Protein AF-A0AA88GL87-F1 (afdb_monomer)

Secondary structure (DSSP, 8-state):
------------------------------S-HHHHHHHHHHHHHHHHHHHH-HHHHHHHHHTTS---------SSSS---PPPGGGTS--SS-SSPEETTTTTS------TT--EEE-SSTT-EEETTS-EE----S-------TT-EEESEEEEEEEE-TT-TT---EEEEEEETTSEEEEEETTTTEEEEEEE-TT---EEEEEEEEETTTEEEEEEEETT--EEEEEEETTS-GGG-EEE-PPPPPTTEEEEEEEEEEETTEEEEEEEEEETTTTEEEEEEEEEETTEEEEEEEEEEEEE--GGG--EEEEEEEEE-SSSTT-TTS--EEEEEEEEE-SSEEEEEE----SS-PEEEEETTS--TTEEEE--TT-EEEEEEEEEE-SPPB-TTT--SS---B-SS-EEEEEEEEE-TTS-EEEEEEE-HHHHHTSSS-GGG-BTTBTT--S-TTS--TTTTEEEETTTTEEEEPPEEEEE-TT--TT--EEEEEEEEEE--HHHHHHTTS-TTSPP-HHHHHHHTTS-HHHHHHHHTT--SHHHHHHHHTTTTHHHHHHHHEEEEEEEEESSSEEEEEEEEE-SS-TT-EEEEEEEEEE-SSEEEEEEE-TTSSEEEEEEEEEHHHHHHHHHHHHHHHHHHH-TT-TTTGGGHHHHHHSSSPPPP-GGGSEEEEES--TTEE---SSS---EEPPTTEEEEETTEEEEPPTTEEEETBEEEEPPTTEE--SSS-SSPEEPPSS----TTSTTSS------PPTTSEE--SSS-SSPEEPPTTEE-SSTTSPPEEPPTTEEEETTTEEEEPPBTB---TT-EE--SGGGGTS----BPPTTEE-SSTT-SSPEE-PPBTTB-EE--TT--S-EEPPTT-----TT---

Sequence (891 aa):
MFDRHDELCRSSKSCSLMTTPSTIIKKQFDRSQLGLSMMIILATCSLILVLTLPIASFAQELCRGKMPTWKQRLCRDKTSTFQPSWCRFQNPFASVPFLFSDGRFPQLPSAESGIVCETSVSGVLSMLNGTIIGSGGDGSHPVISPRDKCKYITKINTLEFDRLPEGENRYVVFGLVSGEIVLVNFNKDKAFLAGKTSDRSTVQFMDAIAHNGSNILIATISKENAVSLFTGEMTGSPDSINACPYRQEPSHMQPLDVRFTVYMGKVYLGVLYYNHQDRKFRLRFNLLDGCEISSTQFLQFDILAPFTSNLSFRPFSQSGLFGNTFTTASAQKFRLLLQFTTKKHVKIVEFLPQNSSIYYHVDMTQVDSSSFYVAAEDEEITGATIANEFIRRIDLEKSTCENIVGNPSQGLNLVLSLKKPNYSHYLKARNLLEFGVYAFYNDTNRVFDNPAGRANTSLCSIVNGTFWNSETQKCQESFNIETKLEGFLENENVLEIRSRYYDVPSNFSFILNQDLTEMIDVEKTCTIGGVIIPQCEKLLNGSNCYFQALNKLGQLFVPQFLQDYMVNQIFISKSGKEILVYGLQQELCSMNALVMESYNKIRLVGESEFLEASSNAQHLFVTVWRERWELQSQQRFYNICQTLKSNPEDQFLKPFQSACSSTPEAIPVNLNHFGQYTSSCFSGMSCPSIRKVILNTVPEGHYTERPNAVKECEVSNFCVSGVQQPCPPGFMCPFKGMTKPIACSFDTVNTASDIDTREVSQWPGPKGSSTCARKGTSFPEPCPNGTFCITPYFPALPISPGLYIQDQSTIKKCEIGDYCNLGRFVVSGEDAATNQTSLKCPEQTYCENPSIVEPTVCIPTSNLSLYCPPGTSTRNLCAPGFYCPRPTENE

Organism: Naegleria lovaniensis (NCBI:txid51637)

Nearest PDB structures (foldseek):
  6zqd-assembly1_JP  TM=4.781E-01  e=4.678E-04  Saccharomyces cerevisiae S288C
  8gqe-assembly1_A  TM=3.409E-01  e=2.492E-04  Arabidopsis thaliana
  7fik-assembly1_E  TM=4.562E-01  e=6.497E-02  Xenopus laevis
  3vl1-assembly1_A  TM=3.401E-01  e=3.648E-02  Saccharomyces cerevisiae S288C
  3acp-assembly1_A  TM=4.399E-01  e=9.888E-02  Saccharomyces cerevisiae

Foldseek 3Di:
DDDDDDDDDDDDDDDDDDDDDDDDDDDDDDDDPVVVVVVVVVVVVVVVVVVPCCPVVVLVVVLVPPDDFQQFPQDDDDDPRDRFCCSVVPFLWPLDWDFCQPPQQAPEPCPPFFKWFAAPDPQWIATLVGDIDHPDPDPPDDDGDLQGWMFFFQDWDWEWFPDQPVDIFIWIWTFTQQQWIKIGRPAPSDIDTLDGQPVRGGFNEKDWYDAPRFKIWIWTQGPVQGIWIWMAGNNDPSVRIDTADDDDDPPQWRWDYWDWDADPRWIWIWTWTQRNVVRWIKTKTFTDDGSDTPPWQIEIETEADHPQFPKDKDKDKWWFDPDQHQAPPHDIDMWIKMWIHGQFFTFIWTDDRDRGYDYHYHYRPDAALRTQAGADPQKTFLAKDKAWQQDWAWLLVPDDLVGTHTFRTIKIKIWTFMAGPVLWTKIKIWIPCLCRHQVDPDPPQGDGSNNSSDPDSPADRSHVQWDQDPVVRHIDHTAMDMGTDPPDDSPKGWQDKDKAWAAADPVVSVVSSDRQSAADPLQSVLVSQPDPSVVLSVQCPPQGGNSSSCSSVVVPRNSSVCVNTTWIWMWIAMQWQKIWTKTWDQRRNDVRYIDIGTRDIRGHPARWNDWDAFNNNFKIKTFGIDRSNVLSVLQVLLVLLVVCVVPVVPVVSVVCNVVSVVDPHRDHDDNSNGMIMMGSARWQWAQQDRNHNDTHGQDQQWAPPDNNYIDGADFQWGAASRDTFGAAWQFARQDTSHNDTHGDDQAADDDPPPPPDPDPDDDGDAGFQWARCDTSHNHTDGQPQQFGHPGNNDHTAHDAFQWHDEPSHDIDGDDQQFAGATRHGAYDDPCCVPVPSDRGDAWQFAALGNRDNDTHGLDADPVFDFGGHTRHHDTDTDDPPDHDDDPPDDD

Solvent-accessible surface area (backbone atoms only — not comparable to full-atom values): 49495 Å² total; per-residue (Å²): 131,83,82,90,88,79,92,87,87,90,85,84,89,88,89,85,85,90,85,87,88,91,84,91,85,84,88,86,88,80,96,59,62,69,60,54,54,52,51,50,51,50,51,49,52,51,51,48,52,62,72,71,41,61,72,71,49,57,59,52,54,60,69,71,43,93,66,88,72,69,73,70,71,74,49,97,72,86,83,74,75,59,73,51,64,56,75,77,47,75,51,58,45,42,73,67,53,43,50,41,58,69,86,64,49,43,84,59,82,83,65,91,72,33,49,41,24,51,40,94,51,85,84,37,40,30,34,86,91,66,56,72,52,62,89,71,87,64,90,71,79,79,84,80,50,62,78,16,45,21,40,32,52,55,38,69,41,80,42,67,33,62,77,44,94,92,46,73,57,32,33,40,37,35,25,19,46,52,8,35,30,34,37,30,36,69,72,74,50,38,56,45,72,46,49,59,36,88,80,47,34,27,28,66,34,60,31,66,48,65,42,95,46,40,32,42,40,39,40,36,30,23,67,87,43,46,64,32,36,33,33,28,48,65,88,60,66,65,84,51,37,40,79,31,86,58,80,81,70,62,94,54,48,45,59,79,46,52,40,69,47,76,57,95,89,41,42,29,48,33,38,31,27,39,29,70,82,82,63,29,32,36,39,37,31,32,32,47,58,86,62,46,70,39,88,78,50,43,44,38,34,46,29,44,49,65,88,89,34,66,76,46,76,46,78,46,77,52,54,32,56,91,63,74,86,55,42,80,84,54,82,62,51,70,48,44,33,38,39,38,36,30,37,46,33,35,34,40,30,40,68,74,90,61,94,64,78,55,77,45,79,45,58,66,83,62,88,53,74,26,33,58,37,60,51,56,95,67,35,35,43,55,33,70,37,66,34,60,40,83,67,57,57,55,44,76,87,76,36,50,56,90,48,76,42,49,53,57,18,37,46,40,26,48,36,35,35,37,36,37,84,86,53,54,38,28,38,38,40,32,47,41,59,42,47,14,73,38,58,76,76,62,77,88,60,60,46,57,57,32,58,45,38,59,96,61,69,86,79,36,54,38,51,81,38,26,31,70,38,82,91,76,75,40,69,42,80,44,42,60,42,77,40,75,52,79,93,68,53,80,88,47,48,59,69,46,56,47,52,23,38,29,54,55,54,60,73,46,60,54,59,38,53,42,63,48,53,41,70,60,57,60,68,64,53,26,62,75,66,75,50,66,50,75,60,41,51,64,64,39,60,96,40,74,11,38,45,45,36,52,50,60,48,33,80,74,46,46,55,58,49,45,71,66,33,55,35,31,39,36,41,35,32,25,69,36,43,45,35,43,32,30,37,42,36,66,40,71,76,34,91,80,38,56,46,71,48,81,72,49,73,44,57,51,100,24,34,47,75,51,78,40,63,27,67,19,43,45,34,39,40,33,28,24,38,40,46,40,47,59,52,55,49,42,39,48,51,23,51,51,43,54,49,41,74,79,40,69,80,38,84,86,55,44,87,48,48,64,58,49,70,71,37,88,69,70,64,66,82,55,68,32,77,22,34,37,38,35,32,52,36,50,91,19,30,30,34,68,53,54,67,50,43,47,83,40,77,42,54,88,8,16,18,42,85,43,40,53,38,77,42,69,19,53,61,12,18,24,4,52,74,4,38,76,39,63,14,52,54,23,17,23,13,71,44,60,42,25,57,65,67,43,75,51,65,67,32,78,64,88,66,93,84,72,67,92,54,97,71,94,70,90,63,83,30,64,69,25,32,39,25,16,39,52,67,45,17,35,58,72,41,69,37,58,86,15,25,42,11,90,40,29,49,40,71,60,41,61,32,57,48,25,24,31,29,36,68,65,52,47,75,43,76,57,52,90,5,17,52,16,28,74,29,25,48,40,70,82,63,81,70,37,76,81,62,71,58,65,51,42,9,54,62,54,16,31,15,84,46,15,49,43,84,68,71,47,68,50,74,62,50,102,87,46,59,45,46,28,58,70,32,19,32,62,95,35,68,45,60,95,94,55,88,70,80,54,103,85,57,80,131

Mean predicted aligned error: 13.43 Å

Radius of gyration: 37.46 Å; Cα contacts (8 Å, |Δi|>4): 1968; chains: 1; bounding box: 78×87×117 Å

Structure (mmCIF, N/CA/C/O backbone):
data_AF-A0AA88GL87-F1
#
_entry.id   AF-A0AA88GL87-F1
#
loop_
_atom_site.group_PDB
_atom_site.id
_atom_site.type_symbol
_atom_site.label_atom_id
_atom_site.label_alt_id
_atom_site.label_comp_id
_atom_site.label_asym_id
_atom_site.label_entity_id
_atom_site.label_seq_id
_atom_site.pdbx_PDB_ins_code
_atom_site.Cartn_x
_atom_site.Cartn_y
_atom_site.Cartn_z
_atom_site.occupancy
_atom_site.B_iso_or_equiv
_atom_site.auth_seq_id
_atom_site.auth_comp_id
_atom_site.auth_asym_id
_atom_site.auth_atom_id
_atom_site.pdbx_PDB_model_num
ATOM 1 N N . MET A 1 1 ? -19.425 -31.448 -29.733 1.00 30.91 1 MET A N 1
ATOM 2 C CA . MET A 1 1 ? -20.872 -31.142 -29.814 1.00 30.91 1 MET A CA 1
ATOM 3 C C . MET A 1 1 ? -21.005 -29.785 -30.486 1.00 30.91 1 MET A C 1
ATOM 5 O O . MET A 1 1 ? -20.204 -28.944 -30.115 1.00 30.91 1 MET A O 1
ATOM 9 N N . PHE A 1 2 ? -21.923 -29.643 -31.457 1.00 26.27 2 PHE A N 1
ATOM 10 C CA . PHE A 1 2 ? -22.442 -28.412 -32.107 1.00 26.27 2 PHE A CA 1
ATOM 11 C C . PHE A 1 2 ? -21.504 -27.184 -32.181 1.00 26.27 2 PHE A C 1
ATOM 13 O O . PHE A 1 2 ? -21.198 -26.590 -31.155 1.00 26.27 2 PHE A O 1
ATOM 20 N N . ASP A 1 3 ? -20.965 -26.738 -33.321 1.00 31.03 3 ASP A N 1
ATOM 21 C CA . ASP A 1 3 ? -21.374 -26.757 -34.750 1.00 31.03 3 ASP A CA 1
ATOM 22 C C . ASP A 1 3 ? -22.530 -25.800 -35.138 1.00 31.03 3 ASP A C 1
ATOM 24 O O . ASP A 1 3 ? -23.618 -25.888 -34.578 1.00 31.03 3 ASP A O 1
ATOM 28 N N . ARG A 1 4 ? -22.250 -24.949 -36.148 1.00 29.89 4 ARG A N 1
ATOM 29 C CA . ARG A 1 4 ? -23.102 -24.004 -36.924 1.00 29.89 4 ARG A CA 1
ATOM 30 C C . ARG A 1 4 ? -23.956 -22.938 -36.207 1.00 29.89 4 ARG A C 1
ATOM 32 O O . ARG A 1 4 ? -24.897 -23.257 -35.493 1.00 29.89 4 ARG A O 1
ATOM 39 N N . HIS A 1 5 ? -23.824 -21.686 -36.668 1.00 25.86 5 HIS A N 1
ATOM 40 C CA . HIS A 1 5 ? -24.834 -21.120 -37.585 1.00 25.86 5 HIS A CA 1
ATOM 41 C C . HIS A 1 5 ? -24.318 -19.918 -38.393 1.00 25.86 5 HIS A C 1
ATOM 43 O O . HIS A 1 5 ? -23.435 -19.198 -37.939 1.00 25.86 5 HIS A O 1
ATOM 49 N N . ASP A 1 6 ? -24.903 -19.719 -39.577 1.00 28.66 6 ASP A N 1
ATOM 50 C CA . ASP A 1 6 ? -24.627 -18.622 -40.514 1.00 28.66 6 ASP A CA 1
ATOM 51 C C . ASP A 1 6 ? -25.941 -18.133 -41.179 1.00 28.66 6 ASP A C 1
ATOM 53 O O . ASP A 1 6 ? -26.949 -18.841 -41.103 1.00 28.66 6 ASP A O 1
ATOM 57 N N . GLU A 1 7 ? -25.893 -16.951 -41.811 1.00 28.39 7 GLU A N 1
ATOM 58 C CA . GLU A 1 7 ? -26.890 -16.254 -42.670 1.00 28.39 7 GLU A CA 1
ATOM 59 C C . GLU A 1 7 ? -28.395 -16.141 -42.285 1.00 28.39 7 GLU A C 1
ATOM 61 O O . GLU A 1 7 ? -29.125 -17.123 -42.191 1.00 28.39 7 GLU A O 1
ATOM 66 N N . LEU A 1 8 ? -28.900 -14.889 -42.275 1.00 23.61 8 LEU A N 1
ATOM 67 C CA . LEU A 1 8 ? -30.227 -14.394 -42.739 1.00 23.61 8 LEU A CA 1
ATOM 68 C C . LEU A 1 8 ? -30.223 -12.843 -42.589 1.00 23.61 8 LEU A C 1
ATOM 70 O O . LEU A 1 8 ? -29.669 -12.344 -41.618 1.00 23.61 8 LEU A O 1
ATOM 74 N N . CYS A 1 9 ? -30.793 -11.983 -43.450 1.00 23.08 9 CYS A N 1
ATOM 75 C CA . CYS A 1 9 ? -31.568 -12.151 -44.689 1.00 23.08 9 CYS A CA 1
ATOM 76 C C . CYS A 1 9 ? -31.356 -10.936 -45.649 1.00 23.08 9 CYS A C 1
ATOM 78 O O . CYS A 1 9 ? -30.661 -9.981 -45.311 1.00 23.08 9 CYS A O 1
ATOM 80 N N . ARG A 1 10 ? -31.954 -10.950 -46.854 1.00 26.25 10 ARG A N 1
ATOM 81 C CA . ARG A 1 10 ? -31.732 -9.980 -47.959 1.00 26.25 10 ARG A CA 1
ATOM 82 C C . ARG A 1 10 ? -32.846 -8.933 -48.135 1.00 26.25 10 ARG A C 1
ATOM 84 O O . ARG A 1 10 ? -34.016 -9.272 -47.990 1.00 26.25 10 ARG A O 1
ATOM 91 N N . SER A 1 11 ? -32.491 -7.744 -48.648 1.00 26.47 11 SER A N 1
ATOM 92 C CA . SER A 1 11 ? -33.153 -6.944 -49.726 1.00 26.47 11 SER A CA 1
ATOM 93 C C . SER A 1 11 ? -32.843 -5.430 -49.568 1.00 26.47 11 SER A C 1
ATOM 95 O O . SER A 1 11 ? -32.470 -5.008 -48.484 1.00 26.47 11 SER A O 1
ATOM 97 N N . SER A 1 12 ? -32.893 -4.560 -50.590 1.00 24.58 12 SER A N 1
ATOM 98 C CA . SER A 1 12 ? -33.455 -4.692 -51.947 1.00 24.58 12 SER A CA 1
ATOM 99 C C . SER A 1 12 ? -32.618 -4.012 -53.058 1.00 24.58 12 SER A C 1
ATOM 101 O O . SER A 1 12 ? -31.753 -3.179 -52.812 1.00 24.58 12 SER A O 1
ATOM 103 N N . LYS A 1 13 ? -32.888 -4.431 -54.303 1.00 29.00 13 LYS A N 1
ATOM 104 C CA . LYS A 1 13 ? -32.232 -4.078 -55.579 1.00 29.00 13 LYS A CA 1
ATOM 105 C C . LYS A 1 13 ? -32.420 -2.614 -56.026 1.00 29.00 13 LYS A C 1
ATOM 107 O O . LYS A 1 13 ? -33.530 -2.106 -55.941 1.00 29.00 13 LYS A O 1
ATOM 112 N N . SER A 1 14 ? -31.449 -2.077 -56.777 1.00 25.45 14 SER A N 1
ATOM 113 C CA . SER A 1 14 ? -31.678 -1.537 -58.143 1.00 25.45 14 SER A CA 1
ATOM 114 C C . SER A 1 14 ? -30.351 -1.375 -58.916 1.00 25.45 14 SER A C 1
ATOM 116 O O . SER A 1 14 ? -29.302 -1.198 -58.299 1.00 25.45 14 SER A O 1
ATOM 118 N N . CYS A 1 15 ? -30.364 -1.501 -60.254 1.00 23.34 15 CYS A N 1
ATOM 119 C CA . CYS A 1 15 ? -29.163 -1.429 -61.109 1.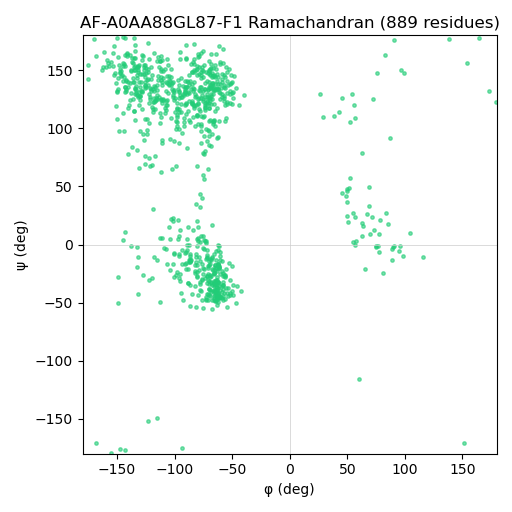00 23.34 15 CYS A CA 1
ATOM 120 C C . CYS A 1 15 ? -29.473 -0.879 -62.517 1.00 23.34 15 CYS A C 1
ATOM 122 O O . CYS A 1 15 ? -30.359 -1.420 -63.172 1.00 23.34 15 CYS A O 1
ATOM 124 N N . SER A 1 16 ? -28.680 0.087 -63.007 1.00 24.53 16 SER A N 1
ATOM 125 C CA . SER A 1 16 ? -28.396 0.379 -64.438 1.00 24.53 16 SER A CA 1
ATOM 126 C C . SER A 1 16 ? -27.446 1.596 -64.521 1.00 24.53 16 SER A C 1
ATOM 128 O O . SER A 1 16 ? -27.743 2.581 -63.854 1.00 24.53 16 SER A O 1
ATOM 130 N N . LEU A 1 17 ? -26.248 1.600 -65.132 1.00 25.45 17 LEU A N 1
ATOM 131 C CA . LEU A 1 17 ? -25.751 1.270 -66.496 1.00 25.45 17 LEU A CA 1
ATOM 132 C C . LEU A 1 17 ? -25.594 2.510 -67.411 1.00 25.45 17 LEU A C 1
ATOM 134 O O . LEU A 1 17 ? -26.369 3.448 -67.286 1.00 25.45 17 LEU A O 1
ATOM 138 N N . MET A 1 18 ? -24.631 2.430 -68.354 1.00 23.69 18 MET A N 1
ATOM 139 C CA . MET A 1 18 ? -24.238 3.417 -69.398 1.00 23.69 18 MET A CA 1
ATOM 140 C C . MET A 1 18 ? -23.415 4.649 -68.946 1.00 23.69 18 MET A C 1
ATOM 142 O O . MET A 1 18 ? -23.641 5.160 -67.858 1.00 23.69 18 MET A O 1
ATOM 146 N N . THR A 1 19 ? -22.493 5.252 -69.725 1.00 25.45 19 THR A N 1
ATOM 147 C CA . THR A 1 19 ? -21.438 4.805 -70.694 1.00 25.45 19 THR A CA 1
ATOM 148 C C . THR A 1 19 ? -20.534 6.028 -71.010 1.00 25.45 19 THR A C 1
ATOM 150 O O . THR A 1 19 ? -20.933 7.161 -70.759 1.00 25.45 19 THR A O 1
ATOM 153 N N . THR A 1 20 ? -19.327 5.838 -71.560 1.00 30.05 20 THR A N 1
ATOM 154 C CA . THR A 1 20 ? -18.404 6.909 -72.043 1.00 30.05 20 THR A CA 1
ATOM 155 C C . THR A 1 20 ? -18.618 7.183 -73.566 1.00 30.05 20 THR A C 1
ATOM 157 O O . THR A 1 20 ? -19.535 6.553 -74.099 1.00 30.05 20 THR A O 1
ATOM 160 N N . PRO A 1 21 ? -17.856 8.033 -74.329 1.00 46.31 21 PRO A N 1
ATOM 161 C CA . PRO A 1 21 ? -16.665 8.857 -74.002 1.00 46.31 21 PRO A CA 1
ATOM 162 C C . PRO A 1 21 ? -16.529 10.274 -74.679 1.00 46.31 21 PRO A C 1
ATOM 164 O O . PRO A 1 21 ? -17.300 10.654 -75.552 1.00 46.31 21 PRO A O 1
ATOM 167 N N . SER A 1 22 ? -15.396 10.954 -74.398 1.00 27.41 22 SER A N 1
ATOM 168 C CA . SER A 1 22 ? -14.495 11.672 -75.359 1.00 27.41 22 SER A CA 1
ATOM 169 C C . SER A 1 22 ? -14.506 13.212 -75.623 1.00 27.41 22 SER A C 1
ATOM 171 O O . SER A 1 22 ? -15.525 13.889 -75.660 1.00 27.41 22 SER A O 1
ATOM 173 N N . THR A 1 23 ? -13.279 13.695 -75.927 1.00 29.66 23 THR A N 1
ATOM 174 C CA . THR A 1 23 ? -12.824 14.847 -76.770 1.00 29.66 23 THR A CA 1
ATOM 175 C C . THR A 1 23 ? -12.653 16.318 -76.278 1.00 29.66 23 THR A C 1
ATOM 177 O O . THR A 1 23 ? -13.531 17.154 -76.423 1.00 29.66 23 THR A O 1
ATOM 180 N N . ILE A 1 24 ? -11.414 16.631 -75.835 1.00 29.33 24 ILE A N 1
ATOM 181 C CA . ILE A 1 24 ? -10.490 17.780 -76.128 1.00 29.33 24 ILE A CA 1
ATOM 182 C C . ILE A 1 24 ? -11.022 19.177 -76.589 1.00 29.33 24 ILE A C 1
ATOM 184 O O . ILE A 1 24 ? -11.613 19.254 -77.659 1.00 29.33 24 ILE A O 1
ATOM 188 N N . ILE A 1 25 ? -10.586 20.294 -75.941 1.00 29.36 25 ILE A N 1
ATOM 189 C CA . ILE A 1 25 ? -9.723 21.393 -76.513 1.00 29.36 25 ILE A CA 1
ATOM 190 C C . ILE A 1 25 ? -9.499 22.646 -75.598 1.00 29.36 25 ILE A C 1
ATOM 192 O O . ILE A 1 25 ? -10.435 23.255 -75.107 1.00 29.36 25 ILE A O 1
ATOM 196 N N . LYS A 1 26 ? -8.215 23.064 -75.489 1.00 27.08 26 LYS A N 1
ATOM 197 C CA . LYS A 1 26 ? -7.598 24.387 -75.135 1.00 27.08 26 LYS A CA 1
ATOM 198 C C . LYS A 1 26 ? -7.909 25.162 -73.821 1.00 27.08 26 LYS A C 1
ATOM 200 O O . LYS A 1 26 ? -8.948 25.779 -73.662 1.00 27.08 26 LYS A O 1
ATOM 205 N N . LYS A 1 27 ? -6.815 25.358 -73.059 1.00 29.84 27 LYS A N 1
ATOM 206 C CA . LYS A 1 27 ? -6.305 26.606 -72.421 1.00 29.84 27 LYS A CA 1
ATOM 207 C C . LYS A 1 27 ? -7.281 27.577 -71.713 1.00 29.84 27 LYS A C 1
ATOM 209 O O . LYS A 1 27 ? -7.841 28.451 -72.364 1.00 29.84 27 LYS A O 1
ATOM 214 N N . GLN A 1 28 ? -7.115 27.695 -70.391 1.00 28.91 28 GLN A N 1
ATOM 215 C CA . GLN A 1 28 ? -6.496 28.898 -69.796 1.00 28.91 28 GLN A CA 1
ATOM 216 C C . GLN A 1 28 ? -5.829 28.560 -68.447 1.00 28.91 28 GLN A C 1
ATOM 218 O O . GLN A 1 28 ? -6.024 27.465 -67.926 1.00 28.91 28 GLN A O 1
ATOM 223 N N . PHE A 1 29 ? -4.972 29.448 -67.933 1.00 34.50 29 PHE A N 1
ATOM 224 C CA . PHE A 1 29 ? -4.087 29.191 -66.789 1.00 34.50 29 PHE A CA 1
ATOM 225 C C . PHE A 1 29 ? -4.161 30.387 -65.832 1.00 34.50 29 PHE A C 1
ATOM 227 O O . PHE A 1 29 ? -3.622 31.433 -66.181 1.00 34.50 29 PHE A O 1
ATOM 234 N N . ASP A 1 30 ? -4.811 30.262 -64.664 1.00 33.34 30 ASP A N 1
ATOM 235 C CA . ASP A 1 30 ? -4.564 31.190 -63.545 1.00 33.34 30 ASP A CA 1
ATOM 236 C C . ASP A 1 30 ? -5.030 30.698 -62.147 1.00 33.34 30 ASP A C 1
ATOM 238 O O . ASP A 1 30 ? -5.989 29.940 -62.002 1.00 33.34 30 ASP A O 1
ATOM 242 N N . ARG A 1 31 ? -4.338 31.201 -61.115 1.00 36.66 31 ARG A N 1
ATOM 243 C CA . ARG A 1 31 ? -4.805 31.547 -59.750 1.00 36.66 31 ARG A CA 1
ATOM 244 C C . ARG A 1 31 ? -5.620 30.592 -58.852 1.00 36.66 31 ARG A C 1
ATOM 246 O O . ARG A 1 31 ? -6.142 31.063 -57.845 1.00 36.66 31 ARG A O 1
ATOM 253 N N . SER A 1 32 ? -5.651 29.274 -59.065 1.00 35.72 32 SER A N 1
ATOM 254 C CA . SER A 1 32 ? -6.313 28.344 -58.112 1.00 35.72 32 SER A CA 1
ATOM 255 C C . SER A 1 32 ? -5.398 27.627 -57.095 1.00 35.72 32 SER A C 1
ATOM 257 O O . SER A 1 32 ? -5.871 27.234 -56.027 1.00 35.72 32 SER A O 1
ATOM 259 N N . GLN A 1 33 ? -4.096 27.453 -57.361 1.00 39.78 33 GLN A N 1
ATOM 260 C CA . GLN A 1 33 ? -3.276 26.502 -56.582 1.00 39.78 33 GLN A CA 1
ATOM 261 C C . GLN A 1 33 ? -2.796 26.959 -55.189 1.00 39.78 33 GLN A C 1
ATOM 263 O O . GLN A 1 33 ? -2.557 26.090 -54.352 1.00 39.78 33 GLN A O 1
ATOM 268 N N . LEU A 1 34 ? -2.711 28.261 -54.870 1.00 40.44 34 LEU A N 1
ATOM 269 C CA . LEU A 1 34 ? -2.345 28.673 -53.498 1.00 40.44 34 LEU A CA 1
ATOM 270 C C . LEU A 1 34 ? -3.395 28.239 -52.461 1.00 40.44 34 LEU A C 1
ATOM 272 O O . LEU A 1 34 ? -3.033 27.827 -51.361 1.00 40.44 34 LEU A O 1
ATOM 276 N N . GLY A 1 35 ? -4.683 28.281 -52.821 1.00 46.38 35 GLY A N 1
ATOM 277 C CA . GLY A 1 35 ? -5.766 27.863 -51.930 1.00 46.38 35 GLY A CA 1
ATOM 278 C C . GLY A 1 35 ? -5.716 26.369 -51.609 1.00 46.38 35 GLY A C 1
ATOM 279 O O . GLY A 1 35 ? -5.881 25.987 -50.453 1.00 46.38 35 GLY A O 1
ATOM 280 N N . LEU A 1 36 ? -5.428 25.524 -52.606 1.00 45.41 36 LEU A N 1
ATOM 281 C CA . LEU A 1 36 ? -5.382 24.073 -52.411 1.00 45.41 36 LEU A CA 1
ATOM 282 C C . LEU A 1 36 ? -4.165 23.645 -51.577 1.00 45.41 36 LEU A C 1
ATOM 284 O O . LEU A 1 36 ? -4.318 22.845 -50.660 1.00 45.41 36 LEU A O 1
ATOM 288 N N . SER A 1 37 ? -2.983 24.217 -51.826 1.00 46.56 37 SER A N 1
ATOM 289 C CA . SER A 1 37 ? -1.788 23.921 -51.024 1.00 46.56 37 SER A CA 1
ATOM 290 C C . SER A 1 37 ? -1.941 24.376 -49.570 1.00 46.56 37 SER A C 1
ATOM 292 O O . SER A 1 37 ? -1.560 23.643 -48.663 1.00 46.56 37 SER A O 1
ATOM 294 N N . MET A 1 38 ? -2.553 25.541 -49.323 1.00 46.34 38 MET A N 1
ATOM 295 C CA . MET A 1 38 ? -2.811 26.018 -47.959 1.00 46.34 38 MET A CA 1
ATOM 296 C C . MET A 1 38 ? -3.895 25.191 -47.246 1.00 46.34 38 MET A C 1
ATOM 298 O O . MET A 1 38 ? -3.732 24.880 -46.069 1.00 46.34 38 MET A O 1
ATOM 302 N N . MET A 1 39 ? -4.949 24.765 -47.955 1.00 52.88 39 MET A N 1
ATOM 303 C CA . MET A 1 39 ? -5.939 23.799 -47.452 1.00 52.88 39 MET A CA 1
ATOM 304 C C . MET A 1 39 ? -5.297 22.458 -47.083 1.00 52.88 39 MET A C 1
ATOM 306 O O . MET A 1 39 ? -5.580 21.929 -46.013 1.00 52.88 39 MET A O 1
ATOM 310 N N . ILE A 1 40 ? -4.420 21.916 -47.936 1.00 63.75 40 ILE A N 1
ATOM 311 C CA . ILE A 1 40 ? -3.727 20.646 -47.679 1.00 63.75 40 ILE A CA 1
ATOM 312 C C . ILE A 1 40 ? -2.788 20.784 -46.478 1.00 63.75 40 ILE A C 1
ATOM 314 O O . ILE A 1 40 ? -2.847 19.941 -45.592 1.00 63.75 40 ILE A O 1
ATOM 318 N N . ILE A 1 41 ? -1.994 21.859 -46.391 1.00 60.50 41 ILE A N 1
ATOM 319 C CA . ILE A 1 41 ? -1.099 22.106 -45.248 1.00 60.50 41 ILE A CA 1
ATOM 320 C C . ILE A 1 41 ? -1.894 22.260 -43.945 1.00 60.50 41 ILE A C 1
ATOM 322 O O . ILE A 1 41 ? -1.525 21.655 -42.940 1.00 60.50 41 ILE A O 1
ATOM 326 N N . LEU A 1 42 ? -3.008 23.003 -43.948 1.00 60.09 42 LEU A N 1
ATOM 327 C CA . LEU A 1 42 ? -3.884 23.114 -42.777 1.00 60.09 42 LEU A CA 1
ATOM 328 C C . LEU A 1 42 ? -4.505 21.762 -42.407 1.00 60.09 42 LEU A C 1
ATOM 330 O O . LEU A 1 42 ? -4.456 21.383 -41.241 1.00 60.09 42 LEU A O 1
ATOM 334 N N . ALA A 1 43 ? -5.005 20.996 -43.380 1.00 57.41 43 ALA A N 1
ATOM 335 C CA . ALA A 1 43 ? -5.563 19.667 -43.144 1.00 57.41 43 ALA A CA 1
ATOM 336 C C . ALA A 1 43 ? -4.516 18.684 -42.591 1.00 57.41 43 ALA A C 1
ATOM 338 O O . ALA A 1 43 ? -4.813 17.960 -41.643 1.00 57.41 43 ALA A O 1
ATOM 339 N N . THR A 1 44 ? -3.280 18.682 -43.108 1.00 54.22 44 THR A N 1
ATOM 340 C CA . THR A 1 44 ? -2.200 17.841 -42.571 1.00 54.22 44 THR A CA 1
ATOM 341 C C . THR A 1 44 ? -1.729 18.313 -41.202 1.00 54.22 44 THR A C 1
ATOM 343 O O . THR A 1 44 ? -1.506 17.474 -40.340 1.00 54.22 44 THR A O 1
ATOM 346 N N . CYS A 1 45 ? -1.640 19.622 -40.943 1.00 43.69 45 CYS A N 1
ATOM 347 C CA . CYS A 1 45 ? -1.309 20.136 -39.611 1.00 43.69 45 CYS A CA 1
ATOM 348 C C . CYS A 1 45 ? -2.399 19.800 -38.583 1.00 43.69 45 CYS A C 1
ATOM 350 O O . CYS A 1 45 ? -2.071 19.389 -37.474 1.00 43.69 45 CYS A O 1
ATOM 352 N N . SER A 1 46 ? -3.684 19.893 -38.945 1.00 43.91 46 SER A N 1
ATOM 353 C CA . SER A 1 46 ? -4.788 19.440 -38.091 1.00 43.91 46 SER A CA 1
ATOM 354 C C . SER A 1 46 ? -4.757 17.928 -37.862 1.00 43.91 46 SER A C 1
ATOM 356 O O . SER A 1 46 ? -4.919 17.493 -36.726 1.00 43.91 46 SER A O 1
ATOM 358 N N . LEU A 1 47 ? -4.498 17.122 -38.899 1.00 39.41 47 LEU A N 1
ATOM 359 C CA . LEU A 1 47 ? -4.398 15.666 -38.768 1.00 39.41 47 LEU A CA 1
ATOM 360 C C . LEU A 1 47 ? -3.196 15.254 -37.901 1.00 39.41 47 LEU A C 1
ATOM 362 O O . LEU A 1 47 ? -3.317 14.356 -37.074 1.00 39.41 47 LEU A O 1
ATOM 366 N N . ILE A 1 48 ? -2.060 15.946 -38.030 1.00 44.75 48 ILE A N 1
ATOM 367 C CA . ILE A 1 48 ? -0.866 15.724 -37.204 1.00 44.75 48 ILE A CA 1
ATOM 368 C C . ILE A 1 48 ? -1.115 16.159 -35.753 1.00 44.75 48 ILE A C 1
ATOM 370 O O . ILE A 1 48 ? -0.753 15.406 -34.853 1.00 44.75 48 ILE A O 1
ATOM 374 N N . LEU A 1 49 ? -1.792 17.287 -35.489 1.00 40.78 49 LEU A N 1
ATOM 375 C CA . LEU A 1 49 ? -2.214 17.659 -34.125 1.00 40.78 49 LEU A CA 1
ATOM 376 C C . LEU A 1 49 ? -3.127 16.591 -33.500 1.00 40.78 49 LEU A C 1
ATOM 378 O O . LEU A 1 49 ? -2.906 16.175 -32.365 1.00 40.78 49 LEU A O 1
ATOM 382 N N . VAL A 1 50 ? -4.125 16.109 -34.247 1.00 42.06 50 VAL A N 1
ATOM 383 C CA . VAL A 1 50 ? -5.048 15.056 -33.788 1.00 42.06 50 VAL A CA 1
ATOM 384 C C . VAL A 1 50 ? -4.311 13.738 -33.507 1.00 42.06 50 VAL A C 1
ATOM 386 O O . VAL A 1 50 ? -4.606 13.079 -32.513 1.00 42.06 50 VAL A O 1
ATOM 389 N N . LEU A 1 51 ? -3.306 13.377 -34.311 1.00 37.66 51 LEU A N 1
ATOM 390 C CA . LEU A 1 51 ? -2.507 12.157 -34.129 1.00 37.66 51 LEU A CA 1
ATOM 391 C C . LEU A 1 51 ? -1.378 12.283 -33.084 1.00 37.66 51 LEU A C 1
ATOM 393 O O . LEU A 1 51 ? -0.801 11.267 -32.699 1.00 37.66 51 LEU A O 1
ATOM 397 N N . THR A 1 52 ? -1.068 13.490 -32.594 1.00 38.09 52 THR A N 1
ATOM 398 C CA . THR A 1 52 ? -0.015 13.735 -31.580 1.00 38.09 52 THR A CA 1
ATOM 399 C C . THR A 1 52 ? -0.543 14.094 -30.189 1.00 38.09 52 THR A C 1
ATOM 401 O O . THR A 1 52 ? 0.235 14.138 -29.237 1.00 38.09 52 THR A O 1
ATOM 404 N N . LEU A 1 53 ? -1.863 14.237 -30.021 1.00 35.53 53 LEU A N 1
ATOM 405 C CA . LEU A 1 53 ? -2.528 14.475 -28.732 1.00 35.53 53 LEU A CA 1
ATOM 406 C C . LEU A 1 53 ? -3.251 13.257 -28.081 1.00 35.53 53 LEU A C 1
ATOM 408 O O . LEU A 1 53 ? -4.130 13.489 -27.239 1.00 35.53 53 LEU A O 1
ATOM 412 N N . PRO A 1 54 ? -2.949 11.967 -28.373 1.00 33.00 54 PRO A N 1
ATOM 413 C CA . PRO A 1 54 ? -3.822 10.857 -27.967 1.00 33.00 54 PRO A CA 1
ATOM 414 C C . PRO A 1 54 ? -3.840 10.557 -26.459 1.00 33.00 54 PRO A C 1
ATOM 416 O O . PRO A 1 54 ? -4.771 9.914 -25.997 1.00 33.00 54 PRO A O 1
ATOM 419 N N . ILE A 1 55 ? -2.862 11.010 -25.665 1.00 41.91 55 ILE A N 1
ATOM 420 C CA . ILE A 1 55 ? -2.808 10.682 -24.224 1.00 41.91 55 ILE A CA 1
ATOM 421 C C . ILE A 1 55 ? -3.672 11.649 -23.393 1.00 41.91 55 ILE A C 1
ATOM 423 O O . ILE A 1 55 ? -4.435 11.215 -22.532 1.00 41.91 55 ILE A O 1
ATOM 427 N N . ALA A 1 56 ? -3.623 12.953 -23.687 1.00 32.59 56 ALA A N 1
ATOM 428 C CA . ALA A 1 56 ? -4.421 13.958 -22.976 1.00 32.59 56 ALA A CA 1
ATOM 429 C C . ALA A 1 56 ? -5.905 13.966 -23.398 1.00 32.59 56 ALA A C 1
ATOM 431 O O . ALA A 1 56 ? -6.776 14.269 -22.585 1.00 32.59 56 ALA A O 1
ATOM 432 N N . SER A 1 57 ? -6.209 13.623 -24.655 1.00 31.88 57 SER A N 1
ATOM 433 C CA . SER A 1 57 ? -7.584 13.608 -25.183 1.00 31.88 57 SER A CA 1
ATOM 434 C C . SER A 1 57 ? -8.364 12.350 -24.783 1.00 31.88 57 SER A C 1
ATOM 436 O O . SER A 1 57 ? -9.497 12.455 -24.314 1.00 31.88 57 SER A O 1
ATOM 438 N N . PHE A 1 58 ? -7.748 11.166 -24.864 1.00 33.50 58 PHE A N 1
ATOM 439 C CA . PHE A 1 58 ? -8.374 9.897 -24.464 1.00 33.50 58 PHE A CA 1
ATOM 440 C C . PHE A 1 58 ? -8.719 9.868 -22.961 1.00 33.50 58 PHE A C 1
ATOM 442 O O . PHE A 1 58 ? -9.738 9.309 -22.556 1.00 33.50 58 PHE A O 1
ATOM 449 N N . ALA A 1 59 ? -7.930 10.571 -22.138 1.00 32.03 59 ALA A N 1
ATOM 450 C CA . ALA A 1 59 ? -8.234 10.838 -20.732 1.00 32.03 59 ALA A CA 1
ATOM 451 C C . ALA A 1 59 ? -9.511 11.682 -20.524 1.00 32.03 59 ALA A C 1
ATOM 453 O O . ALA A 1 59 ? -10.257 11.439 -19.577 1.00 32.03 59 ALA A O 1
ATOM 454 N N . GLN A 1 60 ? -9.786 12.658 -21.398 1.00 31.08 60 GLN A N 1
ATOM 455 C CA . GLN A 1 60 ? -10.970 13.524 -21.305 1.00 31.08 60 GLN A CA 1
ATOM 456 C C . GLN A 1 60 ? -12.250 12.839 -21.802 1.00 31.08 60 GLN A C 1
ATOM 458 O O . GLN A 1 60 ? -13.332 13.097 -21.273 1.00 31.08 60 GLN A O 1
ATOM 463 N N . GLU A 1 61 ? -12.149 11.952 -22.795 1.00 35.38 61 GLU A N 1
ATOM 464 C CA . GLU A 1 61 ? -13.313 11.264 -23.367 1.00 35.38 61 GLU A CA 1
ATOM 465 C C . GLU A 1 61 ? -13.926 10.246 -22.386 1.00 35.38 61 GLU A C 1
ATOM 467 O O . GLU A 1 61 ? -15.150 10.142 -22.281 1.00 35.38 61 GLU A O 1
ATOM 472 N N . LEU A 1 62 ? -13.101 9.589 -21.560 1.00 34.91 62 LEU A N 1
ATOM 473 C CA . LEU A 1 62 ? -13.565 8.746 -20.447 1.00 34.91 62 LEU A CA 1
ATOM 474 C C . LEU A 1 62 ? -14.417 9.524 -19.426 1.00 34.91 62 LEU A C 1
ATOM 476 O O . LEU A 1 62 ? -15.409 8.989 -18.929 1.00 34.91 62 LEU A O 1
ATOM 480 N N . CYS A 1 63 ? -14.099 10.798 -19.177 1.00 37.97 63 CYS A N 1
ATOM 481 C CA . CYS A 1 63 ? -14.859 11.683 -18.285 1.00 37.97 63 CYS A CA 1
ATOM 482 C C . CYS A 1 63 ? -16.109 12.313 -18.936 1.00 37.97 63 CYS A C 1
ATOM 484 O O . CYS A 1 63 ? -16.914 12.928 -18.237 1.00 37.97 63 CYS A O 1
ATOM 486 N N . ARG A 1 64 ? -16.309 12.148 -20.255 1.00 38.41 64 ARG A N 1
ATOM 487 C CA . ARG A 1 64 ? -17.619 12.348 -20.912 1.00 38.41 64 ARG A CA 1
ATOM 488 C C . ARG A 1 64 ? -18.526 11.121 -20.783 1.00 38.41 64 ARG A C 1
ATOM 490 O O . ARG A 1 64 ? -19.739 11.234 -20.965 1.00 38.41 64 ARG A O 1
ATOM 497 N N . GLY A 1 65 ? -17.958 9.958 -20.459 1.00 44.31 65 GLY A N 1
ATOM 498 C CA . GLY A 1 65 ? -18.712 8.795 -20.008 1.00 44.31 65 GLY A CA 1
ATOM 499 C C . GLY A 1 65 ? -19.482 9.086 -18.715 1.00 44.31 65 GLY A C 1
ATOM 500 O O . GLY A 1 65 ? -19.135 9.981 -17.947 1.00 44.31 65 GLY A O 1
ATOM 501 N N . LYS A 1 66 ? -20.545 8.315 -18.456 1.00 41.06 66 LYS A N 1
ATOM 502 C CA . LYS A 1 66 ? -21.426 8.470 -17.281 1.00 41.06 66 LYS A CA 1
ATOM 503 C C . LYS A 1 66 ? -20.773 7.968 -15.979 1.00 41.06 66 LYS A C 1
ATOM 505 O O . LYS A 1 66 ? -21.323 7.091 -15.317 1.00 41.06 66 LYS A O 1
ATOM 510 N N . MET A 1 67 ? -19.599 8.484 -15.620 1.00 39.97 67 MET A N 1
ATOM 511 C CA . MET A 1 67 ? -19.002 8.214 -14.310 1.00 39.97 67 MET A CA 1
ATOM 512 C C . MET A 1 67 ? -19.819 8.894 -13.195 1.00 39.97 67 MET A C 1
ATOM 514 O O . MET A 1 67 ? -20.399 9.960 -13.432 1.00 39.97 67 MET A O 1
ATOM 518 N N . PRO A 1 68 ? -19.899 8.298 -11.991 1.00 40.09 68 PRO A N 1
ATOM 519 C CA . PRO A 1 68 ? -20.608 8.899 -10.869 1.00 40.09 68 PRO A CA 1
ATOM 520 C C . PRO A 1 68 ? -19.881 10.168 -10.412 1.00 40.09 68 PRO A C 1
ATOM 522 O O . PRO A 1 68 ? -18.824 10.112 -9.789 1.00 40.09 68 PRO A O 1
ATOM 525 N N . THR A 1 69 ? -20.445 11.335 -10.728 1.00 41.78 69 THR A N 1
ATOM 526 C CA . THR A 1 69 ? -20.010 12.589 -10.112 1.00 41.78 69 THR A CA 1
ATOM 527 C C . THR A 1 69 ? -20.417 12.581 -8.644 1.00 41.78 69 THR A C 1
ATOM 529 O O . THR A 1 69 ? -21.598 12.398 -8.347 1.00 41.78 69 THR A O 1
ATOM 532 N N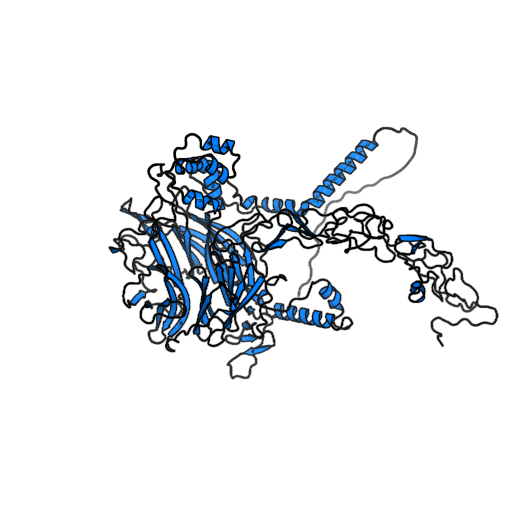 . TRP A 1 70 ? -19.465 12.801 -7.732 1.00 42.75 70 TRP A N 1
ATOM 533 C CA . TRP A 1 70 ? -19.775 12.889 -6.305 1.00 42.75 70 TRP A CA 1
ATOM 534 C C . TRP A 1 70 ? -20.643 14.126 -6.035 1.00 42.75 70 TRP A C 1
ATOM 536 O O . TRP A 1 70 ? -20.165 15.260 -6.087 1.00 42.75 70 TRP A O 1
ATOM 546 N N . LYS A 1 71 ? -21.937 13.916 -5.767 1.00 46.81 71 LYS A N 1
ATOM 547 C CA . LYS A 1 71 ? -22.927 14.988 -5.570 1.00 46.81 71 LYS A CA 1
ATOM 548 C C . LYS A 1 71 ? -23.171 15.262 -4.090 1.00 46.81 71 LYS A C 1
ATOM 550 O O . LYS A 1 71 ? -24.273 15.040 -3.584 1.00 46.81 71 LYS A O 1
ATOM 555 N N . GLN A 1 72 ? -22.158 15.800 -3.414 1.00 46.59 72 GLN A N 1
ATOM 556 C CA . GLN A 1 72 ? -22.342 16.316 -2.060 1.00 46.59 72 GLN A CA 1
ATOM 557 C C . GLN A 1 72 ? -23.401 17.425 -2.012 1.00 46.59 72 GLN A C 1
ATOM 559 O O . GLN A 1 72 ? -23.485 18.284 -2.893 1.00 46.59 72 GLN A O 1
ATOM 564 N N . ARG A 1 73 ? -24.195 17.428 -0.939 1.00 49.31 73 ARG A N 1
ATOM 565 C CA . ARG A 1 73 ? -25.132 18.506 -0.613 1.00 49.31 73 ARG A CA 1
ATOM 566 C C . ARG A 1 73 ? -24.408 19.533 0.247 1.00 49.31 73 ARG A C 1
ATOM 568 O O . ARG A 1 73 ? -24.469 19.494 1.469 1.00 49.31 73 ARG A O 1
ATOM 575 N N . LEU A 1 74 ? -23.684 20.437 -0.410 1.00 46.66 74 LEU A N 1
ATOM 576 C CA . LEU A 1 74 ? -22.800 21.387 0.274 1.00 46.66 74 LEU A CA 1
ATOM 577 C C . LEU A 1 74 ? -23.534 22.397 1.171 1.00 46.66 74 LEU A C 1
ATOM 579 O O . LEU A 1 74 ? -22.890 22.997 2.019 1.00 46.66 74 LEU A O 1
ATOM 583 N N . CYS A 1 75 ? -24.848 22.572 0.998 1.00 50.06 75 CYS A N 1
ATOM 584 C CA . CYS A 1 75 ? -25.776 23.194 1.948 1.00 50.06 75 CYS A CA 1
ATOM 585 C C . CYS A 1 75 ? -27.225 22.917 1.468 1.00 50.06 75 CYS A C 1
ATOM 587 O O . CYS A 1 75 ? -27.431 22.125 0.545 1.00 50.06 75 CYS A O 1
ATOM 589 N N . ARG A 1 76 ? -28.251 23.544 2.067 1.00 42.12 76 ARG A N 1
ATOM 590 C CA . ARG A 1 76 ? -29.675 23.200 1.823 1.00 42.12 76 ARG A CA 1
ATOM 591 C C . ARG A 1 76 ? -30.247 23.609 0.449 1.00 42.12 76 ARG A C 1
ATOM 593 O O . ARG A 1 76 ? -31.368 23.207 0.127 1.00 42.12 76 ARG A O 1
ATOM 600 N N . ASP A 1 77 ? -29.514 24.386 -0.347 1.00 47.59 77 ASP A N 1
ATOM 601 C CA . ASP A 1 77 ? -29.980 24.889 -1.644 1.00 47.59 77 ASP A CA 1
ATOM 602 C C . ASP A 1 77 ? -29.815 23.899 -2.804 1.00 47.59 77 ASP A C 1
ATOM 604 O O . ASP A 1 77 ? -28.934 23.040 -2.844 1.00 47.59 77 ASP A O 1
ATOM 608 N N . LYS A 1 78 ? -30.739 23.987 -3.765 1.00 47.16 78 LYS A N 1
ATOM 609 C CA . LYS A 1 78 ? -30.962 22.931 -4.758 1.00 47.16 78 LYS A CA 1
ATOM 610 C C . LYS A 1 78 ? -30.058 23.079 -5.989 1.00 47.16 78 LYS A C 1
ATOM 612 O O . LYS A 1 78 ? -30.011 24.128 -6.620 1.00 47.16 78 LYS A O 1
ATOM 617 N N . THR A 1 79 ? -29.514 21.948 -6.444 1.00 43.66 79 THR A N 1
ATOM 618 C CA . THR A 1 79 ? -28.961 21.691 -7.798 1.00 43.66 79 THR A CA 1
ATOM 619 C C . THR A 1 79 ? -27.576 22.236 -8.179 1.00 43.66 79 THR A C 1
ATOM 621 O O . THR A 1 79 ? -27.173 22.048 -9.326 1.00 43.66 79 THR A O 1
ATOM 624 N N . SER A 1 80 ? -26.779 22.781 -7.258 1.00 43.12 80 SER A N 1
ATOM 625 C CA . SER A 1 80 ? -25.359 23.072 -7.523 1.00 43.12 80 SER A CA 1
ATOM 626 C C . SER A 1 80 ? -24.521 21.785 -7.646 1.00 43.12 80 SER A C 1
ATOM 628 O O . SER A 1 80 ? -23.908 21.311 -6.693 1.00 43.12 80 SER A O 1
ATOM 630 N N . THR A 1 81 ? -24.477 21.189 -8.843 1.00 41.97 81 THR A N 1
ATOM 631 C CA . THR A 1 81 ? -23.600 20.042 -9.135 1.00 41.97 81 THR A CA 1
ATOM 632 C C . THR A 1 81 ? -22.152 20.497 -9.298 1.00 41.97 81 THR A C 1
ATOM 634 O O . THR A 1 81 ? -21.654 20.620 -10.419 1.00 41.97 81 THR A O 1
ATOM 637 N N . PHE A 1 82 ? -21.470 20.736 -8.180 1.00 40.41 82 PHE A N 1
ATOM 638 C CA . PHE A 1 82 ? -20.017 20.849 -8.170 1.00 40.41 82 PHE A CA 1
ATOM 639 C C . PHE A 1 82 ? -19.409 19.532 -8.664 1.00 40.41 82 PHE A C 1
ATOM 641 O O . PHE A 1 82 ? -19.711 18.461 -8.139 1.00 40.41 82 PHE A O 1
ATOM 648 N N . GLN A 1 83 ? -18.556 19.605 -9.687 1.00 39.88 83 GLN A N 1
ATOM 649 C CA . GLN A 1 83 ? -17.581 18.547 -9.924 1.00 39.88 83 GLN A CA 1
ATOM 650 C C . GLN A 1 83 ? -16.420 18.762 -8.936 1.00 39.88 83 GLN A C 1
ATOM 652 O O . GLN A 1 83 ? -15.870 19.869 -8.910 1.00 39.88 83 GLN A O 1
ATOM 657 N N . PRO A 1 84 ? -16.045 17.744 -8.140 1.00 38.81 84 PRO A N 1
ATOM 658 C CA . PRO A 1 84 ? -14.843 17.782 -7.306 1.00 38.81 84 PRO A CA 1
ATOM 659 C C . PRO A 1 84 ? -13.597 18.149 -8.128 1.00 38.81 84 PRO A C 1
ATOM 661 O O . PRO A 1 84 ? -13.532 17.832 -9.322 1.00 38.81 84 PRO A O 1
ATOM 664 N N . SER A 1 85 ? -12.581 18.791 -7.544 1.00 37.62 85 SER A N 1
ATOM 665 C CA . SER A 1 85 ? -11.380 19.155 -8.318 1.00 37.62 85 SER A CA 1
ATOM 666 C C . SER A 1 85 ? -10.559 17.931 -8.756 1.00 37.62 85 SER A C 1
ATOM 668 O O . SER A 1 85 ? -9.908 17.977 -9.802 1.00 37.62 85 SER A O 1
ATOM 670 N N . TRP A 1 86 ? -10.713 16.783 -8.086 1.00 44.19 86 TRP A N 1
ATOM 671 C CA . TRP A 1 86 ? -10.208 15.479 -8.546 1.00 44.19 86 TRP A CA 1
ATOM 672 C C . TRP A 1 86 ? -10.991 14.872 -9.737 1.00 44.19 86 TRP A C 1
ATOM 674 O O . TRP A 1 86 ? -10.641 13.810 -10.246 1.00 44.19 86 TRP A O 1
ATOM 684 N N . CYS A 1 87 ? -12.014 15.559 -10.266 1.00 36.19 87 CYS A N 1
ATOM 685 C CA . CYS A 1 87 ? -12.524 15.314 -11.623 1.00 36.19 87 CYS A CA 1
ATOM 686 C C . CYS A 1 87 ? -11.778 16.123 -12.707 1.00 36.19 87 CYS A C 1
ATOM 688 O O . CYS A 1 87 ? -11.902 15.797 -13.887 1.00 36.19 87 CYS A O 1
ATOM 690 N N . ARG A 1 88 ? -10.993 17.154 -12.344 1.00 41.75 88 ARG A N 1
ATOM 691 C CA . ARG A 1 88 ? -10.035 17.820 -13.256 1.00 41.75 88 ARG A CA 1
ATOM 692 C C . ARG A 1 88 ? -8.673 17.127 -13.271 1.00 41.75 88 ARG A C 1
ATOM 694 O O . ARG A 1 88 ? -8.046 17.071 -14.324 1.00 41.75 88 ARG A O 1
ATOM 701 N N . PHE A 1 89 ? -8.236 16.597 -12.130 1.00 41.34 89 PHE A N 1
ATOM 702 C CA . PHE A 1 89 ? -6.976 15.865 -11.984 1.00 41.34 89 PHE A CA 1
ATOM 703 C C . PHE A 1 89 ? -7.278 14.392 -11.704 1.00 41.34 89 PHE A C 1
ATOM 705 O O . PHE A 1 89 ? -7.819 14.067 -10.653 1.00 41.34 89 PHE A O 1
ATOM 712 N N . GLN A 1 90 ? -6.998 13.529 -12.688 1.00 42.97 90 GLN A N 1
ATOM 713 C CA . GLN A 1 90 ? -7.447 12.132 -12.731 1.00 42.97 90 GLN A CA 1
ATOM 714 C C . GLN A 1 90 ? -7.163 11.365 -11.436 1.00 42.97 90 GLN A C 1
ATOM 716 O O . GLN A 1 90 ? -6.011 11.332 -11.030 1.00 42.97 90 GLN A O 1
ATOM 721 N N . ASN A 1 91 ? -8.196 10.685 -10.913 1.00 41.28 91 ASN A N 1
ATOM 722 C CA . ASN A 1 91 ? -8.188 9.625 -9.888 1.00 41.28 91 ASN A CA 1
ATOM 723 C C . ASN A 1 91 ? -7.174 9.826 -8.743 1.00 41.28 91 ASN A C 1
ATOM 725 O O . ASN A 1 91 ? -5.984 9.627 -8.980 1.00 41.28 91 ASN A O 1
ATOM 729 N N . PRO A 1 92 ? -7.609 10.107 -7.493 1.00 44.91 92 PRO A N 1
ATOM 730 C CA . PRO A 1 92 ? -6.678 10.367 -6.400 1.00 44.91 92 PRO A CA 1
ATOM 731 C C . PRO A 1 92 ? -5.589 9.298 -6.310 1.00 44.91 92 PRO A C 1
ATOM 733 O O . PRO A 1 92 ? -4.431 9.670 -6.239 1.00 44.91 92 PRO A O 1
ATOM 736 N N . PHE A 1 93 ? -5.907 8.002 -6.430 1.00 47.81 93 PHE A N 1
ATOM 737 C CA . PHE A 1 93 ? -4.865 6.979 -6.565 1.00 47.81 93 PHE A CA 1
ATOM 738 C C . PHE A 1 93 ? -4.499 6.718 -8.021 1.00 47.81 93 PHE A C 1
ATOM 740 O O . PHE A 1 93 ? -5.371 6.459 -8.856 1.00 47.81 93 PHE A O 1
ATOM 747 N N . ALA A 1 94 ? -3.195 6.628 -8.291 1.00 49.97 94 ALA A N 1
ATOM 748 C CA . ALA A 1 94 ? -2.703 6.050 -9.533 1.00 49.97 94 ALA A CA 1
ATOM 749 C C . ALA A 1 94 ? -3.281 4.629 -9.699 1.00 49.97 94 ALA A C 1
ATOM 751 O O . ALA A 1 94 ? -2.927 3.698 -8.975 1.00 49.97 94 ALA A O 1
ATOM 752 N N . SER A 1 95 ? -4.204 4.470 -10.657 1.00 48.50 95 SER A N 1
ATOM 753 C CA . SER A 1 95 ? -4.923 3.204 -10.903 1.00 48.50 95 SER A CA 1
ATOM 754 C C . SER A 1 95 ? -4.034 2.055 -11.399 1.00 48.50 95 SER A C 1
ATOM 756 O O . SER A 1 95 ? -4.484 0.912 -11.467 1.00 48.50 95 SER A O 1
ATOM 758 N N . VAL A 1 96 ? -2.773 2.361 -11.711 1.00 61.84 96 VAL A N 1
ATOM 759 C CA . VAL A 1 96 ? -1.688 1.397 -11.880 1.00 61.84 96 VAL A CA 1
ATOM 760 C C . VAL A 1 96 ? -1.080 1.144 -10.494 1.00 61.84 96 VAL A C 1
ATOM 762 O O . VAL A 1 96 ? -0.372 2.018 -9.990 1.00 61.84 96 VAL A O 1
ATOM 765 N N . PRO A 1 97 ? -1.334 -0.007 -9.845 1.00 69.62 97 PRO A N 1
ATOM 766 C CA . PRO A 1 97 ? -0.515 -0.409 -8.713 1.00 69.62 97 PRO A CA 1
ATOM 767 C C . PRO A 1 97 ? 0.896 -0.717 -9.219 1.00 69.62 97 PRO A C 1
ATOM 769 O O . PRO A 1 97 ? 1.073 -1.511 -10.144 1.00 69.62 97 PRO A O 1
ATOM 772 N N . PHE A 1 98 ? 1.899 -0.131 -8.583 1.00 74.31 98 PHE A N 1
ATOM 773 C CA . PHE A 1 98 ? 3.280 -0.551 -8.764 1.00 74.31 98 PHE A CA 1
ATOM 774 C C . PHE A 1 98 ? 3.437 -1.931 -8.125 1.00 74.31 98 PHE A C 1
ATOM 776 O O . PHE A 1 98 ? 2.966 -2.173 -7.005 1.00 74.31 98 PHE A O 1
ATOM 783 N N . LEU A 1 99 ? 4.095 -2.850 -8.822 1.00 71.81 99 LEU A N 1
ATOM 784 C CA . LEU A 1 99 ? 4.611 -4.046 -8.180 1.00 71.81 99 LEU A CA 1
ATOM 785 C C . LEU A 1 99 ? 5.895 -3.654 -7.455 1.00 71.81 99 LEU A C 1
ATOM 787 O O . LEU A 1 99 ? 6.690 -2.853 -7.947 1.00 71.81 99 LEU A O 1
ATOM 791 N N . PHE A 1 100 ? 6.185 -4.290 -6.323 1.00 73.00 100 PHE A N 1
ATOM 792 C CA . PHE A 1 100 ? 7.558 -4.235 -5.823 1.00 73.00 100 PHE A CA 1
ATOM 793 C C . PHE A 1 100 ? 8.533 -4.874 -6.841 1.00 73.00 100 PHE A C 1
ATOM 795 O O . PHE A 1 100 ? 9.735 -4.636 -6.785 1.00 73.00 100 PHE A O 1
ATOM 802 N N . SER A 1 101 ? 8.060 -5.724 -7.768 1.00 54.62 101 SER A N 1
ATOM 803 C CA . SER A 1 101 ? 8.909 -6.417 -8.751 1.00 54.62 101 SER A CA 1
ATOM 804 C C . SER A 1 101 ? 9.343 -5.552 -9.934 1.00 54.62 101 SER A C 1
ATOM 806 O O . SER A 1 101 ? 10.045 -6.063 -10.803 1.00 54.62 101 SER A O 1
ATOM 808 N N . ASP A 1 102 ? 8.974 -4.269 -9.973 1.00 61.91 102 ASP A N 1
ATOM 809 C CA . ASP A 1 102 ? 9.277 -3.341 -11.072 1.00 61.91 102 ASP A CA 1
ATOM 810 C C . ASP A 1 102 ? 10.752 -2.874 -11.050 1.00 61.91 102 ASP A C 1
ATOM 812 O O . ASP A 1 102 ? 11.071 -1.696 -10.898 1.00 61.91 102 ASP A O 1
ATOM 816 N N . GLY A 1 103 ? 11.674 -3.841 -11.149 1.00 52.59 103 GLY A N 1
ATOM 817 C CA . GLY A 1 103 ? 13.122 -3.721 -11.380 1.00 52.59 103 GLY A CA 1
ATOM 818 C C . GLY A 1 103 ? 13.971 -3.041 -10.298 1.00 52.59 103 GLY A C 1
ATOM 819 O O . GLY A 1 103 ? 15.187 -3.221 -10.283 1.00 52.59 103 GLY A O 1
ATOM 820 N N . ARG A 1 104 ? 13.365 -2.226 -9.428 1.00 62.03 104 ARG A N 1
ATOM 821 C CA . ARG A 1 104 ? 14.069 -1.169 -8.683 1.00 62.03 104 ARG A CA 1
ATOM 822 C C . ARG A 1 104 ? 13.667 -1.035 -7.212 1.00 62.03 104 ARG A C 1
ATOM 824 O O . ARG A 1 104 ? 14.219 -0.186 -6.517 1.00 62.03 104 ARG A O 1
ATOM 831 N N . PHE A 1 105 ? 12.718 -1.828 -6.719 1.00 66.12 105 PHE A N 1
ATOM 832 C CA . PHE A 1 105 ? 12.550 -2.025 -5.273 1.00 66.12 105 PHE A CA 1
ATOM 833 C C . PHE A 1 105 ? 13.746 -2.862 -4.776 1.00 66.12 105 PHE A C 1
ATOM 835 O O . PHE A 1 105 ? 14.237 -3.688 -5.553 1.00 66.12 105 PHE A O 1
ATOM 842 N N . PRO A 1 106 ? 14.241 -2.681 -3.537 1.00 66.50 106 PRO A N 1
ATOM 843 C CA . PRO A 1 106 ? 15.463 -3.329 -3.069 1.00 66.50 106 PRO A CA 1
ATOM 844 C C . PRO A 1 106 ? 15.522 -4.822 -3.392 1.00 66.50 106 PRO A C 1
ATOM 846 O O . PRO A 1 106 ? 14.564 -5.561 -3.137 1.00 66.50 106 PRO A O 1
ATOM 849 N N . GLN A 1 107 ? 16.677 -5.277 -3.887 1.00 65.75 107 GLN A N 1
ATOM 850 C CA . GLN A 1 107 ? 17.000 -6.698 -3.869 1.00 65.75 107 GLN A CA 1
ATOM 851 C C . GLN A 1 107 ? 17.134 -7.117 -2.407 1.00 65.75 107 GLN A C 1
ATOM 853 O O . GLN A 1 107 ? 18.110 -6.804 -1.727 1.00 65.75 107 GLN A O 1
ATOM 858 N N . LEU A 1 108 ? 16.087 -7.764 -1.909 1.00 64.81 108 LEU A N 1
ATOM 859 C CA . LEU A 1 108 ? 16.053 -8.296 -0.559 1.00 64.81 108 LEU A CA 1
ATOM 860 C C . LEU A 1 108 ? 17.030 -9.471 -0.441 1.00 64.81 108 LEU A C 1
ATOM 862 O O . LEU A 1 108 ? 17.248 -10.168 -1.438 1.00 64.81 108 LEU A O 1
ATOM 866 N N . PRO A 1 109 ? 17.601 -9.718 0.755 1.00 59.28 109 PRO A N 1
ATOM 867 C CA . PRO A 1 109 ? 18.441 -10.888 0.975 1.00 59.28 109 PRO A CA 1
ATOM 868 C C . PRO A 1 109 ? 17.702 -12.153 0.530 1.00 59.28 109 PRO A C 1
ATOM 870 O O . PRO A 1 109 ? 16.500 -12.299 0.770 1.00 59.28 109 PRO A O 1
ATOM 873 N N . SER A 1 110 ? 18.419 -13.054 -0.141 1.00 55.88 110 SER A N 1
ATOM 874 C CA . SER A 1 110 ? 17.867 -14.277 -0.719 1.00 55.88 110 SER A CA 1
ATOM 875 C C . SER A 1 110 ? 17.427 -15.247 0.378 1.00 55.88 110 SER A C 1
ATOM 877 O O . SER A 1 110 ? 18.172 -16.137 0.772 1.00 55.88 110 SER A O 1
ATOM 879 N N . ALA A 1 111 ? 16.210 -15.065 0.886 1.00 53.66 111 ALA A N 1
ATOM 880 C CA . ALA A 1 111 ? 15.574 -15.968 1.834 1.00 53.66 111 ALA A CA 1
ATOM 881 C C . ALA A 1 111 ? 15.209 -17.285 1.123 1.00 53.66 111 ALA A C 1
ATOM 883 O O . ALA A 1 111 ? 14.155 -17.417 0.502 1.00 53.66 111 ALA A O 1
ATOM 884 N N . GLU A 1 112 ? 16.126 -18.251 1.208 1.00 51.19 112 GLU A N 1
ATOM 885 C CA . GLU A 1 112 ? 16.253 -19.461 0.371 1.00 51.19 112 GLU A CA 1
ATOM 886 C C . GLU A 1 112 ? 15.056 -20.442 0.414 1.00 51.19 112 GLU A C 1
ATOM 888 O O . GLU A 1 112 ? 15.066 -21.474 -0.256 1.00 51.19 112 GLU A O 1
ATOM 893 N N . SER A 1 113 ? 14.021 -20.147 1.206 1.00 54.22 113 SER A N 1
ATOM 894 C CA . SER A 1 113 ? 12.942 -21.070 1.583 1.00 54.22 113 SER A CA 1
ATOM 895 C C . SER A 1 113 ? 11.541 -20.431 1.695 1.00 54.22 113 SER A C 1
ATOM 897 O O . SER A 1 113 ? 10.620 -21.069 2.201 1.00 54.22 113 SER A O 1
ATOM 899 N N . GLY A 1 114 ? 11.347 -19.185 1.240 1.00 63.22 114 GLY A N 1
ATOM 900 C CA . GLY A 1 114 ? 10.185 -18.363 1.632 1.00 63.22 114 GLY A CA 1
ATOM 901 C C . GLY A 1 114 ? 8.826 -18.580 0.935 1.00 63.22 114 GLY A C 1
ATOM 902 O O . GLY A 1 114 ? 7.818 -18.133 1.479 1.00 63.22 114 GLY A O 1
ATOM 903 N N . ILE A 1 115 ? 8.739 -19.231 -0.236 1.00 76.44 115 ILE A N 1
ATOM 904 C CA . ILE A 1 115 ? 7.446 -19.416 -0.941 1.00 76.44 115 ILE A CA 1
ATOM 905 C C . ILE A 1 115 ? 6.707 -20.641 -0.400 1.00 76.44 115 ILE A C 1
ATOM 907 O O . ILE A 1 115 ? 7.188 -21.767 -0.552 1.00 76.44 115 ILE A O 1
ATOM 911 N N . VAL A 1 116 ? 5.484 -20.440 0.093 1.00 77.88 116 VAL A N 1
ATOM 912 C CA . VAL A 1 116 ? 4.561 -21.525 0.456 1.00 77.88 116 VAL A CA 1
ATOM 913 C C . VAL A 1 116 ? 3.264 -21.409 -0.324 1.00 77.88 116 VAL A C 1
ATOM 915 O O . VAL A 1 116 ? 2.670 -20.335 -0.405 1.00 77.88 116 VAL A O 1
ATOM 918 N N . CYS A 1 117 ? 2.818 -22.546 -0.849 1.00 80.81 117 CYS A N 1
ATOM 919 C CA . CYS A 1 117 ? 1.534 -22.717 -1.506 1.00 80.81 117 CYS A CA 1
ATOM 920 C C . CYS A 1 117 ? 0.579 -23.510 -0.604 1.00 80.81 117 CYS A C 1
ATOM 922 O O . CYS A 1 117 ? 0.907 -24.622 -0.173 1.00 80.81 117 CYS A O 1
ATOM 924 N N . GLU A 1 118 ? -0.592 -22.932 -0.328 1.00 79.56 118 GLU A N 1
ATOM 925 C CA . GLU A 1 118 ? -1.719 -23.622 0.297 1.00 79.56 118 GLU A CA 1
ATOM 926 C C . GLU A 1 118 ? -2.340 -24.556 -0.743 1.00 79.56 118 GLU A C 1
ATOM 928 O O . GLU A 1 118 ? -2.775 -24.119 -1.813 1.00 79.56 118 GLU A O 1
ATOM 933 N N . THR A 1 119 ? -2.325 -25.856 -0.444 1.00 75.00 119 THR A N 1
ATOM 934 C CA . THR A 1 119 ? -2.882 -26.874 -1.339 1.00 75.00 119 THR A CA 1
ATOM 935 C C . THR A 1 119 ? -4.356 -27.119 -1.039 1.00 75.00 119 THR A C 1
ATOM 937 O O . THR A 1 119 ? -4.829 -26.859 0.067 1.00 75.00 119 THR A O 1
ATOM 940 N N . SER A 1 120 ? -5.087 -27.692 -1.998 1.00 70.31 120 SER A N 1
ATOM 941 C CA . SER A 1 120 ? -6.479 -28.126 -1.771 1.00 70.31 120 SER A CA 1
ATOM 942 C C . SER A 1 120 ? -6.655 -29.163 -0.641 1.00 70.31 120 SER A C 1
ATOM 944 O O . SER A 1 120 ? -7.774 -29.368 -0.170 1.00 70.31 120 SER A O 1
ATOM 946 N N . VAL A 1 121 ? -5.569 -29.792 -0.170 1.00 67.94 121 VAL A N 1
ATOM 947 C CA . VAL A 1 121 ? -5.565 -30.696 0.986 1.00 67.94 121 VAL A CA 1
ATOM 948 C C . VAL A 1 121 ? -5.244 -29.897 2.252 1.00 67.94 121 VAL A C 1
ATOM 950 O O . VAL A 1 121 ? -4.098 -29.514 2.496 1.00 67.94 121 VAL A O 1
ATOM 953 N N . SER A 1 122 ? -6.264 -29.660 3.081 1.00 62.97 122 SER A N 1
ATOM 954 C CA . SER A 1 122 ? -6.131 -28.907 4.336 1.00 62.97 122 SER A CA 1
ATOM 955 C C . SER A 1 122 ? -5.005 -29.454 5.223 1.00 62.97 122 SER A C 1
ATOM 957 O O . SER A 1 122 ? -4.952 -30.648 5.512 1.00 62.97 122 SER A O 1
ATOM 959 N N . GLY A 1 123 ? -4.118 -28.567 5.681 1.00 62.56 123 GLY A N 1
ATOM 960 C CA . GLY A 1 123 ? -2.958 -28.907 6.513 1.00 62.56 123 GLY A CA 1
ATOM 961 C C . GLY A 1 123 ? -1.681 -29.270 5.743 1.00 62.56 123 GLY A C 1
ATOM 962 O O . GLY A 1 123 ? -0.609 -29.264 6.345 1.00 62.56 123 GLY A O 1
ATOM 963 N N . VAL A 1 124 ? -1.753 -29.517 4.429 1.00 60.56 124 VAL A N 1
ATOM 964 C CA . VAL A 1 124 ? -0.569 -29.734 3.582 1.00 60.56 124 VAL A CA 1
ATOM 965 C C . VAL A 1 124 ? -0.085 -28.407 3.006 1.00 60.56 124 VAL A C 1
ATOM 967 O O . VAL A 1 124 ? -0.799 -27.738 2.253 1.00 60.56 124 VAL A O 1
ATOM 970 N N . LEU A 1 125 ? 1.170 -28.071 3.303 1.00 63.50 125 LEU A N 1
ATOM 971 C CA . LEU A 1 125 ? 1.889 -26.957 2.693 1.00 63.50 125 LEU A CA 1
ATOM 972 C C . LEU A 1 125 ? 2.931 -27.500 1.713 1.00 63.50 125 LEU A C 1
ATOM 974 O O . LEU A 1 125 ? 3.550 -28.537 1.950 1.00 63.50 125 LEU A O 1
ATOM 978 N N . SER A 1 126 ? 3.161 -26.796 0.608 1.00 62.38 126 SER A N 1
ATOM 979 C CA . SER A 1 126 ? 4.222 -27.172 -0.331 1.00 62.38 126 SER A CA 1
ATOM 980 C C . SER A 1 126 ? 5.022 -25.964 -0.804 1.00 62.38 126 SER A C 1
ATOM 982 O O . SER A 1 126 ? 4.477 -24.892 -1.065 1.00 62.38 126 SER A O 1
ATOM 984 N N . MET A 1 127 ? 6.335 -26.148 -0.912 1.00 68.62 127 MET A N 1
ATOM 985 C CA . MET A 1 127 ? 7.259 -25.147 -1.438 1.00 68.62 127 MET A CA 1
ATOM 986 C C . MET A 1 127 ? 7.243 -25.160 -2.967 1.00 68.62 127 MET A C 1
ATOM 988 O O . MET A 1 127 ? 6.986 -26.201 -3.583 1.00 68.62 127 MET A O 1
ATOM 992 N N . LEU A 1 128 ? 7.570 -24.023 -3.597 1.00 66.00 128 LEU A N 1
ATOM 993 C CA . LEU A 1 128 ? 7.582 -23.883 -5.064 1.00 66.00 128 LEU A CA 1
ATOM 994 C C . LEU A 1 128 ? 8.409 -24.991 -5.750 1.00 66.00 128 LEU A C 1
ATOM 996 O O . LEU A 1 128 ? 7.950 -25.575 -6.738 1.00 66.00 128 LEU A O 1
ATOM 1000 N N . ASN A 1 129 ? 9.565 -25.310 -5.154 1.00 65.44 129 ASN A N 1
ATOM 1001 C CA . ASN A 1 129 ? 10.577 -26.266 -5.620 1.00 65.44 129 ASN A CA 1
ATOM 1002 C C . ASN A 1 129 ? 10.188 -27.751 -5.444 1.00 65.44 129 ASN A C 1
ATOM 1004 O O . ASN A 1 129 ? 10.992 -28.627 -5.741 1.00 65.44 129 ASN A O 1
ATOM 1008 N N . GLY A 1 130 ? 8.970 -28.050 -4.981 1.00 58.91 130 GLY A N 1
ATOM 1009 C CA . GLY A 1 130 ? 8.427 -29.414 -4.922 1.00 58.91 130 GLY A CA 1
ATOM 1010 C C . GLY A 1 130 ? 8.528 -30.104 -3.560 1.00 58.91 130 GLY A C 1
ATOM 1011 O O . GLY A 1 130 ? 7.882 -31.131 -3.370 1.00 58.91 130 GLY A O 1
ATOM 1012 N N . THR A 1 131 ? 9.250 -29.537 -2.589 1.00 61.56 131 THR A N 1
ATOM 1013 C CA . THR A 1 131 ? 9.252 -30.033 -1.205 1.00 61.56 131 THR A CA 1
ATOM 1014 C C . THR A 1 131 ? 7.851 -29.913 -0.600 1.00 61.56 131 THR A C 1
ATOM 1016 O O . THR A 1 131 ? 7.320 -28.809 -0.459 1.00 61.56 131 THR A O 1
ATOM 1019 N N . ILE A 1 132 ? 7.248 -31.046 -0.241 1.00 58.06 132 ILE A N 1
ATOM 1020 C CA . ILE A 1 132 ? 5.968 -31.111 0.474 1.00 58.06 132 ILE A CA 1
ATOM 1021 C C . ILE A 1 132 ? 6.272 -31.179 1.971 1.00 58.06 132 ILE A C 1
ATOM 1023 O O . ILE A 1 132 ? 7.062 -32.016 2.401 1.00 58.06 132 ILE A O 1
ATOM 1027 N N . ILE A 1 133 ? 5.636 -30.314 2.761 1.00 60.31 133 ILE A N 1
ATOM 1028 C CA . ILE A 1 133 ? 5.705 -30.329 4.223 1.00 60.31 133 ILE A CA 1
ATOM 1029 C C . ILE A 1 133 ? 4.315 -30.709 4.735 1.00 60.31 133 ILE A C 1
ATOM 1031 O O . ILE A 1 133 ? 3.378 -29.909 4.712 1.00 60.31 133 ILE A O 1
ATOM 1035 N N . GLY A 1 134 ? 4.185 -31.956 5.179 1.00 54.25 134 GLY A N 1
ATOM 1036 C CA . GLY A 1 134 ? 2.957 -32.510 5.736 1.00 54.25 134 GLY A CA 1
ATOM 1037 C C . GLY A 1 134 ? 3.265 -33.528 6.829 1.00 54.25 134 GLY A C 1
ATOM 1038 O O . GLY A 1 134 ? 4.254 -34.249 6.752 1.00 54.25 134 GLY A O 1
ATOM 1039 N N . SER A 1 135 ? 2.411 -33.572 7.849 1.00 49.56 135 SER A N 1
ATOM 1040 C CA . SER A 1 135 ? 2.509 -34.473 9.008 1.00 49.56 135 SER A CA 1
ATOM 1041 C C . SER A 1 135 ? 1.660 -35.748 8.873 1.00 49.56 135 SER A C 1
ATOM 1043 O O . SER A 1 135 ? 1.530 -36.505 9.832 1.00 49.56 135 SER A O 1
ATOM 1045 N N . GLY A 1 136 ? 1.063 -35.989 7.700 1.00 53.81 136 GLY A N 1
ATOM 1046 C CA . GLY A 1 136 ? 0.268 -37.186 7.423 1.00 53.81 136 GLY A CA 1
ATOM 1047 C C . GLY A 1 136 ? 1.149 -38.424 7.257 1.00 53.81 136 GLY A C 1
ATOM 1048 O O . GLY A 1 136 ? 1.993 -38.461 6.367 1.00 53.81 136 GLY A O 1
ATOM 1049 N N . GLY A 1 137 ? 0.944 -39.432 8.110 1.00 58.22 137 GLY A N 1
ATOM 1050 C CA . GLY A 1 137 ? 1.682 -40.702 8.070 1.00 58.22 137 GLY A CA 1
ATOM 1051 C C . GLY A 1 137 ? 1.207 -41.693 7.000 1.00 58.22 137 GLY A C 1
ATOM 1052 O O . GLY A 1 137 ? 1.896 -42.679 6.746 1.00 58.22 137 GLY A O 1
ATOM 1053 N N . ASP A 1 138 ? 0.059 -41.442 6.365 1.00 64.06 138 ASP A N 1
ATOM 1054 C CA . ASP A 1 138 ? -0.462 -42.271 5.278 1.00 64.06 138 ASP A CA 1
ATOM 1055 C C . ASP A 1 138 ? 0.213 -41.914 3.946 1.00 64.06 138 ASP A C 1
ATOM 1057 O O . ASP A 1 138 ? 0.228 -40.758 3.525 1.00 64.06 138 ASP A O 1
ATOM 1061 N N . GLY A 1 139 ? 0.750 -42.925 3.253 1.00 67.75 139 GLY A N 1
ATOM 1062 C CA . GLY A 1 139 ? 1.605 -42.782 2.062 1.00 67.75 139 GLY A CA 1
ATOM 1063 C C . GLY A 1 139 ? 0.943 -42.236 0.786 1.00 67.75 139 GLY A C 1
ATOM 1064 O O . GLY A 1 139 ? 1.496 -42.389 -0.303 1.00 67.75 139 GLY A O 1
ATOM 1065 N N . SER A 1 140 ? -0.232 -41.615 0.877 1.00 68.44 140 SER A N 1
ATOM 1066 C CA . SER A 1 140 ? -0.859 -40.900 -0.233 1.00 68.44 140 SER A CA 1
ATOM 1067 C C . SER A 1 140 ? -0.189 -39.537 -0.431 1.00 68.44 140 SER A C 1
ATOM 1069 O O . SER A 1 140 ? -0.532 -38.567 0.246 1.00 68.44 140 SER A O 1
ATOM 1071 N N . HIS A 1 141 ? 0.750 -39.441 -1.378 1.00 66.50 141 HIS A N 1
ATOM 1072 C CA . HIS A 1 141 ? 1.317 -38.148 -1.771 1.00 66.50 141 HIS A CA 1
ATOM 1073 C C . HIS A 1 141 ? 0.196 -37.191 -2.230 1.00 66.50 141 HIS A C 1
ATOM 1075 O O . HIS A 1 141 ? -0.553 -37.536 -3.150 1.00 66.50 141 HIS A O 1
ATOM 1081 N N . PRO A 1 142 ? 0.054 -36.001 -1.617 1.00 67.25 142 PRO A N 1
ATOM 1082 C CA . PRO A 1 142 ? -1.036 -35.088 -1.936 1.00 67.25 142 PRO A CA 1
ATOM 1083 C C . PRO A 1 142 ? -0.861 -34.512 -3.345 1.00 67.25 142 PRO A C 1
ATOM 1085 O O . PRO A 1 142 ? 0.228 -34.081 -3.731 1.00 67.25 142 PRO A O 1
ATOM 1088 N N . VAL A 1 143 ? -1.950 -34.501 -4.117 1.00 71.88 143 VAL A N 1
ATOM 1089 C CA . VAL A 1 143 ? -1.951 -34.012 -5.500 1.00 71.88 143 VAL A CA 1
ATOM 1090 C C . VAL A 1 143 ? -1.844 -32.486 -5.499 1.00 71.88 143 VAL A C 1
ATOM 1092 O O . VAL A 1 143 ? -2.832 -31.781 -5.305 1.00 71.88 143 VAL A O 1
ATOM 1095 N N . ILE A 1 144 ? -0.627 -31.988 -5.723 1.00 74.12 144 ILE A N 1
ATOM 1096 C CA . ILE A 1 144 ? -0.334 -30.567 -5.942 1.00 74.12 144 ILE A CA 1
ATOM 1097 C C . ILE A 1 144 ? -1.154 -30.060 -7.134 1.00 74.12 144 ILE A C 1
ATOM 1099 O O . ILE A 1 144 ? -1.057 -30.606 -8.237 1.00 74.12 144 ILE A O 1
ATOM 1103 N N . SER A 1 145 ? -1.922 -28.989 -6.938 1.00 77.88 145 SER A N 1
ATOM 1104 C CA . SER A 1 145 ? -2.652 -28.341 -8.025 1.00 77.88 145 SER A CA 1
ATOM 1105 C C . SER A 1 145 ? -1.785 -27.261 -8.676 1.00 77.88 145 SER A C 1
ATOM 1107 O O . SER A 1 145 ? -1.146 -26.466 -7.981 1.00 77.88 145 SER A O 1
ATOM 1109 N N . PRO A 1 146 ? -1.822 -27.106 -10.012 1.00 73.81 146 PRO A N 1
ATOM 1110 C CA . PRO A 1 146 ? -1.304 -25.902 -10.659 1.00 73.81 146 PRO A CA 1
ATOM 1111 C C . PRO A 1 146 ? -1.955 -24.615 -10.121 1.00 73.81 146 PRO A C 1
ATOM 1113 O O . PRO A 1 146 ? -1.324 -23.563 -10.159 1.00 73.81 146 PRO A O 1
ATOM 1116 N N . ARG A 1 147 ? -3.193 -24.714 -9.605 1.00 83.06 147 ARG A N 1
ATOM 1117 C CA . ARG A 1 147 ? -3.989 -23.629 -8.998 1.00 83.06 147 ARG A CA 1
ATOM 1118 C C . ARG A 1 147 ? -3.914 -23.586 -7.461 1.00 83.06 147 ARG A C 1
ATOM 1120 O O . ARG A 1 147 ? -4.826 -23.077 -6.814 1.00 83.06 147 ARG A O 1
ATOM 1127 N N . ASP A 1 148 ? -2.877 -24.170 -6.861 1.00 85.88 148 ASP A N 1
ATOM 1128 C CA . ASP A 1 148 ? -2.575 -23.916 -5.448 1.00 85.88 148 ASP A CA 1
ATOM 1129 C C . ASP A 1 148 ? -2.170 -22.435 -5.295 1.00 85.88 148 ASP A C 1
ATOM 1131 O O . ASP A 1 148 ? -1.382 -21.915 -6.095 1.00 85.88 148 ASP A O 1
ATOM 1135 N N . LYS A 1 149 ? -2.705 -21.740 -4.285 1.00 89.31 149 LYS A N 1
ATOM 1136 C CA . LYS A 1 149 ? -2.413 -20.316 -4.051 1.00 89.31 149 LYS A CA 1
ATOM 1137 C C . LYS A 1 149 ? -1.174 -20.175 -3.180 1.00 89.31 149 LYS A C 1
ATOM 1139 O O . LYS A 1 149 ? -1.086 -20.790 -2.121 1.00 89.31 149 LYS A O 1
ATOM 1144 N N . CYS A 1 150 ? -0.226 -19.347 -3.602 1.00 89.44 150 CYS A N 1
ATOM 1145 C CA . CYS A 1 150 ? 1.049 -19.151 -2.922 1.00 89.44 150 CYS A CA 1
ATOM 1146 C C . CYS A 1 150 ? 1.202 -17.736 -2.357 1.00 89.44 150 CYS A C 1
ATOM 1148 O O . CYS A 1 150 ? 0.780 -16.758 -2.982 1.00 89.44 150 CYS A O 1
ATOM 1150 N N . LYS A 1 151 ? 1.863 -17.635 -1.201 1.00 89.31 151 LYS A N 1
ATOM 1151 C CA . LYS A 1 151 ? 2.247 -16.379 -0.538 1.00 89.31 151 LYS A CA 1
ATOM 1152 C C . LYS A 1 151 ? 3.699 -16.413 -0.051 1.00 89.31 151 LYS A C 1
ATOM 1154 O O . LYS A 1 151 ? 4.367 -17.447 -0.114 1.00 89.31 151 LYS A O 1
ATOM 1159 N N . TYR A 1 152 ? 4.176 -15.254 0.401 1.00 85.94 152 TYR A N 1
ATOM 1160 C CA . TYR A 1 152 ? 5.554 -15.027 0.859 1.00 85.94 152 TYR A CA 1
ATOM 1161 C C . TYR A 1 152 ? 5.594 -13.959 1.958 1.00 85.94 152 TYR A C 1
ATOM 1163 O O . TYR A 1 152 ? 6.158 -14.182 3.028 1.00 85.94 152 TYR A O 1
ATOM 1171 N N . ILE A 1 153 ? 4.954 -12.812 1.711 1.00 81.81 153 ILE A N 1
ATOM 1172 C CA . ILE A 1 153 ? 4.585 -11.873 2.771 1.00 81.81 153 ILE A CA 1
ATOM 1173 C C . ILE A 1 153 ? 3.332 -12.428 3.451 1.00 81.81 153 ILE A C 1
ATOM 1175 O O . ILE A 1 153 ? 2.383 -12.784 2.758 1.00 81.81 153 ILE A O 1
ATOM 1179 N N . THR A 1 154 ? 3.315 -12.459 4.780 1.00 87.62 154 THR A N 1
ATOM 1180 C CA . THR A 1 154 ? 2.130 -12.773 5.592 1.00 87.62 154 THR A CA 1
ATOM 1181 C C . THR A 1 154 ? 1.662 -11.605 6.452 1.00 87.62 154 THR A C 1
ATOM 1183 O O . THR A 1 154 ? 0.543 -11.652 6.952 1.00 87.62 154 THR A O 1
ATOM 1186 N N . LYS A 1 155 ? 2.467 -10.543 6.625 1.00 89.75 155 LYS A N 1
ATOM 1187 C CA . LYS A 1 155 ? 2.033 -9.248 7.188 1.00 89.75 155 LYS A CA 1
ATOM 1188 C C . LYS A 1 155 ? 2.794 -8.067 6.598 1.00 89.75 155 LYS A C 1
ATOM 1190 O O . LYS A 1 155 ? 3.976 -8.186 6.288 1.00 89.75 155 LYS A O 1
ATOM 1195 N N . ILE A 1 156 ? 2.126 -6.916 6.552 1.00 90.00 156 ILE A N 1
ATOM 1196 C CA . ILE A 1 156 ? 2.723 -5.595 6.316 1.00 90.00 156 ILE A CA 1
ATOM 1197 C C . ILE A 1 156 ? 2.438 -4.704 7.531 1.00 90.00 156 ILE A C 1
ATOM 1199 O O . ILE A 1 156 ? 1.375 -4.810 8.140 1.00 90.00 156 ILE A O 1
ATOM 1203 N N . ASN A 1 157 ? 3.375 -3.816 7.858 1.00 89.62 157 ASN A N 1
ATOM 1204 C CA . ASN A 1 157 ? 3.149 -2.615 8.663 1.00 89.62 157 ASN A CA 1
ATOM 1205 C C . ASN A 1 157 ? 3.987 -1.446 8.090 1.00 89.62 157 ASN A C 1
ATOM 1207 O O . ASN A 1 157 ? 4.898 -1.680 7.294 1.00 89.62 157 ASN A O 1
ATOM 1211 N N . THR A 1 158 ? 3.706 -0.194 8.460 1.00 85.00 158 THR A N 1
ATOM 1212 C CA . THR A 1 158 ? 4.357 1.005 7.889 1.00 85.00 158 THR A CA 1
ATOM 1213 C C . THR A 1 158 ? 4.788 1.994 8.968 1.00 85.00 158 THR A C 1
ATOM 1215 O O . THR A 1 158 ? 3.971 2.399 9.793 1.00 85.00 158 THR A O 1
ATOM 1218 N N . LEU A 1 159 ? 6.046 2.440 8.923 1.00 83.12 159 LEU A N 1
ATOM 1219 C CA . LEU A 1 159 ? 6.685 3.267 9.949 1.00 83.12 159 LEU A CA 1
ATOM 1220 C C . LEU A 1 159 ? 7.385 4.496 9.359 1.00 83.12 159 LEU A C 1
ATOM 1222 O O . LEU A 1 159 ? 8.098 4.402 8.360 1.00 83.12 159 LEU A O 1
ATOM 1226 N N . GLU A 1 160 ? 7.269 5.636 10.034 1.00 79.81 160 GLU A N 1
ATOM 1227 C CA . GLU A 1 160 ? 8.001 6.863 9.708 1.00 79.81 160 GLU A CA 1
ATOM 1228 C C . GLU A 1 160 ? 8.577 7.495 10.971 1.00 79.81 160 GLU A C 1
ATOM 1230 O O . GLU A 1 160 ? 7.898 7.605 11.994 1.00 79.81 160 GLU A O 1
ATOM 1235 N N . PHE A 1 161 ? 9.842 7.899 10.875 1.00 77.88 161 PHE A N 1
ATOM 1236 C CA . PHE A 1 161 ? 10.652 8.393 11.980 1.00 77.88 161 PHE A CA 1
ATOM 1237 C C . PHE A 1 161 ? 10.831 9.910 11.835 1.00 77.88 161 PHE A C 1
ATOM 1239 O O . PHE A 1 161 ? 11.286 10.395 10.796 1.00 77.88 161 PHE A O 1
ATOM 1246 N N . ASP A 1 162 ? 10.439 10.674 12.859 1.00 65.94 162 ASP A N 1
ATOM 1247 C CA . ASP A 1 162 ? 10.536 12.136 12.832 1.00 65.94 162 ASP A CA 1
ATOM 1248 C C . ASP A 1 162 ? 12.000 12.588 12.949 1.00 65.94 162 ASP A C 1
ATOM 1250 O O . ASP A 1 162 ? 12.645 12.358 13.968 1.00 65.94 162 ASP A O 1
ATOM 1254 N N . ARG A 1 163 ? 12.488 13.323 11.938 1.00 60.31 163 ARG A N 1
ATOM 1255 C CA . ARG A 1 163 ? 13.749 14.097 11.975 1.00 60.31 163 ARG A CA 1
ATOM 1256 C C . ARG A 1 163 ? 15.001 13.311 12.411 1.00 60.31 163 ARG A C 1
ATOM 1258 O O . ARG A 1 163 ? 15.731 13.737 13.303 1.00 60.31 163 ARG A O 1
ATOM 1265 N N . LEU A 1 164 ? 15.321 12.228 11.706 1.00 58.97 164 LEU A N 1
ATOM 1266 C CA . LEU A 1 164 ? 16.684 11.682 11.734 1.00 58.97 164 LEU A CA 1
ATOM 1267 C C . LEU A 1 164 ? 17.655 12.634 10.990 1.00 58.97 164 LEU A C 1
ATOM 1269 O O . LEU A 1 164 ? 17.234 13.306 10.043 1.00 58.97 164 LEU A O 1
ATOM 1273 N N . PRO A 1 165 ? 18.944 12.713 11.381 1.00 58.16 165 PRO A N 1
ATOM 1274 C CA . PRO A 1 165 ? 19.896 13.679 10.815 1.00 58.16 165 PRO A CA 1
ATOM 1275 C C . PRO A 1 165 ? 20.231 13.438 9.332 1.00 58.16 165 PRO A C 1
ATOM 1277 O O . PRO A 1 165 ? 20.595 14.378 8.634 1.00 58.16 165 PRO A O 1
ATOM 1280 N N . GLU A 1 166 ? 20.042 12.216 8.822 1.00 60.50 166 GLU A N 1
ATOM 1281 C CA . GLU A 1 166 ? 20.144 11.891 7.386 1.00 60.50 166 GLU A CA 1
ATOM 1282 C C . GLU A 1 166 ? 18.846 12.169 6.590 1.00 60.50 166 GLU A C 1
ATOM 1284 O O . GLU A 1 166 ? 18.690 11.693 5.463 1.00 60.50 166 GLU A O 1
ATOM 1289 N N . GLY A 1 167 ? 17.882 12.885 7.177 1.00 69.25 167 GLY A N 1
ATOM 1290 C CA . GLY A 1 167 ? 16.539 13.081 6.629 1.00 69.25 167 GLY A CA 1
ATOM 1291 C C . GLY A 1 167 ? 15.529 12.022 7.089 1.00 69.25 167 GLY A C 1
ATOM 1292 O O . GLY A 1 167 ? 15.850 11.077 7.809 1.00 69.25 167 GLY A O 1
ATOM 1293 N N . GLU A 1 168 ? 14.265 12.190 6.690 1.00 67.69 168 GLU A N 1
ATOM 1294 C CA . GLU A 1 168 ? 13.173 11.286 7.079 1.00 67.69 168 GLU A CA 1
ATOM 1295 C C . GLU A 1 168 ? 13.378 9.886 6.464 1.00 67.69 168 GLU A C 1
ATOM 1297 O O . GLU A 1 168 ? 13.162 9.681 5.268 1.00 67.69 168 GLU A O 1
ATOM 1302 N N . ASN A 1 169 ? 13.780 8.900 7.276 1.00 77.81 169 ASN A N 1
ATOM 1303 C CA . ASN A 1 169 ? 13.755 7.491 6.877 1.00 77.81 169 ASN A CA 1
ATOM 1304 C C . ASN A 1 169 ? 12.345 6.916 7.100 1.00 77.81 169 ASN A C 1
ATOM 1306 O O . ASN A 1 169 ? 11.736 7.104 8.156 1.00 77.81 169 ASN A O 1
ATOM 1310 N N . ARG A 1 170 ? 11.841 6.184 6.104 1.00 83.81 170 ARG A N 1
ATOM 1311 C CA . ARG A 1 170 ? 10.502 5.575 6.089 1.00 83.81 170 ARG A CA 1
ATOM 1312 C C . ARG A 1 170 ? 10.657 4.093 5.815 1.00 83.81 170 ARG A C 1
ATOM 1314 O O . ARG A 1 170 ? 11.430 3.729 4.930 1.00 83.81 170 ARG A O 1
ATOM 1321 N N . TYR A 1 171 ? 9.954 3.254 6.564 1.00 88.75 171 TYR A N 1
ATOM 1322 C CA . TYR A 1 171 ? 10.131 1.809 6.524 1.00 88.75 171 TYR A CA 1
ATOM 1323 C C . TYR A 1 171 ? 8.806 1.077 6.344 1.00 88.75 171 TYR A C 1
ATOM 1325 O O . TYR A 1 171 ? 7.844 1.325 7.069 1.00 88.75 171 TYR A O 1
ATOM 1333 N N . VAL A 1 172 ? 8.777 0.131 5.409 1.00 88.88 172 VAL A N 1
ATOM 1334 C CA . VAL A 1 172 ? 7.731 -0.896 5.343 1.00 88.88 172 VAL A CA 1
ATOM 1335 C C . VAL A 1 172 ? 8.281 -2.138 6.037 1.00 88.88 172 VAL A C 1
ATOM 1337 O O . VAL A 1 172 ? 9.381 -2.583 5.714 1.00 88.88 172 VAL A O 1
ATOM 1340 N N . VAL A 1 173 ? 7.552 -2.665 7.018 1.00 92.69 173 VAL A N 1
ATOM 1341 C CA . VAL A 1 173 ? 7.923 -3.877 7.758 1.00 92.69 173 VAL A CA 1
ATOM 1342 C C . VAL A 1 173 ? 7.139 -5.046 7.179 1.00 92.69 173 VAL A C 1
ATOM 1344 O O . VAL A 1 173 ? 5.912 -4.990 7.109 1.00 92.69 173 VAL A O 1
ATOM 1347 N N . PHE A 1 174 ? 7.839 -6.105 6.787 1.00 92.25 174 PHE A N 1
ATOM 1348 C CA . PHE A 1 174 ? 7.270 -7.330 6.238 1.00 92.25 174 PHE A CA 1
ATOM 1349 C C . PHE A 1 174 ? 7.474 -8.494 7.207 1.00 92.25 174 PHE A C 1
ATOM 1351 O O . PHE A 1 174 ? 8.607 -8.793 7.578 1.00 92.25 174 PHE A O 1
ATOM 1358 N N . GLY A 1 175 ? 6.388 -9.169 7.582 1.00 91.31 175 GLY A N 1
ATOM 1359 C CA . GLY A 1 175 ? 6.433 -10.489 8.213 1.00 91.31 175 GLY A CA 1
ATOM 1360 C C . GLY A 1 175 ? 6.356 -11.565 7.133 1.00 91.31 175 GLY A C 1
ATOM 1361 O O . GLY A 1 175 ? 5.511 -11.458 6.240 1.00 91.31 175 GLY A O 1
ATOM 1362 N N . LEU A 1 176 ? 7.250 -12.555 7.178 1.00 91.44 176 LEU A N 1
ATOM 1363 C CA . LEU A 1 176 ? 7.428 -13.547 6.113 1.00 91.44 176 LEU A CA 1
ATOM 1364 C C . LEU A 1 176 ? 6.970 -14.957 6.518 1.00 91.44 176 LEU A C 1
ATOM 1366 O O . LEU A 1 176 ? 6.927 -15.319 7.700 1.00 91.44 176 LEU A O 1
ATOM 1370 N N . VAL A 1 177 ? 6.691 -15.804 5.518 1.00 87.12 177 VAL A N 1
ATOM 1371 C CA . VAL A 1 177 ? 6.342 -17.219 5.751 1.00 87.12 177 VAL A CA 1
ATOM 1372 C C . VAL A 1 177 ? 7.495 -18.010 6.391 1.00 87.12 177 VAL A C 1
ATOM 1374 O O . VAL A 1 177 ? 7.244 -18.934 7.163 1.00 87.12 177 VAL A O 1
ATOM 1377 N N . SER A 1 178 ? 8.743 -17.602 6.155 1.00 84.88 178 SER A N 1
ATOM 1378 C CA . SER A 1 178 ? 9.968 -18.133 6.778 1.00 84.88 178 SER A CA 1
ATOM 1379 C C . SER A 1 178 ? 10.163 -17.733 8.253 1.00 84.88 178 SER A C 1
ATOM 1381 O O . SER A 1 178 ? 11.210 -18.023 8.831 1.00 84.88 178 SER A O 1
ATOM 1383 N N . GLY A 1 179 ? 9.211 -17.005 8.851 1.00 88.50 179 GLY A N 1
ATOM 1384 C CA . GLY A 1 179 ? 9.349 -16.426 10.193 1.00 88.50 179 GLY A CA 1
ATOM 1385 C C . GLY A 1 179 ? 10.269 -15.203 10.251 1.00 88.50 179 GLY A C 1
ATOM 1386 O O . GLY A 1 179 ? 10.434 -14.592 11.302 1.00 88.50 179 GLY A O 1
ATOM 1387 N N . GLU A 1 180 ? 10.879 -14.823 9.132 1.00 92.25 180 GLU A N 1
ATOM 1388 C CA . GLU A 1 180 ? 11.733 -13.644 9.023 1.00 92.25 180 GLU A CA 1
ATOM 1389 C C . GLU A 1 180 ? 10.913 -12.352 9.064 1.00 92.25 180 GLU A C 1
ATOM 1391 O O . GLU A 1 180 ? 9.768 -12.295 8.607 1.00 92.25 180 GLU A O 1
ATOM 1396 N N . ILE A 1 181 ? 11.526 -11.302 9.604 1.00 92.56 181 ILE A N 1
ATOM 1397 C CA . ILE A 1 181 ? 10.961 -9.957 9.673 1.00 92.56 181 ILE A CA 1
ATOM 1398 C C . ILE A 1 181 ? 11.919 -9.029 8.938 1.00 92.56 181 ILE A C 1
ATOM 1400 O O . ILE A 1 181 ? 13.111 -9.004 9.242 1.00 92.56 181 ILE A O 1
ATOM 1404 N N . VAL A 1 182 ? 11.422 -8.278 7.959 1.00 91.25 182 VAL A N 1
ATOM 1405 C CA . VAL A 1 182 ? 12.268 -7.513 7.035 1.00 91.25 182 VAL A CA 1
ATOM 1406 C C . VAL A 1 182 ? 11.793 -6.069 6.936 1.00 91.25 182 VAL A C 1
ATOM 1408 O O . VAL A 1 182 ? 10.638 -5.809 6.608 1.00 91.25 182 VAL A O 1
ATOM 1411 N N . LEU A 1 183 ? 12.692 -5.122 7.202 1.00 90.94 183 LEU A N 1
ATOM 1412 C CA . LEU A 1 183 ? 12.479 -3.697 6.955 1.00 90.94 183 LEU A CA 1
ATOM 1413 C C . LEU A 1 183 ? 12.907 -3.367 5.527 1.00 90.94 183 LEU A C 1
ATOM 1415 O O . LEU A 1 183 ? 14.039 -3.652 5.142 1.00 90.94 183 LEU A O 1
ATOM 1419 N N . VAL A 1 184 ? 12.068 -2.660 4.778 1.00 87.81 184 VAL A N 1
ATOM 1420 C CA . VAL A 1 184 ? 12.468 -1.965 3.549 1.00 87.81 184 VAL A CA 1
ATOM 1421 C C . VAL A 1 184 ? 12.472 -0.467 3.805 1.00 87.81 184 VAL A C 1
ATOM 1423 O O . VAL A 1 184 ? 11.418 0.105 4.076 1.00 87.81 184 VAL A O 1
ATOM 1426 N N . ASN A 1 185 ? 13.639 0.176 3.694 1.00 86.38 185 ASN A N 1
ATOM 1427 C CA . ASN A 1 185 ? 13.729 1.632 3.644 1.00 86.38 185 ASN A CA 1
ATOM 1428 C C . ASN A 1 185 ? 13.170 2.103 2.300 1.00 86.38 185 ASN A C 1
ATOM 1430 O O . ASN A 1 185 ? 13.800 1.957 1.251 1.00 86.38 185 ASN A O 1
ATOM 1434 N N . PHE A 1 186 ? 11.978 2.677 2.370 1.00 76.81 186 PHE A N 1
ATOM 1435 C CA . PHE A 1 186 ? 11.145 3.044 1.238 1.00 76.81 186 PHE A CA 1
ATOM 1436 C C . PHE A 1 186 ? 11.759 4.161 0.379 1.00 76.81 186 PHE A C 1
ATOM 1438 O O . PHE A 1 186 ? 11.486 4.235 -0.815 1.00 76.81 186 PHE A O 1
ATOM 1445 N N . ASN A 1 187 ? 12.621 4.999 0.969 1.00 74.69 187 ASN A N 1
ATOM 1446 C CA . ASN A 1 187 ? 13.253 6.141 0.301 1.00 74.69 187 ASN A CA 1
ATOM 1447 C C . ASN A 1 187 ? 14.646 5.818 -0.265 1.00 74.69 187 ASN A C 1
ATOM 1449 O O . ASN A 1 187 ? 15.060 6.424 -1.248 1.00 74.69 187 ASN A O 1
ATOM 1453 N N . LYS A 1 188 ? 15.393 4.910 0.379 1.00 77.44 188 LYS A N 1
ATOM 1454 C CA . LYS A 1 188 ? 16.791 4.590 0.031 1.00 77.44 188 LYS A CA 1
ATOM 1455 C C . LYS A 1 188 ? 16.937 3.344 -0.859 1.00 77.44 188 LYS A C 1
ATOM 1457 O O . LYS A 1 188 ? 18.067 2.930 -1.089 1.00 77.44 188 LYS A O 1
ATOM 1462 N N . ASP A 1 189 ? 15.828 2.737 -1.302 1.00 77.94 189 ASP A N 1
ATOM 1463 C CA . ASP A 1 189 ? 15.773 1.455 -2.032 1.00 77.94 189 ASP A CA 1
ATOM 1464 C C . ASP A 1 189 ? 16.681 0.366 -1.380 1.00 77.94 189 ASP A C 1
ATOM 1466 O O . ASP A 1 189 ? 17.415 -0.355 -2.054 1.00 77.94 189 ASP A O 1
ATOM 1470 N N . LYS A 1 190 ? 16.645 0.244 -0.037 1.00 83.62 190 LYS A N 1
ATOM 1471 C CA . LYS A 1 190 ? 17.427 -0.736 0.762 1.00 83.62 190 LYS A CA 1
ATOM 1472 C C . LYS A 1 190 ? 16.538 -1.628 1.630 1.00 83.62 190 LYS A C 1
ATOM 1474 O O . LYS A 1 190 ? 15.521 -1.162 2.138 1.00 83.62 190 LYS A O 1
ATOM 1479 N N . ALA A 1 191 ? 16.958 -2.871 1.866 1.00 85.75 191 ALA A N 1
ATOM 1480 C CA . ALA A 1 191 ? 16.276 -3.820 2.748 1.00 85.75 191 ALA A CA 1
ATOM 1481 C C . ALA A 1 191 ? 17.205 -4.408 3.822 1.00 85.75 191 ALA A C 1
ATOM 1483 O O . ALA A 1 191 ? 18.400 -4.563 3.586 1.00 85.75 191 ALA A O 1
ATOM 1484 N N . PHE A 1 192 ? 16.636 -4.754 4.979 1.00 87.94 192 PHE A N 1
ATOM 1485 C CA . PHE A 1 192 ? 17.352 -5.180 6.184 1.00 87.94 192 PHE A CA 1
ATOM 1486 C C . PHE A 1 192 ? 16.568 -6.276 6.916 1.00 87.94 192 PHE A C 1
ATOM 1488 O O . PHE A 1 192 ? 15.354 -6.156 7.095 1.00 87.94 192 PHE A O 1
ATOM 1495 N N . LEU A 1 193 ? 17.245 -7.334 7.366 1.00 89.19 193 LEU A N 1
ATOM 1496 C CA . LEU A 1 193 ? 16.638 -8.381 8.193 1.00 89.19 193 LEU A CA 1
ATOM 1497 C C . LEU A 1 193 ? 16.571 -7.897 9.651 1.00 89.19 193 LEU A C 1
ATOM 1499 O O . LEU A 1 193 ? 17.599 -7.780 10.304 1.00 89.19 193 LEU A O 1
ATOM 1503 N N . ALA A 1 194 ? 15.367 -7.649 10.164 1.00 89.56 194 ALA A N 1
ATOM 1504 C CA . ALA A 1 194 ? 15.130 -7.216 11.546 1.00 89.56 194 ALA A CA 1
ATOM 1505 C C . ALA A 1 194 ? 15.375 -8.332 12.573 1.00 89.56 194 ALA A C 1
ATOM 1507 O O . ALA A 1 194 ? 15.615 -8.080 13.748 1.00 89.56 194 ALA A O 1
ATOM 1508 N N . GLY A 1 195 ? 15.214 -9.581 12.137 1.00 90.31 195 GLY A N 1
ATOM 1509 C CA . GLY A 1 195 ? 15.236 -10.758 12.991 1.00 90.31 195 GLY A CA 1
ATOM 1510 C C . GLY A 1 195 ? 14.378 -11.878 12.413 1.00 90.31 195 GLY A C 1
ATOM 1511 O O . GLY A 1 195 ? 13.904 -11.807 11.276 1.00 90.31 195 GLY A O 1
ATOM 1512 N N . LYS A 1 196 ? 14.185 -12.929 13.210 1.00 92.81 196 LYS A N 1
ATOM 1513 C CA . LYS A 1 196 ? 13.299 -14.060 12.903 1.00 92.81 196 LYS A CA 1
ATOM 1514 C C . LYS A 1 196 ? 12.484 -14.396 14.147 1.00 92.81 196 LYS A C 1
ATOM 1516 O O . LYS A 1 196 ? 12.983 -14.206 15.257 1.00 92.81 196 LYS A O 1
ATOM 1521 N N . THR A 1 197 ? 11.269 -14.905 13.972 1.00 89.94 197 THR A N 1
ATOM 1522 C CA . THR A 1 197 ? 10.465 -15.483 15.055 1.00 89.94 197 THR A CA 1
ATOM 1523 C C . THR A 1 197 ? 11.279 -16.518 15.834 1.00 89.94 197 THR A C 1
ATOM 1525 O O . THR A 1 197 ? 12.131 -17.217 15.277 1.00 89.94 197 THR A O 1
ATOM 1528 N N . SER A 1 198 ? 11.043 -16.604 17.143 1.00 88.38 198 SER A N 1
ATOM 1529 C CA . SER A 1 198 ? 11.824 -17.455 18.057 1.00 88.38 198 SER A CA 1
ATOM 1530 C C . SER A 1 198 ? 11.766 -18.954 17.718 1.00 88.38 198 SER A C 1
ATOM 1532 O O . SER A 1 198 ? 12.714 -19.683 18.002 1.00 88.38 198 SER A O 1
ATOM 1534 N N . ASP A 1 199 ? 10.702 -19.397 17.049 1.00 88.50 199 ASP A N 1
ATOM 1535 C CA . ASP A 1 199 ? 10.495 -20.751 16.519 1.00 88.50 199 ASP A CA 1
ATOM 1536 C C . ASP A 1 199 ? 10.868 -20.905 15.028 1.00 88.50 199 ASP A C 1
ATOM 1538 O O . ASP A 1 199 ? 10.879 -22.019 14.506 1.00 88.50 199 ASP A O 1
ATOM 1542 N N . ARG A 1 200 ? 11.169 -19.795 14.337 1.00 88.50 200 ARG A N 1
ATOM 1543 C CA . ARG A 1 200 ? 11.356 -19.689 12.878 1.00 88.50 200 ARG A CA 1
ATOM 1544 C C . ARG A 1 200 ? 10.153 -20.161 12.049 1.00 88.50 200 ARG A C 1
ATOM 1546 O O . ARG A 1 200 ? 10.325 -20.527 10.886 1.00 88.50 200 ARG A O 1
ATOM 1553 N N . SER A 1 201 ? 8.943 -20.151 12.613 1.00 88.88 201 SER A N 1
ATOM 1554 C CA . SER A 1 201 ? 7.717 -20.424 11.855 1.00 88.88 201 SER A CA 1
ATOM 1555 C C . SER A 1 201 ? 7.049 -19.133 11.377 1.00 88.88 201 SER A C 1
ATOM 1557 O O . SER A 1 201 ? 7.298 -18.041 11.893 1.00 88.88 201 SER A O 1
ATOM 1559 N N . THR A 1 202 ? 6.204 -19.281 10.359 1.00 89.44 202 THR A N 1
ATOM 1560 C CA . THR A 1 202 ? 5.448 -18.230 9.667 1.00 89.44 202 THR A CA 1
ATOM 1561 C C . THR A 1 202 ? 4.881 -17.157 10.592 1.00 89.44 202 THR A C 1
ATOM 1563 O O . THR A 1 202 ? 4.159 -17.476 11.531 1.00 89.44 202 THR A O 1
ATOM 1566 N N . VAL A 1 203 ? 5.126 -15.879 10.282 1.00 91.50 203 VAL A N 1
ATOM 1567 C CA . VAL A 1 203 ? 4.524 -14.755 11.017 1.00 91.50 203 VAL A CA 1
ATOM 1568 C C . VAL A 1 203 ? 3.007 -14.750 10.784 1.00 91.50 203 VAL A C 1
ATOM 1570 O O . VAL A 1 203 ? 2.548 -14.411 9.695 1.00 91.50 203 VAL A O 1
ATOM 1573 N N . GLN A 1 204 ? 2.211 -15.127 11.785 1.00 91.88 204 GLN A N 1
ATOM 1574 C CA . GLN A 1 204 ? 0.747 -15.173 11.696 1.00 91.88 204 GLN A CA 1
ATOM 1575 C C . GLN A 1 204 ? 0.100 -13.834 12.077 1.00 91.88 204 GLN A C 1
ATOM 1577 O O . GLN A 1 204 ? -0.913 -13.453 11.490 1.00 91.88 204 GLN A O 1
ATOM 1582 N N . PHE A 1 205 ? 0.708 -13.093 13.009 1.00 94.19 205 PHE A N 1
ATOM 1583 C CA . PHE A 1 205 ? 0.343 -11.718 13.366 1.00 94.19 205 PHE A CA 1
ATOM 1584 C C . PHE A 1 205 ? 1.592 -10.865 13.562 1.00 94.19 205 PHE A C 1
ATOM 1586 O O . PHE A 1 205 ? 2.642 -11.363 13.963 1.00 94.19 205 PHE A O 1
ATOM 1593 N N . MET A 1 206 ? 1.466 -9.573 13.271 1.00 95.69 206 MET A N 1
ATOM 1594 C CA . MET A 1 206 ? 2.522 -8.584 13.437 1.00 95.69 206 MET A CA 1
ATOM 1595 C C . MET A 1 206 ? 1.898 -7.230 13.747 1.00 95.69 206 MET A C 1
ATOM 1597 O O . MET A 1 206 ? 0.875 -6.863 13.159 1.00 95.69 206 MET A O 1
ATOM 1601 N N . ASP A 1 207 ? 2.561 -6.480 14.615 1.00 95.81 207 ASP A N 1
ATOM 1602 C CA . ASP A 1 207 ? 2.412 -5.037 14.714 1.00 95.81 207 ASP A CA 1
ATOM 1603 C C . ASP A 1 207 ? 3.792 -4.392 14.879 1.00 95.81 207 ASP A C 1
ATOM 1605 O O . ASP A 1 207 ? 4.753 -5.048 15.292 1.00 95.81 207 ASP A O 1
ATOM 1609 N N . ALA A 1 208 ? 3.908 -3.119 14.523 1.00 94.94 208 ALA A N 1
ATOM 1610 C CA . ALA A 1 208 ? 5.148 -2.366 14.618 1.00 94.94 208 ALA A CA 1
ATOM 1611 C C . ALA A 1 208 ? 4.853 -0.898 14.935 1.00 94.94 208 ALA A C 1
ATOM 1613 O O . ALA A 1 208 ? 3.844 -0.353 14.493 1.00 94.94 208 ALA A O 1
ATOM 1614 N N . ILE A 1 209 ? 5.741 -0.241 15.680 1.00 93.62 209 ILE A N 1
ATOM 1615 C CA . ILE A 1 209 ? 5.595 1.176 16.019 1.00 93.62 209 ILE A CA 1
ATOM 1616 C C . ILE A 1 209 ? 6.949 1.888 16.091 1.00 93.62 209 ILE A C 1
ATOM 1618 O O . ILE A 1 209 ? 7.956 1.310 16.498 1.00 93.62 209 ILE A O 1
ATOM 1622 N N . ALA A 1 210 ? 6.960 3.163 15.698 1.00 90.50 210 ALA A N 1
ATOM 1623 C CA . ALA A 1 210 ? 8.070 4.079 15.926 1.00 90.50 210 ALA A CA 1
ATOM 1624 C C . ALA A 1 210 ? 7.823 4.855 17.231 1.00 90.50 210 ALA A C 1
ATOM 1626 O O . ALA A 1 210 ? 6.762 5.457 17.411 1.00 90.50 210 ALA A O 1
ATOM 1627 N N . HIS A 1 211 ? 8.793 4.848 18.142 1.00 88.81 211 HIS A N 1
ATOM 1628 C CA . HIS A 1 211 ? 8.711 5.472 19.460 1.00 88.81 211 HIS A CA 1
ATOM 1629 C C . HIS A 1 211 ? 9.889 6.433 19.687 1.00 88.81 211 HIS A C 1
ATOM 1631 O O . HIS A 1 211 ? 10.996 6.202 19.209 1.00 88.81 211 HIS A O 1
ATOM 1637 N N . ASN A 1 212 ? 9.639 7.549 20.382 1.00 85.38 212 ASN A N 1
ATOM 1638 C CA . ASN A 1 212 ? 10.607 8.623 20.667 1.00 85.38 212 ASN A CA 1
ATOM 1639 C C . ASN A 1 212 ? 11.392 9.160 19.448 1.00 85.38 212 ASN A C 1
ATOM 1641 O O . ASN A 1 212 ? 12.475 9.712 19.596 1.00 85.38 212 ASN A O 1
ATOM 1645 N N . GLY A 1 213 ? 10.840 9.027 18.237 1.00 80.25 213 GLY A N 1
ATOM 1646 C CA . GLY A 1 213 ? 11.433 9.524 16.989 1.00 80.25 213 GLY A CA 1
ATOM 1647 C C . GLY A 1 213 ? 12.526 8.635 16.383 1.00 80.25 213 GLY A C 1
ATOM 1648 O O . GLY A 1 213 ? 12.685 8.665 15.167 1.00 80.25 213 GLY A O 1
ATOM 1649 N N . SER A 1 214 ? 13.217 7.811 17.179 1.00 83.88 214 SER A N 1
ATOM 1650 C CA . SER A 1 214 ? 14.340 6.962 16.739 1.00 83.88 214 SER A CA 1
ATOM 1651 C C . SER A 1 214 ? 14.136 5.455 16.922 1.00 83.88 214 SER A C 1
ATOM 1653 O O . SER A 1 214 ? 14.699 4.683 16.146 1.00 83.88 214 SER A O 1
ATOM 1655 N N . ASN A 1 215 ? 13.353 5.013 17.910 1.00 89.62 215 ASN A N 1
ATOM 1656 C CA . ASN A 1 215 ? 13.278 3.599 18.283 1.00 89.62 215 ASN A CA 1
ATOM 1657 C C . ASN A 1 215 ? 12.199 2.870 17.480 1.00 89.62 215 ASN A C 1
ATOM 1659 O O . ASN A 1 215 ? 11.048 3.308 17.443 1.00 89.62 215 ASN A O 1
ATOM 1663 N N . ILE A 1 216 ? 12.548 1.736 16.876 1.00 92.81 216 ILE A N 1
ATOM 1664 C CA . ILE A 1 216 ? 11.580 0.789 16.322 1.00 92.81 216 ILE A CA 1
ATOM 1665 C C . ILE A 1 216 ? 11.234 -0.267 17.371 1.00 92.81 216 ILE A C 1
ATOM 1667 O O . ILE A 1 216 ? 12.123 -0.816 18.014 1.00 92.81 216 ILE A O 1
ATOM 1671 N N . LEU A 1 217 ? 9.948 -0.586 17.502 1.00 95.06 217 LEU A N 1
ATOM 1672 C CA . LEU A 1 217 ? 9.460 -1.771 18.204 1.00 95.06 217 LEU A CA 1
ATOM 1673 C C . LEU A 1 217 ? 8.655 -2.625 17.220 1.00 95.06 217 LEU A C 1
ATOM 1675 O O . LEU A 1 217 ? 7.793 -2.102 16.513 1.00 95.06 217 LEU A O 1
ATOM 1679 N N . ILE A 1 218 ? 8.926 -3.931 17.169 1.00 96.19 218 ILE A N 1
ATOM 1680 C CA . ILE A 1 218 ? 8.182 -4.900 16.347 1.00 96.19 218 ILE A CA 1
ATOM 1681 C C . ILE A 1 218 ? 7.762 -6.063 17.237 1.00 96.19 218 ILE A C 1
ATOM 1683 O O . ILE A 1 218 ? 8.589 -6.620 17.952 1.00 96.19 218 ILE A O 1
ATOM 1687 N N . ALA A 1 219 ? 6.495 -6.458 17.179 1.00 96.56 219 ALA A N 1
ATOM 1688 C CA . ALA A 1 219 ? 5.987 -7.628 17.877 1.00 96.56 219 ALA A CA 1
ATOM 1689 C C . ALA A 1 219 ? 5.289 -8.559 16.889 1.00 96.56 219 ALA A C 1
ATOM 1691 O O . ALA A 1 219 ? 4.573 -8.117 15.991 1.00 96.56 219 ALA A O 1
ATOM 1692 N N . THR A 1 220 ? 5.502 -9.859 17.059 1.00 96.62 220 THR A N 1
ATOM 1693 C CA . THR A 1 220 ? 4.969 -10.907 16.184 1.00 96.62 220 THR A CA 1
ATOM 1694 C C . THR A 1 220 ? 4.400 -12.063 16.987 1.00 96.62 220 THR A C 1
ATOM 1696 O O . THR A 1 220 ? 4.854 -12.336 18.097 1.00 96.62 220 THR A O 1
ATOM 1699 N N . ILE A 1 221 ? 3.430 -12.756 16.395 1.00 95.62 221 ILE A N 1
ATOM 1700 C CA . ILE A 1 221 ? 2.993 -14.095 16.795 1.00 95.62 221 ILE A CA 1
ATOM 1701 C C . ILE A 1 221 ? 3.257 -15.007 15.599 1.00 95.62 221 ILE A C 1
ATOM 1703 O O . ILE A 1 221 ? 2.827 -14.698 14.483 1.00 95.62 221 ILE A O 1
ATOM 1707 N N . SER A 1 222 ? 3.982 -16.098 15.817 1.00 94.62 222 SER A N 1
ATOM 1708 C CA . SER A 1 222 ? 4.254 -17.118 14.802 1.00 94.62 222 SER A CA 1
ATOM 1709 C C . SER A 1 222 ? 3.105 -18.133 14.667 1.00 94.62 222 SER A C 1
ATOM 1711 O O . SER A 1 222 ? 2.177 -18.143 15.475 1.00 94.62 222 SER A O 1
ATOM 1713 N N . LYS A 1 223 ? 3.172 -19.025 13.673 1.00 90.62 223 LYS A N 1
ATOM 1714 C CA . LYS A 1 223 ? 2.184 -20.093 13.442 1.00 90.62 223 LYS A CA 1
ATOM 1715 C C . LYS A 1 223 ? 2.156 -21.136 14.564 1.00 90.62 223 LYS A C 1
ATOM 1717 O O . LYS A 1 223 ? 1.080 -21.601 14.929 1.00 90.62 223 LYS A O 1
ATOM 1722 N N . GLU A 1 224 ? 3.304 -21.458 15.161 1.00 90.00 224 GLU A N 1
ATOM 1723 C CA . GLU A 1 224 ? 3.354 -22.290 16.376 1.00 90.00 224 GLU A CA 1
ATOM 1724 C C . GLU A 1 224 ? 3.027 -21.477 17.651 1.00 90.00 224 GLU A C 1
ATOM 1726 O O . GLU A 1 224 ? 3.182 -21.957 18.773 1.00 90.00 224 GLU A O 1
ATOM 1731 N N . ASN A 1 225 ? 2.463 -20.272 17.485 1.00 92.62 225 ASN A N 1
ATOM 1732 C CA . ASN A 1 225 ? 1.950 -19.373 18.521 1.00 92.62 225 ASN A CA 1
ATOM 1733 C C . ASN A 1 225 ? 3.044 -18.789 19.443 1.00 92.62 225 ASN A C 1
ATOM 1735 O O . ASN A 1 225 ? 2.772 -18.414 20.584 1.00 92.62 225 ASN A O 1
ATOM 1739 N N . ALA A 1 226 ? 4.285 -18.673 18.962 1.00 92.62 226 ALA A N 1
ATOM 1740 C CA . ALA A 1 226 ? 5.376 -18.052 19.707 1.00 92.62 226 ALA A CA 1
ATOM 1741 C C . ALA A 1 226 ? 5.343 -16.520 19.560 1.00 92.62 226 ALA A C 1
ATOM 1743 O O . ALA A 1 226 ? 5.471 -15.980 18.457 1.00 92.62 226 ALA A O 1
ATOM 1744 N N . VAL A 1 227 ? 5.206 -15.804 20.681 1.00 94.81 227 VAL A N 1
ATOM 1745 C CA . VAL A 1 227 ? 5.332 -14.338 20.714 1.00 94.81 227 VAL A CA 1
ATOM 1746 C C . VAL A 1 227 ? 6.811 -13.958 20.638 1.00 94.81 227 VAL A C 1
ATOM 1748 O O . VAL A 1 227 ? 7.616 -14.458 21.421 1.00 94.81 227 VAL A O 1
ATOM 1751 N N . SER A 1 228 ? 7.178 -13.070 19.713 1.00 95.31 228 SER A N 1
ATOM 1752 C CA . SER A 1 228 ? 8.550 -12.554 19.579 1.00 95.31 228 SER A CA 1
ATOM 1753 C C . SER A 1 228 ? 8.537 -11.025 19.464 1.00 95.31 228 SER A C 1
ATOM 1755 O O . SER A 1 228 ? 7.820 -10.476 18.624 1.00 95.31 228 SER A O 1
ATOM 1757 N N . LEU A 1 229 ? 9.313 -10.350 20.319 1.00 95.81 229 LEU A N 1
ATOM 1758 C CA . LEU A 1 229 ? 9.450 -8.890 20.411 1.00 95.81 229 LEU A CA 1
ATOM 1759 C C . LEU A 1 229 ? 10.861 -8.478 19.967 1.00 95.81 229 LEU A C 1
ATOM 1761 O O . LEU A 1 229 ? 11.829 -9.158 20.295 1.00 95.81 229 LEU A O 1
ATOM 1765 N N . PHE A 1 230 ? 10.977 -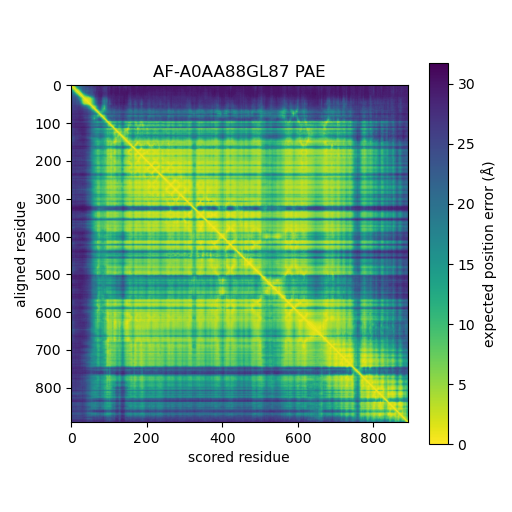7.357 19.261 1.00 95.00 230 PHE A N 1
ATOM 1766 C CA . PHE A 1 230 ? 12.233 -6.807 18.753 1.00 95.00 230 PHE A CA 1
ATOM 1767 C C . PHE A 1 230 ? 12.275 -5.298 19.002 1.00 95.00 230 PHE A C 1
ATOM 1769 O O . PHE A 1 230 ? 11.250 -4.626 18.859 1.00 95.00 230 PHE A O 1
ATOM 1776 N N . THR A 1 231 ? 13.454 -4.769 19.331 1.00 94.06 231 THR A N 1
ATOM 1777 C CA . THR A 1 231 ? 13.711 -3.326 19.458 1.00 94.06 231 THR A CA 1
ATOM 1778 C C . THR A 1 231 ? 14.976 -2.939 18.704 1.00 94.06 231 THR A C 1
ATOM 1780 O O . THR A 1 231 ? 15.905 -3.737 18.619 1.00 94.06 231 THR A O 1
ATOM 1783 N N . GLY A 1 232 ? 15.055 -1.719 18.189 1.00 89.75 232 GLY A N 1
ATOM 1784 C CA . GLY A 1 232 ? 16.283 -1.179 17.605 1.00 89.75 232 GLY A CA 1
ATOM 1785 C C . GLY A 1 232 ? 16.249 0.339 17.513 1.00 89.75 232 GLY A C 1
ATOM 1786 O O . GLY A 1 232 ? 15.186 0.948 17.639 1.00 89.75 232 GLY A O 1
ATOM 1787 N N . GLU A 1 233 ? 17.403 0.954 17.270 1.00 87.56 233 GLU A N 1
ATOM 1788 C CA . GLU A 1 233 ? 17.512 2.402 17.080 1.00 87.56 233 GLU A CA 1
ATOM 1789 C C . GLU A 1 233 ? 17.885 2.722 15.626 1.00 87.56 233 GLU A C 1
ATOM 1791 O O . GLU A 1 233 ? 18.893 2.243 15.101 1.00 87.56 233 GLU A O 1
ATOM 1796 N N . MET A 1 234 ? 17.065 3.548 14.973 1.00 81.50 234 MET A N 1
ATOM 1797 C CA . MET A 1 234 ? 17.155 3.861 13.541 1.00 81.50 234 MET A CA 1
ATOM 1798 C C . MET A 1 234 ? 18.081 5.053 13.225 1.00 81.50 234 MET A C 1
ATOM 1800 O O . MET A 1 234 ? 18.024 5.604 12.124 1.00 81.50 234 MET A O 1
ATOM 1804 N N . THR A 1 235 ? 18.914 5.473 14.182 1.00 73.50 235 THR A N 1
ATOM 1805 C CA . THR A 1 235 ? 19.931 6.535 14.032 1.00 73.50 235 THR A CA 1
ATOM 1806 C C . THR A 1 235 ? 21.228 6.051 13.380 1.00 73.50 235 THR A C 1
ATOM 1808 O O . THR A 1 235 ? 22.016 6.879 12.927 1.00 73.50 235 THR A O 1
ATOM 1811 N N . GLY A 1 236 ? 21.439 4.733 13.297 1.00 65.50 236 GLY A N 1
ATOM 1812 C CA . GLY A 1 236 ? 22.573 4.096 12.621 1.00 65.50 236 GLY A CA 1
ATOM 1813 C C . GLY A 1 236 ? 22.140 3.109 11.533 1.00 65.50 236 GLY A C 1
ATOM 1814 O O . GLY A 1 236 ? 21.072 3.242 10.932 1.00 65.50 236 GLY A O 1
ATOM 1815 N N . SER A 1 237 ? 22.970 2.092 11.278 1.00 67.50 237 SER A N 1
ATOM 1816 C CA . SER A 1 237 ? 22.578 0.985 10.397 1.00 67.50 237 SER A CA 1
ATOM 1817 C C . SER A 1 237 ? 21.477 0.135 11.061 1.00 67.50 237 SER A C 1
ATOM 1819 O O . SER A 1 237 ? 21.613 -0.173 12.248 1.00 67.50 237 SER A O 1
ATOM 1821 N N . PRO A 1 238 ? 20.419 -0.294 10.340 1.00 65.06 238 PRO A N 1
ATOM 1822 C CA . PRO A 1 238 ? 19.340 -1.131 10.888 1.00 65.06 238 PRO A CA 1
ATOM 1823 C C . PRO A 1 238 ? 19.747 -2.524 11.399 1.00 65.06 238 PRO A C 1
ATOM 1825 O O . PRO A 1 238 ? 18.902 -3.249 11.915 1.00 65.06 238 PRO A O 1
ATOM 1828 N N . ASP A 1 239 ? 21.029 -2.886 11.312 1.00 70.88 239 ASP A N 1
ATOM 1829 C CA . ASP A 1 239 ? 21.617 -4.063 11.969 1.00 70.88 239 ASP A CA 1
ATOM 1830 C C . ASP A 1 239 ? 21.570 -3.968 13.516 1.00 70.88 239 ASP A C 1
ATOM 1832 O O . ASP A 1 239 ? 21.928 -4.913 14.216 1.00 70.88 239 ASP A O 1
ATOM 1836 N N . SER A 1 240 ? 21.122 -2.827 14.061 1.00 73.88 240 SER A N 1
ATOM 1837 C CA . SER A 1 240 ? 20.908 -2.557 15.490 1.00 73.88 240 SER A CA 1
ATOM 1838 C C . SER A 1 240 ? 19.659 -3.221 16.097 1.00 73.88 240 SER A C 1
ATOM 1840 O O . SER A 1 240 ? 19.432 -3.089 17.305 1.00 73.88 240 SER A O 1
ATOM 1842 N N . ILE A 1 241 ? 18.828 -3.906 15.301 1.00 85.06 241 ILE A N 1
ATOM 1843 C CA . ILE A 1 241 ? 17.582 -4.512 15.790 1.00 85.06 241 ILE A CA 1
ATOM 1844 C C . ILE A 1 241 ? 17.883 -5.815 16.546 1.00 85.06 241 ILE A C 1
ATOM 1846 O O . ILE A 1 241 ? 18.346 -6.807 15.988 1.00 85.06 241 ILE A O 1
ATOM 1850 N N . ASN A 1 242 ? 17.589 -5.803 17.843 1.00 90.56 242 ASN A N 1
ATOM 1851 C CA . ASN A 1 242 ? 17.806 -6.895 18.779 1.00 90.56 242 ASN A CA 1
ATOM 1852 C C . ASN A 1 242 ? 16.482 -7.588 19.130 1.00 90.56 242 ASN A C 1
ATOM 1854 O O . ASN A 1 242 ? 15.456 -6.938 19.341 1.00 90.56 242 ASN A O 1
ATOM 1858 N N . ALA A 1 243 ? 16.516 -8.917 19.253 1.00 92.62 243 ALA A N 1
ATOM 1859 C CA . ALA A 1 243 ? 15.400 -9.691 19.790 1.00 92.62 243 ALA A CA 1
ATOM 1860 C C . ALA A 1 243 ? 15.332 -9.534 21.319 1.00 92.62 243 ALA A C 1
ATOM 1862 O O . ALA A 1 243 ? 16.303 -9.803 22.026 1.00 92.62 243 ALA A O 1
ATOM 1863 N N . CYS A 1 244 ? 14.174 -9.125 21.829 1.00 93.06 244 CYS A N 1
ATOM 1864 C CA . CYS A 1 244 ? 13.922 -8.956 23.254 1.00 93.06 244 CYS A CA 1
ATOM 1865 C C . CYS A 1 244 ? 13.443 -10.274 23.892 1.00 93.06 244 CYS A C 1
ATOM 1867 O O . CYS A 1 244 ? 12.694 -11.026 23.259 1.00 93.06 244 CYS A O 1
ATOM 1869 N N . PRO A 1 245 ? 13.803 -10.557 25.158 1.00 89.38 245 PRO A N 1
ATOM 1870 C CA . PRO A 1 245 ? 13.382 -11.770 25.853 1.00 89.38 245 PRO A CA 1
ATOM 1871 C C . PRO A 1 245 ? 11.889 -11.718 26.221 1.00 89.38 245 PRO A C 1
ATOM 1873 O O . PRO A 1 245 ? 11.510 -11.304 27.316 1.00 89.38 245 PRO A O 1
ATOM 1876 N N . TYR A 1 246 ? 11.023 -12.179 25.315 1.00 89.19 246 TYR A N 1
ATOM 1877 C CA . TYR A 1 246 ? 9.608 -12.384 25.619 1.00 89.19 246 TYR A CA 1
ATOM 1878 C C . TYR A 1 246 ? 9.418 -13.705 26.381 1.00 89.19 246 TYR A C 1
ATOM 1880 O O . TYR A 1 246 ? 9.751 -14.782 25.882 1.00 89.19 246 TYR A O 1
ATOM 1888 N N . ARG A 1 247 ? 8.863 -13.648 27.598 1.00 86.62 247 ARG A N 1
ATOM 1889 C CA . ARG A 1 247 ? 8.537 -14.853 28.375 1.00 86.62 247 ARG A CA 1
ATOM 1890 C C . ARG A 1 247 ? 7.357 -15.575 27.724 1.00 86.62 247 ARG A C 1
ATOM 1892 O O . ARG A 1 247 ? 6.259 -15.030 27.694 1.00 86.62 247 ARG A O 1
ATOM 1899 N N . GLN A 1 248 ? 7.561 -16.810 27.265 1.00 82.81 248 GLN A N 1
ATOM 1900 C CA . GLN A 1 248 ? 6.453 -17.660 26.822 1.00 82.81 248 GLN A CA 1
ATOM 1901 C C . GLN A 1 248 ? 5.427 -17.829 27.956 1.00 82.81 248 GLN A C 1
ATOM 1903 O O . GLN A 1 248 ? 5.781 -18.177 29.088 1.00 82.81 248 GLN A O 1
ATOM 1908 N N . GLU A 1 249 ? 4.159 -17.557 27.646 1.00 88.31 249 GLU A N 1
ATOM 1909 C CA . GLU A 1 249 ? 3.026 -17.857 28.526 1.00 88.31 249 GLU A CA 1
ATOM 1910 C C . GLU A 1 249 ? 2.833 -19.387 28.641 1.00 88.31 249 GLU A C 1
ATOM 1912 O O . GLU A 1 249 ? 3.379 -20.147 27.833 1.00 88.31 249 GLU A O 1
ATOM 1917 N N . PRO A 1 250 ? 2.068 -19.882 29.631 1.00 89.50 250 PRO A N 1
ATOM 1918 C CA . PRO A 1 250 ? 1.778 -21.309 29.755 1.00 89.50 250 PRO A CA 1
ATOM 1919 C C . PRO A 1 250 ? 1.123 -21.884 28.492 1.00 89.50 250 PRO A C 1
ATOM 1921 O O . PRO A 1 250 ? 0.275 -21.236 27.887 1.00 89.50 250 PRO A O 1
ATOM 1924 N N . SER A 1 251 ? 1.412 -23.145 28.159 1.00 90.00 251 SER A N 1
ATOM 1925 C CA . SER A 1 251 ? 0.934 -23.824 26.937 1.00 90.00 251 SER A CA 1
ATOM 1926 C C . SER A 1 251 ? -0.592 -23.958 26.786 1.00 90.00 251 SER A C 1
ATOM 1928 O O . SER A 1 251 ? -1.066 -24.383 25.737 1.00 90.00 251 SER A O 1
ATOM 1930 N N . HIS A 1 252 ? -1.375 -23.588 27.804 1.00 92.25 252 HIS A N 1
ATOM 1931 C CA . HIS A 1 252 ? -2.833 -23.469 27.713 1.00 92.25 252 HIS A CA 1
ATOM 1932 C C . HIS A 1 252 ? -3.319 -22.092 27.216 1.00 92.25 252 HIS A C 1
ATOM 1934 O O . HIS A 1 252 ? -4.511 -21.943 26.948 1.00 92.25 252 HIS A O 1
ATOM 1940 N N . MET A 1 253 ? -2.434 -21.093 27.105 1.00 93.94 253 MET A N 1
ATOM 1941 C CA . MET A 1 253 ? -2.726 -19.763 26.563 1.00 93.94 253 MET A CA 1
ATOM 1942 C C . MET A 1 253 ? -2.184 -19.647 25.139 1.00 93.94 253 MET A C 1
ATOM 1944 O O . MET A 1 253 ? -0.980 -19.545 24.924 1.00 93.94 253 MET A O 1
ATOM 1948 N N . GLN A 1 254 ? -3.083 -19.628 24.162 1.00 94.62 254 GLN A N 1
ATOM 1949 C CA . GLN A 1 254 ? -2.733 -19.462 22.756 1.00 94.62 254 GLN A CA 1
ATOM 1950 C C . GLN A 1 254 ? -2.836 -17.978 22.366 1.00 94.62 254 GLN A C 1
ATOM 1952 O O . GLN A 1 254 ? -3.950 -17.455 22.404 1.00 94.62 254 GLN A O 1
ATOM 1957 N N . PRO A 1 255 ? -1.747 -17.268 22.015 1.00 95.56 255 PRO A N 1
ATOM 1958 C CA . PRO A 1 255 ? -1.838 -15.912 21.468 1.00 95.56 255 PRO A CA 1
ATOM 1959 C C . PRO A 1 255 ? -2.510 -15.907 20.084 1.00 95.56 255 PRO A C 1
ATOM 1961 O O . PRO A 1 255 ? -2.254 -16.778 19.258 1.00 95.56 255 PRO A O 1
ATOM 1964 N N . LEU A 1 256 ? -3.376 -14.919 19.843 1.00 94.81 256 LEU A N 1
ATOM 1965 C CA . LEU A 1 256 ? -4.267 -14.812 18.679 1.00 94.81 256 LEU A CA 1
ATOM 1966 C C . LEU A 1 256 ? -4.274 -13.435 18.000 1.00 94.81 256 LEU A C 1
ATOM 1968 O O . LEU A 1 256 ? -4.713 -13.348 16.861 1.00 94.81 256 LEU A O 1
ATOM 1972 N N . ASP A 1 257 ? -3.832 -12.364 18.662 1.00 95.38 257 ASP A N 1
ATOM 1973 C CA . ASP A 1 257 ? -3.465 -11.109 17.991 1.00 95.38 257 ASP A CA 1
ATOM 1974 C C . ASP A 1 257 ? -2.504 -10.294 18.870 1.00 95.38 257 ASP A C 1
ATOM 1976 O O . ASP A 1 257 ? -2.483 -10.447 20.094 1.00 95.38 257 ASP A O 1
ATOM 1980 N N . VAL A 1 258 ? -1.715 -9.418 18.251 1.00 96.25 258 VAL A N 1
ATOM 1981 C CA . VAL A 1 258 ? -0.742 -8.555 18.926 1.00 96.25 258 VAL A CA 1
ATOM 1982 C C . VAL A 1 258 ? -0.846 -7.125 18.408 1.00 96.25 258 VAL A C 1
ATOM 1984 O O . VAL A 1 258 ? -0.937 -6.902 17.201 1.00 96.25 258 VAL A O 1
ATOM 1987 N N . ARG A 1 259 ? -0.856 -6.153 19.327 1.00 96.38 259 ARG A N 1
ATOM 1988 C CA . ARG A 1 259 ? -0.932 -4.720 19.020 1.00 96.38 259 ARG A CA 1
ATOM 1989 C C . ARG A 1 259 ? -0.029 -3.897 19.927 1.00 96.38 259 ARG A C 1
ATOM 1991 O O . ARG A 1 259 ? -0.004 -4.108 21.141 1.00 96.38 259 ARG A O 1
ATOM 1998 N N . PHE A 1 260 ? 0.631 -2.897 19.359 1.00 95.62 260 PHE A N 1
ATOM 1999 C CA . PHE A 1 260 ? 1.200 -1.800 20.129 1.00 95.62 260 PHE A CA 1
ATOM 2000 C C . PHE A 1 260 ? 0.158 -0.712 20.370 1.00 95.62 260 PHE A C 1
ATOM 2002 O O . PHE A 1 260 ? -0.799 -0.533 19.618 1.00 95.62 260 PHE A O 1
ATOM 2009 N N . THR A 1 261 ? 0.366 0.059 21.428 1.00 93.75 261 THR A N 1
ATOM 2010 C CA . THR A 1 261 ? -0.350 1.312 21.655 1.00 93.75 261 THR A CA 1
ATOM 2011 C C . THR A 1 261 ? 0.493 2.255 22.505 1.00 93.75 261 THR A C 1
ATOM 2013 O O . THR A 1 261 ? 1.346 1.808 23.274 1.00 93.75 261 THR A O 1
ATOM 2016 N N . VAL A 1 262 ? 0.269 3.563 22.371 1.00 90.88 262 VAL A N 1
ATOM 2017 C CA . VAL A 1 262 ? 0.952 4.594 23.163 1.00 90.88 262 VAL A CA 1
ATOM 2018 C C . VAL A 1 262 ? -0.073 5.314 24.023 1.00 90.88 262 VAL A C 1
ATOM 2020 O O . VAL A 1 262 ? -1.054 5.854 23.513 1.00 90.88 262 VAL A O 1
ATOM 2023 N N . TYR A 1 263 ? 0.166 5.351 25.331 1.00 89.31 263 TYR A N 1
ATOM 2024 C CA . TYR A 1 263 ? -0.687 6.048 26.287 1.00 89.31 263 TYR A CA 1
ATOM 2025 C C . TYR A 1 263 ? 0.169 6.835 27.283 1.00 89.31 263 TYR A C 1
ATOM 2027 O O . TYR A 1 263 ? 1.070 6.282 27.910 1.00 89.31 263 TYR A O 1
ATOM 2035 N N . MET A 1 264 ? -0.095 8.142 27.402 1.00 86.50 264 MET A N 1
ATOM 2036 C CA . MET A 1 264 ? 0.683 9.086 28.227 1.00 86.50 264 MET A CA 1
ATOM 2037 C C . MET A 1 264 ? 2.207 8.990 27.998 1.00 86.50 264 MET A C 1
ATOM 2039 O O . MET A 1 264 ? 2.993 8.990 28.939 1.00 86.50 264 MET A O 1
ATOM 2043 N N . GLY A 1 265 ? 2.622 8.860 26.732 1.00 88.69 265 GLY A N 1
ATOM 2044 C CA . GLY A 1 265 ? 4.032 8.746 26.336 1.00 88.69 265 GLY A CA 1
ATOM 2045 C C . GLY A 1 265 ? 4.674 7.371 26.561 1.00 88.69 265 GLY A C 1
ATOM 2046 O O . GLY A 1 265 ? 5.786 7.162 26.096 1.00 88.69 265 GLY A O 1
ATOM 2047 N N . LYS A 1 266 ? 3.990 6.419 27.207 1.00 91.88 266 LYS A N 1
ATOM 2048 C CA . LYS A 1 266 ? 4.468 5.042 27.415 1.00 91.88 266 LYS A CA 1
ATOM 2049 C C . LYS A 1 266 ? 3.951 4.095 26.330 1.00 91.88 266 LYS A C 1
ATOM 2051 O O . LYS A 1 266 ? 2.796 4.220 25.919 1.00 91.88 266 LYS A O 1
ATOM 2056 N N . VAL A 1 267 ? 4.769 3.127 25.908 1.00 93.81 267 VAL A N 1
ATOM 2057 C CA . VAL A 1 267 ? 4.358 2.062 24.973 1.00 93.81 267 VAL A CA 1
ATOM 2058 C C . VAL A 1 267 ? 3.829 0.857 25.745 1.00 93.81 267 VAL A C 1
ATOM 2060 O O . VAL A 1 267 ? 4.475 0.369 26.668 1.00 93.81 267 VAL A O 1
ATOM 2063 N N . TYR A 1 268 ? 2.678 0.339 25.328 1.00 94.94 268 TYR A N 1
ATOM 2064 C CA . TYR A 1 268 ? 2.121 -0.910 25.834 1.00 94.94 268 TYR A CA 1
ATOM 2065 C C . TYR A 1 268 ? 2.018 -1.937 24.707 1.00 94.94 268 TYR A C 1
ATOM 2067 O O . TYR A 1 268 ? 1.549 -1.628 23.609 1.00 94.94 268 TYR A O 1
ATOM 2075 N N . LEU A 1 269 ? 2.421 -3.169 25.006 1.00 96.19 269 LEU A N 1
ATOM 2076 C CA . LEU A 1 269 ? 2.275 -4.334 24.143 1.00 96.19 269 LEU A CA 1
ATOM 2077 C C . LEU A 1 269 ? 1.041 -5.128 24.578 1.00 96.19 269 LEU A C 1
ATOM 2079 O O . LEU A 1 269 ? 1.077 -5.843 25.582 1.00 96.19 269 LEU A O 1
ATOM 2083 N N . GLY A 1 270 ? -0.052 -4.965 23.834 1.00 96.19 270 GLY A N 1
ATOM 2084 C CA . GLY A 1 270 ? -1.285 -5.727 23.984 1.00 96.19 270 GLY A CA 1
ATOM 2085 C C . GLY A 1 270 ? -1.198 -7.054 23.241 1.00 96.19 270 GLY A C 1
ATOM 2086 O O . GLY A 1 270 ? -1.066 -7.062 22.019 1.00 96.19 270 GLY A O 1
ATOM 2087 N N . VAL A 1 271 ? -1.313 -8.170 23.958 1.00 96.62 271 VAL A N 1
ATOM 2088 C CA . VAL A 1 271 ? -1.412 -9.511 23.367 1.00 96.62 271 VAL A CA 1
ATOM 2089 C C . VAL A 1 271 ? -2.748 -10.132 23.762 1.00 96.62 271 VAL A C 1
ATOM 2091 O O . VAL A 1 271 ? -3.066 -10.243 24.950 1.00 96.62 271 VAL A O 1
ATOM 2094 N N . LEU A 1 272 ? -3.541 -10.508 22.760 1.00 96.88 272 LEU A N 1
ATOM 2095 C CA . LEU A 1 272 ? -4.786 -11.250 22.922 1.00 96.88 272 LEU A CA 1
ATOM 2096 C C . LEU A 1 272 ? -4.469 -12.745 22.938 1.00 96.88 272 LEU A C 1
ATOM 2098 O O . LEU A 1 272 ? -3.917 -13.262 21.975 1.00 96.88 272 LEU A O 1
ATOM 2102 N N . TYR A 1 273 ? -4.871 -13.434 23.998 1.00 96.31 273 TYR A N 1
ATOM 2103 C CA . TYR A 1 273 ? -4.784 -14.882 24.159 1.00 96.31 273 TYR A CA 1
ATOM 2104 C C . TYR A 1 273 ? -6.175 -15.517 24.180 1.00 96.31 273 TYR A C 1
ATOM 2106 O O . TYR A 1 273 ? -7.152 -14.877 24.568 1.00 96.31 273 TYR A O 1
ATOM 2114 N N . TYR A 1 274 ? -6.251 -16.808 23.875 1.00 96.06 274 TYR A N 1
ATOM 2115 C CA . TYR A 1 274 ? -7.334 -17.692 24.297 1.00 96.06 274 TYR A CA 1
ATOM 2116 C C . TYR A 1 274 ? -6.805 -18.685 25.335 1.00 96.06 274 TYR A C 1
ATOM 2118 O O . TYR A 1 274 ? -5.830 -19.389 25.074 1.00 96.06 274 TYR A O 1
ATOM 2126 N N . ASN A 1 275 ? -7.430 -18.736 26.515 1.00 95.56 275 ASN A N 1
ATOM 2127 C CA . ASN A 1 275 ? -7.134 -19.753 27.518 1.00 95.56 275 ASN A CA 1
ATOM 2128 C C . ASN A 1 275 ? -8.041 -20.970 27.304 1.00 95.56 275 ASN A C 1
ATOM 2130 O O . ASN A 1 275 ? -9.243 -20.912 27.570 1.00 95.56 275 ASN A O 1
ATOM 2134 N N . HIS A 1 276 ? -7.444 -22.091 26.901 1.00 93.75 276 HIS A N 1
ATOM 2135 C CA . HIS A 1 276 ? -8.139 -23.362 26.681 1.00 93.75 276 HIS A CA 1
ATOM 2136 C C . HIS A 1 276 ? -8.715 -23.984 27.967 1.00 93.75 276 HIS A C 1
ATOM 2138 O O . HIS A 1 276 ? -9.691 -24.728 27.887 1.00 93.75 276 HIS A O 1
ATOM 2144 N N . GLN A 1 277 ? -8.167 -23.664 29.149 1.00 94.69 277 GLN A N 1
ATOM 2145 C CA . GLN A 1 277 ? -8.696 -24.130 30.441 1.00 94.69 277 GLN A CA 1
ATOM 2146 C C . GLN A 1 277 ? -9.975 -23.376 30.834 1.00 94.69 277 GLN A C 1
ATOM 2148 O O . GLN A 1 277 ? -11.019 -23.992 31.037 1.00 94.69 277 GLN A O 1
ATOM 2153 N N . ASP A 1 278 ? -9.912 -22.041 30.878 1.00 93.62 278 ASP A N 1
ATOM 2154 C CA . ASP A 1 278 ? -11.048 -21.189 31.274 1.00 93.62 278 ASP A CA 1
ATOM 2155 C C . ASP A 1 278 ? -12.097 -21.023 30.158 1.00 93.62 278 ASP A C 1
ATOM 2157 O O . ASP A 1 278 ? -13.192 -20.516 30.403 1.00 93.62 278 ASP A O 1
ATOM 2161 N N . ARG A 1 279 ? -11.750 -21.397 28.917 1.00 93.62 279 ARG A N 1
ATOM 2162 C CA . ARG A 1 279 ? -12.506 -21.141 27.674 1.00 93.62 279 ARG A CA 1
ATOM 2163 C C . ARG A 1 279 ? -12.824 -19.660 27.427 1.00 93.62 279 ARG A C 1
ATOM 2165 O O . ARG A 1 279 ? -13.796 -19.338 26.743 1.00 93.62 279 ARG A O 1
ATOM 2172 N N . LYS A 1 280 ? -11.991 -18.762 27.960 1.00 94.44 280 LYS A N 1
ATOM 2173 C CA . LYS A 1 280 ? -12.097 -17.302 27.826 1.00 94.44 280 LYS A CA 1
ATOM 2174 C C . LYS A 1 280 ? -10.933 -16.734 27.028 1.00 94.44 280 LYS A C 1
ATOM 2176 O O . LYS A 1 280 ? -9.825 -17.270 27.057 1.00 94.44 280 LYS A O 1
ATOM 2181 N N . PHE A 1 281 ? -11.169 -15.602 26.381 1.00 96.44 281 PHE A N 1
ATOM 2182 C CA . PHE A 1 281 ? -10.100 -14.790 25.819 1.00 96.44 281 PHE A CA 1
ATOM 2183 C C . PHE A 1 281 ? -9.497 -13.893 26.913 1.00 96.44 281 PHE A C 1
ATOM 2185 O O . PHE A 1 281 ? -10.185 -13.505 27.858 1.00 96.44 281 PHE A O 1
ATOM 2192 N N . ARG A 1 282 ? -8.211 -13.559 26.801 1.00 96.19 282 ARG A N 1
ATOM 2193 C CA . ARG A 1 282 ? -7.496 -12.653 27.709 1.00 96.19 282 ARG A CA 1
ATOM 2194 C C . ARG A 1 282 ? -6.654 -11.675 26.913 1.00 96.19 282 ARG A C 1
ATOM 2196 O O . ARG A 1 282 ? -5.703 -12.096 26.271 1.00 96.19 282 ARG A O 1
ATOM 2203 N N . LEU A 1 283 ? -6.957 -10.384 26.973 1.00 96.00 283 LEU A N 1
ATOM 2204 C CA . LEU A 1 283 ? -6.091 -9.349 26.409 1.00 96.00 283 LEU A CA 1
ATOM 2205 C C . LEU A 1 283 ? -5.237 -8.749 27.527 1.00 96.00 283 LEU A C 1
ATOM 2207 O O . LEU A 1 283 ? -5.766 -8.080 28.414 1.00 96.00 283 LEU A O 1
ATOM 2211 N N . ARG A 1 284 ? -3.925 -8.998 27.490 1.00 94.75 284 ARG A N 1
ATOM 2212 C CA . ARG A 1 284 ? -2.949 -8.450 28.442 1.00 94.75 284 ARG A CA 1
ATOM 2213 C C . ARG A 1 284 ? -2.126 -7.363 27.761 1.00 94.75 284 ARG A C 1
ATOM 2215 O O . ARG A 1 284 ? -1.438 -7.644 26.785 1.00 94.75 284 ARG A O 1
ATOM 2222 N N . PHE A 1 285 ? -2.179 -6.142 28.287 1.00 94.19 285 PHE A N 1
ATOM 2223 C CA . PHE A 1 285 ? -1.272 -5.057 27.916 1.00 94.19 285 PHE A CA 1
ATOM 2224 C C . PHE A 1 285 ? -0.134 -4.992 28.919 1.00 94.19 285 PHE A C 1
ATOM 2226 O O . PHE A 1 285 ? -0.369 -4.704 30.089 1.00 94.19 285 PHE A O 1
ATOM 2233 N N . ASN A 1 286 ? 1.087 -5.224 28.457 1.00 93.44 286 ASN A N 1
ATOM 2234 C CA . ASN A 1 286 ? 2.294 -5.101 29.266 1.00 93.44 286 ASN A CA 1
ATOM 2235 C C . ASN A 1 286 ? 2.966 -3.761 28.948 1.00 93.44 286 ASN A C 1
ATOM 2237 O O . ASN A 1 286 ? 3.124 -3.435 27.769 1.00 93.44 286 ASN A O 1
ATOM 2241 N N . LEU A 1 287 ? 3.366 -2.990 29.960 1.00 93.50 287 LEU A N 1
ATOM 2242 C CA . LEU A 1 287 ? 4.222 -1.820 29.748 1.00 93.50 287 LEU A CA 1
ATOM 2243 C C . LEU A 1 287 ? 5.601 -2.270 29.239 1.00 93.50 287 LEU A C 1
ATOM 2245 O O . LEU A 1 287 ? 6.197 -3.181 29.818 1.00 93.50 287 LEU A O 1
ATOM 2249 N N . LEU A 1 288 ? 6.104 -1.615 28.191 1.00 93.88 288 LEU A N 1
ATOM 2250 C CA . LEU A 1 288 ? 7.471 -1.784 27.700 1.00 93.88 288 LEU A CA 1
ATOM 2251 C C . LEU A 1 288 ? 8.359 -0.604 28.103 1.00 93.88 288 LEU A C 1
ATOM 2253 O O . LEU A 1 288 ? 7.941 0.550 27.998 1.00 93.88 288 LEU A O 1
ATOM 2257 N N . ASP A 1 289 ? 9.602 -0.910 28.468 1.00 90.50 289 ASP A N 1
ATOM 2258 C CA . ASP A 1 289 ? 10.706 0.046 28.557 1.00 90.50 289 ASP A CA 1
ATOM 2259 C C . ASP A 1 289 ? 11.896 -0.503 27.747 1.00 90.50 289 ASP A C 1
ATOM 2261 O O . ASP A 1 289 ? 12.621 -1.406 28.170 1.00 90.50 289 ASP A O 1
ATOM 2265 N N . GLY A 1 290 ? 12.015 -0.070 26.487 1.00 87.38 290 GLY A N 1
ATOM 2266 C CA . GLY A 1 290 ? 12.925 -0.686 25.515 1.00 87.38 290 GLY A CA 1
ATOM 2267 C C . GLY A 1 290 ? 12.598 -2.166 25.266 1.00 87.38 290 GLY A C 1
ATOM 2268 O O . GLY A 1 290 ? 11.533 -2.485 24.738 1.00 87.38 290 GLY A O 1
ATOM 2269 N N . CYS A 1 291 ? 13.522 -3.065 25.626 1.00 89.69 291 CYS A N 1
ATOM 2270 C CA . CYS A 1 291 ? 13.289 -4.517 25.612 1.00 89.69 291 CYS A CA 1
ATOM 2271 C C . CYS A 1 291 ? 12.643 -5.062 26.896 1.00 89.69 291 CYS A C 1
ATOM 2273 O O . CYS A 1 291 ? 12.226 -6.223 26.902 1.00 89.69 291 CYS A O 1
ATOM 2275 N N . GLU A 1 292 ? 12.599 -4.297 27.989 1.00 91.50 292 GLU A N 1
ATOM 2276 C CA . GLU A 1 292 ? 12.111 -4.804 29.268 1.00 91.50 292 GLU A CA 1
ATOM 2277 C C . GLU A 1 292 ? 10.583 -4.765 29.332 1.00 91.50 292 GLU A C 1
ATOM 2279 O O . GLU A 1 292 ? 9.940 -3.740 29.103 1.00 91.50 292 GLU A O 1
ATOM 2284 N N . ILE A 1 293 ? 9.993 -5.917 29.654 1.00 90.44 293 ILE A N 1
ATOM 2285 C CA . ILE A 1 293 ? 8.550 -6.087 29.817 1.00 90.44 293 ILE A CA 1
ATOM 2286 C C . ILE A 1 293 ? 8.238 -5.965 31.308 1.00 90.44 293 ILE A C 1
ATOM 2288 O O . ILE A 1 293 ? 8.648 -6.811 32.108 1.00 90.44 293 ILE A O 1
ATOM 2292 N N . SER A 1 294 ? 7.505 -4.923 31.701 1.00 88.56 294 SER A N 1
ATOM 2293 C CA . SER A 1 294 ? 7.214 -4.660 33.111 1.00 88.56 294 SER A CA 1
ATOM 2294 C C . SER A 1 294 ? 6.247 -5.698 33.688 1.00 88.56 294 SER A C 1
ATOM 2296 O O . SER A 1 294 ? 5.027 -5.591 33.561 1.00 88.56 294 SER A O 1
ATOM 2298 N N . SER A 1 295 ? 6.799 -6.699 34.374 1.00 81.88 295 SER A N 1
ATOM 2299 C CA . SER A 1 295 ? 6.035 -7.785 35.010 1.00 81.88 295 SER A CA 1
ATOM 2300 C C . SER A 1 295 ? 5.066 -7.323 36.111 1.00 81.88 295 SER A C 1
ATOM 2302 O O . SER A 1 295 ? 4.148 -8.061 36.465 1.00 81.88 295 SER A O 1
ATOM 2304 N N . THR A 1 296 ? 5.244 -6.108 36.639 1.00 82.50 296 THR A N 1
ATOM 2305 C CA . THR A 1 296 ? 4.396 -5.507 37.682 1.00 82.50 296 THR A CA 1
ATOM 2306 C C . THR A 1 296 ? 3.395 -4.480 37.146 1.00 82.50 296 THR A C 1
ATOM 2308 O O . THR A 1 296 ? 2.429 -4.171 37.841 1.00 82.50 296 THR A O 1
ATOM 2311 N N . GLN A 1 297 ? 3.584 -3.961 35.925 1.00 79.81 297 GLN A N 1
ATOM 2312 C CA . GLN A 1 297 ? 2.701 -2.968 35.296 1.00 79.81 297 GLN A CA 1
ATOM 2313 C C . GLN A 1 297 ? 2.058 -3.550 34.032 1.00 79.81 297 GLN A C 1
ATOM 2315 O O . GLN A 1 297 ? 2.426 -3.220 32.901 1.00 79.81 297 GLN A O 1
ATOM 2320 N N . PHE A 1 298 ? 1.063 -4.414 34.250 1.00 83.44 298 PHE A N 1
ATOM 2321 C CA . PHE A 1 298 ? 0.182 -4.933 33.208 1.00 83.44 298 PHE A CA 1
ATOM 2322 C C . PHE A 1 298 ? -1.288 -4.591 33.487 1.00 83.44 298 PHE A C 1
ATOM 2324 O O . PHE A 1 298 ? -1.705 -4.474 34.641 1.00 83.44 298 PHE A O 1
ATOM 2331 N N . LEU A 1 299 ? -2.079 -4.486 32.419 1.00 86.81 299 LEU A N 1
ATOM 2332 C CA . LEU A 1 299 ? -3.539 -4.382 32.456 1.00 86.81 299 LEU A CA 1
ATOM 2333 C C . LEU A 1 299 ? -4.137 -5.624 31.788 1.00 86.81 299 LEU A C 1
ATOM 2335 O O . LEU A 1 299 ? -3.633 -6.037 30.741 1.00 86.81 299 LEU A O 1
ATOM 2339 N N . GLN A 1 300 ? -5.187 -6.225 32.357 1.00 92.75 300 GLN A N 1
ATOM 2340 C CA . GLN A 1 300 ? -5.792 -7.437 31.792 1.00 92.75 300 GLN A CA 1
ATOM 2341 C C . GLN A 1 300 ? -7.309 -7.315 31.616 1.00 92.75 300 GLN A C 1
ATOM 2343 O O . GLN A 1 300 ? -8.036 -6.949 32.539 1.00 92.75 300 GLN A O 1
ATOM 2348 N N . PHE A 1 301 ? -7.777 -7.693 30.428 1.00 92.62 301 PHE A N 1
ATOM 2349 C CA . PHE A 1 301 ? -9.187 -7.857 30.092 1.00 92.62 301 PHE A CA 1
ATOM 2350 C C . PHE A 1 301 ? -9.489 -9.352 29.945 1.00 92.62 301 PHE A C 1
ATOM 2352 O O . PHE A 1 301 ? -8.994 -9.984 29.010 1.00 92.62 301 PHE A O 1
ATOM 2359 N N . ASP A 1 302 ? -10.296 -9.915 30.842 1.00 94.50 302 ASP A N 1
ATOM 2360 C CA . ASP A 1 302 ? -10.885 -11.248 30.686 1.00 94.50 302 ASP A CA 1
ATOM 2361 C C . ASP A 1 302 ? -12.161 -11.096 29.838 1.00 94.50 302 ASP A C 1
ATOM 2363 O O . ASP A 1 302 ? -13.156 -10.504 30.263 1.00 94.50 302 ASP A O 1
ATOM 2367 N N . ILE A 1 303 ? -12.115 -11.595 28.603 1.00 94.88 303 ILE A N 1
ATOM 2368 C CA . ILE A 1 303 ? -13.136 -11.372 27.576 1.00 94.88 303 ILE A CA 1
ATOM 2369 C C . ILE A 1 303 ? -13.930 -12.669 27.373 1.00 94.88 303 ILE A C 1
ATOM 2371 O O . ILE A 1 303 ? -13.393 -13.693 26.935 1.00 94.88 303 ILE A O 1
ATOM 2375 N N . LEU A 1 304 ? -15.225 -12.633 27.686 1.00 94.00 304 LEU A N 1
ATOM 2376 C CA . LEU A 1 304 ? -16.138 -13.751 27.470 1.00 94.00 304 LEU A CA 1
ATOM 2377 C C . LEU A 1 304 ? -16.722 -13.666 26.055 1.00 94.00 304 LEU A C 1
ATOM 2379 O O . LEU A 1 304 ? -17.549 -12.810 25.760 1.00 94.00 304 LEU A O 1
ATOM 2383 N N . ALA A 1 305 ? -16.276 -14.557 25.174 1.00 91.81 305 ALA A N 1
ATOM 2384 C CA . ALA A 1 305 ? -16.777 -14.707 23.811 1.00 91.81 305 ALA A CA 1
ATOM 2385 C C . ALA A 1 305 ? -16.689 -16.189 23.402 1.00 91.81 305 ALA A C 1
ATOM 2387 O O . ALA A 1 305 ? -15.766 -16.877 23.849 1.00 91.81 305 ALA A O 1
ATOM 2388 N N . PRO A 1 306 ? -17.587 -16.712 22.545 1.00 86.88 306 PRO A N 1
ATOM 2389 C CA . PRO A 1 306 ? -17.421 -18.055 21.998 1.00 86.88 306 PRO A CA 1
ATOM 2390 C C . PRO A 1 306 ? -16.190 -18.101 21.080 1.00 86.88 306 PRO A C 1
ATOM 2392 O O . PRO A 1 306 ? -15.900 -17.137 20.373 1.00 86.88 306 PRO A O 1
ATOM 2395 N N . PHE A 1 307 ? -15.463 -19.221 21.057 1.00 82.62 307 PHE A N 1
ATOM 2396 C CA . PHE A 1 307 ? -14.217 -19.351 20.282 1.00 82.62 307 PHE A CA 1
ATOM 2397 C C . PHE A 1 307 ? -14.410 -19.078 18.775 1.00 82.62 307 PHE A C 1
ATOM 2399 O O . PHE A 1 307 ? -13.581 -18.438 18.139 1.00 82.62 307 PHE A O 1
ATOM 2406 N N . THR A 1 308 ? -15.568 -19.457 18.227 1.00 83.81 308 THR A N 1
ATOM 2407 C CA . THR A 1 308 ? -15.986 -19.238 16.828 1.00 83.81 308 THR A CA 1
ATOM 2408 C C . THR A 1 308 ? -16.373 -17.790 16.484 1.00 83.81 308 THR A C 1
ATOM 2410 O O . THR A 1 308 ? -16.807 -17.515 15.365 1.00 83.81 308 THR A O 1
ATOM 2413 N N . SER A 1 309 ? -16.252 -16.852 17.428 1.00 75.81 309 SER A N 1
ATOM 2414 C CA . SER A 1 309 ? -16.691 -15.456 17.274 1.00 75.81 309 SER A CA 1
ATOM 2415 C C . SER A 1 309 ? -15.831 -14.596 16.342 1.00 75.81 309 SER A C 1
ATOM 2417 O O . SER A 1 309 ? -16.256 -13.486 16.010 1.00 75.81 309 SER A O 1
ATOM 2419 N N . ASN A 1 310 ? -14.650 -15.085 15.943 1.00 88.25 310 ASN A N 1
ATOM 2420 C CA . ASN A 1 310 ? -13.584 -14.323 15.281 1.00 88.25 310 ASN A CA 1
ATOM 2421 C C . ASN A 1 310 ? -13.249 -13.019 16.034 1.00 88.25 310 ASN A C 1
ATOM 2423 O O . ASN A 1 310 ? -13.190 -11.943 15.437 1.00 88.25 310 ASN A O 1
ATOM 2427 N N . LEU A 1 311 ? -13.067 -13.119 17.359 1.00 94.62 311 LEU A N 1
ATOM 2428 C CA . LEU A 1 311 ? -12.725 -11.979 18.207 1.00 94.62 311 LEU A CA 1
ATOM 2429 C C . LEU A 1 311 ? -11.441 -11.295 17.718 1.00 94.62 311 LEU A C 1
ATOM 2431 O O . LEU A 1 311 ? -10.365 -11.887 17.717 1.00 94.62 311 LEU A O 1
ATOM 2435 N N . SER A 1 312 ? -11.564 -10.018 17.377 1.00 93.94 312 SER A N 1
ATOM 2436 C CA . SER A 1 312 ? -10.449 -9.124 17.063 1.00 93.94 312 SER A CA 1
ATOM 2437 C C . SER A 1 312 ? -10.520 -7.872 17.934 1.00 93.94 312 SER A C 1
ATOM 2439 O O . SER A 1 312 ? -11.599 -7.487 18.401 1.00 93.94 312 SER A O 1
ATOM 2441 N N . PHE A 1 313 ? -9.370 -7.236 18.168 1.00 95.62 313 PHE A N 1
ATOM 2442 C CA . PHE A 1 313 ? -9.294 -5.972 18.896 1.00 95.62 313 PHE A CA 1
ATOM 2443 C C . PHE A 1 313 ? -8.463 -4.937 18.136 1.00 95.62 313 PHE A C 1
ATOM 2445 O O . PHE A 1 313 ? -7.507 -5.276 17.439 1.00 95.62 313 PHE A O 1
ATOM 2452 N N . ARG A 1 314 ? -8.828 -3.659 18.265 1.00 94.62 314 ARG A N 1
ATOM 2453 C CA . ARG A 1 314 ? -8.090 -2.530 17.689 1.00 94.62 314 ARG A CA 1
ATOM 2454 C C . ARG A 1 314 ? -7.963 -1.405 18.723 1.00 94.62 314 ARG A C 1
ATOM 2456 O O . ARG A 1 314 ? -8.991 -0.842 19.109 1.00 94.62 314 ARG A O 1
ATOM 2463 N N . PRO A 1 315 ? -6.746 -1.064 19.186 1.00 93.50 315 PRO A N 1
ATOM 2464 C CA . PRO A 1 315 ? -6.526 0.171 19.925 1.00 93.50 315 PRO A CA 1
ATOM 2465 C C . PRO A 1 315 ? -6.663 1.372 18.982 1.00 93.50 315 PRO A C 1
ATOM 2467 O O . PRO A 1 315 ? -6.174 1.342 17.853 1.00 93.50 315 PRO A O 1
ATOM 2470 N N . PHE A 1 316 ? -7.292 2.445 19.450 1.00 90.94 316 PHE A N 1
ATOM 2471 C CA . PHE A 1 316 ? -7.285 3.738 18.773 1.00 90.94 316 PHE A CA 1
ATOM 2472 C C . PHE A 1 316 ? -7.281 4.876 19.796 1.00 90.94 316 PHE A C 1
ATOM 2474 O O . PHE A 1 316 ? -7.936 4.806 20.836 1.00 90.94 316 PHE A O 1
ATOM 2481 N N . SER A 1 317 ? -6.528 5.936 19.520 1.00 86.12 317 SER A N 1
ATOM 2482 C CA . SER A 1 317 ? -6.563 7.151 20.330 1.00 86.12 317 SER A CA 1
ATOM 2483 C C . SER A 1 317 ? -7.697 8.074 19.879 1.00 86.12 317 SER A C 1
ATOM 2485 O O . SER A 1 317 ? -8.035 8.142 18.697 1.00 86.12 317 SER A O 1
ATOM 2487 N N . GLN A 1 318 ? -8.259 8.819 20.830 1.00 83.81 318 GLN A N 1
ATOM 2488 C CA . GLN A 1 318 ? -9.021 10.038 20.564 1.00 83.81 318 GLN A CA 1
ATOM 2489 C C . GLN A 1 318 ? -8.412 11.165 21.405 1.00 83.81 318 GLN A C 1
ATOM 2491 O O . GLN A 1 318 ? -8.107 10.961 22.586 1.00 83.81 318 GLN A O 1
ATOM 2496 N N . SER A 1 319 ? -8.236 12.347 20.816 1.00 75.94 319 SER A N 1
ATOM 2497 C CA . SER A 1 319 ? -7.760 13.537 21.526 1.00 75.94 319 SER A CA 1
ATOM 2498 C C . SER A 1 319 ? -8.821 14.632 21.629 1.00 75.94 319 SER A C 1
ATOM 2500 O O . SER A 1 319 ? -9.781 14.710 20.852 1.00 75.94 319 SER A O 1
ATOM 2502 N N . GLY A 1 320 ? -8.641 15.510 22.613 1.00 65.75 320 GLY A N 1
ATOM 2503 C CA . GLY A 1 320 ? -9.396 16.746 22.705 1.00 65.75 320 GLY A CA 1
ATOM 2504 C C . GLY A 1 320 ? -8.713 17.834 23.520 1.00 65.75 320 GLY A C 1
ATOM 2505 O O . GLY A 1 320 ? -7.902 17.588 24.409 1.00 65.75 320 GLY A O 1
ATOM 2506 N N . LEU A 1 321 ? -9.086 19.055 23.164 1.00 63.22 321 LEU A N 1
ATOM 2507 C CA . LEU A 1 321 ? -8.636 20.334 23.682 1.00 63.22 321 LEU A CA 1
ATOM 2508 C C . LEU A 1 321 ? -9.785 20.987 24.459 1.00 63.22 321 LEU A C 1
ATOM 2510 O O . LEU A 1 321 ? -10.924 20.989 23.978 1.00 63.22 321 LEU A O 1
ATOM 2514 N N . PHE A 1 322 ? -9.456 21.603 25.593 1.00 48.69 322 PHE A N 1
ATOM 2515 C CA . PHE A 1 322 ? -10.278 22.624 26.244 1.00 48.69 322 PHE A CA 1
ATOM 2516 C C . PHE A 1 322 ? -9.691 23.999 25.897 1.00 48.69 322 PHE A C 1
ATOM 2518 O O . PHE A 1 322 ? -8.801 24.483 26.591 1.00 48.69 322 PHE A O 1
ATOM 2525 N N . GLY A 1 323 ? -10.137 24.596 24.792 1.00 50.66 323 GLY A N 1
ATOM 2526 C CA . GLY A 1 323 ? -9.603 25.863 24.284 1.00 50.66 323 GLY A CA 1
ATOM 2527 C C . GLY A 1 323 ? -10.011 26.137 22.837 1.00 50.66 323 GLY A C 1
ATOM 2528 O O . GLY A 1 323 ? -10.691 25.312 22.216 1.00 50.66 323 GLY A O 1
ATOM 2529 N N . ASN A 1 324 ? -9.596 27.296 22.316 1.00 47.06 324 ASN A N 1
ATOM 2530 C CA . ASN A 1 324 ? -10.009 27.791 21.002 1.00 47.06 324 ASN A CA 1
ATOM 2531 C C . ASN A 1 324 ? -9.605 26.835 19.869 1.00 47.06 324 ASN A C 1
ATOM 2533 O O . ASN A 1 324 ? -8.543 26.202 19.877 1.00 47.06 324 ASN A O 1
ATOM 2537 N N . THR A 1 325 ? -10.534 26.662 18.929 1.00 51.25 325 THR A N 1
ATOM 2538 C CA . THR A 1 325 ? -11.073 25.331 18.587 1.00 51.25 325 THR A CA 1
ATOM 2539 C C . THR A 1 325 ? -10.170 24.413 17.765 1.00 51.25 325 THR A C 1
ATOM 2541 O O . THR A 1 325 ? -10.542 23.259 17.554 1.00 51.25 325 THR A O 1
ATOM 2544 N N . PHE A 1 326 ? -8.991 24.876 17.346 1.00 52.19 326 PHE A N 1
ATOM 2545 C CA . PHE A 1 326 ? -8.091 24.163 16.432 1.00 52.19 326 PHE A CA 1
ATOM 2546 C C . PHE A 1 326 ? -6.624 24.096 16.881 1.00 52.19 326 PHE A C 1
ATOM 2548 O O . PHE A 1 326 ? -5.853 23.314 16.323 1.00 52.19 326 PHE A O 1
ATOM 2555 N N . THR A 1 327 ? -6.236 24.851 17.913 1.00 43.34 327 THR A N 1
ATOM 2556 C CA . THR A 1 327 ? -4.827 24.984 18.312 1.00 43.34 327 THR A CA 1
ATOM 2557 C C . THR A 1 327 ? -4.276 23.683 18.908 1.00 43.34 327 THR A C 1
ATOM 2559 O O . THR A 1 327 ? -4.563 23.306 20.044 1.00 43.34 327 THR A O 1
ATOM 2562 N N . THR A 1 328 ? -3.425 22.980 18.157 1.00 44.16 328 THR A N 1
ATOM 2563 C CA . THR A 1 328 ? -2.891 21.663 18.564 1.00 44.16 328 THR A CA 1
ATOM 2564 C C . THR A 1 328 ? -1.923 21.721 19.754 1.00 44.16 328 THR A C 1
ATOM 2566 O O . THR A 1 328 ? -1.613 20.677 20.330 1.00 44.16 328 THR A O 1
ATOM 2569 N N . ALA A 1 329 ? -1.465 22.920 20.132 1.00 42.94 329 ALA A N 1
ATOM 2570 C CA . ALA A 1 329 ? -0.404 23.153 21.113 1.00 42.94 329 ALA A CA 1
ATOM 2571 C C . ALA A 1 329 ? -0.872 23.305 22.575 1.00 42.94 329 ALA A C 1
ATOM 2573 O O . ALA A 1 329 ? -0.042 23.214 23.480 1.00 42.94 329 ALA A O 1
ATOM 2574 N N . SER A 1 330 ? -2.166 23.536 22.836 1.00 48.25 330 SER A N 1
ATOM 2575 C CA . SER A 1 330 ? -2.688 23.536 24.212 1.00 48.25 330 SER A CA 1
ATOM 2576 C C . SER A 1 330 ? -2.923 22.101 24.714 1.00 48.25 330 SER A C 1
ATOM 2578 O O . SER A 1 330 ? -2.888 21.147 23.937 1.00 48.25 330 SER A O 1
ATOM 2580 N N . ALA A 1 331 ? -3.072 21.917 26.032 1.00 52.00 331 ALA A N 1
ATOM 2581 C CA . ALA A 1 331 ? -2.971 20.608 26.685 1.00 52.00 331 ALA A CA 1
ATOM 2582 C C . ALA A 1 331 ? -4.045 19.601 26.218 1.00 52.00 331 ALA A C 1
ATOM 2584 O O . ALA A 1 331 ? -5.137 19.517 26.785 1.00 52.00 331 ALA A O 1
ATOM 2585 N N . GLN A 1 332 ? -3.711 18.802 25.200 1.00 63.19 332 GLN A N 1
ATOM 2586 C CA . GLN A 1 332 ? -4.570 17.737 24.695 1.00 63.19 332 GLN A CA 1
ATOM 2587 C C . GLN A 1 332 ? -4.753 16.659 25.767 1.00 63.19 332 GLN A C 1
ATOM 2589 O O . GLN A 1 332 ? -3.812 15.941 26.114 1.00 63.19 332 GLN A O 1
ATOM 2594 N N . LYS A 1 333 ? -5.987 16.489 26.254 1.00 72.12 333 LYS A N 1
ATOM 2595 C CA . LYS A 1 333 ? -6.361 15.240 26.914 1.00 72.12 333 LYS A CA 1
ATOM 2596 C C . LYS A 1 333 ? -6.467 14.171 25.830 1.00 72.12 333 LYS A C 1
ATOM 2598 O O . LYS A 1 333 ? -7.224 14.309 24.871 1.00 72.12 333 LYS A O 1
ATOM 2603 N N . PHE A 1 334 ? -5.714 13.094 26.002 1.00 77.88 334 PHE A N 1
ATOM 2604 C CA . PHE A 1 334 ? -5.826 11.890 25.189 1.00 77.88 334 PHE A CA 1
ATOM 2605 C C . PHE A 1 334 ? -6.568 10.821 25.981 1.00 77.88 334 PHE A C 1
ATOM 2607 O O . PHE A 1 334 ? -6.367 10.684 27.188 1.00 77.88 334 PHE A O 1
ATOM 2614 N N . ARG A 1 335 ? -7.373 10.020 25.288 1.00 84.75 335 ARG A N 1
ATOM 2615 C CA . ARG A 1 335 ? -7.793 8.704 25.769 1.00 84.75 335 ARG A CA 1
ATOM 2616 C C . ARG A 1 335 ? -7.454 7.645 24.738 1.00 84.75 335 ARG A C 1
ATOM 2618 O O . ARG A 1 335 ? -7.471 7.903 23.534 1.00 84.75 335 ARG A O 1
ATOM 2625 N N . LEU A 1 336 ? -7.146 6.457 25.234 1.00 89.62 336 LEU A N 1
ATOM 2626 C CA . LEU A 1 336 ? -7.001 5.259 24.428 1.00 89.62 336 LEU A CA 1
ATOM 2627 C C . LEU A 1 336 ? -8.294 4.456 24.563 1.00 89.62 336 LEU A C 1
ATOM 2629 O O . LEU A 1 336 ? -8.727 4.142 25.670 1.00 89.62 336 LEU A O 1
ATOM 2633 N N . LEU A 1 337 ? -8.914 4.151 23.433 1.00 92.25 337 LEU A N 1
ATOM 2634 C CA . LEU A 1 337 ? -10.115 3.340 23.334 1.00 92.25 337 LEU A CA 1
ATOM 2635 C C . LEU A 1 337 ? -9.758 2.000 22.680 1.00 92.25 337 LEU A C 1
ATOM 2637 O O . LEU A 1 337 ? -8.907 1.934 21.790 1.00 92.25 337 LEU A O 1
ATOM 2641 N N . LEU A 1 338 ? -10.397 0.923 23.130 1.00 94.81 338 LEU A N 1
ATOM 2642 C CA . LEU A 1 338 ? -10.235 -0.415 22.563 1.00 94.81 338 LEU A CA 1
ATOM 2643 C C . LEU A 1 338 ? -11.543 -0.825 21.888 1.00 94.81 338 LEU A C 1
ATOM 2645 O O . LEU A 1 338 ? -12.546 -1.024 22.570 1.00 94.81 338 LEU A O 1
ATOM 2649 N N . GLN A 1 339 ? -11.533 -0.956 20.562 1.00 96.12 339 GLN A N 1
ATOM 2650 C CA . GLN A 1 339 ? -12.625 -1.570 19.807 1.00 96.12 339 GLN A CA 1
ATOM 2651 C C . GLN A 1 339 ? -12.459 -3.095 19.872 1.00 96.12 339 GLN A C 1
ATOM 2653 O O . GLN A 1 339 ? -11.461 -3.614 19.378 1.00 96.12 339 GLN A O 1
ATOM 2658 N N . PHE A 1 340 ? -13.440 -3.812 20.418 1.00 96.75 340 PHE A N 1
ATOM 2659 C CA . PHE A 1 340 ? -13.574 -5.266 20.293 1.00 96.75 340 PHE A CA 1
ATOM 2660 C C . PHE A 1 340 ? -14.630 -5.600 19.242 1.00 96.75 340 PHE A C 1
ATOM 2662 O O . PHE A 1 340 ? -15.674 -4.951 19.163 1.00 96.75 340 PHE A O 1
ATOM 2669 N N . THR A 1 341 ? -14.382 -6.613 18.417 1.00 96.75 341 THR A N 1
ATOM 2670 C CA . THR A 1 341 ? -15.290 -7.006 17.331 1.00 96.75 341 THR A CA 1
ATOM 2671 C C . THR A 1 341 ? -15.417 -8.517 17.254 1.00 96.75 341 THR A C 1
ATOM 2673 O O . THR A 1 341 ? -14.415 -9.226 17.216 1.00 96.75 341 THR A O 1
ATOM 2676 N N . THR A 1 342 ? -16.658 -8.992 17.204 1.00 96.94 342 THR A N 1
ATOM 2677 C CA . THR A 1 342 ? -17.035 -10.363 16.840 1.00 96.94 342 THR A CA 1
ATOM 2678 C C . THR A 1 342 ? -18.005 -10.333 15.661 1.00 96.94 342 THR A C 1
ATOM 2680 O O . THR A 1 342 ? -18.529 -9.276 15.315 1.00 96.94 342 THR A O 1
ATOM 2683 N N . LYS A 1 343 ? -18.342 -11.506 15.112 1.00 95.88 343 LYS A N 1
ATOM 2684 C CA . LYS A 1 343 ? -19.403 -11.698 14.100 1.00 95.88 343 LYS A CA 1
ATOM 2685 C C . LYS A 1 343 ? -20.771 -11.071 14.441 1.00 95.88 343 LYS A C 1
ATOM 2687 O O . LYS A 1 343 ? -21.587 -10.921 13.535 1.00 95.88 343 LYS A O 1
ATOM 2692 N N . LYS A 1 344 ? -21.051 -10.738 15.713 1.00 96.38 344 LYS A N 1
ATOM 2693 C CA . LYS A 1 344 ? -22.342 -10.178 16.167 1.00 96.38 344 LYS A CA 1
ATOM 2694 C C . LYS A 1 344 ? -22.257 -8.877 16.970 1.00 96.38 344 LYS A C 1
ATOM 2696 O O . LYS A 1 344 ? -23.219 -8.122 16.930 1.00 96.38 344 LYS A O 1
ATOM 2701 N N . HIS A 1 345 ? -21.158 -8.582 17.671 1.00 96.88 345 HIS A N 1
ATOM 2702 C CA . HIS A 1 345 ? -21.047 -7.395 18.532 1.00 96.88 345 HIS A CA 1
ATOM 2703 C C . HIS A 1 345 ? -19.821 -6.546 18.179 1.00 96.88 345 HIS A C 1
ATOM 2705 O O . HIS A 1 345 ? -18.711 -7.070 18.051 1.00 96.88 345 HIS A O 1
ATOM 2711 N N . VAL A 1 346 ? -20.000 -5.222 18.142 1.00 97.12 346 VAL A N 1
ATOM 2712 C CA . VAL A 1 346 ? -18.905 -4.259 18.329 1.00 97.12 346 VAL A CA 1
ATOM 2713 C C . VAL A 1 346 ? -19.052 -3.613 19.697 1.00 97.12 346 VAL A C 1
ATOM 2715 O O . VAL A 1 346 ? -20.054 -2.947 19.982 1.00 97.12 346 VAL A O 1
ATOM 2718 N N . LYS A 1 347 ? -18.023 -3.783 20.525 1.00 96.38 347 LYS A N 1
ATOM 2719 C CA . LYS A 1 347 ? -17.883 -3.094 21.806 1.00 96.38 347 LYS A CA 1
ATOM 2720 C C . LYS A 1 347 ? -16.723 -2.116 21.749 1.00 96.38 347 LYS A C 1
ATOM 2722 O O . LYS A 1 347 ? -15.754 -2.345 21.028 1.00 96.38 347 LYS A O 1
ATOM 2727 N N . ILE A 1 348 ? -16.820 -1.031 22.502 1.00 94.81 348 ILE A N 1
ATOM 2728 C CA . ILE A 1 348 ? -15.714 -0.101 22.726 1.00 94.81 348 ILE A CA 1
ATOM 2729 C C . ILE A 1 348 ? -15.600 0.099 24.233 1.00 94.81 348 ILE A C 1
ATOM 2731 O O . ILE A 1 348 ? -16.618 0.191 24.914 1.00 94.81 348 ILE A O 1
ATOM 2735 N N . VAL A 1 349 ? -14.376 0.163 24.750 1.00 93.38 349 VAL A N 1
ATOM 2736 C CA . VAL A 1 349 ? -14.078 0.435 26.167 1.00 93.38 349 VAL A CA 1
ATOM 2737 C C . VAL A 1 349 ? -12.909 1.414 26.295 1.00 93.38 349 VAL A C 1
ATOM 2739 O O . VAL A 1 349 ? -12.136 1.576 25.350 1.00 93.38 349 VAL A O 1
ATOM 2742 N N . GLU A 1 350 ? -12.767 2.070 27.448 1.00 89.88 350 GLU A N 1
ATOM 2743 C CA . GLU A 1 350 ? -11.672 3.017 27.708 1.00 89.88 350 GLU A CA 1
ATOM 2744 C C . GLU A 1 350 ? -10.513 2.316 28.428 1.00 89.88 350 GLU A C 1
ATOM 2746 O O . GLU A 1 350 ? -10.701 1.638 29.437 1.00 89.88 350 GLU A O 1
ATOM 2751 N N . PHE A 1 351 ? -9.298 2.465 27.901 1.00 87.81 351 PHE A N 1
ATOM 2752 C CA . PHE A 1 351 ? -8.085 1.952 28.527 1.00 87.81 351 PHE A CA 1
ATOM 2753 C C . PHE A 1 351 ? -7.701 2.872 29.689 1.00 87.81 351 PHE A C 1
ATOM 2755 O O . PHE A 1 351 ? -7.152 3.956 29.489 1.00 87.81 351 PHE A O 1
ATOM 2762 N N . LEU A 1 352 ? -8.012 2.431 30.908 1.00 85.31 352 LEU A N 1
ATOM 2763 C CA . LEU A 1 352 ? -7.760 3.158 32.149 1.00 85.31 352 LEU A CA 1
ATOM 2764 C C . LEU A 1 352 ? -6.667 2.436 32.962 1.00 85.31 352 LEU A C 1
ATOM 2766 O O . LEU A 1 352 ? -6.987 1.572 33.777 1.00 85.31 352 LEU A O 1
ATOM 2770 N N . PRO A 1 353 ? -5.372 2.755 32.768 1.00 75.94 353 PRO A N 1
ATOM 2771 C CA . PRO A 1 353 ? -4.298 2.181 33.566 1.00 75.94 353 PRO A CA 1
ATOM 2772 C C . PRO A 1 353 ? -4.269 2.868 34.936 1.00 75.94 353 PRO A C 1
ATOM 2774 O O . PRO A 1 353 ? -3.590 3.874 35.142 1.00 75.94 353 PRO A O 1
ATOM 2777 N N . GLN A 1 354 ? -5.055 2.341 35.872 1.00 70.56 354 GLN A N 1
ATOM 2778 C CA . GLN A 1 354 ? -4.968 2.719 37.280 1.00 70.56 354 GLN A CA 1
ATOM 2779 C C . GLN A 1 354 ? -3.754 2.045 37.939 1.00 70.56 354 GLN A C 1
ATOM 2781 O O . GLN A 1 354 ? -3.176 1.097 37.406 1.00 70.56 354 GLN A O 1
ATOM 2786 N N . ASN A 1 355 ? -3.353 2.530 39.115 1.00 61.00 355 ASN A N 1
ATOM 2787 C CA . ASN A 1 355 ? -2.270 1.906 39.870 1.00 61.00 355 ASN A CA 1
ATOM 2788 C C . ASN A 1 355 ? -2.716 0.528 40.397 1.00 61.00 355 ASN A C 1
ATOM 2790 O O . ASN A 1 355 ? -3.710 0.445 41.118 1.00 61.00 355 ASN A O 1
ATOM 2794 N N . SER A 1 356 ? -1.916 -0.510 40.117 1.00 60.44 356 SER A N 1
ATOM 2795 C CA . SER A 1 356 ? -2.120 -1.946 40.420 1.00 60.44 356 SER A CA 1
ATOM 2796 C C . SER A 1 356 ? -3.003 -2.750 39.444 1.00 60.44 356 SER A C 1
ATOM 2798 O O . SER A 1 356 ? -3.696 -2.210 38.586 1.00 60.44 356 SER A O 1
ATOM 2800 N N . SER A 1 357 ? -2.891 -4.080 39.538 1.00 63.38 357 SER A N 1
ATOM 2801 C CA . SER A 1 357 ? -3.348 -5.068 38.550 1.00 63.38 357 SER A CA 1
ATOM 2802 C C . SER A 1 357 ? -4.870 -5.271 38.531 1.00 63.38 357 SER A C 1
ATOM 2804 O O . SER A 1 357 ? -5.386 -6.260 39.056 1.00 63.38 357 SER A O 1
ATOM 2806 N N . ILE A 1 358 ? -5.601 -4.343 37.912 1.00 68.50 358 ILE A N 1
ATOM 2807 C CA . ILE A 1 358 ? -7.050 -4.468 37.710 1.00 68.50 358 ILE A CA 1
ATOM 2808 C C . ILE A 1 358 ? -7.355 -5.476 36.591 1.00 68.50 358 ILE A C 1
ATOM 2810 O O . ILE A 1 358 ? -6.801 -5.405 35.491 1.00 68.50 358 ILE A O 1
ATOM 2814 N N . TYR A 1 359 ? -8.286 -6.387 36.885 1.00 81.31 359 TYR A N 1
ATOM 2815 C CA . TYR A 1 359 ? -8.910 -7.289 35.921 1.00 81.31 359 TYR A CA 1
ATOM 2816 C C . TYR A 1 359 ? -10.254 -6.706 35.490 1.00 81.31 359 TYR A C 1
ATOM 2818 O O . TYR A 1 359 ? -11.171 -6.573 36.300 1.00 81.31 359 TYR A O 1
ATOM 2826 N N . TYR A 1 360 ? -10.380 -6.380 34.211 1.00 88.75 360 TYR A N 1
ATOM 2827 C CA . TYR A 1 360 ? -11.631 -5.928 33.612 1.00 88.75 360 TYR A CA 1
ATOM 2828 C C . TYR A 1 360 ? -12.348 -7.099 32.932 1.00 88.75 360 TYR A C 1
ATOM 2830 O O . TYR A 1 360 ? -11.701 -7.930 32.298 1.00 88.75 360 TYR A O 1
ATOM 2838 N N . HIS A 1 361 ? -13.679 -7.164 33.026 1.00 92.44 361 HIS A N 1
ATOM 2839 C CA . HIS A 1 361 ? -14.478 -8.181 32.335 1.00 92.44 361 HIS A CA 1
ATOM 2840 C C . HIS A 1 361 ? -15.209 -7.566 31.140 1.00 92.44 361 HIS A C 1
ATOM 2842 O O . HIS A 1 361 ? -15.881 -6.548 31.292 1.00 92.44 361 HIS A O 1
ATOM 2848 N N . VAL A 1 362 ? -15.109 -8.191 29.965 1.00 93.94 362 VAL A N 1
ATOM 2849 C CA . VAL A 1 362 ? -15.832 -7.773 28.752 1.00 93.94 362 VAL A CA 1
ATOM 2850 C C . VAL A 1 362 ? -16.649 -8.951 28.243 1.00 93.94 362 VAL A C 1
ATOM 2852 O O . VAL A 1 362 ? -16.099 -9.915 27.718 1.00 93.94 362 VAL A O 1
ATOM 2855 N N . ASP A 1 363 ? -17.967 -8.893 28.401 1.00 95.12 363 ASP A N 1
ATOM 2856 C CA . ASP A 1 363 ? -18.854 -9.954 27.925 1.00 95.12 363 ASP A CA 1
ATOM 2857 C C . ASP A 1 363 ? -19.341 -9.648 26.504 1.00 95.12 363 ASP A C 1
ATOM 2859 O O . ASP A 1 363 ? -20.237 -8.832 26.315 1.00 95.12 363 ASP A O 1
ATOM 2863 N N . MET A 1 364 ? -18.769 -10.295 25.488 1.00 95.44 364 MET A N 1
ATOM 2864 C CA . MET A 1 364 ? -19.157 -10.124 24.081 1.00 95.44 364 MET A CA 1
ATOM 2865 C C . MET A 1 364 ? -20.456 -10.867 23.709 1.00 95.44 364 MET A C 1
ATOM 2867 O O . MET A 1 364 ? -20.781 -10.928 22.525 1.00 95.44 364 MET A O 1
ATOM 2871 N N . THR A 1 365 ? -21.174 -11.447 24.679 1.00 94.31 365 THR A N 1
ATOM 2872 C CA . THR A 1 365 ? -22.476 -12.117 24.490 1.00 94.31 365 THR A CA 1
ATOM 2873 C C . THR A 1 365 ? -23.659 -11.312 25.038 1.00 94.31 365 THR A C 1
ATOM 2875 O O . THR A 1 365 ? -24.798 -11.559 24.650 1.00 94.31 365 THR A O 1
ATOM 2878 N N . GLN A 1 366 ? -23.406 -10.324 25.904 1.00 94.00 366 GLN A N 1
ATOM 2879 C CA . GLN A 1 366 ? -24.436 -9.470 26.508 1.00 94.00 366 GLN A CA 1
ATOM 2880 C C . GLN A 1 366 ? -24.454 -8.062 25.898 1.00 94.00 366 GLN A C 1
ATOM 2882 O O . GLN A 1 366 ? -23.438 -7.563 25.409 1.00 94.00 366 GLN A O 1
ATOM 2887 N N . VAL A 1 367 ? -25.605 -7.389 25.959 1.00 93.31 367 VAL A N 1
ATOM 2888 C CA . VAL A 1 367 ? -25.743 -5.970 25.590 1.00 93.31 367 VAL A CA 1
ATOM 2889 C C . VAL A 1 367 ? -25.607 -5.106 26.840 1.00 93.31 367 VAL A C 1
ATOM 2891 O O . VAL A 1 367 ? -26.295 -5.330 27.829 1.00 93.31 367 VAL A O 1
ATOM 2894 N N . ASP A 1 368 ? -24.712 -4.123 26.790 1.00 91.56 368 ASP A N 1
ATOM 2895 C CA . ASP A 1 368 ? -24.334 -3.277 27.925 1.00 91.56 368 ASP A CA 1
ATOM 2896 C C . ASP A 1 368 ? -23.969 -1.843 27.492 1.00 91.56 368 ASP A C 1
ATOM 2898 O O . ASP A 1 368 ? -24.042 -1.476 26.317 1.00 91.56 368 ASP A O 1
ATOM 2902 N N . SER A 1 369 ? -23.531 -1.028 28.453 1.00 88.12 369 SER A N 1
ATOM 2903 C CA . SER A 1 369 ? -23.019 0.329 28.247 1.00 88.12 369 SER A CA 1
ATOM 2904 C C . SER A 1 369 ? -21.845 0.402 27.256 1.00 88.12 369 SER A C 1
ATOM 2906 O O . SER A 1 369 ? -21.722 1.416 26.566 1.00 88.12 369 SER A O 1
ATOM 2908 N N . SER A 1 370 ? -21.041 -0.653 27.111 1.00 91.50 370 SER A N 1
ATOM 2909 C CA . SER A 1 370 ? -19.891 -0.710 26.195 1.00 91.50 370 SER A CA 1
ATOM 2910 C C . SER A 1 370 ? -20.252 -1.164 24.771 1.00 91.50 370 SER A C 1
ATOM 2912 O O . SER A 1 370 ? -19.382 -1.246 23.904 1.00 91.50 370 SER A O 1
ATOM 2914 N N . SER A 1 371 ? -21.527 -1.462 24.505 1.00 94.12 371 SER A N 1
ATOM 2915 C CA . SER A 1 371 ? -22.016 -1.998 23.230 1.00 94.12 371 SER A CA 1
ATOM 2916 C C . SER A 1 371 ? -22.387 -0.885 22.242 1.00 94.12 371 SER A C 1
ATOM 2918 O O . SER A 1 371 ? -23.345 -0.144 22.461 1.00 94.12 371 SER A O 1
ATOM 2920 N N . PHE A 1 372 ? -21.653 -0.784 21.126 1.00 94.62 372 PHE A N 1
ATOM 2921 C CA . PHE A 1 372 ? -21.844 0.272 20.117 1.00 94.62 372 PHE A CA 1
ATOM 2922 C C . PHE A 1 372 ? -22.628 -0.188 18.886 1.00 94.62 372 PHE A C 1
ATOM 2924 O O . PHE A 1 372 ? -23.315 0.615 18.255 1.00 94.62 372 PHE A O 1
ATOM 2931 N N . TYR A 1 373 ? -22.569 -1.476 18.554 1.00 96.31 373 TYR A N 1
ATOM 2932 C CA . TYR A 1 373 ? -23.437 -2.088 17.552 1.00 96.31 373 TYR A CA 1
ATOM 2933 C C . TYR A 1 373 ? -23.627 -3.574 17.852 1.00 96.31 373 TYR A C 1
ATOM 2935 O O . TYR A 1 373 ? -22.710 -4.245 18.333 1.00 96.31 373 TYR A O 1
ATOM 2943 N N . VAL A 1 374 ? -24.820 -4.074 17.543 1.00 96.94 374 VAL A N 1
ATOM 2944 C CA . VAL A 1 374 ? -25.164 -5.495 17.554 1.00 96.94 374 VAL A CA 1
ATOM 2945 C C . VAL A 1 374 ? -25.837 -5.789 16.221 1.00 96.94 374 VAL A C 1
ATOM 2947 O O . VAL A 1 374 ? -26.761 -5.077 15.831 1.00 96.94 374 VAL A O 1
ATOM 2950 N N . ALA A 1 375 ? -25.345 -6.799 15.516 1.00 96.38 375 ALA A N 1
ATOM 2951 C CA . ALA A 1 375 ? -25.925 -7.249 14.260 1.00 96.38 375 ALA A CA 1
ATOM 2952 C C . ALA A 1 375 ? -27.254 -7.975 14.516 1.00 96.38 375 ALA A C 1
ATOM 2954 O O . ALA A 1 375 ? -27.359 -8.743 15.477 1.00 96.38 375 ALA A O 1
ATOM 2955 N N . ALA A 1 376 ? -28.250 -7.761 13.652 1.00 95.75 376 ALA A N 1
ATOM 2956 C CA . ALA A 1 376 ? -29.506 -8.514 13.681 1.00 95.75 376 ALA A CA 1
ATOM 2957 C C . ALA A 1 376 ? -29.270 -10.033 13.544 1.00 95.75 376 ALA A C 1
ATOM 2959 O O . ALA A 1 376 ? -28.170 -10.481 13.212 1.00 95.75 376 ALA A O 1
ATOM 2960 N N . GLU A 1 377 ? -30.284 -10.865 13.797 1.00 94.69 377 GLU A N 1
ATOM 2961 C CA . GLU A 1 377 ? -30.132 -12.331 13.774 1.00 94.69 377 GLU A CA 1
ATOM 2962 C C . GLU A 1 377 ? -29.628 -12.860 12.417 1.00 94.69 377 GLU A C 1
ATOM 2964 O O . GLU A 1 377 ? -28.781 -13.758 12.394 1.00 94.69 377 GLU A O 1
ATOM 2969 N N . ASP A 1 378 ? -30.038 -12.232 11.312 1.00 94.88 378 ASP A N 1
ATOM 2970 C CA . ASP A 1 378 ? -29.628 -12.531 9.935 1.00 94.88 378 ASP A CA 1
ATOM 2971 C C . ASP A 1 378 ? -28.331 -11.824 9.482 1.00 94.88 378 ASP A C 1
ATOM 2973 O O . ASP A 1 378 ? -27.739 -12.206 8.473 1.00 94.88 378 ASP A O 1
ATOM 2977 N N . GLU A 1 379 ? -27.868 -10.813 10.222 1.00 95.38 379 GLU A N 1
ATOM 2978 C CA . GLU A 1 379 ? -26.687 -10.003 9.894 1.00 95.38 379 GLU A CA 1
ATOM 2979 C C . GLU A 1 379 ? -25.390 -10.603 10.468 1.00 95.38 379 GLU A C 1
ATOM 2981 O O . GLU A 1 379 ? -25.323 -10.976 11.639 1.00 95.38 379 GLU A O 1
ATOM 2986 N N . GLU A 1 380 ? -24.313 -10.643 9.684 1.00 95.38 380 GLU A N 1
ATOM 2987 C CA . GLU A 1 380 ? -22.964 -10.988 10.155 1.00 95.38 380 GLU A CA 1
ATOM 2988 C C . GLU A 1 380 ? -21.996 -9.815 9.966 1.00 95.38 380 GLU A C 1
ATOM 2990 O O . GLU A 1 380 ? -21.900 -9.236 8.882 1.00 95.38 380 GLU A O 1
ATOM 2995 N N . ILE A 1 381 ? -21.233 -9.493 11.014 1.00 96.00 381 ILE A N 1
ATOM 2996 C CA . ILE A 1 381 ? -20.143 -8.514 10.958 1.00 96.00 381 ILE A CA 1
ATOM 2997 C C . ILE A 1 381 ? -18.913 -9.178 10.337 1.00 96.00 381 ILE A C 1
ATOM 2999 O O . ILE A 1 381 ? -18.205 -9.936 10.998 1.00 96.00 381 ILE A O 1
ATOM 3003 N N . THR A 1 382 ? -18.642 -8.866 9.068 1.00 94.81 382 THR A N 1
ATOM 3004 C CA . THR A 1 382 ? -17.446 -9.337 8.348 1.00 94.81 382 THR A CA 1
ATOM 3005 C C . THR A 1 382 ? -16.237 -8.421 8.532 1.00 94.81 382 THR A C 1
ATOM 3007 O O . THR A 1 382 ? -15.114 -8.818 8.247 1.00 94.81 382 THR A O 1
ATOM 3010 N N . GLY A 1 383 ? -16.430 -7.212 9.062 1.00 94.75 383 GLY A N 1
ATOM 3011 C CA . GLY A 1 383 ? -15.337 -6.360 9.529 1.00 94.75 383 GLY A CA 1
ATOM 3012 C C . GLY A 1 383 ? -15.841 -5.081 10.189 1.00 94.75 383 GLY A C 1
ATOM 3013 O O . GLY A 1 383 ? -16.933 -4.611 9.877 1.00 94.75 383 GLY A O 1
ATOM 3014 N N . ALA A 1 384 ? -15.046 -4.491 11.082 1.00 96.12 384 ALA A N 1
ATOM 3015 C CA . ALA A 1 384 ? -15.363 -3.205 11.699 1.00 96.12 384 ALA A CA 1
ATOM 3016 C C . ALA A 1 384 ? -14.105 -2.356 11.928 1.00 96.12 384 ALA A C 1
ATOM 3018 O O . ALA A 1 384 ? -13.042 -2.871 12.283 1.00 96.12 384 ALA A O 1
ATOM 3019 N N . THR A 1 385 ? -14.229 -1.041 11.775 1.00 95.56 385 THR A N 1
ATOM 3020 C CA . THR A 1 385 ? -13.186 -0.068 12.117 1.00 95.56 385 THR A CA 1
ATOM 3021 C C . THR A 1 385 ? -13.818 1.226 12.609 1.00 95.56 385 THR A C 1
ATOM 3023 O O . THR A 1 385 ? -14.880 1.615 12.126 1.00 95.56 385 THR A O 1
ATOM 3026 N N . ILE A 1 386 ? -13.145 1.937 13.510 1.00 94.31 386 ILE A N 1
ATOM 3027 C CA . ILE A 1 386 ? -13.430 3.360 13.714 1.00 94.31 386 ILE A CA 1
ATOM 3028 C C . ILE A 1 386 ? -12.720 4.170 12.619 1.00 94.31 386 ILE A C 1
ATOM 3030 O O . ILE A 1 386 ? -11.647 3.787 12.136 1.00 94.31 386 ILE A O 1
ATOM 3034 N N . ALA A 1 387 ? -13.361 5.256 12.203 1.00 91.88 387 ALA A N 1
ATOM 3035 C CA . ALA A 1 387 ? -12.868 6.276 11.294 1.00 91.88 387 ALA A CA 1
ATOM 3036 C C . ALA A 1 387 ? -12.844 7.622 12.037 1.00 91.88 387 ALA A C 1
ATOM 3038 O O . ALA A 1 387 ? -13.896 8.130 12.443 1.00 91.88 387 ALA A O 1
ATOM 3039 N N . ASN A 1 388 ? -11.642 8.160 12.258 1.00 86.25 388 ASN A N 1
ATOM 3040 C CA . ASN A 1 388 ? -11.404 9.336 13.093 1.00 86.25 388 ASN A CA 1
ATOM 3041 C C . ASN A 1 388 ? -11.257 10.587 12.215 1.00 86.25 388 ASN A C 1
ATOM 3043 O O . ASN A 1 388 ? -10.265 10.728 11.504 1.00 86.25 388 ASN A O 1
ATOM 3047 N N . GLU A 1 389 ? -12.189 11.532 12.316 1.00 77.31 389 GLU A N 1
ATOM 3048 C CA . GLU A 1 389 ? -12.001 12.886 11.790 1.00 77.31 389 GLU A CA 1
ATOM 3049 C C . GLU A 1 389 ? -11.088 13.667 12.744 1.00 77.31 389 GLU A C 1
ATOM 3051 O O . GLU A 1 389 ? -11.500 14.074 13.834 1.00 77.31 389 GLU A O 1
ATOM 3056 N N . PHE A 1 390 ? -9.822 13.845 12.350 1.00 68.56 390 PHE A N 1
ATOM 3057 C CA . PHE A 1 390 ? -8.827 14.541 13.174 1.00 68.56 390 PHE A CA 1
ATOM 3058 C C . PHE A 1 390 ? -9.127 16.038 13.308 1.00 68.56 390 PHE A C 1
ATOM 3060 O O . PHE A 1 390 ? -8.861 16.620 14.362 1.00 68.56 390 PHE A O 1
ATOM 3067 N N . ILE A 1 391 ? -9.704 16.640 12.265 1.00 66.81 391 ILE A N 1
ATOM 3068 C CA . ILE A 1 391 ? -10.140 18.036 12.250 1.00 66.81 391 ILE A CA 1
ATOM 3069 C C . ILE A 1 391 ? -11.535 18.142 12.877 1.00 66.81 391 ILE A C 1
ATOM 3071 O O . ILE A 1 391 ? -12.455 17.396 12.543 1.00 66.81 391 ILE A O 1
ATOM 3075 N N . ARG A 1 392 ? -11.694 19.096 13.798 1.00 67.69 392 ARG A N 1
ATOM 3076 C CA . ARG A 1 392 ? -12.979 19.413 14.432 1.00 67.69 392 ARG A CA 1
ATOM 3077 C C . ARG A 1 392 ? -13.889 20.147 13.455 1.00 67.69 392 ARG A C 1
ATOM 3079 O O . ARG A 1 392 ? -13.454 21.057 12.757 1.00 67.69 392 ARG A O 1
ATOM 3086 N N . ARG A 1 393 ? -15.174 19.804 13.458 1.00 70.94 393 ARG A N 1
ATOM 3087 C CA . ARG A 1 393 ? -16.194 20.550 12.713 1.00 70.94 393 ARG A CA 1
ATOM 3088 C C . ARG A 1 393 ? -16.681 21.745 13.523 1.00 70.94 393 ARG A C 1
ATOM 3090 O O . ARG A 1 393 ? -16.967 21.612 14.716 1.00 70.94 393 ARG A O 1
ATOM 3097 N N . ILE A 1 394 ? -16.772 22.884 12.844 1.00 70.56 394 ILE A N 1
ATOM 3098 C CA . ILE A 1 394 ? -17.422 24.104 13.322 1.00 70.56 394 ILE A CA 1
ATOM 3099 C C . ILE A 1 394 ? -18.879 24.057 12.869 1.00 70.56 394 ILE A C 1
ATOM 3101 O O . ILE A 1 394 ? -19.155 23.778 11.704 1.00 70.56 394 ILE A O 1
ATOM 3105 N N . ASP A 1 395 ? -19.797 24.398 13.761 1.00 73.06 395 ASP A N 1
ATOM 3106 C CA . ASP A 1 395 ? -21.152 24.787 13.399 1.00 73.06 395 ASP A CA 1
ATOM 3107 C C . ASP A 1 395 ? -21.092 26.211 12.813 1.00 73.06 395 ASP A C 1
ATOM 3109 O O . ASP A 1 395 ? -21.055 27.207 13.544 1.00 73.06 395 ASP A O 1
ATOM 3113 N N . LEU A 1 396 ? -20.976 26.304 11.482 1.00 70.88 396 LEU A N 1
ATOM 3114 C CA . LEU A 1 396 ? -20.828 27.578 10.762 1.00 70.88 396 LEU A CA 1
ATOM 3115 C C . LEU A 1 396 ? -22.068 28.483 10.875 1.00 70.88 396 LEU A C 1
ATOM 3117 O O . LEU A 1 396 ? -21.947 29.684 10.642 1.00 70.88 396 LEU A O 1
ATOM 3121 N N . GLU A 1 397 ? -23.233 27.927 11.229 1.00 73.19 397 GLU A N 1
ATOM 3122 C CA . GLU A 1 397 ? -24.478 28.681 11.421 1.00 73.19 397 GLU A CA 1
ATOM 3123 C C . GLU A 1 397 ? -24.542 29.328 12.816 1.00 73.19 397 GLU A C 1
ATOM 3125 O O . GLU A 1 397 ? -25.040 30.445 12.949 1.00 73.19 397 GLU A O 1
ATOM 3130 N N . LYS A 1 398 ? -24.017 28.660 13.856 1.00 76.81 398 LYS A N 1
ATOM 3131 C CA . LYS A 1 398 ? -24.003 29.173 15.243 1.00 76.81 398 LYS A CA 1
ATOM 3132 C C . LYS A 1 398 ? -22.758 29.981 15.624 1.00 76.81 398 LYS A C 1
ATOM 3134 O O . LYS A 1 398 ? -22.776 30.658 16.652 1.00 76.81 398 LYS A O 1
ATOM 3139 N N . SER A 1 399 ? -21.671 29.878 14.862 1.00 75.81 399 SER A N 1
ATOM 3140 C CA . SER A 1 399 ? -20.372 30.461 15.231 1.00 75.81 399 SER A CA 1
ATOM 3141 C C . SER A 1 399 ? -20.214 31.934 14.844 1.00 75.81 399 SER A C 1
ATOM 3143 O O . SER A 1 399 ? -20.723 32.394 13.823 1.00 75.81 399 SER A O 1
ATOM 3145 N N . THR A 1 400 ? -19.444 32.675 15.642 1.00 81.69 400 THR A N 1
ATOM 3146 C CA . THR A 1 400 ? -19.090 34.088 15.425 1.00 81.69 400 THR A CA 1
ATOM 3147 C C . THR A 1 400 ? -17.592 34.319 15.675 1.00 81.69 400 THR A C 1
ATOM 3149 O O . THR A 1 400 ? -16.877 33.406 16.078 1.00 81.69 400 THR A O 1
ATOM 3152 N N . CYS A 1 401 ? -17.102 35.551 15.477 1.00 79.75 401 CYS A N 1
ATOM 3153 C CA . CYS A 1 401 ? -15.742 35.930 15.897 1.00 79.75 401 CYS A CA 1
ATOM 3154 C C . CYS A 1 401 ? -15.521 35.896 17.417 1.00 79.75 401 CYS A C 1
ATOM 3156 O O . CYS A 1 401 ? -14.379 35.917 17.853 1.00 79.75 401 CYS A O 1
ATOM 3158 N N . GLU A 1 402 ? -16.589 35.896 18.214 1.00 81.88 402 GLU A N 1
ATOM 3159 C CA . GLU A 1 402 ? -16.528 35.979 19.680 1.00 81.88 402 GLU A CA 1
ATOM 3160 C C . GLU A 1 402 ? -16.787 34.616 20.340 1.00 81.88 402 GLU A C 1
ATOM 3162 O O . GLU A 1 402 ? -16.405 34.394 21.485 1.00 81.88 402 GLU A O 1
ATOM 3167 N N . ASN A 1 403 ? -17.442 33.696 19.623 1.00 81.19 403 ASN A N 1
ATOM 3168 C CA . ASN A 1 403 ? -17.807 32.372 20.109 1.00 81.19 403 ASN A CA 1
ATOM 3169 C C . ASN A 1 403 ? -17.841 31.370 18.945 1.00 81.19 403 ASN A C 1
ATOM 3171 O O . ASN A 1 403 ? -18.752 31.407 18.116 1.00 81.19 403 ASN A O 1
ATOM 3175 N N . ILE A 1 404 ? -16.863 30.463 18.886 1.00 71.38 404 ILE A N 1
ATOM 3176 C CA . ILE A 1 404 ? -16.786 29.433 17.843 1.00 71.38 404 ILE A CA 1
ATOM 3177 C C . ILE A 1 404 ? -17.355 28.126 18.392 1.00 71.38 404 ILE A C 1
ATOM 3179 O O . ILE A 1 404 ? -16.723 27.426 19.184 1.00 71.38 404 ILE A O 1
ATOM 3183 N N . VAL A 1 405 ? -18.558 27.792 17.936 1.00 74.62 405 VAL A N 1
ATOM 3184 C CA . VAL A 1 405 ? -19.289 26.583 18.306 1.00 74.62 405 VAL A CA 1
ATOM 3185 C C . VAL A 1 405 ? -18.798 25.426 17.440 1.00 74.62 405 VAL A C 1
ATOM 3187 O O . VAL A 1 405 ? -18.946 25.434 16.222 1.00 74.62 405 VAL A O 1
ATOM 3190 N N . GLY A 1 406 ? -18.221 24.403 18.059 1.00 70.00 406 GLY A N 1
ATOM 3191 C CA . GLY A 1 406 ? -17.772 23.190 17.379 1.00 70.00 406 GLY A CA 1
ATOM 3192 C C . GLY A 1 406 ? -17.776 21.993 18.320 1.00 70.00 406 GLY A C 1
ATOM 3193 O O . GLY A 1 406 ? -17.964 22.146 19.529 1.00 70.00 406 GLY A O 1
ATOM 3194 N N . ASN A 1 407 ? -17.566 20.791 17.781 1.00 67.38 407 ASN A N 1
ATOM 3195 C CA . ASN A 1 407 ? -17.554 19.580 18.607 1.00 67.38 407 ASN A CA 1
ATOM 3196 C C . ASN A 1 407 ? -16.461 19.654 19.702 1.00 67.38 407 ASN A C 1
ATOM 3198 O O . ASN A 1 407 ? -15.302 19.944 19.381 1.00 67.38 407 ASN A O 1
ATOM 3202 N N . PRO A 1 408 ? -16.763 19.287 20.968 1.00 59.44 408 PRO A N 1
ATOM 3203 C CA . PRO A 1 408 ? -15.769 19.226 22.048 1.00 59.44 408 PRO A CA 1
ATOM 3204 C C . PRO A 1 408 ? -14.602 18.251 21.811 1.00 59.44 408 PRO A C 1
ATOM 3206 O O . PRO A 1 408 ? -13.628 18.266 22.567 1.00 59.44 408 PRO A O 1
ATOM 3209 N N . SER A 1 409 ? -14.659 17.402 20.777 1.00 62.75 409 SER A N 1
ATOM 3210 C CA . SER A 1 409 ? -13.569 16.518 20.347 1.00 62.75 409 SER A CA 1
ATOM 3211 C C . SER A 1 409 ? -13.650 16.123 18.867 1.00 62.75 409 SER A C 1
ATOM 3213 O O . SER A 1 409 ? -14.533 16.562 18.131 1.00 62.75 409 SER A O 1
ATOM 3215 N N . GLN A 1 410 ? -12.684 15.307 18.441 1.00 70.75 410 GLN A N 1
ATOM 3216 C CA . GLN A 1 410 ? -12.642 14.649 17.135 1.00 70.75 410 GLN A CA 1
ATOM 3217 C C . GLN A 1 410 ? -13.929 13.865 16.848 1.00 70.75 410 GLN A C 1
ATOM 3219 O O . GLN A 1 410 ? -14.417 13.131 17.715 1.00 70.75 410 GLN A O 1
ATOM 3224 N N . GLY A 1 411 ? -14.437 13.980 15.619 1.00 78.94 411 GLY A N 1
ATOM 3225 C CA . GLY A 1 411 ? -15.549 13.162 15.143 1.00 78.94 411 GLY A CA 1
ATOM 3226 C C . GLY A 1 411 ? -15.112 11.705 15.005 1.00 78.94 411 GLY A C 1
ATOM 3227 O O . GLY A 1 411 ? -14.087 11.416 14.391 1.00 78.94 411 GLY A O 1
ATOM 3228 N N . LEU A 1 412 ? -15.878 10.777 15.573 1.00 89.56 412 LEU A N 1
ATOM 3229 C CA . LEU A 1 412 ? -15.635 9.343 15.440 1.00 89.56 412 LEU A CA 1
ATOM 3230 C C . LEU A 1 412 ? -16.800 8.709 14.690 1.00 89.56 412 LEU A C 1
ATOM 3232 O O . LEU A 1 412 ? -17.956 8.948 15.031 1.00 89.56 412 LEU A O 1
ATOM 3236 N N . ASN A 1 413 ? -16.504 7.878 13.696 1.00 92.94 413 ASN A N 1
ATOM 3237 C CA . ASN A 1 413 ? -17.511 7.111 12.974 1.00 92.94 413 ASN A CA 1
ATOM 3238 C C . ASN A 1 413 ? -17.209 5.615 13.103 1.00 92.94 413 ASN A C 1
ATOM 3240 O O . ASN A 1 413 ? -16.104 5.182 12.785 1.00 92.94 413 ASN A O 1
ATOM 3244 N N . LEU A 1 414 ? -18.181 4.816 13.539 1.00 95.75 414 LEU A N 1
ATOM 3245 C CA . LEU A 1 414 ? -18.110 3.359 13.452 1.00 95.75 414 LEU A CA 1
ATOM 3246 C C . LEU A 1 414 ? -18.460 2.940 12.023 1.00 95.75 414 LEU A C 1
ATOM 3248 O O . LEU A 1 414 ? -19.549 3.248 11.540 1.00 95.75 414 LEU A O 1
ATOM 3252 N N . VAL A 1 415 ? -17.546 2.233 11.362 1.00 96.94 415 VAL A N 1
ATOM 3253 C CA . VAL A 1 415 ? -17.717 1.720 10.001 1.00 96.94 415 VAL A CA 1
ATOM 3254 C C . VAL A 1 415 ? -17.706 0.197 10.034 1.00 96.94 415 VAL A C 1
ATOM 3256 O O . VAL A 1 415 ? -16.772 -0.423 10.542 1.00 96.94 415 VAL A O 1
ATOM 3259 N N . LEU A 1 416 ? -18.765 -0.398 9.497 1.00 96.75 416 LEU A N 1
ATOM 3260 C CA . LEU A 1 416 ? -19.080 -1.819 9.562 1.00 96.75 416 LEU A CA 1
ATOM 3261 C C . LEU A 1 416 ? -19.204 -2.375 8.145 1.00 96.75 416 LEU A C 1
ATOM 3263 O O . LEU A 1 416 ? -19.956 -1.839 7.333 1.00 96.75 416 LEU A O 1
ATOM 3267 N N . SER A 1 417 ? -18.520 -3.477 7.864 1.00 96.38 417 SER A N 1
ATOM 3268 C CA . SER A 1 417 ? -18.838 -4.341 6.734 1.00 96.38 417 SER A CA 1
ATOM 3269 C C . SER A 1 417 ? -19.748 -5.460 7.226 1.00 96.38 417 SER A C 1
ATOM 3271 O O . SER A 1 417 ? -19.388 -6.203 8.142 1.00 96.38 417 SER A O 1
ATOM 3273 N N . LEU A 1 418 ? -20.933 -5.541 6.629 1.00 96.00 418 LEU A N 1
ATOM 3274 C CA . LEU A 1 418 ? -22.021 -6.409 7.056 1.00 96.00 418 LEU A CA 1
ATOM 3275 C C . LEU A 1 418 ? -22.442 -7.330 5.905 1.00 96.00 418 LEU A C 1
ATOM 3277 O O . LEU A 1 418 ? -22.460 -6.922 4.738 1.00 96.00 418 LEU A O 1
ATOM 3281 N N . LYS A 1 419 ? -22.784 -8.576 6.237 1.00 94.88 419 LYS A N 1
ATOM 3282 C CA . LYS A 1 419 ? -23.295 -9.599 5.315 1.00 94.88 419 LYS A CA 1
ATOM 3283 C C . LYS A 1 419 ? -24.707 -10.005 5.738 1.00 94.88 419 LYS A C 1
ATOM 3285 O O . LYS A 1 419 ? -24.955 -10.203 6.922 1.00 94.88 419 LYS A O 1
ATOM 3290 N N . LYS A 1 420 ? -25.617 -10.132 4.769 1.00 93.12 420 LYS A N 1
ATOM 3291 C CA . LYS A 1 420 ? -26.979 -10.677 4.938 1.00 93.12 420 LYS A CA 1
ATOM 3292 C C . LYS A 1 420 ? -27.122 -12.017 4.205 1.00 93.12 420 LYS A C 1
ATOM 3294 O O . LYS A 1 420 ? -26.311 -12.281 3.312 1.00 93.12 420 LYS A O 1
ATOM 3299 N N . PRO A 1 421 ? -28.139 -12.851 4.512 1.00 86.06 421 PRO A N 1
ATOM 3300 C CA . PRO A 1 421 ? -28.235 -14.211 3.970 1.00 86.06 421 PRO A CA 1
ATOM 3301 C C . PRO A 1 421 ? -28.370 -14.237 2.445 1.00 86.06 421 PRO A C 1
ATOM 3303 O O . PRO A 1 421 ? -27.815 -15.110 1.789 1.00 86.06 421 PRO A O 1
ATOM 3306 N N . ASN A 1 422 ? -29.015 -13.218 1.868 1.00 82.25 422 ASN A N 1
ATOM 3307 C CA . ASN A 1 422 ? -29.171 -13.031 0.421 1.00 82.25 422 ASN A CA 1
ATOM 3308 C C . ASN A 1 422 ? -27.895 -12.467 -0.252 1.00 82.25 422 ASN A C 1
ATOM 3310 O O . ASN A 1 422 ? -27.986 -11.674 -1.189 1.00 82.25 422 ASN A O 1
ATOM 3314 N N . TYR A 1 423 ? -26.714 -12.813 0.273 1.00 66.50 423 TYR A N 1
ATOM 3315 C CA . TYR A 1 423 ? -25.360 -12.490 -0.211 1.00 66.50 423 TYR A CA 1
ATOM 3316 C C . TYR A 1 423 ? -25.014 -11.005 -0.432 1.00 66.50 423 TYR A C 1
ATOM 3318 O O . TYR A 1 423 ? -23.892 -10.675 -0.816 1.00 66.50 423 TYR A O 1
ATOM 3326 N N . SER A 1 424 ? -25.927 -10.075 -0.144 1.00 81.19 424 SER A N 1
ATOM 3327 C CA . SER A 1 424 ? -25.671 -8.642 -0.231 1.00 81.19 424 SER A CA 1
ATOM 3328 C C . SER A 1 424 ? -24.737 -8.194 0.892 1.00 81.19 424 SER A C 1
ATOM 3330 O O . SER A 1 424 ? -25.178 -7.941 2.015 1.00 81.19 424 SER A O 1
ATOM 3332 N N . HIS A 1 425 ? -23.453 -8.058 0.570 1.00 92.81 425 HIS A N 1
ATOM 3333 C CA . HIS A 1 425 ? -22.523 -7.277 1.373 1.00 92.81 425 HIS A CA 1
ATOM 3334 C C . HIS A 1 425 ? -22.881 -5.786 1.296 1.00 92.81 425 HIS A C 1
ATOM 3336 O O . HIS A 1 425 ? -23.231 -5.261 0.234 1.00 92.81 425 HIS A O 1
ATOM 3342 N N . TYR A 1 426 ? -22.793 -5.092 2.426 1.00 94.44 426 TYR A N 1
ATOM 3343 C CA . TYR A 1 426 ? -23.028 -3.654 2.525 1.00 94.44 426 TYR A CA 1
ATOM 3344 C C . TYR A 1 426 ? -22.100 -3.027 3.562 1.00 94.44 426 TYR A C 1
ATOM 3346 O O . TYR A 1 426 ? -21.603 -3.681 4.482 1.00 94.44 426 TYR A O 1
ATOM 3354 N N . LEU A 1 427 ? -21.829 -1.746 3.356 1.00 95.56 427 LEU A N 1
ATOM 3355 C CA . LEU A 1 427 ? -21.054 -0.897 4.236 1.00 95.56 427 LEU A CA 1
ATOM 3356 C C . LEU A 1 427 ? -22.041 -0.042 5.027 1.00 95.56 427 LEU A C 1
ATOM 3358 O O . LEU A 1 427 ? -22.887 0.621 4.428 1.00 95.56 427 LEU A O 1
ATOM 3362 N N . LYS A 1 428 ? -21.942 -0.052 6.355 1.00 95.94 428 LYS A N 1
ATOM 3363 C CA . LYS A 1 428 ? -22.728 0.798 7.253 1.00 95.94 428 LYS A CA 1
ATOM 3364 C C . LYS A 1 428 ? -21.783 1.695 8.035 1.00 95.94 428 LYS A C 1
ATOM 3366 O O . LYS A 1 428 ? -20.973 1.197 8.812 1.00 95.94 428 LYS A O 1
ATOM 3371 N N . ALA A 1 429 ? -21.890 3.003 7.844 1.00 95.69 429 ALA A N 1
ATOM 3372 C CA . ALA A 1 429 ? -21.202 3.985 8.672 1.00 95.69 429 ALA A CA 1
ATOM 3373 C C . ALA A 1 429 ? -22.191 4.655 9.625 1.00 95.69 429 ALA A C 1
ATOM 3375 O O . ALA A 1 429 ? -23.348 4.881 9.272 1.00 95.69 429 ALA A O 1
ATOM 3376 N N . ARG A 1 430 ? -21.731 4.979 10.833 1.00 93.88 430 ARG A N 1
ATOM 3377 C CA . ARG A 1 430 ? -22.508 5.650 11.877 1.00 93.88 430 ARG A CA 1
ATOM 3378 C C . ARG A 1 430 ? -21.626 6.629 12.646 1.00 93.88 430 ARG A C 1
ATOM 3380 O O . ARG A 1 430 ? -20.568 6.232 13.125 1.00 93.88 430 ARG A O 1
ATOM 3387 N N . ASN A 1 431 ? -22.082 7.863 12.836 1.00 90.69 431 ASN A N 1
ATOM 3388 C CA . ASN A 1 431 ? -21.388 8.851 13.661 1.00 90.69 431 ASN A CA 1
ATOM 3389 C C . ASN A 1 431 ? -21.632 8.578 15.156 1.00 90.69 431 ASN A C 1
ATOM 3391 O O . ASN A 1 431 ? -22.763 8.313 15.566 1.00 90.69 431 ASN A O 1
ATOM 3395 N N . LEU A 1 432 ? -20.579 8.644 15.967 1.00 90.31 432 LEU A N 1
ATOM 3396 C CA . LEU A 1 432 ? -20.599 8.382 17.407 1.00 90.31 432 LEU A CA 1
ATOM 3397 C C . LEU A 1 432 ? -20.571 9.711 18.177 1.00 90.31 432 LEU A C 1
ATOM 3399 O O . LEU A 1 432 ? -19.595 10.042 18.859 1.00 90.31 432 LEU A O 1
ATOM 3403 N N . LEU A 1 433 ? -21.636 10.505 18.022 1.00 84.56 433 LEU A N 1
ATOM 3404 C CA . LEU A 1 433 ? -21.755 11.852 18.596 1.00 84.56 433 LEU A CA 1
ATOM 3405 C C . LEU A 1 433 ? -21.583 11.875 20.121 1.00 84.56 433 LEU A C 1
ATOM 3407 O O . LEU A 1 433 ? -21.099 12.866 20.662 1.00 84.56 433 LEU A O 1
ATOM 3411 N N . GLU A 1 434 ? -21.882 10.777 20.814 1.00 82.81 434 GLU A N 1
ATOM 3412 C CA . GLU A 1 434 ? -21.604 10.592 22.237 1.00 82.81 434 GLU A CA 1
ATOM 3413 C C . GLU A 1 434 ? -20.122 10.810 22.599 1.00 82.81 434 GLU A C 1
ATOM 3415 O O . GLU A 1 434 ? -19.827 11.429 23.624 1.00 82.81 434 GLU A O 1
ATOM 3420 N N . PHE A 1 435 ? -19.182 10.393 21.743 1.00 82.31 435 PHE A N 1
ATOM 3421 C CA . PHE A 1 435 ? -17.758 10.662 21.949 1.00 82.31 435 PHE A CA 1
ATOM 3422 C C . PHE A 1 435 ? -17.377 12.107 21.626 1.00 82.31 435 PHE A C 1
ATOM 3424 O O . PHE A 1 435 ? -16.410 12.600 22.205 1.00 82.31 435 PHE A O 1
ATOM 3431 N N . GLY A 1 436 ? -18.136 12.778 20.753 1.00 73.00 436 GLY A N 1
ATOM 3432 C CA . GLY A 1 436 ? -18.026 14.207 20.467 1.00 73.00 436 GLY A CA 1
ATOM 3433 C C . GLY A 1 436 ? -18.442 15.063 21.665 1.00 73.00 436 GLY A C 1
ATOM 3434 O O . GLY A 1 436 ? -17.647 15.864 22.150 1.00 73.00 436 GLY A O 1
ATOM 3435 N N . VAL A 1 437 ? -19.664 14.846 22.161 1.00 67.31 437 VAL A N 1
ATOM 3436 C CA . VAL A 1 437 ? -20.338 15.655 23.193 1.00 67.31 437 VAL A CA 1
ATOM 3437 C C . VAL A 1 437 ? -19.715 15.489 24.586 1.00 67.31 437 VAL A C 1
ATOM 3439 O O . VAL A 1 437 ? -19.436 16.482 25.254 1.00 67.31 437 VAL A O 1
ATOM 3442 N N . TYR A 1 438 ? -19.467 14.256 25.040 1.00 63.84 438 TYR A N 1
ATOM 3443 C CA . TYR A 1 438 ? -19.062 13.975 26.432 1.00 63.84 438 TYR A CA 1
ATOM 3444 C C . TYR A 1 438 ? -17.551 13.869 26.644 1.00 63.84 438 TYR A C 1
ATOM 3446 O O . TYR A 1 438 ? -17.098 13.412 27.690 1.00 63.84 438 TYR A O 1
ATOM 3454 N N . ALA A 1 439 ? -16.764 14.275 25.651 1.00 61.62 439 ALA A N 1
ATOM 3455 C CA . ALA A 1 439 ? -15.413 13.774 25.428 1.00 61.62 439 ALA A CA 1
ATOM 3456 C C . ALA A 1 439 ? -14.469 13.769 26.647 1.00 61.62 439 ALA A C 1
ATOM 3458 O O . ALA A 1 439 ? -13.712 12.814 26.815 1.00 61.62 439 ALA A O 1
ATOM 3459 N N . PHE A 1 440 ? -14.504 14.819 27.481 1.00 66.19 440 PHE A N 1
ATOM 3460 C CA . PHE A 1 440 ? -13.516 15.032 28.549 1.00 66.19 440 PHE A CA 1
ATOM 3461 C C . PHE A 1 440 ? -14.055 15.670 29.848 1.00 66.19 440 PHE A C 1
ATOM 3463 O O . PHE A 1 440 ? -13.260 15.969 30.746 1.00 66.19 440 PHE A O 1
ATOM 3470 N N . TYR A 1 441 ? -15.367 15.912 29.966 1.00 53.59 441 TYR A N 1
ATOM 3471 C CA . TYR A 1 441 ? -15.955 16.633 31.107 1.00 53.59 441 TYR A CA 1
ATOM 3472 C C . TYR A 1 441 ? -15.978 15.777 32.385 1.00 53.59 441 TYR A C 1
ATOM 3474 O O . TYR A 1 441 ? -16.688 14.780 32.451 1.00 53.59 441 TYR A O 1
ATOM 3482 N N . ASN A 1 442 ? -15.226 16.221 33.400 1.00 57.31 442 ASN A N 1
ATOM 3483 C CA . ASN A 1 442 ? -14.981 15.569 34.693 1.00 57.31 442 ASN A CA 1
ATOM 3484 C C . ASN A 1 442 ? -14.497 14.109 34.621 1.00 57.31 442 ASN A C 1
ATOM 3486 O O . ASN A 1 442 ? -15.260 13.160 34.456 1.00 57.31 442 ASN A O 1
ATOM 3490 N N . ASP A 1 443 ? -13.203 13.923 34.893 1.00 59.91 443 ASP A N 1
ATOM 3491 C CA . ASP A 1 443 ? -12.562 12.602 34.939 1.00 59.91 443 ASP A CA 1
ATOM 3492 C C . ASP A 1 443 ? -13.142 11.688 36.045 1.00 59.91 443 ASP A C 1
ATOM 3494 O O . ASP A 1 443 ? -12.992 10.473 35.973 1.00 59.91 443 ASP A O 1
ATOM 3498 N N . THR A 1 444 ? -13.872 12.252 37.019 1.00 62.81 444 THR A N 1
ATOM 3499 C CA . THR A 1 444 ? -14.573 11.527 38.098 1.00 62.81 444 THR A CA 1
ATOM 3500 C C . THR A 1 444 ? -15.686 10.597 37.617 1.00 62.81 444 THR A C 1
ATOM 3502 O O . THR A 1 444 ? -16.060 9.685 38.346 1.00 62.81 444 THR A O 1
ATOM 3505 N N . ASN A 1 445 ? -16.240 10.836 36.423 1.00 62.12 445 ASN A N 1
ATOM 3506 C CA . ASN A 1 445 ? -17.411 10.114 35.917 1.00 62.12 445 ASN A CA 1
ATOM 3507 C C . ASN A 1 445 ? -17.052 9.071 34.843 1.00 62.12 445 ASN A C 1
ATOM 3509 O O . ASN A 1 445 ? -17.950 8.457 34.263 1.00 62.12 445 ASN A O 1
ATOM 3513 N N . ARG A 1 446 ? -15.758 8.867 34.555 1.00 69.50 446 ARG A N 1
ATOM 3514 C CA . ARG A 1 446 ? -15.316 7.841 33.603 1.00 69.50 446 ARG A CA 1
ATOM 3515 C C . ARG A 1 446 ? -15.191 6.492 34.294 1.00 69.50 446 ARG A C 1
ATOM 3517 O O . ARG A 1 446 ? -14.442 6.338 35.255 1.00 69.50 446 ARG A O 1
ATOM 3524 N N . VAL A 1 447 ? -15.906 5.510 33.761 1.00 70.25 447 VAL A N 1
ATOM 3525 C CA . VAL A 1 447 ? -15.861 4.112 34.194 1.00 70.25 447 VAL A CA 1
ATOM 3526 C C . VAL A 1 447 ? -15.701 3.216 32.972 1.00 70.25 447 VAL A C 1
ATOM 3528 O O . VAL A 1 447 ? -16.140 3.559 31.874 1.00 70.25 447 VAL A O 1
ATOM 3531 N N . PHE A 1 448 ? -15.018 2.090 33.161 1.00 73.44 448 PHE A N 1
ATOM 3532 C CA . PHE A 1 448 ? -14.527 1.220 32.090 1.00 73.44 448 PHE A CA 1
ATOM 3533 C C . PHE A 1 448 ? -15.613 0.761 31.098 1.00 73.44 448 PHE A C 1
ATOM 3535 O O . PHE A 1 448 ? -15.399 0.773 29.884 1.00 73.44 448 PHE A O 1
ATOM 3542 N N . ASP A 1 449 ? -16.785 0.399 31.618 1.00 74.25 449 ASP A N 1
ATOM 3543 C CA . ASP A 1 449 ? -17.953 -0.058 30.861 1.00 74.25 449 ASP A CA 1
ATOM 3544 C C . ASP A 1 449 ? -18.652 1.074 30.082 1.00 74.25 449 ASP A C 1
ATOM 3546 O O . ASP A 1 449 ? -19.505 0.823 29.235 1.00 74.25 449 ASP A O 1
ATOM 3550 N N . ASN A 1 450 ? -18.294 2.332 30.341 1.00 78.94 450 ASN A N 1
ATOM 3551 C CA . ASN A 1 450 ? -18.939 3.516 29.791 1.00 78.94 450 ASN A CA 1
ATOM 3552 C C . ASN A 1 450 ? -17.899 4.491 29.203 1.00 78.94 450 ASN A C 1
ATOM 3554 O O . ASN A 1 450 ? -17.779 5.626 29.675 1.00 78.94 450 ASN A O 1
ATOM 3558 N N . PRO A 1 451 ? -17.184 4.110 28.126 1.00 78.19 451 PRO A N 1
ATOM 3559 C CA . PRO A 1 451 ? -16.148 4.956 27.519 1.00 78.19 451 PRO A CA 1
ATOM 3560 C C . PRO A 1 451 ? -16.694 6.287 26.987 1.00 78.19 451 PRO A C 1
ATOM 3562 O O . PRO A 1 451 ? -15.947 7.231 26.763 1.00 78.19 451 PRO A O 1
ATOM 3565 N N . ALA A 1 452 ? -18.005 6.379 26.759 1.00 78.00 452 ALA A N 1
ATOM 3566 C CA . ALA A 1 452 ? -18.676 7.597 26.328 1.00 78.00 452 ALA A CA 1
ATOM 3567 C C . ALA A 1 452 ? -18.944 8.592 27.480 1.00 78.00 452 ALA A C 1
ATOM 3569 O O . ALA A 1 452 ? -19.590 9.603 27.243 1.00 78.00 452 ALA A O 1
ATOM 3570 N N . GLY A 1 453 ? -18.507 8.325 28.721 1.00 69.50 453 GLY A N 1
ATOM 3571 C CA . GLY A 1 453 ? -18.595 9.279 29.841 1.00 69.50 453 GLY A CA 1
ATOM 3572 C C . GLY A 1 453 ? -20.021 9.689 30.246 1.00 69.50 453 GLY A C 1
ATOM 3573 O O . GLY A 1 453 ? -20.216 10.721 30.887 1.00 69.50 453 GLY A O 1
ATOM 3574 N N . ARG A 1 454 ? -21.043 8.917 29.851 1.00 70.25 454 ARG A N 1
ATOM 3575 C CA . ARG A 1 454 ? -22.459 9.270 30.057 1.00 70.25 454 ARG A CA 1
ATOM 3576 C C . ARG A 1 454 ? -22.816 9.214 31.540 1.00 70.25 454 ARG A C 1
ATOM 3578 O O . ARG A 1 454 ? -22.789 8.135 32.121 1.00 70.25 454 ARG A O 1
ATOM 3585 N N . ALA A 1 455 ? -23.273 10.323 32.116 1.00 62.81 455 ALA A N 1
ATOM 3586 C CA . ALA A 1 455 ? -23.717 10.370 33.513 1.00 62.81 455 ALA A CA 1
ATOM 3587 C C . ALA A 1 455 ? -24.931 9.466 33.830 1.00 62.81 455 ALA A C 1
ATOM 3589 O O . ALA A 1 455 ? -25.201 9.199 34.997 1.00 62.81 455 ALA A O 1
ATOM 3590 N N . ASN A 1 456 ? -25.674 9.003 32.817 1.00 65.81 456 ASN A N 1
ATOM 3591 C CA . ASN A 1 456 ? -26.791 8.079 32.995 1.00 65.81 456 ASN A CA 1
ATOM 3592 C C . ASN A 1 456 ? -26.923 7.148 31.773 1.00 65.81 456 ASN A C 1
ATOM 3594 O O . ASN A 1 456 ? -27.478 7.526 30.741 1.00 65.81 456 ASN A O 1
ATOM 3598 N N . THR A 1 457 ? -26.372 5.935 31.869 1.00 60.53 457 THR A N 1
ATOM 3599 C CA . THR A 1 457 ? -26.321 4.947 30.770 1.00 60.53 457 THR A CA 1
ATOM 3600 C C . THR A 1 457 ? -27.685 4.362 30.399 1.00 60.53 457 THR A C 1
ATOM 3602 O O . THR A 1 457 ? -27.827 3.818 29.308 1.00 60.53 457 THR A O 1
ATOM 3605 N N . SER A 1 458 ? -28.685 4.504 31.275 1.00 67.88 458 SER A N 1
ATOM 3606 C CA . SER A 1 458 ? -30.031 3.941 31.111 1.00 67.88 458 SER A CA 1
ATOM 3607 C C . SER A 1 458 ? -30.919 4.667 30.091 1.00 67.88 458 SER A C 1
ATOM 3609 O O . SER A 1 458 ? -31.885 4.081 29.611 1.00 67.88 458 SER A O 1
ATOM 3611 N N . LEU A 1 459 ? -30.622 5.932 29.765 1.00 77.62 459 LEU A N 1
ATOM 3612 C CA . LEU A 1 459 ? -31.563 6.792 29.037 1.00 77.62 459 LEU A CA 1
ATOM 3613 C C . LEU A 1 459 ? -31.647 6.482 27.535 1.00 77.62 459 LEU A C 1
ATOM 3615 O O . LEU A 1 459 ? -32.744 6.503 26.985 1.00 77.62 459 LEU A O 1
ATOM 3619 N N . CYS A 1 460 ? -30.519 6.190 26.874 1.00 86.19 460 CYS A N 1
ATOM 3620 C CA . CYS A 1 460 ? -30.460 5.984 25.421 1.00 86.19 460 CYS A CA 1
ATOM 3621 C C . CYS A 1 460 ? -29.671 4.720 25.064 1.00 86.19 460 CYS A C 1
ATOM 3623 O O . CYS A 1 460 ? -28.514 4.567 25.467 1.00 86.19 460 CYS A O 1
ATOM 3625 N N . SER A 1 461 ? -30.261 3.849 24.241 1.00 88.62 461 SER A N 1
ATOM 3626 C CA . SER A 1 461 ? -29.556 2.689 23.693 1.00 88.62 461 SER A CA 1
ATOM 3627 C C . SER A 1 461 ? -28.629 3.118 22.556 1.00 88.62 461 SER A C 1
ATOM 3629 O O . SER A 1 461 ? -29.089 3.457 21.458 1.00 88.62 461 SER A O 1
ATOM 3631 N N . ILE A 1 462 ? -27.315 3.050 22.800 1.00 85.94 462 ILE A N 1
ATOM 3632 C CA . ILE A 1 462 ? -26.314 3.222 21.739 1.00 85.94 462 ILE A CA 1
ATOM 3633 C C . ILE A 1 462 ? -26.497 2.134 20.677 1.00 85.94 462 ILE A C 1
ATOM 3635 O O . ILE A 1 462 ? -26.436 2.459 19.497 1.00 85.94 462 ILE A O 1
ATOM 3639 N N . VAL A 1 463 ? -26.799 0.883 21.043 1.00 89.69 463 VAL A N 1
ATOM 3640 C CA . VAL A 1 463 ? -27.030 -0.209 20.076 1.00 89.69 463 VAL A CA 1
ATOM 3641 C C . VAL A 1 463 ? -28.169 0.109 19.102 1.00 89.69 463 VAL A C 1
ATOM 3643 O O . VAL A 1 463 ? -28.028 -0.145 17.909 1.00 89.69 463 VAL A O 1
ATOM 3646 N N . ASN A 1 464 ? -29.243 0.754 19.570 1.00 89.38 464 ASN A N 1
ATOM 3647 C CA . ASN A 1 464 ? -30.376 1.169 18.729 1.00 89.38 464 ASN A CA 1
ATOM 3648 C C . ASN A 1 464 ? -30.055 2.397 17.851 1.00 89.38 464 ASN A C 1
ATOM 3650 O O . ASN A 1 464 ? -30.956 2.966 17.243 1.00 89.38 464 ASN A O 1
ATOM 3654 N N . GLY A 1 465 ? -28.801 2.852 17.813 1.00 87.62 465 GLY A N 1
ATOM 3655 C CA . GLY A 1 465 ? -28.404 4.029 17.053 1.00 87.62 465 GLY A CA 1
ATOM 3656 C C . GLY A 1 465 ? -28.747 5.356 17.730 1.00 87.62 465 GLY A C 1
ATOM 3657 O O . GLY A 1 465 ? -28.797 6.357 17.027 1.00 87.62 465 GLY A O 1
ATOM 3658 N N . THR A 1 466 ? -28.967 5.413 19.050 1.00 90.19 466 THR A N 1
ATOM 3659 C CA . THR A 1 466 ? -29.322 6.667 19.755 1.00 90.19 466 THR A CA 1
ATOM 3660 C C . THR A 1 466 ? -28.221 7.174 20.691 1.00 90.19 466 THR A C 1
ATOM 3662 O O . THR A 1 466 ? -27.453 6.387 21.241 1.00 90.19 466 THR A O 1
ATOM 3665 N N . PHE A 1 467 ? -28.156 8.491 20.898 1.00 86.44 467 PHE A N 1
ATOM 3666 C CA . PHE A 1 467 ? -27.252 9.154 21.847 1.00 86.44 467 PHE A CA 1
ATOM 3667 C C . PHE A 1 467 ? -28.014 10.188 22.691 1.00 86.44 467 PHE A C 1
ATOM 3669 O O . PHE A 1 467 ? -29.030 10.723 22.249 1.00 86.44 467 PHE A O 1
ATOM 3676 N N . TRP A 1 468 ? -27.545 10.477 23.909 1.00 84.62 468 TRP A N 1
ATOM 3677 C CA . TRP A 1 468 ? -28.099 11.561 24.734 1.00 84.62 468 TRP A CA 1
ATOM 3678 C C . TRP A 1 468 ? -27.517 12.893 24.254 1.00 84.62 468 TRP A C 1
ATOM 3680 O O . TRP A 1 468 ? -26.300 13.041 24.180 1.00 84.62 468 TRP A O 1
ATOM 3690 N N . ASN A 1 469 ? -28.371 13.855 23.912 1.00 81.88 469 ASN A N 1
ATOM 3691 C CA . ASN A 1 469 ? -27.963 15.205 23.538 1.00 81.88 469 ASN A CA 1
ATOM 3692 C C . ASN A 1 469 ? -28.111 16.126 24.767 1.00 81.88 469 ASN A C 1
ATOM 3694 O O . ASN A 1 469 ? -29.217 16.324 25.276 1.00 81.88 469 ASN A O 1
ATOM 3698 N N . SER A 1 470 ? -26.997 16.691 25.245 1.00 74.06 470 SER A N 1
ATOM 3699 C CA . SER A 1 470 ? -26.938 17.538 26.449 1.00 74.06 470 SER A CA 1
ATOM 3700 C C . SER A 1 470 ? -27.624 18.899 26.307 1.00 74.06 470 SER A C 1
ATOM 3702 O O . SER A 1 470 ? -28.099 19.427 27.310 1.00 74.06 470 SER A O 1
ATOM 3704 N N . GLU A 1 471 ? -27.703 19.465 25.103 1.00 76.38 471 GLU A N 1
ATOM 3705 C CA . GLU A 1 471 ? -28.381 20.747 24.859 1.00 76.38 471 GLU A CA 1
ATOM 3706 C C . GLU A 1 471 ? -29.904 20.587 24.968 1.00 76.38 471 GLU A C 1
ATOM 3708 O O . GLU A 1 471 ? -30.593 21.406 25.571 1.00 76.38 471 GLU A O 1
ATOM 3713 N N . THR A 1 472 ? -30.435 19.497 24.408 1.00 84.44 472 THR A N 1
ATOM 3714 C CA . THR A 1 472 ? -31.883 19.237 24.318 1.00 84.44 472 THR A CA 1
ATOM 3715 C C . THR A 1 472 ? -32.434 18.350 25.434 1.00 84.44 472 THR A C 1
ATOM 3717 O O . THR A 1 472 ? -33.654 18.221 25.542 1.00 84.44 472 THR A O 1
ATOM 3720 N N . GLN A 1 473 ? -31.559 17.742 26.249 1.00 84.06 473 GLN A N 1
ATOM 3721 C CA . GLN A 1 473 ? -31.891 16.793 27.325 1.00 84.06 473 GLN A CA 1
ATOM 3722 C C . GLN A 1 473 ? -32.830 15.670 26.843 1.00 84.06 473 GLN A C 1
ATOM 3724 O O . GLN A 1 473 ? -33.848 15.360 27.466 1.00 84.06 473 GLN A O 1
ATOM 3729 N N . LYS A 1 474 ? -32.506 15.095 25.677 1.00 89.12 474 LYS A N 1
ATOM 3730 C CA . LYS A 1 474 ? -33.267 14.028 25.010 1.00 89.12 474 LYS A CA 1
ATOM 3731 C C . LYS A 1 474 ? -32.335 13.047 24.310 1.00 89.12 474 LYS A C 1
ATOM 3733 O O . LYS A 1 474 ? -31.237 13.412 23.889 1.00 89.12 474 LYS A O 1
ATOM 3738 N N . CYS A 1 475 ? -32.809 11.817 24.122 1.00 89.00 475 CYS A N 1
ATOM 3739 C CA . CYS A 1 475 ? -32.197 10.909 23.161 1.00 89.00 475 CYS A CA 1
ATOM 3740 C C . CYS A 1 475 ? -32.486 11.394 21.739 1.00 89.00 475 CYS A C 1
ATOM 3742 O O . CYS A 1 475 ? -33.619 11.757 21.422 1.00 89.00 475 CYS A O 1
ATOM 3744 N N . GLN A 1 476 ? -31.463 11.382 20.895 1.00 90.31 476 GLN A N 1
ATOM 3745 C CA . GLN A 1 476 ? -31.547 11.672 19.469 1.00 90.31 476 GLN A CA 1
ATOM 3746 C C . GLN A 1 476 ? -30.992 10.484 18.684 1.00 90.31 476 GLN A C 1
ATOM 3748 O O . GLN A 1 476 ? -30.128 9.752 19.174 1.00 90.31 476 GLN A O 1
ATOM 3753 N N . GLU A 1 477 ? -31.492 10.279 17.470 1.00 90.56 477 GLU A N 1
ATOM 3754 C CA . GLU A 1 477 ? -30.913 9.304 16.548 1.00 90.56 477 GLU A CA 1
ATOM 3755 C C . GLU A 1 477 ? -29.559 9.813 16.046 1.00 90.56 477 GLU A C 1
ATOM 3757 O O . GLU A 1 477 ? -29.403 10.971 15.662 1.00 90.56 477 GLU A O 1
ATOM 3762 N N . SER A 1 478 ? -28.564 8.934 16.081 1.00 88.75 478 SER A N 1
ATOM 3763 C CA . SER A 1 478 ? -27.242 9.172 15.516 1.00 88.75 478 SER A CA 1
ATOM 3764 C C . SER A 1 478 ? -27.233 8.830 14.030 1.00 88.75 478 SER A C 1
ATOM 3766 O O . SER A 1 478 ? -27.794 7.825 13.578 1.00 88.75 478 SER A O 1
ATOM 3768 N N . PHE A 1 479 ? -26.572 9.687 13.265 1.00 90.06 479 PHE A N 1
ATOM 3769 C CA . PHE A 1 479 ? -26.610 9.645 11.812 1.00 90.06 479 PHE A CA 1
ATOM 3770 C C . PHE A 1 479 ? -25.866 8.424 11.294 1.00 90.06 479 PHE A C 1
ATOM 3772 O O . PHE A 1 479 ? -24.715 8.172 11.658 1.00 90.06 479 PHE A O 1
ATOM 3779 N N . ASN A 1 480 ? -26.553 7.659 10.453 1.00 93.31 480 ASN A N 1
ATOM 3780 C CA . ASN A 1 480 ? -26.030 6.469 9.810 1.00 93.31 480 ASN A CA 1
ATOM 3781 C C . ASN A 1 480 ? -26.314 6.509 8.306 1.00 93.31 480 ASN A C 1
ATOM 3783 O O . ASN A 1 480 ? -27.238 7.183 7.854 1.00 93.31 480 ASN A O 1
ATOM 3787 N N . ILE A 1 481 ? -25.485 5.805 7.545 1.00 93.94 481 ILE A N 1
ATOM 3788 C CA . ILE A 1 481 ? -25.624 5.626 6.103 1.00 93.94 481 ILE A CA 1
ATOM 3789 C C . ILE A 1 481 ? -25.248 4.190 5.744 1.00 93.94 481 ILE A C 1
ATOM 3791 O O . ILE A 1 481 ? -24.250 3.657 6.234 1.00 93.94 481 ILE A O 1
ATOM 3795 N N . GLU A 1 482 ? -26.060 3.567 4.894 1.00 94.94 482 GLU A N 1
ATOM 3796 C CA . GLU A 1 482 ? -25.845 2.218 4.377 1.00 94.94 482 GLU A CA 1
ATOM 3797 C C . GLU A 1 482 ? -25.681 2.264 2.856 1.00 94.94 482 GLU A C 1
ATOM 3799 O O . GLU A 1 482 ? -26.570 2.720 2.138 1.00 94.94 482 GLU A O 1
ATOM 3804 N N . THR A 1 483 ? -24.550 1.756 2.369 1.00 93.69 483 THR A N 1
ATOM 3805 C CA . THR A 1 483 ? -24.224 1.677 0.940 1.00 93.69 483 THR A CA 1
ATOM 3806 C C . THR A 1 483 ? -23.961 0.217 0.588 1.00 93.69 483 THR A C 1
ATOM 3808 O O . THR A 1 483 ? -23.085 -0.424 1.174 1.00 93.69 483 THR A O 1
ATOM 3811 N N . LYS A 1 484 ? -24.718 -0.344 -0.363 1.00 93.62 484 LYS A N 1
ATOM 3812 C CA . LYS A 1 484 ? -24.483 -1.713 -0.849 1.00 93.62 484 LYS A CA 1
ATOM 3813 C C . LYS A 1 484 ? -23.091 -1.796 -1.482 1.00 93.62 484 LYS A C 1
ATOM 3815 O O . LYS A 1 484 ? -22.732 -0.941 -2.286 1.00 93.62 484 LYS A O 1
ATOM 3820 N N . LEU A 1 485 ? -22.330 -2.837 -1.151 1.00 92.06 485 LEU A N 1
ATOM 3821 C CA . LEU A 1 485 ? -21.032 -3.075 -1.770 1.00 92.06 485 LEU A CA 1
ATOM 3822 C C . LEU A 1 485 ? -21.241 -3.742 -3.136 1.00 92.06 485 LEU A C 1
ATOM 3824 O O . LEU A 1 485 ? -21.685 -4.887 -3.232 1.00 92.06 485 LEU A O 1
ATOM 3828 N N . GLU A 1 486 ? -20.961 -3.001 -4.206 1.00 87.50 486 GLU A N 1
ATOM 3829 C CA . GLU A 1 486 ? -21.111 -3.490 -5.578 1.00 87.50 486 GLU A CA 1
ATOM 3830 C C . GLU A 1 486 ? -19.946 -4.389 -6.017 1.00 87.50 486 GLU A C 1
ATOM 3832 O O . GLU A 1 486 ? -18.813 -4.263 -5.552 1.00 87.50 486 GLU A O 1
ATOM 3837 N N . GLY A 1 487 ? -20.220 -5.300 -6.956 1.00 84.25 487 GLY A N 1
ATOM 3838 C CA . GLY A 1 487 ? -19.201 -6.183 -7.527 1.00 84.25 487 GLY A CA 1
ATOM 3839 C C . GLY A 1 487 ? -18.690 -7.279 -6.585 1.00 84.25 487 GLY A C 1
ATOM 3840 O O . GLY A 1 487 ? -17.575 -7.754 -6.793 1.00 84.25 487 GLY A O 1
ATOM 3841 N N . PHE A 1 488 ? -19.477 -7.664 -5.575 1.00 88.06 488 PHE A N 1
ATOM 3842 C CA . PHE A 1 488 ? -19.283 -8.904 -4.818 1.00 88.06 488 PHE A CA 1
ATOM 3843 C C . PHE A 1 488 ? -19.962 -10.084 -5.525 1.00 88.06 488 PHE A C 1
ATOM 3845 O O . PHE A 1 488 ? -21.124 -9.978 -5.925 1.00 88.06 488 PHE A O 1
ATOM 3852 N N . LEU A 1 489 ? -19.253 -11.205 -5.648 1.00 86.56 489 LEU A N 1
ATOM 3853 C CA . LEU A 1 489 ? -19.824 -12.516 -5.975 1.00 86.56 489 LEU A CA 1
ATOM 3854 C C . LEU A 1 489 ? -20.372 -13.190 -4.702 1.00 86.56 489 LEU A C 1
ATOM 3856 O O . LEU A 1 489 ? -19.959 -12.860 -3.594 1.00 86.56 489 LEU A O 1
ATOM 3860 N N . GLU A 1 490 ? -21.273 -14.166 -4.844 1.00 81.44 490 GLU A N 1
ATOM 3861 C CA . GLU A 1 490 ? -21.949 -14.836 -3.710 1.00 81.44 490 GLU A CA 1
ATOM 3862 C C . GLU A 1 490 ? -20.976 -15.505 -2.719 1.00 81.44 490 GLU A C 1
ATOM 3864 O O . GLU A 1 490 ? -21.219 -15.551 -1.510 1.00 81.44 490 GLU A O 1
ATOM 3869 N N . ASN A 1 491 ? -19.846 -15.995 -3.231 1.00 84.31 491 ASN A N 1
ATOM 3870 C CA . ASN A 1 491 ? -18.777 -16.627 -2.464 1.00 84.31 491 ASN A CA 1
ATOM 3871 C C . ASN A 1 491 ? -17.688 -15.651 -1.982 1.00 84.31 491 ASN A C 1
ATOM 3873 O O . ASN A 1 491 ? -16.815 -16.070 -1.220 1.00 84.31 491 ASN A O 1
ATOM 3877 N N . GLU A 1 492 ? -17.713 -14.382 -2.400 1.00 89.38 492 GLU A N 1
ATOM 3878 C CA . GLU A 1 492 ? -16.757 -13.391 -1.908 1.00 89.38 492 GLU A CA 1
ATOM 3879 C C . GLU A 1 492 ? -17.101 -12.940 -0.481 1.00 89.38 492 GLU A C 1
ATOM 3881 O O . GLU A 1 492 ? -18.260 -12.914 -0.057 1.00 89.38 492 GLU A O 1
ATOM 3886 N N . ASN A 1 493 ? -16.070 -12.578 0.280 1.00 90.19 493 ASN A N 1
ATOM 3887 C CA . ASN A 1 493 ? -16.194 -12.001 1.615 1.00 90.19 493 ASN A CA 1
ATOM 3888 C C . ASN A 1 493 ? -15.261 -10.793 1.741 1.00 90.19 493 ASN A C 1
ATOM 3890 O O . ASN A 1 493 ? -14.233 -10.726 1.065 1.00 90.19 493 ASN A O 1
ATOM 3894 N N . VAL A 1 494 ? -15.598 -9.849 2.624 1.00 92.31 494 VAL A N 1
ATOM 3895 C CA . VAL A 1 494 ? -14.632 -8.836 3.072 1.00 92.31 494 VAL A CA 1
ATOM 3896 C C . VAL A 1 494 ? -13.616 -9.514 3.982 1.00 92.31 494 VAL A C 1
ATOM 3898 O O . VAL A 1 494 ? -13.996 -10.196 4.931 1.00 92.31 494 VAL A O 1
ATOM 3901 N N . LEU A 1 495 ? -12.337 -9.338 3.658 1.00 90.44 495 LEU A N 1
ATOM 3902 C CA . LEU A 1 495 ? -11.205 -9.901 4.395 1.00 90.44 495 LEU A CA 1
ATOM 3903 C C . LEU A 1 495 ? -10.663 -8.899 5.415 1.00 90.44 495 LEU A C 1
ATOM 3905 O O . LEU A 1 495 ? -10.357 -9.256 6.549 1.00 90.44 495 LEU A O 1
ATOM 3909 N N . GLU A 1 496 ? -10.570 -7.628 5.021 1.00 91.31 496 GLU A N 1
ATOM 3910 C CA . GLU A 1 496 ? -10.071 -6.563 5.881 1.00 91.31 496 GLU A CA 1
ATOM 3911 C C . GLU A 1 496 ? -10.693 -5.210 5.516 1.00 91.31 496 GLU A C 1
ATOM 3913 O O . GLU A 1 496 ? -10.829 -4.861 4.343 1.00 91.31 496 GLU A O 1
ATOM 3918 N N . ILE A 1 497 ? -11.031 -4.432 6.547 1.00 93.38 497 ILE A N 1
ATOM 3919 C CA . ILE A 1 497 ? -11.427 -3.026 6.446 1.00 93.38 497 ILE A CA 1
ATOM 3920 C C . ILE A 1 497 ? -10.443 -2.155 7.236 1.00 93.38 497 ILE A C 1
ATOM 3922 O O . ILE A 1 497 ? -10.112 -2.469 8.387 1.00 93.38 497 ILE A O 1
ATOM 3926 N N . ARG A 1 498 ? -9.989 -1.044 6.649 1.00 92.00 498 ARG A N 1
ATOM 3927 C CA . ARG A 1 498 ? -9.194 -0.000 7.323 1.00 92.00 498 ARG A CA 1
ATOM 3928 C C . ARG A 1 498 ? -9.760 1.376 7.002 1.00 92.00 498 ARG A C 1
ATOM 3930 O O . ARG A 1 498 ? -10.155 1.626 5.870 1.00 92.00 498 ARG A O 1
ATOM 3937 N N . SER A 1 499 ? -9.737 2.272 7.986 1.00 90.69 499 SER A N 1
ATOM 3938 C CA . SER A 1 499 ? -9.945 3.704 7.769 1.00 90.69 499 SER A CA 1
ATOM 3939 C C . SER A 1 499 ? -8.632 4.458 7.932 1.00 90.69 499 SER A C 1
ATOM 3941 O O . SER A 1 499 ? -7.868 4.184 8.868 1.00 90.69 499 SER A O 1
ATOM 3943 N N . ARG A 1 500 ? -8.401 5.444 7.065 1.00 88.62 500 ARG A N 1
ATOM 3944 C CA . ARG A 1 500 ? -7.384 6.489 7.234 1.00 88.62 500 ARG A CA 1
ATOM 3945 C C . ARG A 1 500 ? -7.985 7.839 6.878 1.00 88.62 500 ARG A C 1
ATOM 3947 O O . ARG A 1 500 ? -8.760 7.943 5.933 1.00 88.62 500 ARG A O 1
ATOM 3954 N N . TYR A 1 501 ? -7.645 8.861 7.649 1.00 81.75 501 TYR A N 1
ATOM 3955 C CA . TYR A 1 501 ? -8.100 10.218 7.387 1.00 81.75 501 TYR A CA 1
ATOM 3956 C C . TYR A 1 501 ? -7.159 10.862 6.369 1.00 81.75 501 TYR A C 1
ATOM 3958 O O . TYR A 1 501 ? -5.950 10.917 6.588 1.00 81.75 501 TYR A O 1
ATOM 3966 N N . TYR A 1 502 ? -7.712 11.289 5.238 1.00 71.44 502 TYR A N 1
ATOM 3967 C CA . TYR A 1 502 ? -6.997 12.055 4.227 1.00 71.44 502 TYR A CA 1
ATOM 3968 C C . TYR A 1 502 ? -7.171 13.537 4.553 1.00 71.44 502 TYR A C 1
ATOM 3970 O O . TYR A 1 502 ? -8.307 14.005 4.650 1.00 71.44 502 TYR A O 1
ATOM 3978 N N . ASP A 1 503 ? -6.052 14.230 4.764 1.00 65.12 503 ASP A N 1
ATOM 3979 C CA . ASP A 1 503 ? -6.003 15.600 5.287 1.00 65.12 503 ASP A CA 1
ATOM 3980 C C . ASP A 1 503 ? -4.927 16.409 4.561 1.00 65.12 503 ASP A C 1
ATOM 3982 O O . ASP A 1 503 ? -3.794 16.544 5.024 1.00 65.12 503 ASP A O 1
ATOM 3986 N N . VAL A 1 504 ? -5.241 16.850 3.343 1.00 53.91 504 VAL A N 1
ATOM 3987 C CA . VAL A 1 504 ? -4.226 17.373 2.412 1.00 53.91 504 VAL A CA 1
ATOM 3988 C C . VAL A 1 504 ? -3.439 18.614 2.863 1.00 53.91 504 VAL A C 1
ATOM 3990 O O . VAL A 1 504 ? -2.256 18.707 2.518 1.00 53.91 504 VAL A O 1
ATOM 3993 N N . PRO A 1 505 ? -4.007 19.593 3.589 1.00 52.66 505 PRO A N 1
ATOM 3994 C CA . PRO A 1 505 ? -3.379 20.899 3.668 1.00 52.66 505 PRO A CA 1
ATOM 3995 C C . PRO A 1 505 ? -2.511 21.095 4.916 1.00 52.66 505 PRO A C 1
ATOM 3997 O O . PRO A 1 505 ? -2.904 21.740 5.889 1.00 52.66 505 PRO A O 1
ATOM 4000 N N . SER A 1 506 ? -1.242 20.697 4.805 1.00 43.44 506 SER A N 1
ATOM 4001 C CA . SER A 1 506 ? -0.152 21.169 5.678 1.00 43.44 506 SER A CA 1
ATOM 4002 C C . SER A 1 506 ? -0.119 22.704 5.817 1.00 43.44 506 SER A C 1
ATOM 4004 O O . SER A 1 506 ? 0.124 23.236 6.897 1.00 43.44 506 SER A O 1
ATOM 4006 N N . ASN A 1 507 ? -0.467 23.441 4.757 1.00 42.94 507 ASN A N 1
ATOM 4007 C CA . ASN A 1 507 ? -0.609 24.902 4.801 1.00 42.94 507 ASN A CA 1
ATOM 4008 C C . ASN A 1 507 ? -1.761 25.370 5.711 1.00 42.94 507 ASN A C 1
ATOM 4010 O O . ASN A 1 507 ? -1.661 26.425 6.336 1.00 42.94 507 ASN A O 1
ATOM 4014 N N . PHE A 1 508 ? -2.845 24.596 5.834 1.00 50.22 508 PHE A N 1
ATOM 4015 C CA . PHE A 1 508 ? -3.920 24.915 6.775 1.00 50.22 508 PHE A CA 1
ATOM 4016 C C . PHE A 1 508 ? -3.568 24.487 8.196 1.00 50.22 508 PHE A C 1
ATOM 4018 O O . PHE A 1 508 ? -4.043 25.139 9.114 1.00 50.22 508 PHE A O 1
ATOM 4025 N N . SER A 1 509 ? -2.667 23.522 8.435 1.00 48.97 509 SER A N 1
ATOM 4026 C CA . SER A 1 509 ? -2.184 23.281 9.806 1.00 48.97 509 SER A CA 1
ATOM 4027 C C . SER A 1 509 ? -1.464 24.500 10.403 1.00 48.97 509 SER A C 1
ATOM 4029 O O . SER A 1 509 ? -1.333 24.589 11.618 1.00 48.97 509 SER A O 1
ATOM 4031 N N . PHE A 1 510 ? -1.015 25.459 9.584 1.00 50.16 510 PHE A N 1
ATOM 4032 C CA . PHE A 1 510 ? -0.563 26.772 10.056 1.00 50.16 510 PHE A CA 1
ATOM 4033 C C . PHE A 1 510 ? -1.739 27.699 10.423 1.00 50.16 510 PHE A C 1
ATOM 4035 O O . PHE A 1 510 ? -1.739 28.240 11.523 1.00 50.16 510 PHE A O 1
ATOM 4042 N N . ILE A 1 511 ? -2.763 27.828 9.565 1.00 49.50 511 ILE A N 1
ATOM 4043 C CA . ILE A 1 511 ? -3.974 28.638 9.842 1.00 49.50 511 ILE A CA 1
ATOM 4044 C C . ILE A 1 511 ? -4.733 28.108 11.068 1.00 49.50 511 ILE A C 1
ATOM 4046 O O . ILE A 1 511 ? -5.116 28.872 11.941 1.00 49.50 511 ILE A O 1
ATOM 4050 N N . LEU A 1 512 ? -4.922 26.793 11.156 1.00 52.00 512 LEU A N 1
ATOM 4051 C CA . LEU A 1 512 ? -5.639 26.114 12.237 1.00 52.00 512 LEU A CA 1
ATOM 4052 C C . LEU A 1 512 ? -4.866 26.141 13.573 1.00 52.00 512 LEU A C 1
ATOM 4054 O O . LEU A 1 512 ? -5.456 25.943 14.628 1.00 52.00 512 LEU A O 1
ATOM 4058 N N . ASN A 1 513 ? -3.557 26.415 13.553 1.00 54.12 513 ASN A N 1
ATOM 4059 C CA . ASN A 1 513 ? -2.784 26.696 14.767 1.00 54.12 513 ASN A CA 1
ATOM 4060 C C . ASN A 1 513 ? -2.757 28.190 15.148 1.00 54.12 513 ASN A C 1
ATOM 4062 O O . ASN A 1 513 ? -2.163 28.519 16.173 1.00 54.12 513 ASN A O 1
ATOM 4066 N N . GLN A 1 514 ? -3.400 29.076 14.378 1.00 57.59 514 GLN A N 1
ATOM 4067 C CA . GLN A 1 514 ? -3.743 30.432 14.823 1.00 57.59 514 GLN A CA 1
ATOM 4068 C C . GLN A 1 514 ? -5.126 30.427 15.481 1.00 57.59 514 GLN A C 1
ATOM 4070 O O . GLN A 1 514 ? -5.930 29.514 15.265 1.00 57.59 514 GLN A O 1
ATOM 4075 N N . ASP A 1 515 ? -5.413 31.441 16.293 1.00 63.12 515 ASP A N 1
ATOM 4076 C CA . ASP A 1 515 ? -6.747 31.581 16.858 1.00 63.12 515 ASP A CA 1
ATOM 4077 C C . ASP A 1 515 ? -7.720 32.091 15.787 1.00 63.12 515 ASP A C 1
ATOM 4079 O O . ASP A 1 515 ? -7.526 33.149 15.189 1.00 63.12 515 ASP A O 1
ATOM 4083 N N . LEU A 1 516 ? -8.804 31.354 15.542 1.00 66.81 516 LEU A N 1
ATOM 4084 C CA . LEU A 1 516 ? -9.798 31.752 14.549 1.00 66.81 516 LEU A CA 1
ATOM 4085 C C . LEU A 1 516 ? -10.574 33.027 14.944 1.00 66.81 516 LEU A C 1
ATOM 4087 O O . LEU A 1 516 ? -11.262 33.599 14.091 1.00 66.81 516 LEU A O 1
ATOM 4091 N N . THR A 1 517 ? -10.453 33.488 16.197 1.00 67.69 517 THR A N 1
ATOM 4092 C CA . THR A 1 517 ? -10.981 34.780 16.666 1.00 67.69 517 THR A CA 1
ATOM 4093 C C . THR A 1 517 ? -10.022 35.959 16.445 1.00 67.69 517 THR A C 1
ATOM 4095 O O . THR A 1 517 ? -10.457 37.105 16.534 1.00 67.69 517 THR A O 1
ATOM 4098 N N . GLU A 1 518 ? -8.736 35.724 16.150 1.00 75.19 518 GLU A N 1
ATOM 4099 C CA . GLU A 1 518 ? -7.760 36.797 15.891 1.00 75.19 518 GLU A CA 1
ATOM 4100 C C . GLU A 1 518 ? -8.040 37.549 14.580 1.00 75.19 518 GLU A C 1
ATOM 4102 O O . GLU A 1 518 ? -8.652 37.024 13.643 1.00 75.19 518 GLU A O 1
ATOM 4107 N N . MET A 1 519 ? -7.567 38.802 14.518 1.00 74.69 519 MET A N 1
ATOM 4108 C CA . MET A 1 519 ? -7.667 39.646 13.326 1.00 74.69 519 MET A CA 1
ATOM 4109 C C . MET A 1 519 ? -6.893 39.049 12.145 1.00 74.69 519 MET A C 1
ATOM 4111 O O . MET A 1 519 ? -5.784 38.538 12.289 1.00 74.69 519 MET A O 1
ATOM 4115 N N . ILE A 1 520 ? -7.485 39.164 10.958 1.00 74.56 520 ILE A N 1
ATOM 4116 C CA . ILE A 1 520 ? -6.956 38.593 9.718 1.00 74.56 520 ILE A CA 1
ATOM 4117 C C . ILE A 1 520 ? -5.723 39.343 9.224 1.00 74.56 520 ILE A C 1
ATOM 4119 O O . ILE A 1 520 ? -5.771 40.545 8.961 1.00 74.56 520 ILE A O 1
ATOM 4123 N N . ASP A 1 521 ? -4.674 38.584 8.927 1.00 79.19 521 ASP A N 1
ATOM 4124 C CA . ASP A 1 521 ? -3.683 38.977 7.936 1.00 79.19 521 ASP A CA 1
ATOM 4125 C C . ASP A 1 521 ? -4.211 38.629 6.530 1.00 79.19 521 ASP A C 1
ATOM 4127 O O . ASP A 1 521 ? -4.250 37.460 6.123 1.00 79.19 521 ASP A O 1
ATOM 4131 N N . VAL A 1 522 ? -4.697 39.643 5.804 1.00 72.19 522 VAL A N 1
ATOM 4132 C CA . VAL A 1 522 ? -5.356 39.463 4.494 1.00 72.19 522 VAL A CA 1
ATOM 4133 C C . VAL A 1 522 ? -4.367 38.911 3.467 1.00 72.19 522 VAL A C 1
ATOM 4135 O O . VAL A 1 522 ? -4.711 38.003 2.710 1.00 72.19 522 VAL A O 1
ATOM 4138 N N . GLU A 1 523 ? -3.131 39.409 3.485 1.00 70.69 523 GLU A N 1
ATOM 4139 C CA . GLU A 1 523 ? -2.064 39.037 2.557 1.00 70.69 523 GLU A CA 1
ATOM 4140 C C . GLU A 1 523 ? -1.676 37.561 2.733 1.00 70.69 523 GLU A C 1
ATOM 4142 O O . GLU A 1 523 ? -1.692 36.793 1.765 1.00 70.69 523 GLU A O 1
ATOM 4147 N N . LYS A 1 524 ? -1.439 37.116 3.977 1.00 69.75 524 LYS A N 1
ATOM 4148 C CA . LYS A 1 524 ? -1.190 35.698 4.289 1.00 69.75 524 LYS A CA 1
ATOM 4149 C C . LYS A 1 524 ? -2.385 34.823 3.913 1.00 69.75 524 LYS A C 1
ATOM 4151 O O . LYS A 1 524 ? -2.198 33.791 3.268 1.00 69.75 524 LYS A O 1
ATOM 4156 N N . THR A 1 525 ? -3.607 35.229 4.265 1.00 67.38 525 THR A N 1
ATOM 4157 C CA . THR A 1 525 ? -4.822 34.436 3.992 1.00 67.38 525 THR A CA 1
ATOM 4158 C C . THR A 1 525 ? -5.028 34.229 2.490 1.00 67.38 525 THR A C 1
ATOM 4160 O O . THR A 1 525 ? -5.265 33.105 2.042 1.00 67.38 525 THR A O 1
ATOM 4163 N N . CYS A 1 526 ? -4.880 35.289 1.692 1.00 70.25 526 CYS A N 1
ATOM 4164 C CA . CYS A 1 526 ? -5.043 35.217 0.243 1.00 70.25 526 CYS A CA 1
ATOM 4165 C C . CYS A 1 526 ? -3.901 34.478 -0.461 1.00 70.25 526 CYS A C 1
ATOM 4167 O O . CYS A 1 526 ? -4.159 33.755 -1.425 1.00 70.25 526 CYS A O 1
ATOM 4169 N N . THR A 1 527 ? -2.674 34.575 0.057 1.00 64.25 527 THR A N 1
ATOM 4170 C CA . THR A 1 527 ? -1.530 33.788 -0.430 1.00 64.25 527 THR A CA 1
ATOM 4171 C C . THR A 1 527 ? -1.753 32.285 -0.221 1.00 64.25 527 THR A C 1
ATOM 4173 O O . THR A 1 527 ? -1.506 31.496 -1.131 1.00 64.25 527 THR A O 1
ATOM 4176 N N . ILE A 1 528 ? -2.277 31.869 0.940 1.00 56.84 528 ILE A N 1
ATOM 4177 C CA . ILE A 1 528 ? -2.513 30.446 1.252 1.00 56.84 528 ILE A CA 1
ATOM 4178 C C . ILE A 1 528 ? -3.670 29.856 0.426 1.00 56.84 528 ILE A C 1
ATOM 4180 O O . ILE A 1 528 ? -3.636 28.675 0.082 1.00 56.84 528 ILE A O 1
ATOM 4184 N N . GLY A 1 529 ? -4.672 30.663 0.061 1.00 52.59 529 GLY A N 1
ATOM 4185 C CA . GLY A 1 529 ? -5.808 30.210 -0.747 1.00 52.59 529 GLY A CA 1
ATOM 4186 C C . GLY A 1 529 ? -5.489 29.892 -2.216 1.00 52.59 529 GLY A C 1
ATOM 4187 O O . GLY A 1 529 ? -6.327 29.297 -2.890 1.00 52.59 529 GLY A O 1
ATOM 4188 N N . GLY A 1 530 ? -4.328 30.306 -2.744 1.00 52.84 530 GLY A N 1
ATOM 4189 C CA . GLY A 1 530 ? -3.974 30.133 -4.164 1.00 52.84 530 GLY A CA 1
ATOM 4190 C C . GLY A 1 530 ? -4.887 30.889 -5.146 1.00 52.84 530 GLY A C 1
ATOM 4191 O O . GLY A 1 530 ? -4.908 30.590 -6.340 1.00 52.84 530 GLY A O 1
ATOM 4192 N N . VAL A 1 531 ? -5.672 31.848 -4.645 1.00 55.81 531 VAL A N 1
ATOM 4193 C CA . VAL A 1 531 ? -6.648 32.634 -5.414 1.00 55.81 531 VAL A CA 1
ATOM 4194 C C . VAL A 1 531 ? -5.946 33.812 -6.099 1.00 55.81 531 VAL A C 1
ATOM 4196 O O . VAL A 1 531 ? -4.909 34.288 -5.644 1.00 55.81 531 VAL A O 1
ATOM 4199 N N . ILE A 1 532 ? -6.538 34.340 -7.176 1.00 60.28 532 ILE A N 1
ATOM 4200 C CA . ILE A 1 532 ? -6.164 35.647 -7.737 1.00 60.28 532 ILE A CA 1
ATOM 4201 C C . ILE A 1 532 ? -6.292 36.700 -6.623 1.00 60.28 532 ILE A C 1
ATOM 4203 O O . ILE A 1 532 ? -7.409 37.058 -6.246 1.00 60.28 532 ILE A O 1
ATOM 4207 N N . ILE A 1 533 ? -5.156 37.175 -6.100 1.00 68.75 533 ILE A N 1
ATOM 4208 C CA . ILE A 1 533 ? -5.061 37.965 -4.857 1.00 68.75 533 ILE A CA 1
ATOM 4209 C C . ILE A 1 533 ? -6.109 39.103 -4.786 1.00 68.75 533 ILE A C 1
ATOM 4211 O O . ILE A 1 533 ? -6.909 39.071 -3.849 1.00 68.75 533 ILE A O 1
ATOM 4215 N N . PRO A 1 534 ? -6.274 39.978 -5.806 1.00 75.12 534 PRO A N 1
ATOM 4216 C CA . PRO A 1 534 ? -7.307 41.026 -5.810 1.00 75.12 534 PRO A CA 1
ATOM 4217 C C . PRO A 1 534 ? -8.764 40.566 -5.628 1.00 75.12 534 PRO A C 1
ATOM 4219 O O . PRO A 1 534 ? -9.604 41.333 -5.157 1.00 75.12 534 PRO A O 1
ATOM 4222 N N . GLN A 1 535 ? -9.112 39.333 -6.017 1.00 73.88 535 GLN A N 1
ATOM 4223 C CA . GLN A 1 535 ? -10.455 38.787 -5.776 1.00 73.88 535 GLN A CA 1
ATOM 4224 C C . GLN A 1 535 ? -10.619 38.336 -4.325 1.00 73.88 535 GLN A C 1
ATOM 4226 O O . GLN A 1 535 ? -11.670 38.572 -3.730 1.00 73.88 535 GLN A O 1
ATOM 4231 N N . CYS A 1 536 ? -9.582 37.729 -3.748 1.00 77.06 536 CYS A N 1
ATOM 4232 C CA . CYS A 1 536 ? -9.584 37.330 -2.347 1.00 77.06 536 CYS A CA 1
ATOM 4233 C C . CYS A 1 536 ? -9.580 38.552 -1.416 1.00 77.06 536 CYS A C 1
ATOM 4235 O O . CYS A 1 536 ? -10.449 38.644 -0.555 1.00 77.06 536 CYS A O 1
ATOM 4237 N N . GLU A 1 537 ? -8.711 39.542 -1.642 1.00 81.38 537 GLU A N 1
ATOM 4238 C CA . GLU A 1 537 ? -8.684 40.800 -0.876 1.00 81.38 537 GLU A CA 1
ATOM 4239 C C . GLU A 1 537 ? -10.060 41.482 -0.867 1.00 81.38 537 GLU A C 1
ATOM 4241 O O . GLU A 1 537 ? -10.564 41.891 0.179 1.00 81.38 537 GLU A O 1
ATOM 4246 N N . LYS A 1 538 ? -10.728 41.534 -2.028 1.00 84.06 538 LYS A N 1
ATOM 4247 C CA . LYS A 1 538 ? -12.077 42.098 -2.158 1.00 84.06 538 LYS A CA 1
ATOM 4248 C C . LYS A 1 538 ? -13.141 41.325 -1.364 1.00 84.06 538 LYS A C 1
ATOM 4250 O O . LYS A 1 538 ? -14.079 41.952 -0.877 1.00 84.06 538 LYS A O 1
ATOM 4255 N N . LEU A 1 539 ? -13.016 40.002 -1.239 1.00 77.62 539 LEU A N 1
ATOM 4256 C CA . LEU A 1 539 ? -13.909 39.166 -0.423 1.00 77.62 539 LEU A CA 1
ATOM 4257 C C . LEU A 1 539 ? -13.589 39.266 1.078 1.00 77.62 539 LEU A C 1
ATOM 4259 O O . LEU A 1 539 ? -14.502 39.202 1.903 1.00 77.62 539 LEU A O 1
ATOM 4263 N N . LEU A 1 540 ? -12.313 39.436 1.435 1.00 81.00 540 LEU A N 1
ATOM 4264 C CA . LEU A 1 540 ? -11.858 39.518 2.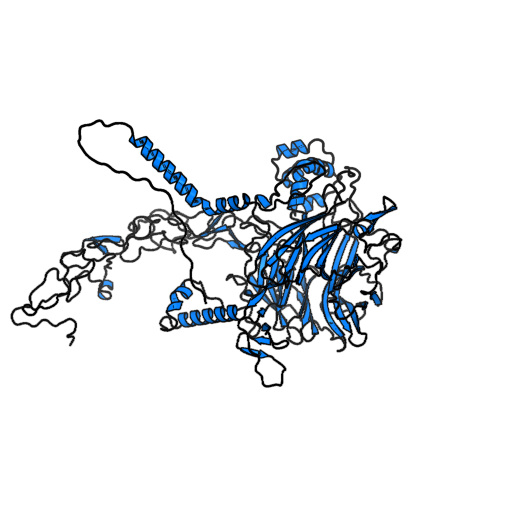822 1.00 81.00 540 LEU A CA 1
ATOM 4265 C C . LEU A 1 540 ? -12.019 40.904 3.444 1.00 81.00 540 LEU A C 1
ATOM 4267 O O . LEU A 1 540 ? -12.180 40.985 4.662 1.00 81.00 540 LEU A O 1
ATOM 4271 N N . ASN A 1 541 ? -12.058 41.976 2.653 1.00 81.62 541 ASN A N 1
ATOM 4272 C CA . ASN A 1 541 ? -12.331 43.322 3.152 1.00 81.62 541 ASN A CA 1
ATOM 4273 C C . ASN A 1 541 ? -13.617 43.370 4.009 1.00 81.62 541 ASN A C 1
ATOM 4275 O O . ASN A 1 541 ? -14.667 42.821 3.658 1.00 81.62 541 ASN A O 1
ATOM 4279 N N . GLY A 1 542 ? -13.513 44.003 5.183 1.00 78.50 542 GLY A N 1
ATOM 4280 C CA . GLY A 1 542 ? -14.580 44.033 6.191 1.00 78.50 542 GLY A CA 1
ATOM 4281 C C . GLY A 1 542 ? -14.855 42.679 6.860 1.00 78.50 542 GLY A C 1
ATOM 4282 O O . GLY A 1 542 ? -16.015 42.361 7.122 1.00 78.50 542 GLY A O 1
ATOM 4283 N N . SER A 1 543 ? -13.837 41.833 7.042 1.00 85.62 543 SER A N 1
ATOM 4284 C CA . SER A 1 543 ? -13.891 40.625 7.885 1.00 85.62 543 SER A CA 1
ATOM 4285 C C . SER A 1 543 ? -13.019 40.859 9.113 1.00 85.62 543 SER A C 1
ATOM 4287 O O . SER A 1 543 ? -11.844 41.183 8.965 1.00 85.62 543 SER A O 1
ATOM 4289 N N . ASN A 1 544 ? -13.578 40.702 10.309 1.00 83.19 544 ASN A N 1
ATOM 4290 C CA . ASN A 1 544 ? -12.918 41.138 11.543 1.00 83.19 544 ASN A CA 1
ATOM 4291 C C . ASN A 1 544 ? -12.027 40.055 12.174 1.00 83.19 544 ASN A C 1
ATOM 4293 O O . ASN A 1 544 ? -11.144 40.388 12.955 1.00 83.19 544 ASN A O 1
ATOM 4297 N N . CYS A 1 545 ? -12.247 38.780 11.841 1.00 80.69 545 CYS A N 1
ATOM 4298 C CA . CYS A 1 545 ? -11.474 37.647 12.351 1.00 80.69 545 CYS A CA 1
ATOM 4299 C C . CYS A 1 545 ? -11.391 36.503 11.334 1.00 80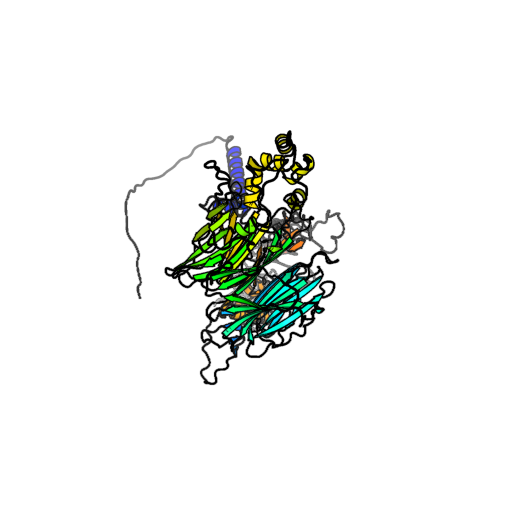.69 545 CYS A C 1
ATOM 4301 O O . CYS A 1 545 ? -12.248 36.411 10.445 1.00 80.69 545 CYS A O 1
ATOM 4303 N N . TYR A 1 546 ? -10.427 35.590 11.491 1.00 72.62 546 TYR A N 1
ATOM 4304 C CA . TYR A 1 546 ? -10.226 34.459 10.572 1.00 72.62 546 TYR A CA 1
ATOM 4305 C C . TYR A 1 546 ? -11.487 33.616 10.346 1.00 72.62 546 TYR A C 1
ATOM 4307 O O . TYR A 1 546 ? -11.752 33.226 9.209 1.00 72.62 546 TYR A O 1
ATOM 4315 N N . PHE A 1 547 ? -12.326 33.401 11.366 1.00 75.06 547 PHE A N 1
ATOM 4316 C CA . PHE A 1 547 ? -13.615 32.727 11.184 1.00 75.06 547 PHE A CA 1
ATOM 4317 C C . PHE A 1 547 ? -14.536 33.448 10.173 1.00 75.06 547 PHE A C 1
ATOM 4319 O O . PHE A 1 547 ? -15.143 32.797 9.323 1.00 75.06 547 PHE A O 1
ATOM 4326 N N . GLN A 1 548 ? -14.611 34.785 10.187 1.00 75.81 548 GLN A N 1
ATOM 4327 C CA . GLN A 1 548 ? -15.398 35.537 9.197 1.00 75.81 548 GLN A CA 1
ATOM 4328 C C . GLN A 1 548 ? -14.809 35.447 7.781 1.00 75.81 548 GLN A C 1
ATOM 4330 O O . GLN A 1 548 ? -15.581 35.370 6.824 1.00 75.81 548 GLN A O 1
ATOM 4335 N N . ALA A 1 549 ? -13.479 35.405 7.627 1.00 76.00 549 ALA A N 1
ATOM 4336 C CA . ALA A 1 549 ? -12.854 35.111 6.332 1.00 76.00 549 ALA A CA 1
ATOM 4337 C C . ALA A 1 549 ? -13.216 33.707 5.843 1.00 76.00 549 ALA A C 1
ATOM 4339 O O . ALA A 1 549 ? -13.662 33.552 4.708 1.00 76.00 549 ALA A O 1
ATOM 4340 N N . LEU A 1 550 ? -13.069 32.695 6.703 1.00 71.75 550 LEU A N 1
ATOM 4341 C CA . LEU A 1 550 ? -13.392 31.307 6.377 1.00 71.75 550 LEU A CA 1
ATOM 4342 C C . LEU A 1 550 ? -14.875 31.127 6.036 1.00 71.75 550 LEU A C 1
ATOM 4344 O O . LEU A 1 550 ? -15.176 30.339 5.150 1.00 71.75 550 LEU A O 1
ATOM 4348 N N . ASN A 1 551 ? -15.790 31.887 6.647 1.00 73.00 551 ASN A N 1
ATOM 4349 C CA . ASN A 1 551 ? -17.209 31.878 6.284 1.00 73.00 551 ASN A CA 1
ATOM 4350 C C . ASN A 1 551 ? -17.466 32.588 4.933 1.00 73.00 551 ASN A C 1
ATOM 4352 O O . ASN A 1 551 ? -18.075 32.003 4.041 1.00 73.00 551 ASN A O 1
ATOM 4356 N N . LYS A 1 552 ? -16.923 33.797 4.704 1.00 74.94 552 LYS A N 1
ATOM 4357 C CA . LYS A 1 552 ? -17.095 34.526 3.425 1.00 74.94 552 LYS A CA 1
ATOM 4358 C C . LYS A 1 552 ? -16.461 33.813 2.227 1.00 74.94 552 LYS A C 1
ATOM 4360 O O . LYS A 1 552 ? -17.113 33.637 1.201 1.00 74.94 552 LYS A O 1
ATOM 4365 N N . LEU A 1 553 ? -15.204 33.377 2.350 1.00 68.12 553 LEU A N 1
ATOM 4366 C CA . LEU A 1 553 ? -14.571 32.495 1.362 1.00 68.12 553 LEU A CA 1
ATOM 4367 C C . LEU A 1 553 ? -15.317 31.155 1.295 1.00 68.12 553 LEU A C 1
ATOM 4369 O O . LEU A 1 553 ? -15.399 30.541 0.235 1.00 68.12 553 LEU A O 1
ATOM 4373 N N . GLY A 1 554 ? -15.882 30.704 2.414 1.00 61.84 554 GLY A N 1
ATOM 4374 C CA . GLY A 1 554 ? -16.574 29.430 2.567 1.00 61.84 554 GLY A CA 1
ATOM 4375 C C . GLY A 1 554 ? -18.004 29.353 2.059 1.00 61.84 554 GLY A C 1
ATOM 4376 O O . GLY A 1 554 ? -18.610 28.296 2.174 1.00 61.84 554 GLY A O 1
ATOM 4377 N N . GLN A 1 555 ? -18.522 30.392 1.410 1.00 61.38 555 GLN A N 1
ATOM 4378 C CA . GLN A 1 555 ? -19.698 30.248 0.545 1.00 61.38 555 GLN A CA 1
ATOM 4379 C C . GLN A 1 555 ? -19.318 29.910 -0.911 1.00 61.38 555 GLN A C 1
ATOM 4381 O O . GLN A 1 555 ? -20.198 29.649 -1.727 1.00 61.38 555 GLN A O 1
ATOM 4386 N N . LEU A 1 556 ? -18.015 29.881 -1.245 1.00 59.75 556 LEU A N 1
ATOM 4387 C CA . LEU A 1 556 ? -17.510 29.636 -2.606 1.00 59.75 556 LEU A CA 1
ATOM 4388 C C . LEU A 1 556 ? -16.384 28.588 -2.688 1.00 59.75 556 LEU A C 1
ATOM 4390 O O . LEU A 1 556 ? -16.393 27.766 -3.598 1.00 59.75 556 LEU A O 1
ATOM 4394 N N . PHE A 1 557 ? -15.420 28.612 -1.764 1.00 58.94 557 PHE A N 1
ATOM 4395 C CA . PHE A 1 557 ? -14.172 27.840 -1.842 1.00 58.94 557 PHE A CA 1
ATOM 4396 C C . PHE A 1 557 ? -14.060 26.749 -0.777 1.00 58.94 557 PHE A C 1
ATOM 4398 O O . PHE A 1 557 ? -13.769 25.603 -1.111 1.00 58.94 557 PHE A O 1
ATOM 4405 N N . VAL A 1 558 ? -14.306 27.079 0.498 1.00 59.19 558 VAL A N 1
ATOM 4406 C CA . VAL A 1 558 ? -14.135 26.121 1.609 1.00 59.19 558 VAL A CA 1
ATOM 4407 C C . VAL A 1 558 ? -14.981 24.846 1.420 1.00 59.19 558 VAL A C 1
ATOM 4409 O O . VAL A 1 558 ? -14.419 23.774 1.596 1.00 59.19 558 VAL A O 1
ATOM 4412 N N . PRO A 1 559 ? -16.254 24.873 0.972 1.00 55.19 559 PRO A N 1
ATOM 4413 C CA . PRO A 1 559 ? -17.036 23.652 0.779 1.00 55.19 559 PRO A CA 1
ATOM 4414 C C . PRO A 1 559 ? -16.420 22.710 -0.261 1.00 55.19 559 PRO A C 1
ATOM 4416 O O . PRO A 1 559 ? -16.293 21.521 0.008 1.00 55.19 559 PRO A O 1
ATOM 4419 N N . GLN A 1 560 ? -15.961 23.240 -1.403 1.00 53.72 560 GLN A N 1
ATOM 4420 C CA . GLN A 1 560 ? -15.288 22.447 -2.439 1.00 53.72 560 GLN A CA 1
ATOM 4421 C C . GLN A 1 560 ? -13.932 21.913 -1.946 1.00 53.72 560 GLN A C 1
ATOM 4423 O O . GLN A 1 560 ? -13.598 20.756 -2.173 1.00 53.72 560 GLN A O 1
ATOM 4428 N N . PHE A 1 561 ? -13.178 22.731 -1.210 1.00 56.38 561 PHE A N 1
ATOM 4429 C CA . PHE A 1 561 ? -11.886 22.359 -0.638 1.00 56.38 561 PHE A CA 1
ATOM 4430 C C . PHE A 1 561 ? -12.002 21.257 0.429 1.00 56.38 561 PHE A C 1
ATOM 4432 O O . PHE A 1 561 ? -11.282 20.264 0.371 1.00 56.38 561 PHE A O 1
ATOM 4439 N N . LEU A 1 562 ? -12.932 21.383 1.379 1.00 58.84 562 LEU A N 1
ATOM 4440 C CA . LEU A 1 562 ? -13.164 20.364 2.408 1.00 58.84 562 LEU A CA 1
ATOM 4441 C C . LEU A 1 562 ? -13.800 19.090 1.809 1.00 58.84 562 LEU A C 1
ATOM 4443 O O . LEU A 1 562 ? -13.497 17.994 2.277 1.00 58.84 562 LEU A O 1
ATOM 4447 N N . GLN A 1 563 ? -14.619 19.205 0.754 1.00 56.28 563 GLN A N 1
ATOM 4448 C CA . GLN A 1 563 ? -15.103 18.069 -0.049 1.00 56.28 563 GLN A CA 1
ATOM 4449 C C . GLN A 1 563 ? -13.950 17.308 -0.727 1.00 56.28 563 GLN A C 1
ATOM 4451 O O . GLN A 1 563 ? -13.930 16.078 -0.715 1.00 56.28 563 GLN A O 1
ATOM 4456 N N . ASP A 1 564 ? -12.995 18.024 -1.325 1.00 54.44 564 ASP A N 1
ATOM 4457 C CA . ASP A 1 564 ? -11.866 17.419 -2.037 1.00 54.44 564 ASP A CA 1
ATOM 4458 C C . ASP A 1 564 ? -10.814 16.807 -1.087 1.00 54.44 564 ASP A C 1
ATOM 4460 O O . ASP A 1 564 ? -10.139 15.845 -1.467 1.00 54.44 564 ASP A O 1
ATOM 4464 N N . TYR A 1 565 ? -10.667 17.341 0.136 1.00 59.75 565 TYR A N 1
ATOM 4465 C CA . TYR A 1 565 ? -9.456 17.137 0.947 1.00 59.75 565 TYR A CA 1
ATOM 4466 C C . TYR A 1 565 ? -9.623 16.727 2.421 1.00 59.75 565 TYR A C 1
ATOM 4468 O O . TYR A 1 565 ? -8.597 16.502 3.060 1.00 59.75 565 TYR A O 1
ATOM 4476 N N . MET A 1 566 ? -10.841 16.605 2.970 1.00 72.25 566 MET A N 1
ATOM 4477 C CA . MET A 1 566 ? -11.072 16.177 4.368 1.00 72.25 566 MET A CA 1
ATOM 4478 C C . MET A 1 566 ? -12.020 14.975 4.470 1.00 72.25 566 MET A C 1
ATOM 4480 O O . MET A 1 566 ? -13.192 15.120 4.827 1.00 72.25 566 MET A O 1
ATOM 4484 N N . VAL A 1 567 ? -11.534 13.773 4.152 1.00 79.12 567 VAL A N 1
ATOM 4485 C CA . VAL A 1 567 ? -12.386 12.572 4.044 1.00 79.12 567 VAL A CA 1
ATOM 4486 C C . VAL A 1 567 ? -11.712 11.347 4.661 1.00 79.12 567 VAL A C 1
ATOM 4488 O O . VAL A 1 567 ? -10.524 11.102 4.454 1.00 79.12 567 VAL A O 1
ATOM 4491 N N . ASN A 1 568 ? -12.479 10.530 5.390 1.00 87.06 568 ASN A N 1
ATOM 4492 C CA . ASN A 1 568 ? -12.018 9.211 5.819 1.00 87.06 568 ASN A CA 1
ATOM 4493 C C . ASN A 1 568 ? -12.061 8.253 4.629 1.00 87.06 568 ASN A C 1
ATOM 4495 O O . ASN A 1 568 ? -13.139 7.869 4.176 1.00 87.06 568 ASN A O 1
ATOM 4499 N N . GLN A 1 569 ? -10.898 7.852 4.131 1.00 89.69 569 GLN A N 1
ATOM 4500 C CA . GLN A 1 569 ? -10.790 6.818 3.115 1.00 89.69 569 GLN A CA 1
ATOM 4501 C C . GLN A 1 569 ? -10.928 5.446 3.782 1.00 89.69 569 GLN A C 1
ATOM 4503 O O . GLN A 1 569 ? -10.126 5.057 4.637 1.00 89.69 569 GLN A O 1
ATOM 4508 N N . ILE A 1 570 ? -11.981 4.732 3.393 1.00 93.31 570 ILE A N 1
ATOM 4509 C CA . ILE A 1 570 ? -12.326 3.388 3.839 1.00 93.31 570 ILE A CA 1
ATOM 4510 C C . ILE A 1 570 ? -11.850 2.404 2.771 1.00 93.31 570 ILE A C 1
ATOM 4512 O O . ILE A 1 570 ? -12.447 2.287 1.699 1.00 93.31 570 ILE A O 1
ATOM 4516 N N . PHE A 1 571 ? -10.769 1.694 3.074 1.00 93.75 571 PHE A N 1
ATOM 4517 C CA . PHE A 1 571 ? -10.193 0.662 2.220 1.00 93.75 571 PHE A CA 1
ATOM 4518 C C . PHE A 1 571 ? -10.781 -0.696 2.596 1.00 93.75 571 PHE A C 1
ATOM 4520 O O . PHE A 1 571 ? -10.768 -1.074 3.772 1.00 93.75 571 PHE A O 1
ATOM 4527 N N . ILE A 1 572 ? -11.285 -1.426 1.601 1.00 94.19 572 ILE A N 1
ATOM 4528 C CA . ILE A 1 572 ? -11.949 -2.720 1.777 1.00 94.19 572 ILE A CA 1
ATOM 4529 C C . ILE A 1 572 ? -11.272 -3.753 0.872 1.00 94.19 572 ILE A C 1
ATOM 4531 O O . ILE A 1 572 ? -11.457 -3.732 -0.348 1.00 94.19 572 ILE A O 1
ATOM 4535 N N . SER A 1 573 ? -10.515 -4.672 1.475 1.00 92.75 573 SER A N 1
ATOM 4536 C CA . SER A 1 573 ? -10.084 -5.907 0.813 1.00 92.75 573 SER A CA 1
ATOM 4537 C C . SER A 1 573 ? -11.242 -6.898 0.798 1.00 92.75 573 SER A C 1
ATOM 4539 O O . SER A 1 573 ? -11.874 -7.149 1.830 1.00 92.75 573 SER A O 1
ATOM 4541 N N . LYS A 1 574 ? -11.490 -7.489 -0.370 1.00 92.06 574 LYS A N 1
ATOM 4542 C CA . LYS A 1 574 ? -12.346 -8.665 -0.532 1.00 92.06 574 LYS A CA 1
ATOM 4543 C C . LYS A 1 574 ? -11.532 -9.836 -1.075 1.00 92.06 574 LYS A C 1
ATOM 4545 O O . LYS A 1 574 ? -10.437 -9.640 -1.596 1.00 92.06 574 LYS A O 1
ATOM 4550 N N . SER A 1 575 ? -12.089 -11.038 -0.988 1.00 86.38 575 SER A N 1
ATOM 4551 C CA . SER A 1 575 ? -11.506 -12.275 -1.525 1.00 86.38 575 SER A CA 1
ATOM 4552 C C . SER A 1 575 ? -11.548 -12.331 -3.064 1.00 86.38 575 SER A C 1
ATOM 4554 O O . SER A 1 575 ? -12.266 -13.134 -3.659 1.00 86.38 575 SER A O 1
ATOM 4556 N N . GLY A 1 576 ? -10.817 -11.421 -3.707 1.00 88.88 576 GLY A N 1
ATOM 4557 C CA . GLY A 1 576 ? -10.734 -11.233 -5.152 1.00 88.88 576 GLY A CA 1
ATOM 4558 C C . GLY A 1 576 ? -9.603 -10.263 -5.516 1.00 88.88 576 GLY A C 1
ATOM 4559 O O . GLY A 1 576 ? -8.938 -9.706 -4.645 1.00 88.88 576 GLY A O 1
ATOM 4560 N N . LYS A 1 577 ? -9.360 -10.041 -6.814 1.00 92.12 577 LYS A N 1
ATOM 4561 C CA . LYS A 1 577 ? -8.232 -9.215 -7.300 1.00 92.12 577 LYS A CA 1
ATOM 4562 C C . LYS A 1 577 ? -8.503 -7.697 -7.273 1.00 92.12 577 LYS A C 1
ATOM 4564 O O . LYS A 1 577 ? -8.100 -6.980 -8.189 1.00 92.12 577 LYS A O 1
ATOM 4569 N N . GLU A 1 578 ? -9.251 -7.201 -6.286 1.00 92.62 578 GLU A N 1
ATOM 4570 C CA . GLU A 1 578 ? -9.738 -5.813 -6.245 1.00 92.62 578 GLU A CA 1
ATOM 4571 C C . GLU A 1 578 ? -9.912 -5.288 -4.808 1.00 92.62 578 GLU A C 1
ATOM 4573 O O . GLU A 1 578 ? -10.601 -5.913 -4.004 1.00 92.62 578 GLU A O 1
ATOM 4578 N N . ILE A 1 579 ? -9.384 -4.093 -4.523 1.00 92.44 579 ILE A N 1
ATOM 4579 C CA . ILE A 1 579 ? -9.701 -3.310 -3.316 1.00 92.44 579 ILE A CA 1
ATOM 4580 C C . ILE A 1 579 ? -10.708 -2.224 -3.684 1.00 92.44 579 ILE A C 1
ATOM 4582 O O . ILE A 1 579 ? -10.516 -1.481 -4.654 1.00 92.44 579 ILE A O 1
ATOM 4586 N N . LEU A 1 580 ? -11.771 -2.110 -2.888 1.00 92.81 580 LEU A N 1
ATOM 4587 C CA . LEU A 1 580 ? -12.718 -1.003 -2.994 1.00 92.81 580 LEU A CA 1
ATOM 4588 C C . LEU A 1 580 ? -12.276 0.131 -2.065 1.00 92.81 580 LEU A C 1
ATOM 4590 O O . LEU A 1 580 ? -11.962 -0.112 -0.898 1.00 92.81 580 LEU A O 1
ATOM 4594 N N . VAL A 1 581 ? -12.284 1.363 -2.572 1.00 91.56 581 VAL A N 1
ATOM 4595 C CA . VAL A 1 581 ? -12.076 2.574 -1.770 1.00 91.56 581 VAL A CA 1
ATOM 4596 C C . VAL A 1 581 ? -13.390 3.338 -1.721 1.00 91.56 581 VAL A C 1
ATOM 4598 O O . VAL A 1 581 ? -13.914 3.734 -2.762 1.00 91.56 581 VAL A O 1
ATOM 4601 N N . TYR A 1 582 ? -13.905 3.566 -0.517 1.00 91.12 582 TYR A N 1
ATOM 4602 C CA . TYR A 1 582 ? -15.021 4.474 -0.252 1.00 91.12 582 TYR A CA 1
ATOM 4603 C C . TYR A 1 582 ? -14.504 5.699 0.498 1.00 91.12 582 TYR A C 1
ATOM 4605 O O . TYR A 1 582 ? -13.560 5.592 1.278 1.00 91.12 582 TYR A O 1
ATOM 4613 N N . GLY A 1 583 ? -15.125 6.855 0.296 1.00 89.25 583 GLY A N 1
ATOM 4614 C CA . GLY A 1 583 ? -14.924 8.018 1.157 1.00 89.25 583 GLY A CA 1
ATOM 4615 C C . GLY A 1 583 ? -16.096 8.170 2.112 1.00 89.25 583 GLY A C 1
ATOM 4616 O O . GLY A 1 583 ? -17.243 8.092 1.678 1.00 89.25 583 GLY A O 1
ATOM 4617 N N . LEU A 1 584 ? -15.809 8.396 3.392 1.00 88.75 584 LEU A N 1
ATOM 4618 C CA . LEU A 1 584 ? -16.784 8.698 4.434 1.00 88.75 584 LEU A CA 1
ATOM 4619 C C . LEU A 1 584 ? -16.530 10.101 4.998 1.00 88.75 584 LEU A C 1
ATOM 4621 O O . LEU A 1 584 ? -15.446 10.394 5.514 1.00 88.75 584 LEU A O 1
ATOM 4625 N N . GLN A 1 585 ? -17.553 10.948 4.935 1.00 84.75 585 GLN A N 1
ATOM 4626 C CA . GLN A 1 585 ? -17.520 12.318 5.438 1.00 84.75 585 GLN A CA 1
ATOM 4627 C C . GLN A 1 585 ? -18.877 12.665 6.066 1.00 84.75 585 GLN A C 1
ATOM 4629 O O . GLN A 1 585 ? -19.921 12.390 5.479 1.00 84.75 585 GLN A O 1
ATOM 4634 N N . GLN A 1 586 ? -18.893 13.276 7.250 1.00 79.44 586 GLN A N 1
ATOM 4635 C CA . GLN A 1 586 ? -20.100 13.935 7.776 1.00 79.44 586 GLN A CA 1
ATOM 4636 C C . GLN A 1 586 ? -20.420 15.195 6.934 1.00 79.44 586 GLN A C 1
ATOM 4638 O O . GLN A 1 586 ? -19.512 15.775 6.329 1.00 79.44 586 GLN A O 1
ATOM 4643 N N . GLU A 1 587 ? -21.682 15.627 6.828 1.00 75.56 587 GLU A N 1
ATOM 4644 C CA . GLU A 1 587 ? -22.003 16.860 6.078 1.00 75.56 587 GLU A CA 1
ATOM 4645 C C . GLU A 1 587 ? -21.369 18.104 6.747 1.00 75.56 587 GLU A C 1
ATOM 4647 O O . GLU A 1 587 ? -21.082 18.127 7.946 1.00 75.56 587 GLU A O 1
ATOM 4652 N N . LEU A 1 588 ? -21.059 19.135 5.950 1.00 66.12 588 LEU A N 1
ATOM 4653 C CA . LEU A 1 588 ? -20.329 20.329 6.414 1.00 66.12 588 LEU A CA 1
ATOM 4654 C C . LEU A 1 588 ? -21.264 21.388 7.008 1.00 66.12 588 LEU A C 1
ATOM 4656 O O . LEU A 1 588 ? -21.083 21.778 8.156 1.00 66.12 588 LEU A O 1
ATOM 4660 N N . CYS A 1 589 ? -22.305 21.794 6.269 1.00 62.75 589 CYS A N 1
ATOM 4661 C CA . CYS A 1 589 ? -23.376 22.646 6.806 1.00 62.75 589 CYS A CA 1
ATOM 4662 C C . CYS A 1 589 ? -24.249 21.932 7.851 1.00 62.75 589 CYS A C 1
ATOM 4664 O O . CYS A 1 589 ? -25.049 22.574 8.524 1.00 62.75 589 CYS A O 1
ATOM 4666 N N . SER A 1 590 ? -24.162 20.603 7.971 1.00 63.88 590 SER A N 1
ATOM 4667 C CA . SER A 1 590 ? -24.983 19.858 8.917 1.00 63.88 590 SER A CA 1
ATOM 4668 C C . SER A 1 590 ? -24.211 18.737 9.588 1.00 63.88 590 SER A C 1
ATOM 4670 O O . SER A 1 590 ? -23.870 17.732 8.974 1.00 63.88 590 SER A O 1
ATOM 4672 N N . MET A 1 591 ? -24.082 18.835 10.909 1.00 65.44 591 MET A N 1
ATOM 4673 C CA . MET A 1 591 ? -23.656 17.715 11.753 1.00 65.44 591 MET A CA 1
ATOM 4674 C C . MET A 1 591 ? -24.646 16.529 11.707 1.00 65.44 591 MET A C 1
ATOM 4676 O O . MET A 1 591 ? -24.362 15.472 12.268 1.00 65.44 591 MET A O 1
ATOM 4680 N N . ASN A 1 592 ? -25.782 16.685 11.016 1.00 72.25 592 ASN A N 1
ATOM 4681 C CA . ASN A 1 592 ? -26.931 15.786 11.031 1.00 72.25 592 ASN A CA 1
ATOM 4682 C C . ASN A 1 592 ? -27.028 14.843 9.813 1.00 72.25 592 ASN A C 1
ATOM 4684 O O . ASN A 1 592 ? -28.119 14.376 9.483 1.00 72.25 592 ASN A O 1
ATOM 4688 N N . ALA A 1 593 ? -25.919 14.572 9.120 1.00 82.31 593 ALA A N 1
ATOM 4689 C CA . ALA A 1 593 ? -25.883 13.626 8.003 1.00 82.31 593 ALA A CA 1
ATOM 4690 C C . ALA A 1 593 ? -24.480 13.042 7.765 1.00 82.31 593 ALA A C 1
ATOM 4692 O O . ALA A 1 593 ? -23.468 13.644 8.124 1.00 82.31 593 ALA A O 1
ATOM 4693 N N . LEU A 1 594 ? -24.435 11.872 7.122 1.00 86.25 594 LEU A N 1
ATOM 4694 C CA . LEU A 1 594 ? -23.221 11.236 6.605 1.00 86.25 594 LEU A CA 1
ATOM 4695 C C . LEU A 1 594 ? -23.337 11.047 5.090 1.00 86.25 594 LEU A C 1
ATOM 4697 O O . LEU A 1 594 ? -24.393 10.664 4.591 1.00 86.25 594 LEU A O 1
ATOM 4701 N N . VAL A 1 595 ? -22.228 11.242 4.383 1.00 86.12 595 VAL A N 1
ATOM 4702 C CA . VAL A 1 595 ? -22.054 10.951 2.958 1.00 86.12 595 VAL A CA 1
ATOM 4703 C C . VAL A 1 595 ? -21.015 9.839 2.823 1.00 86.12 595 VAL A C 1
ATOM 4705 O O . VAL A 1 595 ? -19.934 9.918 3.409 1.00 86.12 595 VAL A O 1
ATOM 4708 N N . MET A 1 596 ? -21.351 8.788 2.071 1.00 88.81 596 MET A N 1
ATOM 4709 C CA . MET A 1 596 ? -20.510 7.602 1.910 1.00 88.81 596 MET A CA 1
ATOM 4710 C C . MET A 1 596 ? -20.616 7.039 0.491 1.00 88.81 596 MET A C 1
ATOM 4712 O O . MET A 1 596 ? -21.552 6.304 0.166 1.00 88.81 596 MET A O 1
ATOM 4716 N N . GLU A 1 597 ? -19.646 7.386 -0.354 1.00 86.94 597 GLU A N 1
ATOM 4717 C CA . GLU A 1 597 ? -19.650 7.078 -1.790 1.00 86.94 597 GLU A CA 1
ATOM 4718 C C . GLU A 1 597 ? -18.380 6.328 -2.220 1.00 86.94 597 GLU A C 1
ATOM 4720 O O . GLU A 1 597 ? -17.319 6.443 -1.602 1.00 86.94 597 GLU A O 1
ATOM 4725 N N . SER A 1 598 ? -18.500 5.522 -3.280 1.00 85.81 598 SER A N 1
ATOM 4726 C CA . SER A 1 598 ? -17.381 4.766 -3.851 1.00 85.81 598 SER A CA 1
ATOM 4727 C C . SER A 1 598 ? -16.450 5.707 -4.615 1.00 85.81 598 SER A C 1
ATOM 4729 O O . SER A 1 598 ? -16.845 6.287 -5.623 1.00 85.81 598 SER A O 1
ATOM 4731 N N . TYR A 1 599 ? -15.202 5.812 -4.166 1.00 76.44 599 TYR A N 1
ATOM 4732 C CA . TYR A 1 599 ? -14.155 6.629 -4.783 1.00 76.44 599 TYR A CA 1
ATOM 4733 C C . TYR A 1 599 ? -13.501 5.931 -5.974 1.00 76.44 599 TYR A C 1
ATOM 4735 O O . TYR A 1 599 ? -13.348 6.509 -7.046 1.00 76.44 599 TYR A O 1
ATOM 4743 N N . ASN A 1 600 ? -13.013 4.710 -5.746 1.00 82.94 600 ASN A N 1
ATOM 4744 C CA . ASN A 1 600 ? -12.047 4.074 -6.633 1.00 82.94 600 ASN A CA 1
ATOM 4745 C C . ASN A 1 600 ? -12.055 2.550 -6.468 1.00 82.94 600 ASN A C 1
ATOM 4747 O O . ASN A 1 600 ? -12.460 2.015 -5.433 1.00 82.94 600 ASN A O 1
ATOM 4751 N N . LYS A 1 601 ? -11.557 1.855 -7.491 1.00 88.69 601 LYS A N 1
ATOM 4752 C CA . LYS A 1 601 ? -11.434 0.400 -7.529 1.00 88.69 601 LYS A CA 1
ATOM 4753 C C . LYS A 1 601 ? -10.020 0.022 -7.959 1.00 88.69 601 LYS A C 1
ATOM 4755 O O . LYS A 1 601 ? -9.698 0.021 -9.146 1.00 88.69 601 LYS A O 1
ATOM 4760 N N . ILE A 1 602 ? -9.170 -0.273 -6.982 1.00 89.38 602 ILE A N 1
ATOM 4761 C CA . ILE A 1 602 ? -7.771 -0.636 -7.216 1.00 89.38 602 ILE A CA 1
ATOM 4762 C C . ILE A 1 602 ? -7.749 -2.108 -7.623 1.00 89.38 602 ILE A C 1
ATOM 4764 O O . ILE A 1 602 ? -8.065 -2.982 -6.817 1.00 89.38 602 ILE A O 1
ATOM 4768 N N . ARG A 1 603 ? -7.406 -2.389 -8.882 1.00 91.44 603 ARG A N 1
ATOM 4769 C CA . ARG A 1 603 ? -7.174 -3.761 -9.355 1.00 91.44 603 ARG A CA 1
ATOM 4770 C C . ARG A 1 603 ? -5.810 -4.245 -8.882 1.00 91.44 603 ARG A C 1
ATOM 4772 O O . ARG A 1 603 ? -4.885 -3.451 -8.779 1.00 91.44 603 ARG A O 1
ATOM 4779 N N . LEU A 1 604 ? -5.693 -5.543 -8.641 1.00 91.19 604 LEU A N 1
ATOM 4780 C CA . LEU A 1 604 ? -4.489 -6.211 -8.156 1.00 91.19 604 LEU A CA 1
ATOM 4781 C C . LEU A 1 604 ? -4.048 -7.311 -9.136 1.00 91.19 604 LEU A C 1
ATOM 4783 O O . LEU A 1 604 ? -4.856 -7.819 -9.916 1.00 91.19 604 LEU A O 1
ATOM 4787 N N . VAL A 1 605 ? -2.781 -7.734 -9.080 1.00 90.88 605 VAL A N 1
ATOM 4788 C CA . VAL A 1 605 ? -2.312 -8.916 -9.838 1.00 90.88 605 VAL A CA 1
ATOM 4789 C C . VAL A 1 605 ? -2.775 -10.231 -9.214 1.00 90.88 605 VAL A C 1
ATOM 4791 O O . VAL A 1 605 ? -2.839 -11.251 -9.897 1.00 90.88 605 VAL A O 1
ATOM 4794 N N . GLY A 1 606 ? -3.136 -10.212 -7.932 1.00 91.94 606 GLY A N 1
ATOM 4795 C CA . GLY A 1 606 ? -3.541 -11.363 -7.133 1.00 91.94 606 GLY A CA 1
ATOM 4796 C C . GLY A 1 606 ? -4.658 -11.006 -6.158 1.00 91.94 606 GLY A C 1
ATOM 4797 O O . GLY A 1 606 ? -5.095 -9.862 -6.106 1.00 91.94 606 GLY A O 1
ATOM 4798 N N . GLU A 1 607 ? -5.149 -11.984 -5.407 1.00 92.69 607 GLU A N 1
ATOM 4799 C CA . GLU A 1 607 ? -6.124 -11.738 -4.336 1.00 92.69 607 GLU A CA 1
ATOM 4800 C C . GLU A 1 607 ? -5.424 -11.109 -3.127 1.00 92.69 607 GLU A C 1
ATOM 4802 O O . GLU A 1 607 ? -4.360 -11.584 -2.735 1.00 92.69 607 GLU A O 1
ATOM 4807 N N . SER A 1 608 ? -5.987 -10.048 -2.546 1.00 92.94 608 SER A N 1
ATOM 4808 C CA . SER A 1 608 ? -5.382 -9.363 -1.396 1.00 92.94 608 SER A CA 1
ATOM 4809 C C . SER A 1 608 ? -5.514 -10.167 -0.102 1.00 92.94 608 SER A C 1
ATOM 4811 O O . SER A 1 608 ? -6.626 -10.512 0.283 1.00 92.94 608 SER A O 1
ATOM 4813 N N . GLU A 1 609 ? -4.411 -10.408 0.613 1.00 89.62 609 GLU A N 1
ATOM 4814 C CA . GLU A 1 609 ? -4.453 -11.051 1.941 1.00 89.62 609 GLU A CA 1
ATOM 4815 C C . GLU A 1 609 ? -4.516 -10.003 3.068 1.00 89.62 609 GLU A C 1
ATOM 4817 O O . GLU A 1 609 ? -5.391 -10.083 3.927 1.00 89.62 609 GLU A O 1
ATOM 4822 N N . PHE A 1 610 ? -3.650 -8.982 3.026 1.00 90.75 610 PHE A N 1
ATOM 4823 C CA . PHE A 1 610 ? -3.587 -7.886 4.003 1.00 90.75 610 PHE A CA 1
ATOM 4824 C C . PHE A 1 610 ? -3.388 -6.531 3.330 1.00 90.75 610 PHE A C 1
ATOM 4826 O O . PHE A 1 610 ? -2.744 -6.434 2.281 1.00 90.75 610 PHE A O 1
ATOM 4833 N N . LEU A 1 611 ? -3.906 -5.479 3.969 1.00 92.00 611 LEU A N 1
ATOM 4834 C CA . LEU A 1 611 ? -3.729 -4.099 3.528 1.00 92.00 611 LEU A CA 1
ATOM 4835 C C . LEU A 1 611 ? -3.288 -3.188 4.683 1.00 92.00 611 LEU A C 1
ATOM 4837 O O . LEU A 1 611 ? -3.935 -3.110 5.728 1.00 92.00 611 LEU A O 1
ATOM 4841 N N . GLU A 1 612 ? -2.204 -2.444 4.471 1.00 92.56 612 GLU A N 1
ATOM 4842 C CA . GLU A 1 612 ? -1.812 -1.351 5.356 1.00 92.56 612 GLU A CA 1
ATOM 4843 C C . GLU A 1 612 ? -1.848 -0.037 4.578 1.00 92.56 612 GLU A C 1
ATOM 4845 O O . GLU A 1 612 ? -1.125 0.161 3.600 1.00 92.56 612 GLU A O 1
ATOM 4850 N N . ALA A 1 613 ? -2.730 0.854 5.016 1.00 90.75 613 ALA A N 1
ATOM 4851 C CA . ALA A 1 613 ? -2.843 2.201 4.488 1.00 90.75 613 ALA A CA 1
ATOM 4852 C C . ALA A 1 613 ? -2.063 3.142 5.410 1.00 90.75 613 ALA A C 1
ATOM 4854 O O . ALA A 1 613 ? -2.200 3.072 6.633 1.00 90.75 613 ALA A O 1
ATOM 4855 N N . SER A 1 614 ? -1.259 4.031 4.841 1.00 88.81 614 SER A N 1
ATOM 4856 C CA . SER A 1 614 ? -0.438 4.973 5.598 1.00 88.81 614 SER A CA 1
ATOM 4857 C C . SER A 1 614 ? -1.287 5.909 6.467 1.00 88.81 614 SER A C 1
ATOM 4859 O O . SER A 1 614 ? -2.460 6.153 6.176 1.00 88.81 614 SER A O 1
ATOM 4861 N N . SER A 1 615 ? -0.729 6.452 7.554 1.00 83.56 615 SER A N 1
ATOM 4862 C CA . SER A 1 615 ? -1.519 7.246 8.512 1.00 83.56 615 SER A CA 1
ATOM 4863 C C . SER A 1 615 ? -2.076 8.550 7.923 1.00 83.56 615 SER A C 1
ATOM 4865 O O . SER A 1 615 ? -3.106 9.017 8.398 1.00 83.56 615 SER A O 1
ATOM 4867 N N . ASN A 1 616 ? -1.474 9.059 6.842 1.00 80.50 616 ASN A N 1
ATOM 4868 C CA . ASN A 1 616 ? -1.962 10.181 6.026 1.00 80.50 616 ASN A CA 1
ATOM 4869 C C . ASN A 1 616 ? -2.895 9.791 4.852 1.00 80.50 616 ASN A C 1
ATOM 4871 O O . ASN A 1 616 ? -3.205 10.638 4.018 1.00 80.50 616 ASN A O 1
ATOM 4875 N N . ALA A 1 617 ? -3.260 8.510 4.721 1.00 85.12 617 ALA A N 1
ATOM 4876 C CA . ALA A 1 617 ? -3.980 7.912 3.587 1.00 85.12 617 ALA A CA 1
ATOM 4877 C C . ALA A 1 617 ? -3.325 8.061 2.189 1.00 85.12 617 ALA A C 1
ATOM 4879 O O . ALA A 1 617 ? -3.899 7.595 1.207 1.00 85.12 617 ALA A O 1
ATOM 4880 N N . GLN A 1 618 ? -2.125 8.650 2.065 1.00 84.56 618 GLN A N 1
ATOM 4881 C CA . GLN A 1 618 ? -1.476 8.858 0.762 1.00 84.56 618 GLN A CA 1
ATOM 4882 C C . GLN A 1 618 ? -0.926 7.585 0.113 1.00 84.56 618 GLN A C 1
ATOM 4884 O O . GLN A 1 618 ? -0.547 7.615 -1.055 1.00 84.56 618 GLN A O 1
ATOM 4889 N N . HIS A 1 619 ? -0.830 6.474 0.839 1.00 88.69 619 HIS A N 1
ATOM 4890 C CA . HIS A 1 619 ? -0.170 5.253 0.384 1.00 88.69 619 HIS A CA 1
ATOM 4891 C C . HIS A 1 619 ? -0.930 4.027 0.871 1.00 88.69 619 HIS A C 1
ATOM 4893 O O . HIS A 1 619 ? -1.403 3.985 2.005 1.00 88.69 619 HIS A O 1
ATOM 4899 N N . LEU A 1 620 ? -1.013 3.011 0.021 1.00 91.38 620 LEU A N 1
ATOM 4900 C CA . LEU A 1 620 ? -1.627 1.728 0.321 1.00 91.38 620 LEU A CA 1
ATOM 4901 C C . LEU A 1 620 ? -0.668 0.614 -0.095 1.00 91.38 620 LEU A C 1
ATOM 4903 O O . LEU A 1 620 ? -0.318 0.488 -1.270 1.00 91.38 620 LEU A O 1
ATOM 4907 N N . PHE A 1 621 ? -0.272 -0.197 0.879 1.00 92.38 621 PHE A N 1
ATOM 4908 C CA . PHE A 1 621 ? 0.581 -1.364 0.704 1.00 92.38 621 PHE A CA 1
ATOM 4909 C C . PHE A 1 621 ? -0.269 -2.625 0.867 1.00 92.38 621 PHE A C 1
ATOM 4911 O O . PHE A 1 621 ? -1.052 -2.735 1.811 1.00 92.38 621 PHE A O 1
ATOM 4918 N N . VAL A 1 622 ? -0.134 -3.565 -0.066 1.00 92.50 622 VAL A N 1
ATOM 4919 C CA . VAL A 1 622 ? -1.035 -4.716 -0.209 1.00 92.50 622 VAL A CA 1
ATOM 4920 C C . VAL A 1 622 ? -0.215 -5.989 -0.381 1.00 92.50 622 VAL A C 1
ATOM 4922 O O . VAL A 1 622 ? 0.661 -6.032 -1.246 1.00 92.50 622 VAL A O 1
ATOM 4925 N N . THR A 1 623 ? -0.505 -7.040 0.389 1.00 92.75 623 THR A N 1
ATOM 4926 C CA . THR A 1 623 ? -0.005 -8.392 0.081 1.00 92.75 623 THR A CA 1
ATOM 4927 C C . THR A 1 623 ? -0.958 -9.092 -0.875 1.00 92.75 623 THR A C 1
ATOM 4929 O O . THR A 1 623 ? -2.175 -8.974 -0.731 1.00 92.75 623 THR A O 1
ATOM 4932 N N . VAL A 1 624 ? -0.423 -9.838 -1.842 1.00 93.50 624 VAL A N 1
ATOM 4933 C CA . VAL A 1 624 ? -1.220 -10.559 -2.839 1.00 93.50 624 VAL A CA 1
ATOM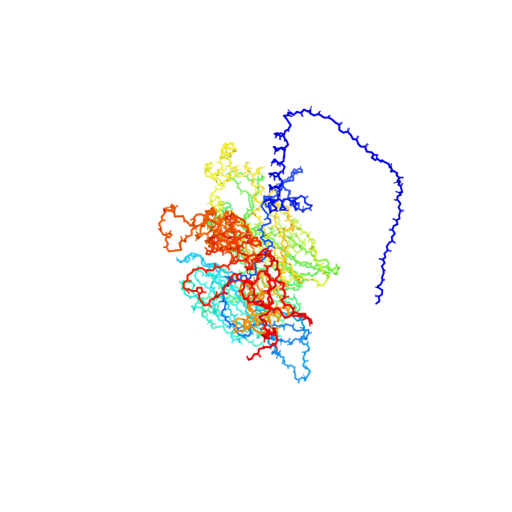 4934 C C . VAL A 1 624 ? -0.823 -12.025 -2.973 1.00 93.50 624 VAL A C 1
ATOM 4936 O O . VAL A 1 624 ? 0.352 -12.374 -3.101 1.00 93.50 624 VAL A O 1
ATOM 4939 N N . TRP A 1 625 ? -1.842 -12.876 -3.020 1.00 93.38 625 TRP A N 1
ATOM 4940 C CA . TRP A 1 625 ? -1.749 -14.278 -3.403 1.00 93.38 625 TRP A CA 1
ATOM 4941 C C . TRP A 1 625 ? -1.401 -14.428 -4.882 1.00 93.38 625 TRP A C 1
ATOM 4943 O O . TRP A 1 625 ? -1.987 -13.760 -5.736 1.00 93.38 625 TRP A O 1
ATOM 4953 N N . ARG A 1 626 ? -0.500 -15.357 -5.205 1.00 92.75 626 ARG A N 1
ATOM 4954 C CA . ARG A 1 626 ? -0.100 -15.680 -6.582 1.00 92.75 626 ARG A CA 1
ATOM 4955 C C . ARG A 1 626 ? -0.337 -17.154 -6.874 1.00 92.75 626 ARG A C 1
ATOM 4957 O O . ARG A 1 626 ? -0.035 -18.006 -6.044 1.00 92.75 626 ARG A O 1
ATOM 4964 N N . GLU A 1 627 ? -0.868 -17.465 -8.050 1.00 89.00 627 GLU A N 1
ATOM 4965 C CA . GLU A 1 627 ? -1.117 -18.850 -8.459 1.00 89.00 627 GLU A CA 1
ATOM 4966 C C . GLU A 1 627 ? 0.212 -19.592 -8.679 1.00 89.00 627 GLU A C 1
ATOM 4968 O O . GLU A 1 627 ? 1.124 -19.063 -9.323 1.00 89.00 627 GLU A O 1
ATOM 4973 N N . ARG A 1 628 ? 0.330 -20.839 -8.201 1.00 86.25 628 ARG A N 1
ATOM 4974 C CA . ARG A 1 628 ? 1.567 -21.635 -8.316 1.00 86.25 628 ARG A CA 1
ATOM 4975 C C . ARG A 1 628 ? 2.105 -21.702 -9.745 1.00 86.25 628 ARG A C 1
ATOM 4977 O O . ARG A 1 628 ? 3.313 -21.572 -9.954 1.00 86.25 628 ARG A O 1
ATOM 4984 N N . TRP A 1 629 ? 1.223 -21.903 -10.725 1.00 86.31 629 TRP A N 1
ATOM 4985 C CA . TRP A 1 629 ? 1.604 -22.015 -12.133 1.00 86.31 629 TRP A CA 1
ATOM 4986 C C . TRP A 1 629 ? 2.206 -20.717 -12.700 1.00 86.31 629 TRP A C 1
ATOM 4988 O O . TRP A 1 629 ? 3.116 -20.807 -13.525 1.00 86.31 629 TRP A O 1
ATOM 4998 N N . GLU A 1 630 ? 1.772 -19.532 -12.247 1.00 89.12 630 GLU A N 1
ATOM 4999 C CA . GLU A 1 630 ? 2.351 -18.242 -12.663 1.00 89.12 630 GLU A CA 1
ATOM 5000 C C . GLU A 1 630 ? 3.819 -18.175 -12.224 1.00 89.12 630 GLU A C 1
ATOM 5002 O O . GLU A 1 630 ? 4.720 -17.961 -13.036 1.00 89.12 630 GLU A O 1
ATOM 5007 N N . LEU A 1 631 ? 4.059 -18.442 -10.936 1.00 86.94 631 LEU A N 1
ATOM 5008 C CA . LEU A 1 631 ? 5.381 -18.393 -10.312 1.00 86.94 631 LEU A CA 1
ATOM 5009 C C . LEU A 1 631 ? 6.335 -19.433 -10.916 1.00 86.94 631 LEU A C 1
ATOM 5011 O O . LEU A 1 631 ? 7.478 -19.120 -11.245 1.00 86.94 631 LEU A O 1
ATOM 5015 N N . GLN A 1 632 ? 5.868 -20.669 -11.118 1.00 83.25 632 GLN A N 1
ATOM 5016 C CA . GLN A 1 632 ? 6.675 -21.712 -11.757 1.00 83.25 632 GLN A CA 1
ATOM 5017 C C . GLN A 1 632 ? 6.980 -21.392 -13.229 1.00 83.25 632 GLN A C 1
ATOM 5019 O O . GLN A 1 632 ? 8.071 -21.715 -13.699 1.00 83.25 632 GLN A O 1
ATOM 5024 N N . SER A 1 633 ? 6.068 -20.734 -13.951 1.00 88.44 633 SER A N 1
ATOM 5025 C CA . SER A 1 633 ? 6.311 -20.294 -15.333 1.00 88.44 633 SER A CA 1
ATOM 5026 C C . SER A 1 633 ? 7.347 -19.171 -15.388 1.00 88.44 633 SER A C 1
ATOM 5028 O O . SER A 1 633 ? 8.283 -19.244 -16.182 1.00 88.44 633 SER A O 1
ATOM 5030 N N . GLN A 1 634 ? 7.246 -18.183 -14.493 1.00 87.56 634 GLN A N 1
ATOM 5031 C CA . GLN A 1 634 ? 8.227 -17.104 -14.388 1.00 87.56 634 GLN A CA 1
ATOM 5032 C C . GLN A 1 634 ? 9.618 -17.627 -14.001 1.00 87.56 634 GLN A C 1
ATOM 5034 O O . GLN A 1 634 ? 10.603 -17.273 -14.645 1.00 87.56 634 GLN A O 1
ATOM 5039 N N . GLN A 1 635 ? 9.714 -18.515 -13.006 1.00 86.62 635 GLN A N 1
ATOM 5040 C CA . GLN A 1 635 ? 11.002 -19.085 -12.601 1.00 86.62 635 GLN A CA 1
ATOM 5041 C C . GLN A 1 635 ? 11.632 -19.941 -13.713 1.00 86.62 635 GLN A C 1
ATOM 5043 O O . GLN A 1 635 ? 12.849 -19.934 -13.883 1.00 86.62 635 GLN A O 1
ATOM 5048 N N . ARG A 1 636 ? 10.821 -20.637 -14.524 1.00 88.38 636 ARG A N 1
ATOM 5049 C CA . ARG A 1 636 ? 11.310 -21.327 -15.729 1.00 88.38 636 ARG A CA 1
ATOM 5050 C C . ARG A 1 636 ? 11.826 -20.344 -16.777 1.00 88.38 636 ARG A C 1
ATOM 5052 O O . ARG A 1 636 ? 12.900 -20.583 -17.314 1.00 88.38 636 ARG A O 1
ATOM 5059 N N . PHE A 1 637 ? 11.119 -19.243 -17.039 1.00 91.12 637 PHE A N 1
ATOM 5060 C CA . PHE A 1 637 ? 11.577 -18.213 -17.978 1.00 91.12 637 PHE A CA 1
ATOM 5061 C C . PHE A 1 637 ? 12.890 -17.555 -17.522 1.00 91.12 637 PHE A C 1
ATOM 5063 O O . PHE A 1 637 ? 13.808 -17.414 -18.326 1.00 91.12 637 PHE A O 1
ATOM 5070 N N . TYR A 1 638 ? 13.033 -17.262 -16.222 1.00 90.44 638 TYR A N 1
ATOM 5071 C CA . TYR A 1 638 ? 14.306 -16.836 -15.633 1.00 90.44 638 TYR A CA 1
ATOM 5072 C C . TYR A 1 638 ? 15.429 -17.840 -15.921 1.00 90.44 638 TYR A C 1
ATOM 5074 O O . TYR A 1 638 ? 16.452 -17.464 -16.491 1.00 90.44 638 TYR A O 1
ATOM 5082 N N . ASN A 1 639 ? 15.222 -19.119 -15.584 1.00 88.88 639 ASN A N 1
ATOM 5083 C CA . ASN A 1 639 ? 16.217 -20.167 -15.811 1.00 88.88 639 ASN A CA 1
ATOM 5084 C C . ASN A 1 639 ? 16.598 -20.263 -17.303 1.00 88.88 639 ASN A C 1
ATOM 5086 O O . ASN A 1 639 ? 17.782 -20.306 -17.617 1.00 88.88 639 ASN A O 1
ATOM 5090 N N . ILE A 1 640 ? 15.617 -20.220 -18.216 1.00 92.19 640 ILE A N 1
ATOM 5091 C CA . ILE A 1 640 ? 15.830 -20.235 -19.675 1.00 92.19 640 ILE A CA 1
ATOM 5092 C C . ILE A 1 640 ? 16.707 -19.060 -20.122 1.00 92.19 640 ILE A C 1
ATOM 5094 O O . ILE A 1 640 ? 17.677 -19.270 -20.849 1.00 92.19 640 ILE A O 1
ATOM 5098 N N . CYS A 1 641 ? 16.420 -17.837 -19.668 1.00 94.12 641 CYS A N 1
ATOM 5099 C CA . CYS A 1 641 ? 17.223 -16.674 -20.042 1.00 94.12 641 CYS A CA 1
ATOM 5100 C C . CYS A 1 641 ? 18.637 -16.707 -19.439 1.00 94.12 641 CYS A C 1
ATOM 5102 O O . CYS A 1 641 ? 19.570 -16.252 -20.097 1.00 94.12 641 CYS A O 1
ATOM 5104 N N . GLN A 1 642 ? 18.839 -17.283 -18.246 1.00 93.62 642 GLN A N 1
ATOM 5105 C CA . GLN A 1 642 ? 20.191 -17.505 -17.708 1.00 93.62 642 GLN A CA 1
ATOM 5106 C C . GLN A 1 642 ? 20.954 -18.583 -18.497 1.00 93.62 642 GLN A C 1
ATOM 5108 O O . GLN A 1 642 ? 22.134 -18.397 -18.785 1.00 93.62 642 GLN A O 1
ATOM 5113 N N . THR A 1 643 ? 20.294 -19.670 -18.918 1.00 94.44 643 THR A N 1
ATOM 5114 C CA . THR A 1 643 ? 20.907 -20.688 -19.790 1.00 94.44 643 THR A CA 1
ATOM 5115 C C . THR A 1 643 ? 21.256 -20.121 -21.166 1.00 94.44 643 THR A C 1
ATOM 5117 O O . THR A 1 643 ? 22.340 -20.391 -21.663 1.00 94.44 643 THR A O 1
ATOM 5120 N N . LEU A 1 644 ? 20.415 -19.269 -21.760 1.00 94.06 644 LEU A N 1
ATOM 5121 C CA . LEU A 1 644 ? 20.738 -18.575 -23.016 1.00 94.06 644 LEU A CA 1
ATOM 5122 C C . LEU A 1 644 ? 21.839 -17.511 -22.857 1.00 94.06 644 LEU A C 1
ATOM 5124 O O . LEU A 1 644 ? 22.547 -17.225 -23.819 1.00 94.06 644 LEU A O 1
ATOM 5128 N N . LYS A 1 645 ? 22.017 -16.939 -21.657 1.00 93.88 645 LYS A N 1
ATOM 5129 C CA . LYS A 1 645 ? 23.112 -16.001 -21.339 1.00 93.88 645 LYS A CA 1
ATOM 5130 C C . LYS A 1 645 ? 24.474 -16.707 -21.255 1.00 93.88 645 LYS A C 1
ATOM 5132 O O . LYS A 1 645 ? 25.486 -16.069 -21.530 1.00 93.88 645 LYS A O 1
ATOM 5137 N N . SER A 1 646 ? 24.511 -18.000 -20.911 1.00 96.31 646 SER A N 1
ATOM 5138 C CA . SER A 1 646 ? 25.735 -18.821 -20.901 1.00 96.31 646 SER A CA 1
ATOM 5139 C C . SER A 1 646 ? 25.921 -19.696 -22.150 1.00 96.31 646 SER A C 1
ATOM 5141 O O . SER A 1 646 ? 27.057 -19.990 -22.511 1.00 96.31 646 SER A O 1
ATOM 5143 N N . ASN A 1 647 ? 24.837 -20.074 -22.832 1.00 97.06 647 ASN A N 1
ATOM 5144 C CA . ASN A 1 647 ? 24.830 -20.833 -24.083 1.00 97.06 647 ASN A CA 1
ATOM 5145 C C . ASN A 1 647 ? 23.793 -20.260 -25.081 1.00 97.06 647 ASN A C 1
ATOM 5147 O O . ASN A 1 647 ? 22.673 -20.771 -25.170 1.00 97.06 647 ASN A O 1
ATOM 5151 N N . PRO A 1 648 ? 24.143 -19.216 -25.860 1.00 96.62 648 PRO A N 1
ATOM 5152 C CA . PRO A 1 648 ? 23.221 -18.590 -26.817 1.00 96.62 648 PRO A CA 1
ATOM 5153 C C . PRO A 1 648 ? 22.764 -19.503 -27.965 1.00 96.62 648 PRO A C 1
ATOM 5155 O O . PRO A 1 648 ? 21.745 -19.229 -28.595 1.00 96.62 648 PRO A O 1
ATOM 5158 N N . GLU A 1 649 ? 23.510 -20.578 -28.237 1.00 95.88 649 GLU A N 1
ATOM 5159 C CA . GLU A 1 649 ? 23.262 -21.535 -29.323 1.00 95.88 649 GLU A CA 1
ATOM 5160 C C . GLU A 1 649 ? 22.593 -22.836 -28.836 1.00 95.88 649 GLU A C 1
ATOM 5162 O O . GLU A 1 649 ? 22.613 -23.856 -29.525 1.00 95.88 649 GLU A O 1
ATOM 5167 N N . ASP A 1 650 ? 21.950 -22.814 -27.663 1.00 94.31 650 ASP A N 1
ATOM 5168 C CA . ASP A 1 650 ? 21.078 -23.907 -27.230 1.00 94.31 650 ASP A CA 1
ATOM 5169 C C . ASP A 1 650 ? 19.896 -24.078 -28.203 1.00 94.31 650 ASP A C 1
ATOM 5171 O O . ASP A 1 650 ? 18.949 -23.287 -28.216 1.00 94.31 650 ASP A O 1
ATOM 5175 N N . GLN A 1 651 ? 19.938 -25.139 -29.012 1.00 94.31 651 GLN A N 1
ATOM 5176 C CA . GLN A 1 651 ? 18.946 -25.415 -30.058 1.00 94.31 651 GLN A CA 1
ATOM 5177 C C . GLN A 1 651 ? 17.499 -25.542 -29.548 1.00 94.31 651 GLN A C 1
ATOM 5179 O O . GLN A 1 651 ? 16.564 -25.328 -30.319 1.00 94.31 651 GLN A O 1
ATOM 5184 N N . PHE A 1 652 ? 17.295 -25.897 -28.274 1.00 93.56 652 PHE A N 1
ATOM 5185 C CA . PHE A 1 652 ? 15.965 -26.062 -27.684 1.00 93.56 652 PHE A CA 1
ATOM 5186 C C . PHE A 1 652 ? 15.436 -24.744 -27.114 1.00 93.56 652 PHE A C 1
ATOM 5188 O O . PHE A 1 652 ? 14.229 -24.497 -27.149 1.00 93.56 652 PHE A O 1
ATOM 5195 N N . LEU A 1 653 ? 16.327 -23.891 -26.601 1.00 93.69 653 LEU A N 1
ATOM 5196 C CA . LEU A 1 653 ? 15.967 -22.608 -25.999 1.00 93.69 653 LEU A CA 1
ATOM 5197 C C . LEU A 1 653 ? 16.018 -21.429 -26.981 1.00 93.69 653 LEU A C 1
ATOM 5199 O O . LEU A 1 653 ? 15.388 -20.408 -26.713 1.00 93.69 653 LEU A O 1
ATOM 5203 N N . LYS A 1 654 ? 16.676 -21.566 -28.141 1.00 90.62 654 LYS A N 1
ATOM 5204 C CA . LYS A 1 654 ? 16.799 -20.521 -29.177 1.00 90.62 654 LYS A CA 1
ATOM 5205 C C . LYS A 1 654 ? 15.488 -19.783 -29.538 1.00 90.62 654 LYS A C 1
ATOM 5207 O O . LYS A 1 654 ? 15.552 -18.565 -29.703 1.00 90.62 654 LYS A O 1
ATOM 5212 N N . PRO A 1 655 ? 14.287 -20.408 -29.566 1.00 94.88 655 PRO A N 1
ATOM 5213 C CA . PRO A 1 655 ? 13.021 -19.683 -29.760 1.00 94.88 655 PRO A CA 1
ATOM 5214 C C . PRO A 1 655 ? 12.711 -18.598 -28.710 1.00 94.88 655 PRO A C 1
ATOM 5216 O O . PRO A 1 655 ? 11.961 -17.670 -29.001 1.00 94.88 655 PRO A O 1
ATOM 5219 N N . PHE A 1 656 ? 13.286 -18.684 -27.505 1.00 90.94 656 PHE A N 1
ATOM 5220 C CA . PHE A 1 656 ? 13.128 -17.694 -26.432 1.00 90.94 656 PHE A CA 1
ATOM 5221 C C . PHE A 1 656 ? 14.184 -16.577 -26.467 1.00 90.94 656 PHE A C 1
ATOM 5223 O O . PHE A 1 656 ? 14.060 -15.614 -25.711 1.00 90.94 656 PHE A O 1
ATOM 5230 N N . GLN A 1 657 ? 15.199 -16.660 -27.337 1.00 92.69 657 GLN A N 1
ATOM 5231 C CA . GLN A 1 657 ? 16.317 -15.708 -27.387 1.00 92.69 657 GLN A CA 1
ATOM 5232 C C . GLN A 1 657 ? 15.836 -14.261 -27.570 1.00 92.69 657 GLN A C 1
ATOM 5234 O O . GLN A 1 657 ? 16.223 -13.383 -26.804 1.00 92.69 657 GLN A O 1
ATOM 5239 N N . SER A 1 658 ? 14.910 -14.021 -28.504 1.00 90.44 658 SER A N 1
ATOM 5240 C CA . SER A 1 658 ? 14.309 -12.700 -28.735 1.00 90.44 658 SER A CA 1
ATOM 5241 C C . SER A 1 658 ? 13.513 -12.186 -27.529 1.00 90.44 658 SER A C 1
ATOM 5243 O O . SER A 1 658 ? 13.618 -11.010 -27.184 1.00 90.44 658 SER A O 1
ATOM 5245 N N . ALA A 1 659 ? 12.776 -13.060 -26.835 1.00 89.31 659 ALA A N 1
ATOM 5246 C CA . ALA A 1 659 ? 12.050 -12.708 -25.617 1.00 89.31 659 ALA A CA 1
ATOM 5247 C C . ALA A 1 659 ? 13.020 -12.292 -24.495 1.00 89.31 659 ALA A C 1
ATOM 5249 O O . ALA A 1 659 ? 12.853 -11.217 -23.916 1.00 89.31 659 ALA A O 1
ATOM 5250 N N . CYS A 1 660 ? 14.076 -13.078 -24.263 1.00 90.81 660 CYS A N 1
ATOM 5251 C CA . CYS A 1 660 ? 15.133 -12.773 -23.296 1.00 90.81 660 CYS A CA 1
ATOM 5252 C C . CYS A 1 660 ? 15.944 -11.512 -23.651 1.00 90.81 660 CYS A C 1
ATOM 5254 O O . CYS A 1 660 ? 16.386 -10.816 -22.745 1.00 90.81 660 CYS A O 1
ATOM 5256 N N . SER A 1 661 ? 16.118 -11.177 -24.936 1.00 88.06 661 SER A N 1
ATOM 5257 C CA . SER A 1 661 ? 16.733 -9.906 -25.361 1.00 88.06 661 SER A CA 1
ATOM 5258 C C . SER A 1 661 ? 15.788 -8.705 -25.236 1.00 88.06 661 SER A C 1
ATOM 5260 O O . SER A 1 661 ? 16.248 -7.589 -25.021 1.00 88.06 661 SER A O 1
ATOM 5262 N N . SER A 1 662 ? 14.474 -8.913 -25.376 1.00 82.69 662 SER A N 1
ATOM 5263 C CA . SER A 1 662 ? 13.464 -7.848 -25.263 1.00 82.69 662 SER A CA 1
ATOM 5264 C C . SER A 1 662 ? 13.073 -7.510 -23.821 1.00 82.69 662 SER A C 1
ATOM 5266 O O . SER A 1 662 ? 12.594 -6.409 -23.558 1.00 82.69 662 SER A O 1
ATOM 5268 N N . THR A 1 663 ? 13.274 -8.444 -22.887 1.00 78.19 663 THR A N 1
ATOM 5269 C CA . THR A 1 663 ? 13.014 -8.250 -21.455 1.00 78.19 663 THR A CA 1
ATOM 5270 C C . THR A 1 663 ? 14.327 -7.893 -20.755 1.00 78.19 663 THR A C 1
ATOM 5272 O O . THR A 1 663 ? 15.186 -8.769 -20.650 1.00 78.19 663 THR A O 1
ATOM 5275 N N . PRO A 1 664 ? 14.522 -6.645 -20.283 1.00 63.44 664 PRO A N 1
ATOM 5276 C CA . PRO A 1 664 ? 15.767 -6.225 -19.641 1.00 63.44 664 PRO A CA 1
ATOM 5277 C C . PRO A 1 664 ? 15.948 -6.939 -18.295 1.00 63.44 664 PRO A C 1
ATOM 5279 O O . PRO A 1 664 ? 15.422 -6.510 -17.276 1.00 63.44 664 PRO A O 1
ATOM 5282 N N . GLU A 1 665 ? 16.695 -8.042 -18.353 1.00 75.06 665 GLU A N 1
ATOM 5283 C CA . GLU A 1 665 ? 16.891 -9.054 -17.310 1.00 75.06 665 GLU A CA 1
ATOM 5284 C C . GLU A 1 665 ? 15.585 -9.698 -16.806 1.00 75.06 665 GLU A C 1
ATOM 5286 O O . GLU A 1 665 ? 14.796 -9.117 -16.064 1.00 75.06 665 GLU A O 1
ATOM 5291 N N . ALA A 1 666 ? 15.369 -10.969 -17.168 1.00 82.38 666 ALA A N 1
ATOM 5292 C CA . ALA A 1 666 ? 14.333 -11.776 -16.530 1.00 82.38 666 ALA A CA 1
ATOM 5293 C C . ALA A 1 666 ? 14.568 -11.806 -15.006 1.00 82.38 666 ALA A C 1
ATOM 5295 O O . ALA A 1 666 ? 15.693 -12.022 -14.552 1.00 82.38 666 ALA A O 1
ATOM 5296 N N . ILE A 1 667 ? 13.505 -11.608 -14.222 1.00 83.56 667 ILE A N 1
ATOM 5297 C CA . ILE A 1 667 ? 13.575 -11.480 -12.759 1.00 83.56 667 ILE A CA 1
ATOM 5298 C C . ILE A 1 667 ? 13.145 -12.811 -12.109 1.00 83.56 667 ILE A C 1
ATOM 5300 O O . ILE A 1 667 ? 12.073 -13.324 -12.457 1.00 83.56 667 ILE A O 1
ATOM 5304 N N . PRO A 1 668 ? 13.934 -13.384 -11.176 1.00 85.62 668 PRO A N 1
ATOM 5305 C CA . PRO A 1 668 ? 13.563 -14.605 -10.462 1.00 85.62 668 PRO A CA 1
ATOM 5306 C C . PRO A 1 668 ? 12.418 -14.337 -9.477 1.00 85.62 668 PRO A C 1
ATOM 5308 O O . PRO A 1 668 ? 12.217 -13.206 -9.024 1.00 85.62 668 PRO A O 1
ATOM 5311 N N . VAL A 1 669 ? 11.675 -15.380 -9.103 1.00 84.19 669 VAL A N 1
ATOM 5312 C CA . VAL A 1 669 ? 10.568 -15.223 -8.152 1.00 84.19 669 VAL A CA 1
ATOM 5313 C C . VAL A 1 669 ? 11.118 -14.918 -6.758 1.00 84.19 669 VAL A C 1
ATOM 5315 O O . VAL A 1 669 ? 11.878 -15.687 -6.179 1.00 84.19 669 VAL A O 1
ATOM 5318 N N . ASN A 1 670 ? 10.695 -13.784 -6.213 1.00 83.94 670 ASN A N 1
ATOM 5319 C CA . ASN A 1 670 ? 11.114 -13.245 -4.920 1.00 83.94 670 ASN A CA 1
ATOM 5320 C C . ASN A 1 670 ? 9.931 -12.524 -4.237 1.00 83.94 670 ASN A C 1
ATOM 5322 O O . ASN A 1 670 ? 8.850 -12.416 -4.826 1.00 83.94 670 ASN A O 1
ATOM 5326 N N . LEU A 1 671 ? 10.144 -11.999 -3.021 1.00 81.31 671 LEU A N 1
ATOM 5327 C CA . LEU A 1 671 ? 9.148 -11.260 -2.220 1.00 81.31 671 LEU A CA 1
ATOM 5328 C C . LEU A 1 671 ? 8.309 -10.271 -3.040 1.00 81.31 671 LEU A C 1
ATOM 5330 O O . LEU A 1 671 ? 7.099 -10.144 -2.856 1.00 81.31 671 LEU A O 1
ATOM 5334 N N . ASN A 1 672 ? 8.975 -9.587 -3.964 1.00 83.25 672 ASN A N 1
ATOM 5335 C CA . ASN A 1 672 ? 8.454 -8.440 -4.679 1.00 83.25 672 ASN A CA 1
ATOM 5336 C C . ASN A 1 672 ? 7.301 -8.785 -5.647 1.00 83.25 672 ASN A C 1
ATOM 5338 O O . ASN A 1 672 ? 6.592 -7.897 -6.112 1.00 83.25 672 ASN A O 1
ATOM 5342 N N . HIS A 1 673 ? 7.063 -10.075 -5.899 1.00 87.06 673 HIS A N 1
ATOM 5343 C CA . HIS A 1 673 ? 5.952 -10.591 -6.706 1.00 87.06 673 HIS A CA 1
ATOM 5344 C C . HIS A 1 673 ? 4.654 -10.812 -5.907 1.00 87.06 673 HIS A C 1
ATOM 5346 O O . HIS A 1 673 ? 3.615 -11.108 -6.506 1.00 87.06 673 HIS A O 1
ATOM 5352 N N . PHE A 1 674 ? 4.723 -10.679 -4.577 1.00 91.25 674 PHE A N 1
ATOM 5353 C CA . PHE A 1 674 ? 3.633 -10.883 -3.613 1.00 91.25 674 PHE A CA 1
ATOM 5354 C C . PHE A 1 674 ? 3.206 -9.584 -2.917 1.00 91.25 674 PHE A C 1
ATOM 5356 O O . PHE A 1 674 ? 2.395 -9.618 -1.993 1.00 91.25 674 PHE A O 1
ATOM 5363 N N . GLY A 1 675 ? 3.765 -8.442 -3.323 1.00 90.31 675 GLY A N 1
ATOM 5364 C CA . GLY A 1 675 ? 3.486 -7.141 -2.731 1.00 90.31 675 GLY A CA 1
ATOM 5365 C C . GLY A 1 675 ? 3.231 -6.078 -3.792 1.00 90.31 675 GLY A C 1
ATOM 5366 O O . GLY A 1 675 ? 3.931 -6.007 -4.804 1.00 90.31 675 GLY A O 1
ATOM 5367 N N . GLN A 1 676 ? 2.207 -5.264 -3.555 1.00 90.12 676 GLN A N 1
ATOM 5368 C CA . GLN A 1 676 ? 1.833 -4.140 -4.405 1.00 90.12 676 GLN A CA 1
ATOM 5369 C C . GLN A 1 676 ? 1.739 -2.852 -3.596 1.00 90.12 676 GLN A C 1
ATOM 5371 O O . GLN A 1 676 ? 1.428 -2.859 -2.403 1.00 90.12 676 GLN A O 1
ATOM 5376 N N . TYR A 1 677 ? 1.974 -1.742 -4.284 1.00 88.81 677 TYR A N 1
ATOM 5377 C CA . TYR A 1 677 ? 1.884 -0.400 -3.740 1.00 88.81 677 TYR A CA 1
ATOM 5378 C C . TYR A 1 677 ? 1.096 0.498 -4.694 1.00 88.81 677 TYR A C 1
ATOM 5380 O O . TYR A 1 677 ? 1.335 0.524 -5.899 1.00 88.81 677 TYR A O 1
ATOM 5388 N N . THR A 1 678 ? 0.154 1.257 -4.150 1.00 88.44 678 THR A N 1
ATOM 5389 C CA . THR A 1 678 ? -0.487 2.377 -4.846 1.00 88.44 678 THR A CA 1
ATOM 5390 C C . THR A 1 678 ? -0.547 3.576 -3.907 1.00 88.44 678 THR A C 1
ATOM 5392 O O . THR A 1 678 ? -0.375 3.449 -2.694 1.00 88.44 678 THR A O 1
ATOM 5395 N N . SER A 1 679 ? -0.724 4.767 -4.464 1.00 85.50 679 SER A N 1
ATOM 5396 C CA . SER A 1 679 ? -0.580 6.019 -3.732 1.00 85.50 679 SER A CA 1
ATOM 5397 C C . SER A 1 679 ? -1.460 7.113 -4.325 1.00 85.50 679 SER A C 1
ATOM 5399 O O . SER A 1 679 ? -1.713 7.112 -5.533 1.00 85.50 679 SER A O 1
ATOM 5401 N N . SER A 1 680 ? -1.948 8.012 -3.463 1.00 79.88 680 SER A N 1
ATOM 5402 C CA . SER A 1 680 ? -2.956 9.043 -3.741 1.00 79.88 680 SER A CA 1
ATOM 5403 C C . SER A 1 680 ? -2.390 10.250 -4.522 1.00 79.88 680 SER A C 1
ATOM 5405 O O . SER A 1 680 ? -2.643 11.413 -4.190 1.00 79.88 680 SER A O 1
ATOM 5407 N N . CYS A 1 681 ? -1.519 9.976 -5.488 1.00 76.44 681 CYS A N 1
ATOM 5408 C CA . CYS A 1 681 ? -0.518 10.916 -5.953 1.00 76.44 681 CYS A CA 1
ATOM 5409 C C . CYS A 1 681 ? -0.384 10.859 -7.469 1.00 76.44 681 CYS A C 1
ATOM 5411 O O . CYS A 1 681 ? -0.063 9.820 -8.050 1.00 76.44 681 CYS A O 1
ATOM 5413 N N . PHE A 1 682 ? -0.641 12.001 -8.100 1.00 74.12 682 PHE A N 1
ATOM 5414 C CA . PHE A 1 682 ? -0.633 12.152 -9.548 1.00 74.12 682 PHE A CA 1
ATOM 5415 C C . PHE A 1 682 ? 0.775 11.953 -10.123 1.00 74.12 682 PHE A C 1
ATOM 5417 O O . PHE A 1 682 ? 1.768 12.362 -9.517 1.00 74.12 682 PHE A O 1
ATOM 5424 N N . SER A 1 683 ? 0.871 11.377 -11.323 1.00 72.25 683 SER A N 1
ATOM 5425 C CA . SER A 1 683 ? 2.136 11.287 -12.060 1.00 72.25 683 SER A CA 1
ATOM 5426 C C . SER A 1 683 ? 2.752 12.678 -12.224 1.00 72.25 683 SER A C 1
ATOM 5428 O O . SER A 1 683 ? 2.108 13.577 -12.762 1.00 72.25 683 SER A O 1
ATOM 5430 N N . GLY A 1 684 ? 3.986 12.858 -11.750 1.00 79.50 684 GLY A N 1
ATOM 5431 C CA . GLY A 1 684 ? 4.654 14.161 -11.732 1.00 79.50 684 GLY A CA 1
ATOM 5432 C C . GLY A 1 684 ? 4.562 14.941 -10.415 1.00 79.50 684 GLY A C 1
ATOM 5433 O O . GLY A 1 684 ? 5.171 16.006 -10.294 1.00 79.50 684 GLY A O 1
ATOM 5434 N N . MET A 1 685 ? 3.867 14.406 -9.407 1.00 84.25 685 MET A N 1
ATOM 5435 C CA . MET A 1 685 ? 3.918 14.876 -8.021 1.00 84.25 685 MET A CA 1
ATOM 5436 C C . MET A 1 685 ? 4.526 13.817 -7.108 1.00 84.25 685 MET A C 1
ATOM 5438 O O . MET A 1 685 ? 4.241 12.627 -7.234 1.00 84.25 685 MET A O 1
ATOM 5442 N N . SER A 1 686 ? 5.331 14.265 -6.145 1.00 85.56 686 SER A N 1
ATOM 5443 C CA . SER A 1 686 ? 5.877 13.398 -5.112 1.00 85.56 686 SER A CA 1
ATOM 5444 C C . SER A 1 686 ? 5.122 13.533 -3.794 1.00 85.56 686 SER A C 1
ATOM 5446 O O . SER A 1 686 ? 4.927 14.630 -3.271 1.00 85.56 686 SER A O 1
ATOM 5448 N N . CYS A 1 687 ? 4.772 12.382 -3.235 1.00 85.00 687 CYS A N 1
ATOM 5449 C CA . CYS A 1 687 ? 4.258 12.202 -1.889 1.00 85.00 687 CYS A CA 1
ATOM 5450 C C . CYS A 1 687 ? 5.314 11.467 -1.065 1.00 85.00 687 CYS A C 1
ATOM 5452 O O . CYS A 1 687 ? 5.317 10.235 -1.029 1.00 85.00 687 CYS A O 1
ATOM 5454 N N . PRO A 1 688 ? 6.260 12.187 -0.445 1.00 84.12 688 PRO A N 1
ATOM 5455 C CA . PRO A 1 688 ? 7.363 11.545 0.251 1.00 84.12 688 PRO A CA 1
ATOM 5456 C C . PRO A 1 688 ? 6.903 10.897 1.568 1.00 84.12 688 PRO A C 1
ATOM 5458 O O . PRO A 1 688 ? 7.257 9.751 1.834 1.00 84.12 688 PRO A O 1
ATOM 5461 N N . SER A 1 689 ? 6.125 11.612 2.387 1.00 84.00 689 SER A N 1
ATOM 5462 C CA . SER A 1 689 ? 5.729 11.178 3.736 1.00 84.00 689 SER A CA 1
ATOM 5463 C C . SER A 1 689 ? 4.564 10.184 3.722 1.00 84.00 689 SER A C 1
ATOM 5465 O O . SER A 1 689 ? 3.718 10.198 2.825 1.00 84.00 689 SER A O 1
ATOM 5467 N N . ILE A 1 690 ? 4.524 9.319 4.738 1.00 85.44 690 ILE A N 1
ATOM 5468 C CA . ILE A 1 690 ? 3.445 8.358 5.009 1.00 85.44 690 ILE A CA 1
ATOM 5469 C C . ILE A 1 690 ? 2.619 8.758 6.255 1.00 85.44 690 ILE A C 1
ATOM 5471 O O . ILE A 1 690 ? 1.619 8.117 6.573 1.00 85.44 690 ILE A O 1
ATOM 5475 N N . ARG A 1 691 ? 3.001 9.839 6.949 1.00 81.12 691 ARG A N 1
ATOM 5476 C CA . ARG A 1 691 ? 2.346 10.350 8.165 1.00 81.12 691 ARG A CA 1
ATOM 5477 C C . ARG A 1 691 ? 1.848 11.788 8.066 1.00 81.12 691 ARG A C 1
ATOM 5479 O O . ARG A 1 691 ? 0.854 12.122 8.701 1.00 81.12 691 ARG A O 1
ATOM 5486 N N . LYS A 1 692 ? 2.506 12.638 7.282 1.00 79.88 692 LYS A N 1
ATOM 5487 C CA . LYS A 1 692 ? 2.058 14.007 6.967 1.00 79.88 692 LYS A CA 1
ATOM 5488 C C . LYS A 1 692 ? 1.527 13.979 5.542 1.00 79.88 692 LYS A C 1
ATOM 5490 O O . LYS A 1 692 ? 2.182 13.358 4.706 1.00 79.88 692 LYS A O 1
ATOM 5495 N N . VAL A 1 693 ? 0.401 14.619 5.215 1.00 74.69 693 VAL A N 1
ATOM 5496 C CA . VAL A 1 693 ? 0.117 14.816 3.785 1.00 74.69 693 VAL A CA 1
ATOM 5497 C C . VAL A 1 693 ? 1.105 15.840 3.242 1.00 74.69 693 VAL A C 1
ATOM 5499 O O . VAL A 1 693 ? 1.167 16.979 3.702 1.00 74.69 693 VAL A O 1
ATOM 5502 N N . ILE A 1 694 ? 1.920 15.397 2.289 1.00 75.88 694 ILE A N 1
ATOM 5503 C CA . ILE A 1 694 ? 2.881 16.232 1.577 1.00 75.88 694 ILE A CA 1
ATOM 5504 C C . ILE A 1 694 ? 2.673 15.984 0.084 1.00 75.88 694 ILE A C 1
ATOM 5506 O O . ILE A 1 694 ? 2.660 14.839 -0.366 1.00 75.88 694 ILE A O 1
ATOM 5510 N N . LEU A 1 695 ? 2.503 17.068 -0.670 1.00 77.75 695 LEU A N 1
ATOM 5511 C CA . LEU A 1 695 ? 2.412 17.076 -2.127 1.00 77.75 695 LEU A CA 1
ATOM 5512 C C . LEU A 1 695 ? 3.489 18.022 -2.656 1.00 77.75 695 LEU A C 1
ATOM 5514 O O . LEU A 1 695 ? 3.316 19.238 -2.663 1.00 77.75 695 LEU A O 1
ATOM 5518 N N . ASN A 1 696 ? 4.612 17.452 -3.079 1.00 81.62 696 ASN A N 1
ATOM 5519 C CA . ASN A 1 696 ? 5.715 18.192 -3.673 1.00 81.62 696 ASN A CA 1
ATOM 5520 C C . ASN A 1 696 ? 5.601 18.147 -5.199 1.00 81.62 696 ASN A C 1
ATOM 5522 O O . ASN A 1 696 ? 5.484 17.073 -5.793 1.00 81.62 696 ASN A O 1
ATOM 5526 N N . THR A 1 697 ? 5.724 19.298 -5.857 1.00 84.06 697 THR A N 1
ATOM 5527 C CA . THR A 1 697 ? 6.045 19.335 -7.289 1.00 84.06 697 THR A CA 1
ATOM 5528 C C . THR A 1 697 ? 7.428 18.732 -7.514 1.00 84.06 697 THR A C 1
ATOM 5530 O O . THR A 1 697 ? 8.372 19.061 -6.792 1.00 84.06 697 THR A O 1
ATOM 5533 N N . VAL A 1 698 ? 7.567 17.867 -8.517 1.00 88.19 698 VAL A N 1
ATOM 5534 C CA . VAL A 1 698 ? 8.875 17.320 -8.893 1.00 88.19 698 VAL A CA 1
ATOM 5535 C C . VAL A 1 698 ? 9.725 18.424 -9.546 1.00 88.19 698 VAL A C 1
ATOM 5537 O O . VAL A 1 698 ? 9.200 19.137 -10.405 1.00 88.19 698 VAL A O 1
ATOM 5540 N N . PRO A 1 699 ? 11.009 18.594 -9.166 1.00 92.62 699 PRO A N 1
ATOM 5541 C CA . PRO A 1 699 ? 11.890 19.578 -9.789 1.00 92.62 699 PRO A CA 1
ATOM 5542 C C . PRO A 1 699 ? 12.045 19.380 -11.301 1.00 92.62 699 PRO A C 1
ATOM 5544 O O . PRO A 1 699 ? 11.916 18.270 -11.823 1.00 92.62 699 PRO A O 1
ATOM 5547 N N . GLU A 1 700 ? 12.397 20.450 -12.012 1.00 92.62 700 GLU A N 1
ATOM 5548 C CA . GLU A 1 700 ? 12.800 20.337 -13.414 1.00 92.62 700 GLU A CA 1
ATOM 5549 C C . GLU A 1 700 ? 13.981 19.358 -13.579 1.00 92.62 700 GLU A C 1
ATOM 5551 O O . GLU A 1 700 ? 14.835 19.211 -12.700 1.00 92.62 700 GLU A O 1
ATOM 5556 N N . GLY A 1 701 ? 13.980 18.613 -14.687 1.00 95.06 701 GLY A N 1
ATOM 5557 C CA . GLY A 1 701 ? 14.975 17.576 -14.966 1.00 95.06 701 GLY A CA 1
ATOM 5558 C C . GLY A 1 701 ? 14.799 16.286 -14.161 1.00 95.06 701 GLY A C 1
ATOM 5559 O O . GLY A 1 701 ? 15.559 15.343 -14.357 1.00 95.06 701 GLY A O 1
ATOM 5560 N N . HIS A 1 702 ? 13.804 16.207 -13.279 1.00 95.94 702 HIS A N 1
ATOM 5561 C CA . HIS A 1 702 ? 13.531 15.031 -12.458 1.00 95.94 702 HIS A CA 1
ATOM 5562 C C . HIS A 1 702 ? 12.185 14.401 -12.824 1.00 95.94 702 HIS A C 1
ATOM 5564 O O . HIS A 1 702 ? 11.320 15.036 -13.431 1.00 95.94 702 HIS A O 1
ATOM 5570 N N . TYR A 1 703 ? 11.999 13.143 -12.435 1.00 93.00 703 TYR A N 1
ATOM 5571 C CA . TYR A 1 703 ? 10.733 12.432 -12.548 1.00 93.00 703 TYR A CA 1
ATOM 5572 C C . TYR A 1 703 ? 10.395 11.651 -11.280 1.00 93.00 703 TYR A C 1
ATOM 5574 O O . TYR A 1 703 ? 11.256 11.354 -10.453 1.00 93.00 703 TYR A O 1
ATOM 5582 N N . THR A 1 704 ? 9.116 11.314 -11.137 1.00 87.50 704 THR A N 1
ATOM 5583 C CA . THR A 1 704 ? 8.650 10.331 -10.150 1.00 87.50 704 THR A CA 1
ATOM 5584 C C . THR A 1 704 ? 8.627 8.956 -10.796 1.00 87.50 704 THR A C 1
ATOM 5586 O O . THR A 1 704 ? 7.789 8.695 -11.652 1.00 87.50 704 THR A O 1
ATOM 5589 N N . GLU A 1 705 ? 9.545 8.075 -10.393 1.00 83.19 705 GLU A N 1
ATOM 5590 C CA . GLU A 1 705 ? 9.452 6.644 -10.728 1.00 83.19 705 GLU A CA 1
ATOM 5591 C C . GLU A 1 705 ? 8.297 6.013 -9.941 1.00 83.19 705 GLU A C 1
ATOM 5593 O O . GLU A 1 705 ? 7.482 5.263 -10.470 1.00 83.19 705 GLU A O 1
ATOM 5598 N N . ARG A 1 706 ? 8.214 6.385 -8.661 1.00 83.25 706 ARG A N 1
ATOM 5599 C CA . ARG A 1 706 ? 7.112 6.109 -7.739 1.00 83.25 706 ARG A CA 1
ATOM 5600 C C . ARG A 1 706 ? 6.772 7.430 -7.048 1.00 83.25 706 ARG A C 1
ATOM 5602 O O . ARG A 1 706 ? 7.675 8.257 -6.892 1.00 83.25 706 ARG A O 1
ATOM 5609 N N . PRO A 1 707 ? 5.541 7.652 -6.565 1.00 82.25 707 PRO A N 1
ATOM 5610 C CA . PRO A 1 707 ? 5.198 8.876 -5.841 1.00 82.25 707 PRO A CA 1
ATOM 5611 C C . PRO A 1 707 ? 6.129 9.232 -4.671 1.00 82.25 707 PRO A C 1
ATOM 5613 O O . PRO A 1 707 ? 6.370 10.409 -4.421 1.00 82.25 707 PRO A O 1
ATOM 5616 N N . ASN A 1 708 ? 6.734 8.263 -3.986 1.00 80.25 708 ASN A N 1
ATOM 5617 C CA . ASN A 1 708 ? 7.703 8.539 -2.921 1.00 80.25 708 ASN A CA 1
ATOM 5618 C C . ASN A 1 708 ? 9.162 8.732 -3.405 1.00 80.25 708 ASN A C 1
ATOM 5620 O O . ASN A 1 708 ? 10.006 9.155 -2.617 1.00 80.25 708 ASN A O 1
ATOM 5624 N N . ALA A 1 709 ? 9.467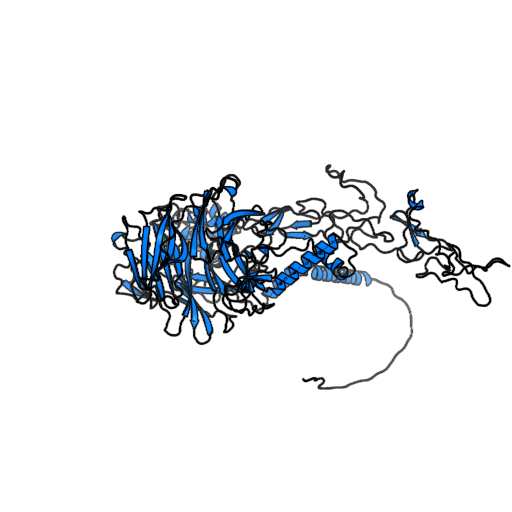 8.398 -4.665 1.00 84.94 709 ALA A N 1
ATOM 5625 C CA . ALA A 1 709 ? 10.821 8.260 -5.200 1.00 84.94 709 ALA A CA 1
ATOM 5626 C C . ALA A 1 709 ? 11.037 9.170 -6.422 1.00 84.94 709 ALA A C 1
ATOM 5628 O O . ALA A 1 709 ? 10.739 8.809 -7.566 1.00 84.94 709 ALA A O 1
ATOM 5629 N N . VAL A 1 710 ? 11.588 10.358 -6.160 1.00 89.12 710 VAL A N 1
ATOM 5630 C CA . VAL A 1 710 ? 12.052 11.296 -7.191 1.00 89.12 710 VAL A CA 1
ATOM 5631 C C . VAL A 1 710 ? 13.447 10.885 -7.659 1.00 89.12 710 VAL A C 1
ATOM 5633 O O . VAL A 1 710 ? 14.340 10.696 -6.833 1.00 89.12 710 VAL A O 1
ATOM 5636 N N . LYS A 1 711 ? 13.648 10.774 -8.974 1.00 90.75 711 LYS A N 1
ATOM 5637 C CA . LYS A 1 711 ? 14.943 10.467 -9.597 1.00 90.75 711 LYS A CA 1
ATOM 5638 C C . LYS A 1 711 ? 15.266 11.498 -10.680 1.00 90.75 711 LYS A C 1
ATOM 5640 O O . LYS A 1 711 ? 14.374 12.048 -11.323 1.00 90.75 711 LYS A O 1
ATOM 5645 N N . GLU A 1 712 ? 16.549 11.800 -10.843 1.00 95.44 712 GLU A N 1
ATOM 5646 C CA . GLU A 1 712 ? 17.055 12.608 -11.958 1.00 95.44 712 GLU A CA 1
ATOM 5647 C C . GLU A 1 712 ? 16.772 11.884 -13.286 1.00 95.44 712 GLU A C 1
ATOM 5649 O O . GLU A 1 712 ? 16.836 10.654 -13.338 1.00 95.44 712 GLU A O 1
ATOM 5654 N N . CYS A 1 713 ? 16.460 12.616 -14.361 1.00 95.69 713 CYS A N 1
ATOM 5655 C CA . CYS A 1 713 ? 16.208 11.992 -15.658 1.00 95.69 713 CYS A CA 1
ATOM 5656 C C . CYS A 1 713 ? 17.414 11.176 -16.137 1.00 95.69 713 CYS A C 1
ATOM 5658 O O . CYS A 1 713 ? 18.537 11.678 -16.175 1.00 95.69 713 CYS A O 1
ATOM 5660 N N . GLU A 1 714 ? 17.173 9.930 -16.536 1.00 95.44 714 GLU A N 1
ATOM 5661 C CA . GLU A 1 714 ? 18.200 9.051 -17.092 1.00 95.44 714 GLU A CA 1
ATOM 5662 C C . GLU A 1 714 ? 18.542 9.437 -18.535 1.00 95.44 714 GLU A C 1
ATOM 5664 O O . GLU A 1 714 ? 17.656 9.774 -19.322 1.00 95.44 714 GLU A O 1
ATOM 5669 N N . VAL A 1 715 ? 19.820 9.301 -18.898 1.00 95.38 715 VAL A N 1
ATOM 5670 C CA . VAL A 1 715 ? 20.322 9.469 -20.271 1.00 95.38 715 VAL A CA 1
ATOM 5671 C C . VAL A 1 715 ? 19.450 8.675 -21.259 1.00 95.38 715 VAL A C 1
ATOM 5673 O O . VAL A 1 715 ? 18.969 7.587 -20.939 1.00 95.38 715 VAL A O 1
ATOM 5676 N N . SER A 1 716 ? 19.255 9.197 -22.471 1.00 95.19 716 SER A N 1
ATOM 5677 C CA . SER A 1 716 ? 18.252 8.763 -23.469 1.00 95.19 716 SER A CA 1
ATOM 5678 C C . SER A 1 716 ? 16.810 9.222 -23.196 1.00 95.19 716 SER A C 1
ATOM 5680 O O . SER A 1 716 ? 15.927 8.966 -24.016 1.00 95.19 716 SER A O 1
ATOM 5682 N N . ASN A 1 717 ? 16.554 9.933 -22.094 1.00 96.94 717 ASN A N 1
ATOM 5683 C CA . ASN A 1 717 ? 15.243 10.485 -21.747 1.00 96.94 717 ASN A CA 1
ATOM 5684 C C . ASN A 1 717 ? 15.336 11.982 -21.429 1.00 96.94 717 ASN A C 1
ATOM 5686 O O . ASN A 1 717 ? 16.405 12.514 -21.139 1.00 96.94 717 ASN A O 1
ATOM 5690 N N . PHE A 1 718 ? 14.187 12.651 -21.443 1.00 96.44 718 PHE A N 1
ATOM 5691 C CA . PHE A 1 718 ? 14.010 13.994 -20.902 1.00 96.44 718 PHE A CA 1
ATOM 5692 C C . PHE A 1 718 ? 12.765 14.017 -20.004 1.00 96.44 718 PHE A C 1
ATOM 5694 O O . PHE A 1 718 ? 11.856 13.200 -20.163 1.00 96.44 718 PHE A O 1
ATOM 5701 N N . CYS A 1 719 ? 12.746 14.911 -19.019 1.00 95.69 719 CYS A N 1
ATOM 5702 C CA . CYS A 1 719 ? 11.767 14.901 -17.940 1.00 95.69 719 CYS A CA 1
ATOM 5703 C C . CYS A 1 719 ? 11.101 16.272 -17.794 1.00 95.69 719 CYS A C 1
ATOM 5705 O O . CYS A 1 719 ? 11.748 17.270 -17.469 1.00 95.69 719 CYS A O 1
ATOM 5707 N N . VAL A 1 720 ? 9.787 16.305 -18.028 1.00 92.06 720 VAL A N 1
ATOM 5708 C CA . VAL A 1 720 ? 8.943 17.508 -17.975 1.00 92.06 720 VAL A CA 1
ATOM 5709 C C . VAL A 1 720 ? 7.797 17.249 -17.010 1.00 92.06 720 VAL A C 1
ATOM 5711 O O . VAL A 1 720 ? 7.193 16.178 -17.045 1.00 92.06 720 VAL A O 1
ATOM 5714 N N . SER A 1 721 ? 7.505 18.219 -16.138 1.00 88.06 721 SER A N 1
ATOM 5715 C CA . SER A 1 721 ? 6.435 18.121 -15.132 1.00 88.06 721 SER A CA 1
ATOM 5716 C C . SER A 1 721 ? 6.489 16.821 -14.311 1.00 88.06 721 SER A C 1
ATOM 5718 O O . SER A 1 721 ? 5.459 16.234 -14.006 1.00 88.06 721 SER A O 1
ATOM 5720 N N . GLY A 1 722 ? 7.697 16.343 -13.990 1.00 88.94 722 GLY A N 1
ATOM 5721 C CA . GLY A 1 722 ? 7.912 15.136 -13.195 1.00 88.94 722 GLY A CA 1
ATOM 5722 C C . GLY A 1 722 ? 7.632 13.796 -13.892 1.00 88.94 722 GLY A C 1
ATOM 5723 O O . GLY A 1 722 ? 7.586 12.770 -13.207 1.00 88.94 722 GLY A O 1
ATOM 5724 N N . VAL A 1 723 ? 7.465 13.784 -15.220 1.00 89.56 723 VAL A N 1
ATOM 5725 C CA . VAL A 1 723 ? 7.238 12.579 -16.035 1.00 89.56 723 VAL A CA 1
ATOM 5726 C C . VAL A 1 723 ? 8.428 12.339 -16.969 1.00 89.56 723 VAL A C 1
ATOM 5728 O O . VAL A 1 723 ? 8.813 13.229 -17.729 1.00 89.56 723 VAL A O 1
ATOM 5731 N N . GLN A 1 724 ? 8.987 11.126 -16.933 1.00 93.69 724 GLN A N 1
ATOM 5732 C CA . GLN A 1 724 ? 10.043 10.671 -17.844 1.00 93.69 724 GLN A CA 1
ATOM 5733 C C . GLN A 1 724 ? 9.472 10.403 -19.240 1.00 93.69 724 GLN A C 1
ATOM 5735 O O . GLN A 1 724 ? 8.448 9.734 -19.381 1.00 93.69 724 GLN A O 1
ATOM 5740 N N . GLN A 1 725 ? 10.146 10.897 -20.277 1.00 94.12 725 GLN A N 1
ATOM 5741 C CA . GLN A 1 725 ? 9.795 10.646 -21.673 1.00 94.12 725 GLN A CA 1
ATOM 5742 C C . GLN A 1 725 ? 11.044 10.210 -22.458 1.00 94.12 725 GLN A C 1
ATOM 5744 O O . GLN A 1 725 ? 12.078 10.877 -22.365 1.00 94.12 725 GLN A O 1
ATOM 5749 N N . PRO A 1 726 ? 10.985 9.120 -23.248 1.00 95.69 726 PRO A N 1
ATOM 5750 C CA . PRO A 1 726 ? 12.106 8.719 -24.092 1.00 95.69 726 PRO A CA 1
ATOM 5751 C C . PRO A 1 726 ? 12.354 9.779 -25.167 1.00 95.69 726 PRO A C 1
ATOM 5753 O O . PRO A 1 726 ? 11.403 10.358 -25.699 1.00 95.69 726 PRO A O 1
ATOM 5756 N N . CYS A 1 727 ? 13.623 10.012 -25.515 1.00 95.19 727 CYS A N 1
ATOM 5757 C CA . CYS A 1 727 ? 13.973 11.015 -26.519 1.00 95.19 727 CYS A CA 1
ATOM 5758 C C . CYS A 1 727 ? 13.213 10.764 -27.844 1.00 95.19 727 CYS A C 1
ATOM 5760 O O . CYS A 1 727 ? 13.186 9.616 -28.313 1.00 95.19 727 CYS A O 1
ATOM 5762 N N . PRO A 1 728 ? 12.554 11.782 -28.433 1.00 95.44 728 PRO A N 1
ATOM 5763 C CA . PRO A 1 728 ? 11.770 11.612 -29.652 1.00 95.44 728 PRO A CA 1
ATOM 5764 C C . PRO A 1 728 ? 12.678 11.458 -30.887 1.00 95.44 728 PRO A C 1
ATOM 5766 O O . PRO A 1 728 ? 13.797 11.973 -30.881 1.00 95.44 728 PRO A O 1
ATOM 5769 N N . PRO A 1 729 ? 12.212 10.802 -31.970 1.00 94.31 729 PRO A N 1
ATOM 5770 C CA . PRO A 1 729 ? 13.015 10.617 -33.176 1.00 94.31 729 PRO A CA 1
ATOM 5771 C C . PRO A 1 729 ? 13.484 11.952 -33.763 1.00 94.31 729 PRO A C 1
ATOM 5773 O O . PRO A 1 729 ? 12.700 12.896 -33.869 1.00 94.31 729 PRO A O 1
ATOM 5776 N N . GLY A 1 730 ? 14.757 12.026 -34.146 1.00 91.69 730 GLY A N 1
ATOM 5777 C CA . GLY A 1 730 ? 15.416 13.267 -34.566 1.00 91.69 730 GLY A CA 1
ATOM 5778 C C . GLY A 1 730 ? 16.088 14.054 -33.447 1.00 91.69 730 GLY A C 1
ATOM 5779 O O . GLY A 1 730 ? 16.688 15.092 -33.726 1.00 91.69 730 GLY A O 1
ATOM 5780 N N . PHE A 1 731 ? 16.004 13.583 -32.205 1.00 94.19 731 PHE A N 1
ATOM 5781 C CA . PHE A 1 731 ? 16.607 14.225 -31.047 1.00 94.19 731 PHE A CA 1
ATOM 5782 C C . PHE A 1 731 ? 17.462 13.237 -30.243 1.00 94.19 731 PHE A C 1
ATOM 5784 O O . PHE A 1 731 ? 17.292 12.019 -30.312 1.00 94.19 731 PHE A O 1
ATOM 5791 N N . MET A 1 732 ? 18.385 13.783 -29.460 1.00 93.81 732 MET A N 1
ATOM 5792 C CA . MET A 1 732 ? 19.264 13.060 -28.552 1.00 93.81 732 MET A CA 1
ATOM 5793 C C . MET A 1 732 ? 19.185 13.640 -27.140 1.00 93.81 732 MET A C 1
ATOM 5795 O O . MET A 1 732 ? 18.985 14.843 -26.937 1.00 93.81 732 MET A O 1
ATOM 5799 N N . CYS A 1 733 ? 19.339 12.756 -26.161 1.00 95.75 733 CYS A N 1
ATOM 5800 C CA . CYS A 1 733 ? 19.271 13.072 -24.742 1.00 95.75 733 CYS A CA 1
ATOM 5801 C C . CYS A 1 733 ? 20.565 12.584 -24.050 1.00 95.75 733 CYS A C 1
ATOM 5803 O O . CYS A 1 733 ? 20.516 11.591 -23.319 1.00 95.75 733 CYS A O 1
ATOM 5805 N N . PRO A 1 734 ? 21.732 13.209 -24.323 1.00 94.56 734 PRO A N 1
ATOM 5806 C CA . PRO A 1 734 ? 23.047 12.713 -23.890 1.00 94.56 734 PRO A CA 1
ATOM 5807 C C . PRO A 1 734 ? 23.365 12.956 -22.409 1.00 94.56 734 PRO A C 1
ATOM 5809 O O . PRO A 1 734 ? 24.266 12.320 -21.867 1.00 94.56 734 PRO A O 1
ATOM 5812 N N . PHE A 1 735 ? 22.638 13.854 -21.742 1.00 94.50 735 PHE A N 1
ATOM 5813 C CA . PHE A 1 735 ? 22.855 14.200 -20.339 1.00 94.50 735 PHE A CA 1
ATOM 5814 C C . PHE A 1 735 ? 21.768 13.615 -19.439 1.00 94.50 735 PHE A C 1
ATOM 5816 O O . PHE A 1 735 ? 20.656 13.317 -19.879 1.00 94.50 735 PHE A O 1
ATOM 5823 N N . LYS A 1 736 ? 22.079 13.507 -18.146 1.00 96.31 736 LYS A N 1
ATOM 5824 C CA . LYS A 1 736 ? 21.044 13.384 -17.120 1.00 96.31 736 LYS A CA 1
ATOM 5825 C C . LYS A 1 736 ? 20.364 14.735 -16.882 1.00 96.31 736 LYS A C 1
ATOM 5827 O O . LYS A 1 736 ? 20.841 15.770 -17.346 1.00 96.31 736 LYS A O 1
ATOM 5832 N N . GLY A 1 737 ? 19.226 14.727 -16.191 1.00 96.19 737 GLY A N 1
ATOM 5833 C CA . GLY A 1 737 ? 18.570 15.963 -15.749 1.00 96.19 737 GLY A CA 1
ATOM 5834 C C . GLY A 1 737 ? 17.945 16.809 -16.870 1.00 96.19 737 GLY A C 1
ATOM 5835 O O . GLY A 1 737 ? 17.532 17.942 -16.632 1.00 96.19 737 GLY A O 1
ATOM 5836 N N . MET A 1 738 ? 17.870 16.304 -18.106 1.00 97.00 738 MET A N 1
ATOM 5837 C CA . MET A 1 738 ? 17.408 17.090 -19.254 1.00 97.00 738 MET A CA 1
ATOM 5838 C C . MET A 1 738 ? 15.905 17.387 -19.182 1.00 97.00 738 MET A C 1
ATOM 5840 O O . MET A 1 738 ? 15.086 16.475 -19.111 1.00 97.00 738 MET A O 1
ATOM 5844 N N . THR A 1 739 ? 15.528 18.664 -19.280 1.00 96.12 739 THR A N 1
ATOM 5845 C CA . THR A 1 739 ? 14.123 19.108 -19.401 1.00 96.12 739 THR A CA 1
ATOM 5846 C C . THR A 1 739 ? 13.631 19.173 -20.840 1.00 96.12 739 THR A C 1
ATOM 5848 O O . THR A 1 739 ? 12.428 19.182 -21.086 1.00 96.12 739 THR A O 1
ATOM 5851 N N . LYS A 1 740 ? 14.546 19.266 -21.809 1.00 95.81 740 LYS A N 1
ATOM 5852 C CA . LYS A 1 740 ? 14.254 19.417 -23.239 1.00 95.81 740 LYS A CA 1
ATOM 5853 C C . LYS A 1 740 ? 15.280 18.608 -24.037 1.00 95.81 740 LYS A C 1
ATOM 5855 O O . LYS A 1 740 ? 16.463 18.684 -23.705 1.00 95.81 740 LYS A O 1
ATOM 5860 N N . PRO A 1 741 ? 14.864 17.843 -25.058 1.00 95.75 741 PRO A N 1
ATOM 5861 C CA . PRO A 1 741 ? 15.776 17.039 -25.860 1.00 95.75 741 PRO A CA 1
ATOM 5862 C C . PRO A 1 741 ? 16.555 17.924 -26.853 1.00 95.75 741 PRO A C 1
ATOM 5864 O O . PRO A 1 741 ? 16.047 18.953 -27.304 1.00 95.75 741 PRO A O 1
ATOM 5867 N N . ILE A 1 742 ? 17.781 17.535 -27.212 1.00 93.12 742 ILE A N 1
ATOM 5868 C CA . ILE A 1 742 ? 18.630 18.280 -28.159 1.00 93.12 742 ILE A CA 1
ATOM 5869 C C . ILE A 1 742 ? 18.363 17.760 -29.574 1.00 93.12 742 ILE A C 1
ATOM 5871 O O . ILE A 1 742 ? 18.386 16.554 -29.794 1.00 93.12 742 ILE A O 1
ATOM 5875 N N . ALA A 1 743 ? 18.109 18.640 -30.545 1.00 90.56 743 ALA A N 1
ATOM 5876 C CA . ALA A 1 743 ? 17.927 18.222 -31.937 1.00 90.56 743 ALA A CA 1
ATOM 5877 C C . ALA A 1 743 ? 19.230 17.627 -32.501 1.00 90.56 743 ALA A C 1
ATOM 5879 O O . ALA A 1 743 ? 20.298 18.221 -32.347 1.00 90.56 743 ALA A O 1
ATOM 5880 N N . CYS A 1 744 ? 19.155 16.471 -33.162 1.00 86.38 744 CYS A N 1
ATOM 5881 C CA . CYS A 1 744 ? 20.332 15.843 -33.753 1.00 86.38 744 CYS A CA 1
ATOM 5882 C C . CYS A 1 744 ? 20.802 16.617 -34.989 1.00 86.38 744 CYS A C 1
ATOM 5884 O O . CYS A 1 744 ? 20.053 16.784 -35.955 1.00 86.38 744 CYS A O 1
ATOM 5886 N N . SER A 1 745 ? 22.057 17.068 -34.961 1.00 78.88 745 SER A N 1
ATOM 5887 C CA . SER A 1 745 ? 22.717 17.669 -36.119 1.00 78.88 745 SER A CA 1
ATOM 5888 C C . SER A 1 745 ? 23.146 16.594 -37.122 1.00 78.88 745 SER A C 1
ATOM 5890 O O . SER A 1 745 ? 23.435 15.460 -36.747 1.00 78.88 745 SER A O 1
ATOM 5892 N N . PHE A 1 746 ? 23.226 16.968 -38.400 1.00 64.69 746 PHE A N 1
ATOM 5893 C CA . PHE A 1 746 ? 23.826 16.138 -39.451 1.00 64.69 746 PHE A CA 1
ATOM 5894 C C . PHE A 1 746 ? 25.350 16.023 -39.335 1.00 64.69 746 PHE A C 1
ATOM 5896 O O . PHE A 1 746 ? 25.923 15.077 -39.867 1.00 64.69 746 PHE A O 1
ATOM 5903 N N . ASP A 1 747 ? 25.991 17.013 -38.711 1.00 57.66 747 ASP A N 1
ATOM 5904 C CA . ASP A 1 747 ? 27.434 17.225 -38.837 1.00 57.66 747 ASP A CA 1
ATOM 5905 C C . ASP A 1 747 ? 28.229 16.683 -37.623 1.00 57.66 747 ASP A C 1
ATOM 5907 O O . ASP A 1 747 ? 29.452 16.650 -37.658 1.00 57.66 747 ASP A O 1
ATOM 5911 N N . THR A 1 748 ? 27.582 16.228 -36.540 1.00 51.03 748 THR A N 1
ATOM 5912 C CA . THR A 1 748 ? 28.260 15.862 -35.274 1.00 51.03 748 THR A CA 1
ATOM 5913 C C . THR A 1 748 ? 28.501 14.356 -35.112 1.00 51.03 748 THR A C 1
ATOM 5915 O O . THR A 1 748 ? 27.604 13.627 -34.684 1.00 51.03 748 THR A O 1
ATOM 5918 N N . VAL A 1 749 ? 29.726 13.912 -35.411 1.00 49.50 749 VAL A N 1
ATOM 5919 C CA . VAL A 1 749 ? 30.264 12.548 -35.219 1.00 49.50 749 VAL A CA 1
ATOM 5920 C C . VAL A 1 749 ? 31.784 12.696 -35.004 1.00 49.50 749 VAL A C 1
ATOM 5922 O O . VAL A 1 749 ? 32.444 13.203 -35.904 1.00 49.50 749 VAL A O 1
ATOM 5925 N N . ASN A 1 750 ? 32.443 12.321 -33.899 1.00 46.69 750 ASN A N 1
ATOM 5926 C CA . ASN A 1 750 ? 32.033 11.790 -32.578 1.00 46.69 750 ASN A CA 1
ATOM 5927 C C . ASN A 1 750 ? 32.417 12.844 -31.482 1.00 46.69 750 ASN A C 1
ATOM 5929 O O . ASN A 1 750 ? 32.348 14.021 -31.815 1.00 46.69 750 ASN A O 1
ATOM 5933 N N . THR A 1 751 ? 32.761 12.629 -30.196 1.00 49.06 751 THR A N 1
ATOM 5934 C CA . THR A 1 751 ? 32.980 11.485 -29.266 1.00 49.06 751 THR A CA 1
ATOM 5935 C C . THR A 1 751 ? 32.481 11.836 -27.850 1.00 49.06 751 THR A C 1
ATOM 5937 O O . THR A 1 751 ? 32.336 13.003 -27.502 1.00 49.06 751 THR A O 1
ATOM 5940 N N . ALA A 1 752 ? 32.275 10.829 -26.985 1.00 51.81 752 ALA A N 1
ATOM 5941 C CA . ALA A 1 752 ? 31.854 11.032 -25.587 1.00 51.81 752 ALA A CA 1
ATOM 5942 C C . ALA A 1 752 ? 32.943 11.613 -24.649 1.00 51.81 752 ALA A C 1
ATOM 5944 O O . ALA A 1 752 ? 32.661 11.883 -23.485 1.00 51.81 752 ALA A O 1
ATOM 5945 N N . SER A 1 753 ? 34.175 11.788 -25.135 1.00 52.44 753 SER A N 1
ATOM 5946 C CA . SER A 1 753 ? 35.318 12.340 -24.393 1.00 52.44 753 SER A CA 1
ATOM 5947 C C . SER A 1 753 ? 35.332 13.871 -24.313 1.00 52.44 753 SER A C 1
ATOM 5949 O O . SER A 1 753 ? 35.869 14.424 -23.358 1.00 52.44 753 SER A O 1
ATOM 5951 N N . ASP A 1 754 ? 34.728 14.554 -25.287 1.00 49.91 754 ASP A N 1
ATOM 5952 C CA . ASP A 1 754 ? 34.991 15.977 -25.566 1.00 49.91 754 ASP A CA 1
ATOM 5953 C C . ASP A 1 754 ? 33.849 16.893 -25.071 1.00 49.91 754 ASP A C 1
ATOM 5955 O O . ASP A 1 754 ? 33.736 18.052 -25.455 1.00 49.91 754 ASP A O 1
ATOM 5959 N N . ILE A 1 755 ? 32.966 16.357 -24.222 1.00 55.16 755 ILE A N 1
ATOM 5960 C CA . ILE A 1 755 ? 31.657 16.941 -23.878 1.00 55.16 755 ILE A CA 1
ATOM 5961 C C . ILE A 1 755 ? 31.695 17.832 -22.611 1.00 55.16 755 ILE A C 1
ATOM 5963 O O . ILE A 1 755 ? 30.710 18.492 -22.283 1.00 55.16 755 ILE A O 1
ATOM 5967 N N . ASP A 1 756 ? 32.834 17.916 -21.914 1.00 52.78 756 ASP A N 1
ATOM 5968 C CA . ASP A 1 756 ? 32.974 18.683 -20.658 1.00 52.78 756 ASP A CA 1
ATOM 5969 C C . ASP A 1 756 ? 33.167 20.208 -20.865 1.00 52.78 756 ASP A C 1
ATOM 5971 O O . ASP A 1 756 ? 33.241 20.981 -19.908 1.00 52.78 756 ASP A O 1
ATOM 5975 N N . THR A 1 757 ? 33.214 20.686 -22.116 1.00 51.59 757 THR A N 1
ATOM 5976 C CA . THR A 1 757 ? 33.282 22.119 -22.453 1.00 51.59 757 THR A CA 1
ATOM 5977 C C . THR A 1 757 ? 31.984 22.607 -23.106 1.00 51.59 757 THR A C 1
ATOM 5979 O O . THR A 1 757 ? 31.378 21.953 -23.951 1.00 51.59 757 THR A O 1
ATOM 5982 N N . ARG A 1 758 ? 31.512 23.796 -22.705 1.00 47.84 758 ARG A N 1
ATOM 5983 C CA . ARG A 1 758 ? 30.176 24.319 -23.070 1.00 47.84 758 ARG A CA 1
ATOM 5984 C C . ARG A 1 758 ? 30.081 24.946 -24.473 1.00 47.84 758 ARG A C 1
ATOM 5986 O O . ARG A 1 758 ? 29.148 25.700 -24.734 1.00 47.84 758 ARG A O 1
ATOM 5993 N N . GLU A 1 759 ? 31.007 24.632 -25.375 1.00 48.03 759 GLU A N 1
ATOM 5994 C CA . GLU A 1 759 ? 31.099 25.223 -26.718 1.00 48.03 759 GLU A CA 1
ATOM 5995 C C . GLU A 1 759 ? 30.956 24.150 -27.806 1.00 48.03 759 GLU A C 1
ATOM 5997 O O . GLU A 1 759 ? 31.884 23.826 -28.543 1.00 48.03 759 GLU A O 1
ATOM 6002 N N . VAL A 1 760 ? 29.746 23.585 -27.916 1.00 44.72 760 VAL A N 1
ATOM 6003 C CA . VAL A 1 760 ? 29.389 22.628 -28.977 1.00 44.72 760 VAL A CA 1
ATOM 6004 C C . VAL A 1 760 ? 29.232 23.372 -30.310 1.00 44.72 760 VAL A C 1
ATOM 6006 O O . VAL A 1 760 ? 28.124 23.691 -30.745 1.00 44.72 760 VAL A O 1
ATOM 6009 N N . SER A 1 761 ? 30.356 23.667 -30.964 1.00 42.03 761 SER A N 1
ATOM 6010 C CA . SER A 1 761 ? 30.389 24.329 -32.269 1.00 42.03 761 SER A CA 1
ATOM 6011 C C . SER A 1 761 ? 31.430 23.734 -33.219 1.00 42.03 761 SER A C 1
ATOM 6013 O O . SER A 1 761 ? 32.621 23.754 -32.935 1.00 42.03 761 SER A O 1
ATOM 6015 N N . GLN A 1 762 ? 30.952 23.323 -34.398 1.00 44.78 762 GLN A N 1
ATOM 6016 C CA . GLN A 1 762 ? 31.720 23.127 -35.637 1.00 44.78 762 GLN A CA 1
ATOM 6017 C C . GLN A 1 762 ? 32.837 22.062 -35.629 1.00 44.78 762 GLN A C 1
ATOM 6019 O O . GLN A 1 762 ? 34.019 22.381 -35.699 1.00 44.78 762 GLN A O 1
ATOM 6024 N N . TRP A 1 763 ? 32.433 20.795 -35.761 1.00 39.62 763 TRP A N 1
ATOM 6025 C CA . TRP A 1 763 ? 33.203 19.789 -36.508 1.00 39.62 763 TRP A CA 1
ATOM 6026 C C . TRP A 1 763 ? 32.315 19.178 -37.610 1.00 39.62 763 TRP A C 1
ATOM 6028 O O . TRP A 1 763 ? 31.119 19.026 -37.362 1.00 39.62 763 TRP A O 1
ATOM 6038 N N . PRO A 1 764 ? 32.838 18.883 -38.822 1.00 46.41 764 PRO A N 1
ATOM 6039 C CA . PRO A 1 764 ? 32.039 18.372 -39.937 1.00 46.41 764 PRO A CA 1
ATOM 6040 C C . PRO A 1 764 ? 32.233 16.861 -40.169 1.00 46.41 764 PRO A C 1
ATOM 6042 O O . PRO A 1 764 ? 33.082 16.437 -40.954 1.00 46.41 764 PRO A O 1
ATOM 6045 N N . GLY A 1 765 ? 31.405 16.040 -39.529 1.00 52.56 765 GLY A N 1
ATOM 6046 C CA . GLY A 1 765 ? 31.222 14.636 -39.901 1.00 52.56 765 GLY A CA 1
ATOM 6047 C C . GLY A 1 765 ? 30.591 14.490 -41.300 1.00 52.56 765 GLY A C 1
ATOM 6048 O O . GLY A 1 765 ? 29.892 15.395 -41.770 1.00 52.56 765 GLY A O 1
ATOM 6049 N N . PRO A 1 766 ? 30.814 13.367 -42.010 1.00 60.25 766 PRO A N 1
ATOM 6050 C CA . PRO A 1 766 ? 30.259 13.167 -43.344 1.00 60.25 766 PRO A CA 1
ATOM 6051 C C . PRO A 1 766 ? 28.734 12.998 -43.284 1.00 60.25 766 PRO A C 1
ATOM 6053 O O . PRO A 1 766 ? 28.212 12.120 -42.592 1.00 60.25 766 PRO A O 1
ATOM 6056 N N . LYS A 1 767 ? 28.011 13.840 -44.030 1.00 66.38 767 LYS A N 1
ATOM 6057 C CA . LYS A 1 767 ? 26.542 13.919 -43.989 1.00 66.38 767 LYS A CA 1
ATOM 6058 C C . LYS A 1 767 ? 25.880 12.585 -44.332 1.00 66.38 767 LYS A C 1
ATOM 6060 O O . LYS A 1 767 ? 26.125 12.025 -45.396 1.00 66.38 767 LYS A O 1
ATOM 6065 N N . GLY A 1 768 ? 24.985 12.136 -43.452 1.00 69.75 768 GLY A N 1
ATOM 6066 C CA . GLY A 1 768 ? 24.208 10.906 -43.633 1.00 69.75 768 GLY A CA 1
ATOM 6067 C C . GLY A 1 768 ? 24.898 9.621 -43.167 1.00 69.75 768 GLY A C 1
ATOM 6068 O O . GLY A 1 768 ? 24.457 8.544 -43.557 1.00 69.75 768 GLY A O 1
ATOM 6069 N N . SER A 1 769 ? 25.942 9.739 -42.334 1.00 74.81 769 SER A N 1
ATOM 6070 C CA . SER A 1 769 ? 26.632 8.631 -41.646 1.00 74.81 769 SER A CA 1
ATOM 6071 C C . SER A 1 769 ? 26.002 8.218 -40.302 1.00 74.81 769 SER A C 1
ATOM 6073 O O . SER A 1 769 ? 26.302 7.135 -39.796 1.00 74.81 769 SER A O 1
ATOM 6075 N N . SER A 1 770 ? 25.104 9.031 -39.731 1.00 83.56 770 SER A N 1
ATOM 6076 C CA . SER A 1 770 ? 24.410 8.752 -38.464 1.00 83.56 770 SER A CA 1
ATOM 6077 C C . SER A 1 770 ? 22.922 9.138 -38.483 1.00 83.56 770 SER A C 1
ATOM 6079 O O . SER A 1 770 ? 22.455 9.884 -39.349 1.00 83.56 770 SER A O 1
ATOM 6081 N N . THR A 1 771 ? 22.154 8.606 -37.526 1.00 87.94 771 THR A N 1
ATOM 6082 C CA . THR A 1 771 ? 20.720 8.872 -37.343 1.00 87.94 771 THR A CA 1
ATOM 6083 C C . THR A 1 771 ? 20.288 8.813 -35.874 1.00 87.94 771 THR A C 1
ATOM 6085 O O . THR A 1 771 ? 20.877 8.124 -35.047 1.00 87.94 771 THR A O 1
ATOM 6088 N N . CYS A 1 772 ? 19.208 9.522 -35.559 1.00 90.69 772 CYS A N 1
ATOM 6089 C CA . CYS A 1 772 ? 18.471 9.498 -34.296 1.00 90.69 772 CYS A CA 1
ATOM 6090 C C . CYS A 1 772 ? 17.013 9.048 -34.524 1.00 90.69 772 CYS A C 1
ATOM 6092 O O . CYS A 1 772 ? 16.094 9.516 -33.855 1.00 90.69 772 CYS A O 1
ATOM 6094 N N . ALA A 1 773 ? 16.759 8.192 -35.521 1.00 91.00 773 ALA A N 1
ATOM 6095 C CA . ALA A 1 773 ? 15.408 7.743 -35.866 1.00 91.00 773 ALA A CA 1
ATOM 6096 C C . ALA A 1 773 ? 14.778 6.788 -34.832 1.00 91.00 773 ALA A C 1
ATOM 6098 O O . ALA A 1 773 ? 13.554 6.632 -34.799 1.00 91.00 773 ALA A O 1
ATOM 6099 N N . ARG A 1 774 ? 15.587 6.140 -33.981 1.00 89.69 774 ARG A N 1
ATOM 6100 C CA . ARG A 1 774 ? 15.078 5.332 -32.865 1.00 89.69 774 ARG A CA 1
ATOM 6101 C C . ARG A 1 774 ? 14.629 6.250 -31.724 1.00 89.69 774 ARG A C 1
ATOM 6103 O O . ARG A 1 774 ? 15.267 7.253 -31.437 1.00 89.69 774 ARG A O 1
ATOM 6110 N N . LYS A 1 775 ? 13.546 5.884 -31.035 1.00 90.62 775 LYS A N 1
ATOM 6111 C CA . LYS A 1 775 ? 13.190 6.511 -29.751 1.00 90.62 775 LYS A CA 1
ATOM 6112 C C . LYS A 1 775 ? 14.220 6.137 -28.685 1.00 90.62 775 LYS A C 1
ATOM 6114 O O . LYS A 1 775 ? 14.722 5.014 -28.690 1.00 90.62 775 LYS A O 1
ATOM 6119 N N . GLY A 1 776 ? 14.469 7.042 -27.742 1.00 91.44 776 GLY A N 1
ATOM 6120 C CA . GLY A 1 776 ? 15.407 6.784 -26.650 1.00 91.44 776 GLY A CA 1
ATOM 6121 C C . GLY A 1 776 ? 16.858 6.704 -27.129 1.00 91.44 776 GLY A C 1
ATOM 6122 O O . GLY A 1 776 ? 17.569 5.752 -26.819 1.00 91.44 776 GLY A O 1
ATOM 6123 N N . THR A 1 777 ? 17.288 7.688 -27.915 1.00 89.81 777 THR A N 1
ATOM 6124 C CA . THR A 1 777 ? 18.684 7.893 -28.318 1.00 89.81 777 THR A CA 1
ATOM 6125 C C . THR A 1 777 ? 19.404 8.814 -27.333 1.00 89.81 777 THR A C 1
ATOM 6127 O O . THR A 1 777 ? 19.016 9.965 -27.123 1.00 89.81 777 THR A O 1
ATOM 6130 N N . SER A 1 778 ? 20.470 8.305 -26.718 1.00 90.88 778 SER A N 1
ATOM 6131 C CA . SER A 1 778 ? 21.436 9.091 -25.941 1.00 90.88 778 SER A CA 1
ATOM 6132 C C . SER A 1 778 ? 22.325 9.933 -26.856 1.00 90.88 778 SER A C 1
ATOM 6134 O O . SER A 1 778 ? 22.491 11.126 -26.628 1.00 90.88 778 SER A O 1
ATOM 6136 N N . PHE A 1 779 ? 22.821 9.312 -27.925 1.00 88.88 779 PHE A N 1
ATOM 6137 C CA . PHE A 1 779 ? 23.682 9.874 -28.964 1.00 88.88 779 PHE A CA 1
ATOM 6138 C C . PHE A 1 779 ? 23.165 9.444 -30.353 1.00 88.88 779 PHE A C 1
ATOM 6140 O O . PHE A 1 779 ? 22.329 8.536 -30.423 1.00 88.88 779 PHE A O 1
ATOM 6147 N N . PRO A 1 780 ? 23.637 10.055 -31.457 1.00 87.81 780 PRO A N 1
ATOM 6148 C CA . PRO A 1 780 ? 23.359 9.567 -32.805 1.00 87.81 780 PRO A CA 1
ATOM 6149 C C . PRO A 1 780 ? 23.942 8.165 -33.006 1.00 87.81 780 PRO A C 1
ATOM 6151 O O . PRO A 1 780 ? 25.096 7.909 -32.665 1.00 87.81 780 PRO A O 1
ATOM 6154 N N . GLU A 1 781 ? 23.157 7.259 -33.579 1.00 88.00 781 GLU A N 1
ATOM 6155 C CA . GLU A 1 781 ? 23.601 5.906 -33.919 1.00 88.00 781 GLU A CA 1
ATOM 6156 C C . GLU A 1 781 ? 24.152 5.900 -35.356 1.00 88.00 781 GLU A C 1
ATOM 6158 O O . GLU A 1 781 ? 23.586 6.578 -36.219 1.00 88.00 781 GLU A O 1
ATOM 6163 N N . PRO A 1 782 ? 25.244 5.173 -35.660 1.00 85.88 782 PRO A N 1
ATOM 6164 C CA . PRO A 1 782 ? 25.743 5.069 -37.029 1.00 85.88 782 PRO A CA 1
ATOM 6165 C C . PRO A 1 782 ? 24.708 4.377 -37.926 1.00 85.88 782 PRO A C 1
ATOM 6167 O O . PRO A 1 782 ? 23.992 3.475 -37.484 1.00 85.88 782 PRO A O 1
ATOM 6170 N N . CYS A 1 783 ? 24.634 4.772 -39.198 1.00 86.00 783 CYS A N 1
ATOM 6171 C CA . CYS A 1 783 ? 23.767 4.091 -40.158 1.00 86.00 783 CYS A CA 1
ATOM 6172 C C . CYS A 1 783 ? 24.198 2.616 -40.291 1.00 86.00 783 CYS A C 1
ATOM 6174 O O . CYS A 1 783 ? 25.386 2.357 -40.505 1.00 86.00 783 CYS A O 1
ATOM 6176 N N . PRO A 1 784 ? 23.274 1.639 -40.196 1.00 88.69 784 PRO A N 1
ATOM 6177 C CA . PRO A 1 784 ? 23.588 0.235 -40.444 1.00 88.69 784 PRO A CA 1
ATOM 6178 C C . PRO A 1 784 ? 24.310 0.036 -41.782 1.00 88.69 784 PRO A C 1
ATOM 6180 O O . PRO A 1 784 ? 23.943 0.656 -42.782 1.00 88.69 784 PRO A O 1
ATOM 6183 N N . ASN A 1 785 ? 25.317 -0.840 -41.815 1.00 86.62 785 ASN A N 1
ATOM 6184 C CA . ASN A 1 785 ? 26.123 -1.093 -43.013 1.00 86.62 785 ASN A CA 1
ATOM 6185 C C . ASN A 1 785 ? 25.234 -1.354 -44.245 1.00 86.62 785 ASN A C 1
ATOM 6187 O O . ASN A 1 785 ? 24.352 -2.210 -44.214 1.00 86.62 785 ASN A O 1
ATOM 6191 N N . GLY A 1 786 ? 25.464 -0.596 -45.322 1.00 86.25 786 GLY A N 1
ATOM 6192 C CA . GLY A 1 786 ? 24.676 -0.675 -46.560 1.00 86.25 786 GLY A CA 1
ATOM 6193 C C . GLY A 1 786 ? 23.439 0.229 -46.598 1.00 86.25 786 GLY A C 1
ATOM 6194 O O . GLY A 1 786 ? 22.777 0.320 -47.633 1.00 86.25 786 GLY A O 1
ATOM 6195 N N . THR A 1 787 ? 23.137 0.936 -45.509 1.00 89.62 787 THR A N 1
ATOM 6196 C CA . THR A 1 787 ? 22.070 1.942 -45.439 1.00 89.62 787 THR A CA 1
ATOM 6197 C C . THR A 1 787 ? 22.631 3.363 -45.361 1.00 89.62 787 THR A C 1
ATOM 6199 O O . THR A 1 787 ? 23.726 3.583 -44.850 1.00 89.62 787 THR A O 1
ATOM 6202 N N . PHE A 1 788 ? 21.874 4.332 -45.872 1.00 86.44 788 PHE A N 1
ATOM 6203 C CA . PHE A 1 788 ? 22.202 5.755 -45.867 1.00 86.44 788 PHE A CA 1
ATOM 6204 C C . PHE A 1 788 ? 21.118 6.546 -45.125 1.00 86.44 788 PHE A C 1
ATOM 6206 O O . PHE A 1 788 ? 19.919 6.346 -45.356 1.00 86.44 788 PHE A O 1
ATOM 6213 N N . CYS A 1 789 ? 21.518 7.461 -44.243 1.00 86.50 789 CYS A N 1
ATOM 6214 C CA . CYS A 1 789 ? 20.584 8.241 -43.435 1.00 86.50 789 CYS A CA 1
ATOM 6215 C C . CYS A 1 789 ? 20.301 9.604 -44.083 1.00 86.50 789 CYS A C 1
ATOM 6217 O O . CYS A 1 789 ? 21.077 10.545 -43.945 1.00 86.50 789 CYS A O 1
ATOM 6219 N N . ILE A 1 790 ? 19.165 9.737 -44.783 1.00 84.75 790 ILE A N 1
ATOM 6220 C CA . ILE A 1 790 ? 18.805 10.998 -45.465 1.00 84.75 790 ILE A CA 1
ATOM 6221 C C . ILE A 1 790 ? 18.544 12.138 -44.465 1.00 84.75 790 ILE A C 1
ATOM 6223 O O . ILE A 1 790 ? 18.856 13.286 -44.773 1.00 84.75 790 ILE A O 1
ATOM 6227 N N . THR A 1 791 ? 18.006 11.851 -43.272 1.00 85.12 791 THR A N 1
ATOM 6228 C CA . THR A 1 791 ? 17.907 12.820 -42.164 1.00 85.12 791 THR A CA 1
ATOM 6229 C C . THR A 1 791 ? 18.084 12.141 -40.798 1.00 85.12 791 THR A C 1
ATOM 6231 O O . THR A 1 791 ? 17.760 10.958 -40.669 1.00 85.12 791 THR A O 1
ATOM 6234 N N . PRO A 1 792 ? 18.499 12.873 -39.741 1.00 82.56 792 PRO A N 1
ATOM 6235 C CA . PRO A 1 792 ? 18.615 12.318 -38.391 1.00 82.56 792 PRO A CA 1
ATOM 6236 C C . PRO A 1 792 ? 17.297 11.852 -37.755 1.00 82.56 792 PRO A C 1
ATOM 6238 O O . PRO A 1 792 ? 17.333 11.176 -36.736 1.00 82.56 792 PRO A O 1
ATOM 6241 N N . TYR A 1 793 ? 16.132 12.205 -38.302 1.00 85.19 793 TYR A N 1
ATOM 6242 C CA . TYR A 1 793 ? 14.828 11.754 -37.792 1.00 85.19 793 TYR A CA 1
ATOM 6243 C C . TYR A 1 793 ? 14.219 10.601 -38.597 1.00 85.19 793 TYR A C 1
ATOM 6245 O O . TYR A 1 793 ? 13.187 10.062 -38.199 1.00 85.19 793 TYR A O 1
ATOM 6253 N N . PHE A 1 794 ? 14.817 10.236 -39.733 1.00 89.06 794 PHE A N 1
ATOM 6254 C CA . PHE A 1 794 ? 14.265 9.247 -40.651 1.00 89.06 794 PHE A CA 1
ATOM 6255 C C . PHE A 1 794 ? 15.042 7.920 -40.569 1.00 89.06 794 PHE A C 1
ATOM 6257 O O . PHE A 1 794 ? 16.275 7.948 -40.473 1.00 89.06 794 PHE A O 1
ATOM 6264 N N . PRO A 1 795 ? 14.364 6.752 -40.594 1.00 90.12 795 PRO A N 1
ATOM 6265 C CA . PRO A 1 795 ? 15.035 5.454 -40.617 1.00 90.12 795 PRO A CA 1
ATOM 6266 C C . PRO A 1 795 ? 16.036 5.351 -41.772 1.00 90.12 795 PRO A C 1
ATOM 6268 O O . PRO A 1 795 ? 15.763 5.815 -42.879 1.00 90.12 795 PRO A O 1
ATOM 6271 N N . ALA A 1 796 ? 17.189 4.734 -41.521 1.00 89.56 796 ALA A N 1
ATOM 6272 C CA . ALA A 1 796 ? 18.216 4.573 -42.541 1.00 89.56 796 ALA A CA 1
ATOM 6273 C C . ALA A 1 796 ? 17.684 3.734 -43.719 1.00 89.56 796 ALA A C 1
ATOM 6275 O O . ALA A 1 796 ? 17.084 2.676 -43.519 1.00 89.56 796 ALA A O 1
ATOM 6276 N N . LEU A 1 797 ? 17.885 4.214 -44.948 1.00 90.06 797 LEU A N 1
ATOM 6277 C CA . LEU A 1 797 ? 17.375 3.563 -46.155 1.00 90.06 797 LEU A CA 1
ATOM 6278 C C . LEU A 1 797 ? 18.461 2.687 -46.786 1.00 90.06 797 LEU A C 1
ATOM 6280 O O . LEU A 1 797 ? 19.569 3.184 -46.988 1.00 90.06 797 LEU A O 1
ATOM 6284 N N . PRO A 1 798 ? 18.187 1.417 -47.134 1.00 91.00 798 PRO A N 1
ATOM 6285 C CA . PRO A 1 798 ? 19.155 0.585 -47.842 1.00 91.00 798 PRO A CA 1
ATOM 6286 C C . PRO A 1 798 ? 19.485 1.186 -49.210 1.00 91.00 798 PRO A C 1
ATOM 6288 O O . PRO A 1 798 ? 18.593 1.655 -49.922 1.00 91.00 798 PRO A O 1
ATOM 6291 N N . ILE A 1 799 ? 20.766 1.164 -49.586 1.00 89.44 799 ILE A N 1
ATOM 6292 C CA . ILE A 1 799 ? 21.202 1.702 -50.875 1.00 89.44 799 ILE A CA 1
ATOM 6293 C C . ILE A 1 799 ? 20.609 0.881 -52.031 1.00 89.44 799 ILE A C 1
ATOM 6295 O O . ILE A 1 799 ? 20.516 -0.348 -51.952 1.00 89.44 799 ILE A O 1
ATOM 6299 N N . SER A 1 800 ? 20.153 1.563 -53.085 1.00 88.44 800 SER A N 1
ATOM 6300 C CA . SER A 1 800 ? 19.434 0.931 -54.194 1.00 88.44 800 SER A CA 1
ATOM 6301 C C . SER A 1 800 ? 20.343 0.038 -55.057 1.00 88.44 800 SER A C 1
ATOM 6303 O O . SER A 1 800 ? 21.531 0.335 -55.199 1.00 88.44 800 SER A O 1
ATOM 6305 N N . PRO A 1 801 ? 19.807 -1.035 -55.676 1.00 90.12 801 PRO A N 1
ATOM 6306 C CA . PRO A 1 801 ? 20.622 -1.980 -56.435 1.00 90.12 801 PRO A CA 1
ATOM 6307 C C . PRO A 1 801 ? 21.437 -1.337 -57.569 1.00 90.12 801 PRO A C 1
ATOM 6309 O O . PRO A 1 801 ? 20.929 -0.520 -58.341 1.00 90.12 801 PRO A O 1
ATOM 6312 N N . GLY A 1 802 ? 22.696 -1.753 -57.714 1.00 88.56 802 GLY A N 1
ATOM 6313 C CA . GLY A 1 802 ? 23.687 -1.191 -58.645 1.00 88.56 802 GLY A CA 1
ATOM 6314 C C . GLY A 1 802 ? 24.515 -0.042 -58.063 1.00 88.56 802 GLY A C 1
ATOM 6315 O O . GLY A 1 802 ? 25.418 0.468 -58.733 1.00 88.56 802 GLY A O 1
ATOM 6316 N N . LEU A 1 803 ? 24.230 0.348 -56.820 1.00 92.00 803 LEU A N 1
ATOM 6317 C CA . LEU A 1 803 ? 25.047 1.235 -56.001 1.00 92.00 803 LEU A CA 1
ATOM 6318 C C . LEU A 1 803 ? 25.576 0.474 -54.776 1.00 92.00 803 LEU A C 1
ATOM 6320 O O . LEU A 1 803 ? 24.981 -0.508 -54.333 1.00 92.00 803 LEU A O 1
ATOM 6324 N N . TYR A 1 804 ? 26.666 0.967 -54.198 1.00 90.56 804 TYR A N 1
ATOM 6325 C CA . TYR A 1 804 ? 27.196 0.511 -52.916 1.00 90.56 804 TYR A CA 1
ATOM 6326 C C . TYR A 1 804 ? 27.604 1.698 -52.045 1.00 90.56 804 TYR A C 1
ATOM 6328 O O . TYR A 1 804 ? 27.892 2.786 -52.550 1.00 90.56 804 TYR A O 1
ATOM 6336 N N . ILE A 1 805 ? 27.640 1.489 -50.730 1.00 87.69 805 ILE A N 1
ATOM 6337 C CA . ILE A 1 805 ? 28.224 2.443 -49.785 1.00 87.69 805 ILE A CA 1
ATOM 6338 C C . ILE A 1 805 ? 29.646 1.997 -49.466 1.00 87.69 805 ILE A C 1
ATOM 6340 O O . ILE A 1 805 ? 29.851 0.896 -48.955 1.00 87.69 805 ILE A O 1
ATOM 6344 N N . GLN A 1 806 ? 30.614 2.868 -49.739 1.00 85.25 806 GLN A N 1
ATOM 6345 C CA . GLN A 1 806 ? 31.974 2.751 -49.232 1.00 85.25 806 GLN A CA 1
ATOM 6346 C C . GLN A 1 806 ? 32.125 3.617 -47.973 1.00 85.25 806 GLN A C 1
ATOM 6348 O O . GLN A 1 806 ? 31.640 4.752 -47.943 1.00 85.25 806 GLN A O 1
ATOM 6353 N N . ASP A 1 807 ? 32.793 3.093 -46.945 1.00 75.94 807 ASP A N 1
ATOM 6354 C CA . ASP A 1 807 ? 33.237 3.851 -45.761 1.00 75.94 807 ASP A CA 1
ATOM 6355 C C . ASP A 1 807 ? 32.105 4.678 -45.109 1.00 75.94 807 ASP A C 1
ATOM 6357 O O . ASP A 1 807 ? 32.206 5.885 -44.876 1.00 75.94 807 ASP A O 1
ATOM 6361 N N . GLN A 1 808 ? 30.968 4.000 -44.900 1.00 70.50 808 GLN A N 1
ATOM 6362 C CA . GLN A 1 808 ? 29.723 4.469 -44.253 1.00 70.50 808 GLN A CA 1
ATOM 6363 C C . GLN A 1 808 ? 29.048 5.723 -44.845 1.00 70.50 808 GLN A C 1
ATOM 6365 O O . GLN A 1 808 ? 27.999 6.136 -44.357 1.00 70.50 808 GLN A O 1
ATOM 6370 N N . SER A 1 809 ? 29.603 6.330 -45.894 1.00 70.62 809 SER A N 1
ATOM 6371 C CA . SER A 1 809 ? 29.187 7.665 -46.351 1.00 70.62 809 SER A CA 1
ATOM 6372 C C . SER A 1 809 ? 29.321 7.899 -47.856 1.00 70.62 809 SER A C 1
ATOM 6374 O O . SER A 1 809 ? 28.566 8.686 -48.429 1.00 70.62 809 SER A O 1
ATOM 6376 N N . THR A 1 810 ? 30.247 7.214 -48.530 1.00 83.44 810 THR A N 1
ATOM 6377 C CA . THR A 1 810 ? 30.543 7.457 -49.944 1.00 83.44 810 THR A CA 1
ATOM 6378 C C . THR A 1 810 ? 29.731 6.510 -50.822 1.00 83.44 810 THR A C 1
ATOM 6380 O O . THR A 1 810 ? 30.129 5.372 -51.067 1.00 83.44 810 THR A O 1
ATOM 6383 N N . ILE A 1 811 ? 28.585 6.983 -51.316 1.00 87.75 811 ILE A N 1
ATOM 6384 C CA . ILE A 1 811 ? 27.786 6.254 -52.310 1.00 87.75 811 ILE A CA 1
ATOM 6385 C C . ILE A 1 811 ? 28.557 6.207 -53.635 1.00 87.75 811 ILE A C 1
ATOM 6387 O O . ILE A 1 811 ? 28.914 7.245 -54.195 1.00 87.75 811 ILE A O 1
ATOM 6391 N N . LYS A 1 812 ? 28.772 5.003 -54.163 1.00 90.94 812 LYS A N 1
ATOM 6392 C CA . LYS A 1 812 ? 29.402 4.754 -55.464 1.00 90.94 812 LYS A CA 1
ATOM 6393 C C . LYS A 1 812 ? 28.517 3.866 -56.331 1.00 90.94 812 LYS A C 1
ATOM 6395 O O . LYS A 1 812 ? 27.699 3.097 -55.832 1.00 90.94 812 LYS A O 1
ATOM 6400 N N . LYS A 1 813 ? 28.684 3.980 -57.649 1.00 93.38 813 LYS A N 1
ATOM 6401 C CA . LYS A 1 813 ? 28.070 3.075 -58.626 1.00 93.38 813 LYS A CA 1
ATOM 6402 C C . LYS A 1 813 ? 28.994 1.880 -58.851 1.00 93.38 813 LYS A C 1
ATOM 6404 O O . LYS A 1 813 ? 30.203 2.069 -58.929 1.00 93.38 813 LYS A O 1
ATOM 6409 N N . CYS A 1 814 ? 28.417 0.693 -58.972 1.00 92.62 814 CYS A N 1
ATOM 6410 C CA . CYS A 1 814 ? 29.158 -0.531 -59.256 1.00 92.62 814 CYS A CA 1
ATOM 6411 C C . CYS A 1 814 ? 29.425 -0.708 -60.759 1.00 92.62 814 CYS A C 1
ATOM 6413 O O . CYS A 1 814 ? 28.693 -0.169 -61.601 1.00 92.62 814 CYS A O 1
ATOM 6415 N N . GLU A 1 815 ? 30.469 -1.459 -61.097 1.00 94.12 815 GLU A N 1
ATOM 6416 C CA . GLU A 1 815 ? 30.908 -1.683 -62.473 1.00 94.12 815 GLU A CA 1
ATOM 6417 C C . GLU A 1 815 ? 30.236 -2.913 -63.113 1.00 94.12 815 GLU A C 1
ATOM 6419 O O . GLU A 1 815 ? 29.490 -3.666 -62.482 1.00 94.12 815 GLU A O 1
ATOM 6424 N N . ILE A 1 816 ? 30.444 -3.104 -64.419 1.00 90.75 816 ILE A N 1
ATOM 6425 C CA . ILE A 1 816 ? 29.888 -4.253 -65.145 1.00 90.75 816 ILE A CA 1
ATOM 6426 C C . ILE A 1 816 ? 30.693 -5.500 -64.766 1.00 90.75 816 ILE A C 1
ATOM 6428 O O . ILE A 1 816 ? 31.848 -5.637 -65.160 1.00 90.75 816 ILE A O 1
ATOM 6432 N N . GLY A 1 817 ? 30.059 -6.409 -64.026 1.00 87.44 817 GLY A N 1
ATOM 6433 C CA . GLY A 1 817 ? 30.709 -7.569 -63.411 1.00 87.44 817 GLY A CA 1
ATOM 6434 C C . GLY A 1 817 ? 30.671 -7.541 -61.883 1.00 87.44 817 GLY A C 1
ATOM 6435 O O . GLY A 1 817 ? 30.931 -8.568 -61.264 1.00 87.44 817 GLY A O 1
ATOM 6436 N N . ASP A 1 818 ? 30.284 -6.423 -61.266 1.00 93.38 818 ASP A N 1
ATOM 6437 C CA . ASP A 1 818 ? 29.947 -6.381 -59.842 1.00 93.38 818 ASP A CA 1
ATOM 6438 C C . ASP A 1 818 ? 28.529 -6.917 -59.570 1.00 93.38 818 ASP A C 1
ATOM 6440 O O . ASP A 1 818 ? 27.667 -6.969 -60.449 1.00 93.38 818 ASP A O 1
ATOM 6444 N N . TYR A 1 819 ? 28.280 -7.272 -58.312 1.00 90.69 819 TYR A N 1
ATOM 6445 C CA . TYR A 1 819 ? 26.994 -7.651 -57.746 1.00 90.69 819 TYR A CA 1
ATOM 6446 C C . TYR A 1 819 ? 26.653 -6.729 -56.572 1.00 90.69 819 TYR A C 1
ATOM 6448 O O . TYR A 1 819 ? 27.183 -6.851 -55.464 1.00 90.69 819 TYR A O 1
ATOM 6456 N N . CYS A 1 820 ? 25.734 -5.801 -56.826 1.00 90.81 820 CYS A N 1
ATOM 6457 C CA . CYS A 1 820 ? 25.304 -4.793 -55.870 1.00 90.81 820 CYS A CA 1
ATOM 6458 C C . CYS A 1 820 ? 23.801 -4.889 -55.654 1.00 90.81 820 CYS A C 1
ATOM 6460 O O . CYS A 1 820 ? 23.019 -4.064 -56.126 1.00 90.81 820 CYS A O 1
ATOM 6462 N N . ASN A 1 821 ? 23.410 -5.923 -54.916 1.00 86.44 821 ASN A N 1
ATOM 6463 C CA . ASN A 1 821 ? 22.065 -6.065 -54.387 1.00 86.44 821 ASN A CA 1
ATOM 6464 C C . ASN A 1 821 ? 21.700 -4.918 -53.421 1.00 86.44 821 ASN A C 1
ATOM 6466 O O . ASN A 1 821 ? 22.533 -4.099 -53.027 1.00 86.44 821 ASN A O 1
ATOM 6470 N N . LEU A 1 822 ? 20.424 -4.873 -53.034 1.00 88.19 822 LEU A N 1
ATOM 6471 C CA . LEU A 1 822 ? 19.893 -3.909 -52.069 1.00 88.19 822 LEU A CA 1
ATOM 6472 C C . LEU A 1 822 ? 20.735 -3.914 -50.778 1.00 88.19 822 LEU A C 1
ATOM 6474 O O . LEU A 1 822 ? 20.846 -4.947 -50.122 1.00 88.19 822 LEU A O 1
ATOM 6478 N N . GLY A 1 823 ? 21.294 -2.761 -50.401 1.00 87.31 823 GLY A N 1
ATOM 6479 C CA . GLY A 1 823 ? 22.090 -2.629 -49.177 1.00 87.31 823 GLY A CA 1
ATOM 6480 C C . GLY A 1 823 ? 23.571 -3.028 -49.284 1.00 87.31 823 GLY A C 1
ATOM 6481 O O . GLY A 1 823 ? 24.153 -3.439 -48.283 1.00 87.31 823 GLY A O 1
ATOM 6482 N N . ARG A 1 824 ? 24.213 -2.938 -50.460 1.00 89.31 824 ARG A N 1
ATOM 6483 C CA . ARG A 1 824 ? 25.642 -3.284 -50.603 1.00 89.31 824 ARG A CA 1
ATOM 6484 C C . ARG A 1 824 ? 26.573 -2.322 -49.838 1.00 89.31 824 ARG A C 1
ATOM 6486 O O . ARG A 1 824 ? 26.451 -1.100 -49.942 1.00 89.31 824 ARG A O 1
ATOM 6493 N N . PHE A 1 825 ? 27.549 -2.882 -49.120 1.00 88.75 825 PHE A N 1
ATOM 6494 C CA . PHE A 1 825 ? 28.534 -2.163 -48.301 1.00 88.75 825 PHE A CA 1
ATOM 6495 C C . PHE A 1 825 ? 29.961 -2.669 -48.547 1.00 88.75 825 PHE A C 1
ATOM 6497 O O . PHE A 1 825 ? 30.148 -3.863 -48.779 1.00 88.75 825 PHE A O 1
ATOM 6504 N N . VAL A 1 826 ? 30.947 -1.768 -48.468 1.00 87.31 826 VAL A N 1
ATOM 6505 C CA . VAL A 1 826 ? 32.387 -2.053 -48.599 1.00 87.31 826 VAL A CA 1
ATOM 6506 C C . VAL A 1 826 ? 33.185 -1.179 -47.625 1.00 87.31 826 VAL A C 1
ATOM 6508 O O . VAL A 1 826 ? 32.897 0.008 -47.472 1.00 87.31 826 VAL A O 1
ATOM 6511 N N . VAL A 1 827 ? 34.222 -1.755 -47.016 1.00 82.56 827 VAL A N 1
ATOM 6512 C CA . VAL A 1 827 ? 35.240 -1.040 -46.223 1.00 82.56 827 VAL A CA 1
ATOM 6513 C C . VAL A 1 827 ? 36.508 -0.885 -47.064 1.00 82.56 827 VAL A C 1
ATOM 6515 O O . VAL A 1 827 ? 36.899 -1.835 -47.744 1.00 82.56 827 VAL A O 1
ATOM 6518 N N . SER A 1 828 ? 37.163 0.276 -47.016 1.00 76.44 828 SER A N 1
ATOM 6519 C CA . SER A 1 828 ? 38.501 0.480 -47.582 1.00 76.44 828 SER A CA 1
ATOM 6520 C C . SER A 1 828 ? 39.563 0.705 -46.497 1.00 76.44 828 SER A C 1
ATOM 6522 O O . SER A 1 828 ? 39.294 1.286 -45.449 1.00 76.44 828 SER A O 1
ATOM 6524 N N . GLY A 1 829 ? 40.772 0.192 -46.737 1.00 73.12 829 GLY A N 1
ATOM 6525 C CA . GLY A 1 829 ? 41.874 0.146 -45.768 1.00 73.12 829 GLY A CA 1
ATOM 6526 C C . GLY A 1 829 ? 42.610 -1.195 -45.826 1.00 73.12 829 GLY A C 1
ATOM 6527 O O . GLY A 1 829 ? 42.211 -2.088 -46.574 1.00 73.12 829 GLY A O 1
ATOM 6528 N N . GLU A 1 830 ? 43.674 -1.359 -45.039 1.00 59.84 830 GLU A N 1
ATOM 6529 C CA . GLU A 1 830 ? 44.435 -2.622 -44.985 1.00 59.84 830 GLU A CA 1
ATOM 6530 C C . GLU A 1 830 ? 43.593 -3.777 -44.403 1.00 59.84 830 GLU A C 1
ATOM 6532 O O . GLU A 1 830 ? 43.685 -4.913 -44.873 1.00 59.84 830 GLU A O 1
ATOM 6537 N N . ASP A 1 831 ? 42.661 -3.476 -43.490 1.00 55.50 831 ASP A N 1
ATOM 6538 C CA . ASP A 1 831 ? 41.704 -4.441 -42.922 1.00 55.50 831 ASP A CA 1
ATOM 6539 C C . ASP A 1 831 ? 40.763 -5.079 -43.965 1.00 55.50 831 ASP A C 1
ATOM 6541 O O . ASP A 1 831 ? 40.238 -6.176 -43.742 1.00 55.50 831 ASP A O 1
ATOM 6545 N N . ALA A 1 832 ? 40.592 -4.460 -45.142 1.00 57.38 832 ALA A N 1
ATOM 6546 C CA . ALA A 1 832 ? 39.801 -5.022 -46.240 1.00 57.38 832 ALA A CA 1
ATOM 6547 C C . ALA A 1 832 ? 40.375 -6.351 -46.779 1.00 57.38 832 ALA A C 1
ATOM 6549 O O . ALA A 1 832 ? 39.660 -7.112 -47.435 1.00 57.38 832 ALA A O 1
ATOM 6550 N N . ALA A 1 833 ? 41.643 -6.663 -46.479 1.00 54.94 833 ALA A N 1
ATOM 6551 C CA . ALA A 1 833 ? 42.283 -7.919 -46.860 1.00 54.94 833 ALA A CA 1
ATOM 6552 C C . ALA A 1 833 ? 41.720 -9.150 -46.122 1.00 54.94 833 ALA A C 1
ATOM 6554 O O . ALA A 1 833 ? 41.769 -10.250 -46.671 1.00 54.94 833 ALA A O 1
ATOM 6555 N N . THR A 1 834 ? 41.182 -8.985 -44.905 1.00 56.34 834 THR A N 1
ATOM 6556 C CA . THR A 1 834 ? 40.718 -10.110 -44.064 1.00 56.34 834 THR A CA 1
ATOM 6557 C C . THR A 1 834 ? 39.218 -10.386 -44.175 1.00 56.34 834 THR A C 1
ATOM 6559 O O . THR A 1 834 ? 38.800 -11.533 -44.050 1.00 56.34 834 THR A O 1
ATOM 6562 N N . ASN A 1 835 ? 38.408 -9.363 -44.466 1.00 53.72 835 ASN A N 1
ATOM 6563 C CA . ASN A 1 835 ? 36.952 -9.461 -44.605 1.00 53.72 835 ASN A CA 1
ATOM 6564 C C . ASN A 1 835 ? 36.501 -9.012 -46.006 1.00 53.72 835 ASN A C 1
ATOM 6566 O O . ASN A 1 835 ? 35.853 -7.974 -46.162 1.00 53.72 835 ASN A O 1
ATOM 6570 N N . GLN A 1 836 ? 36.853 -9.788 -47.040 1.00 52.09 836 GLN A N 1
ATOM 6571 C CA . GLN A 1 836 ? 36.541 -9.456 -48.436 1.00 52.09 836 GLN A CA 1
ATOM 6572 C C . GLN A 1 836 ? 35.029 -9.406 -48.721 1.00 52.09 836 GLN A C 1
ATOM 6574 O O . GLN A 1 836 ? 34.421 -10.365 -49.192 1.00 52.09 836 GLN A O 1
ATOM 6579 N N . THR A 1 837 ? 34.436 -8.221 -48.590 1.00 62.50 837 THR A N 1
ATOM 6580 C CA . THR A 1 837 ? 33.124 -7.864 -49.165 1.00 62.50 837 THR A CA 1
ATOM 6581 C C . THR A 1 837 ? 33.238 -7.561 -50.667 1.00 62.50 837 THR A C 1
ATOM 6583 O O . THR A 1 837 ? 32.654 -6.606 -51.177 1.00 62.50 837 THR A O 1
ATOM 6586 N N . SER A 1 838 ? 34.004 -8.397 -51.383 1.00 79.38 838 SER A N 1
ATOM 6587 C CA . SER A 1 838 ? 34.332 -8.266 -52.809 1.00 79.38 838 SER A CA 1
ATOM 6588 C C . SER A 1 838 ? 33.093 -7.895 -53.623 1.00 79.38 838 SER A C 1
ATOM 6590 O O . SER A 1 838 ? 32.095 -8.612 -53.583 1.00 79.38 838 SER A O 1
ATOM 6592 N N . LEU A 1 839 ? 33.123 -6.752 -54.318 1.00 87.81 839 LEU A N 1
ATOM 6593 C CA . LEU A 1 839 ? 31.980 -6.277 -55.112 1.00 87.81 839 LEU A CA 1
ATOM 6594 C C . LEU A 1 839 ? 31.672 -7.180 -56.300 1.00 87.81 839 LEU A C 1
ATOM 6596 O O . LEU A 1 839 ? 30.534 -7.215 -56.750 1.00 87.81 839 LEU A O 1
ATOM 6600 N N . LYS A 1 840 ? 32.672 -7.925 -56.767 1.00 91.69 840 LYS A N 1
ATOM 6601 C CA . LYS A 1 840 ? 32.592 -8.850 -57.891 1.00 91.69 840 LYS A CA 1
ATOM 6602 C C . LYS A 1 840 ? 31.410 -9.812 -57.767 1.00 91.69 840 LYS A C 1
ATOM 6604 O O . LYS A 1 840 ? 31.163 -10.371 -56.700 1.00 91.69 840 LYS A O 1
ATOM 6609 N N . CYS A 1 841 ? 30.742 -10.065 -58.891 1.00 90.00 841 CYS A N 1
ATOM 6610 C CA . CYS A 1 841 ? 29.753 -11.128 -59.023 1.00 90.00 841 CYS A CA 1
ATOM 6611 C C . CYS A 1 841 ? 30.325 -12.453 -58.484 1.00 90.00 841 CYS A C 1
ATOM 6613 O O . CYS A 1 841 ? 31.467 -12.768 -58.846 1.00 90.00 841 CYS A O 1
ATOM 6615 N N . PRO A 1 842 ? 29.599 -13.198 -57.624 1.00 90.12 842 PRO A N 1
ATOM 6616 C CA . PRO A 1 842 ? 30.101 -14.435 -57.033 1.00 90.12 842 PRO A CA 1
ATOM 6617 C C . PRO A 1 842 ? 30.581 -15.435 -58.085 1.00 90.12 842 PRO A C 1
ATOM 6619 O O . PRO A 1 842 ? 30.037 -15.500 -59.191 1.00 90.12 842 PRO A O 1
ATOM 6622 N N . GLU A 1 843 ? 31.584 -16.239 -57.737 1.00 87.00 843 GLU A N 1
ATOM 6623 C CA . GLU A 1 843 ? 32.026 -17.328 -58.607 1.00 87.00 843 GLU A CA 1
ATOM 6624 C C . GLU A 1 843 ? 30.878 -18.275 -58.963 1.00 87.00 843 GLU A C 1
ATOM 6626 O O . GLU A 1 843 ? 29.895 -18.398 -58.235 1.00 87.00 843 GLU A O 1
ATOM 6631 N N . GLN A 1 844 ? 30.995 -18.921 -60.124 1.00 84.81 844 GLN A N 1
ATOM 6632 C CA . GLN A 1 844 ? 29.986 -19.827 -60.681 1.00 84.81 844 GLN A CA 1
ATOM 6633 C C . GLN A 1 844 ? 28.637 -19.133 -60.988 1.00 84.81 844 GLN A C 1
ATOM 6635 O O . GLN A 1 844 ? 27.685 -19.792 -61.411 1.00 84.81 844 GLN A O 1
ATOM 6640 N N . THR A 1 845 ? 28.562 -17.802 -60.874 1.00 90.06 845 THR A N 1
ATOM 6641 C CA . THR A 1 845 ? 27.416 -16.968 -61.263 1.00 90.06 845 THR A CA 1
ATOM 6642 C C . THR A 1 845 ? 27.846 -15.835 -62.196 1.00 90.06 845 THR A C 1
ATOM 6644 O O . THR A 1 845 ? 29.031 -15.513 -62.291 1.00 90.06 845 THR A O 1
ATOM 6647 N N . TYR A 1 846 ? 26.895 -15.234 -62.911 1.00 91.12 846 TYR A N 1
ATOM 6648 C CA . TYR A 1 846 ? 27.150 -14.053 -63.730 1.00 91.12 846 TYR A CA 1
ATOM 6649 C C . TYR A 1 846 ? 26.092 -12.959 -63.546 1.00 91.12 846 TYR A C 1
ATOM 6651 O O . TYR A 1 846 ? 24.923 -13.226 -63.246 1.00 91.12 846 TYR A O 1
ATOM 6659 N N . CYS A 1 847 ? 26.538 -11.713 -63.718 1.00 91.19 847 CYS A N 1
ATOM 6660 C CA . CYS A 1 847 ? 25.788 -10.509 -63.387 1.00 91.19 847 CYS A CA 1
ATOM 6661 C C . CYS A 1 847 ? 25.701 -9.559 -64.592 1.00 91.19 847 CYS A C 1
ATOM 6663 O O . CYS A 1 847 ? 26.539 -8.673 -64.762 1.00 91.19 847 CYS A O 1
ATOM 6665 N N . GLU A 1 848 ? 24.660 -9.726 -65.419 1.00 90.44 848 GLU A N 1
ATOM 6666 C CA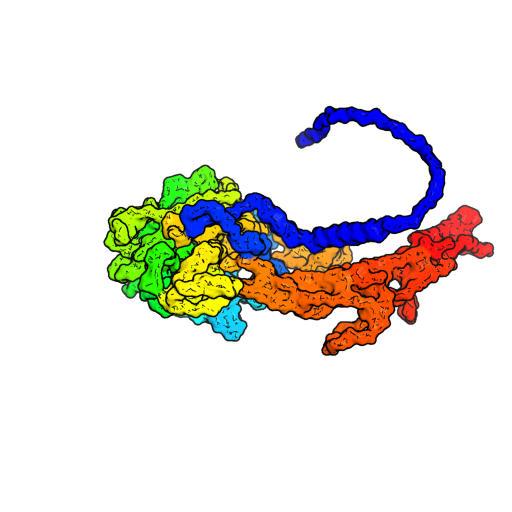 . GLU A 1 848 ? 24.419 -8.923 -66.639 1.00 90.44 848 GLU A CA 1
ATOM 6667 C C . GLU A 1 848 ? 24.309 -7.412 -66.361 1.00 90.44 848 GLU A C 1
ATOM 6669 O O . GLU A 1 848 ? 24.603 -6.579 -67.218 1.00 90.44 848 GLU A O 1
ATOM 6674 N N . ASN A 1 849 ? 23.893 -7.054 -65.146 1.00 89.88 849 ASN A N 1
ATOM 6675 C CA . ASN A 1 849 ? 23.801 -5.693 -64.636 1.00 89.88 849 ASN A CA 1
ATOM 6676 C C . ASN A 1 849 ? 24.055 -5.737 -63.115 1.00 89.88 849 ASN A C 1
ATOM 6678 O O . ASN A 1 849 ? 23.430 -6.563 -62.447 1.00 89.88 849 ASN A O 1
ATOM 6682 N N . PRO A 1 850 ? 24.895 -4.862 -62.528 1.00 88.06 850 PRO A N 1
ATOM 6683 C CA . PRO A 1 850 ? 25.116 -4.844 -61.080 1.00 88.06 850 PRO A CA 1
ATOM 6684 C C . PRO A 1 850 ? 23.860 -4.557 -60.235 1.00 88.06 850 PRO A C 1
ATOM 6686 O O . PRO A 1 850 ? 23.895 -4.790 -59.030 1.00 88.06 850 PRO A O 1
ATOM 6689 N N . SER A 1 851 ? 22.758 -4.081 -60.832 1.00 88.56 851 SER A N 1
ATOM 6690 C CA . SER A 1 851 ? 21.457 -3.873 -60.168 1.00 88.56 851 SER A CA 1
ATOM 6691 C C . SER A 1 851 ? 20.585 -5.129 -59.991 1.00 88.56 851 SER A C 1
ATOM 6693 O O . SER A 1 851 ? 19.442 -4.994 -59.550 1.00 88.56 851 SER A O 1
ATOM 6695 N N . ILE A 1 852 ? 21.046 -6.335 -60.343 1.00 85.88 852 ILE A N 1
ATOM 6696 C CA . ILE A 1 852 ? 20.246 -7.554 -60.127 1.00 85.88 852 ILE A CA 1
ATOM 6697 C C . ILE A 1 852 ? 20.107 -7.907 -58.637 1.00 85.88 852 ILE A C 1
ATOM 6699 O O . ILE A 1 852 ? 21.008 -7.684 -57.832 1.00 85.88 852 ILE A O 1
ATOM 6703 N N . VAL A 1 853 ? 18.951 -8.470 -58.278 1.00 83.38 853 VAL A N 1
ATOM 6704 C CA . VAL A 1 853 ? 18.624 -8.882 -56.898 1.00 83.38 853 VAL A CA 1
ATOM 6705 C C . VAL A 1 853 ? 19.246 -10.238 -56.544 1.00 83.38 853 VAL A C 1
ATOM 6707 O O . VAL A 1 853 ? 19.551 -10.477 -55.381 1.00 83.38 853 VAL A O 1
ATOM 6710 N N . GLU A 1 854 ? 19.461 -11.095 -57.544 1.00 88.12 854 GLU A N 1
ATOM 6711 C CA . GLU A 1 854 ? 20.028 -12.439 -57.418 1.00 88.12 854 GLU A CA 1
ATOM 6712 C C . GLU A 1 854 ? 20.943 -12.712 -58.635 1.00 88.12 854 GLU A C 1
ATOM 6714 O O . GLU A 1 854 ? 20.527 -12.425 -59.764 1.00 88.12 854 GLU A O 1
ATOM 6719 N N . PRO A 1 855 ? 22.181 -13.216 -58.456 1.00 89.56 855 PRO A N 1
ATOM 6720 C CA . PRO A 1 855 ? 23.069 -13.581 -59.562 1.00 89.56 855 PRO A CA 1
ATOM 6721 C C . PRO A 1 855 ? 22.552 -14.790 -60.347 1.00 89.56 855 PRO A C 1
ATOM 6723 O O . PRO A 1 855 ? 22.030 -15.740 -59.767 1.00 89.56 855 PRO A O 1
ATOM 6726 N N . THR A 1 856 ? 22.747 -14.817 -61.668 1.00 89.69 856 THR A N 1
ATOM 6727 C CA . THR A 1 856 ? 22.324 -15.980 -62.465 1.00 89.69 856 THR A CA 1
ATOM 6728 C C . THR A 1 856 ? 23.407 -17.057 -62.438 1.00 89.69 856 THR A C 1
ATOM 6730 O O . THR A 1 856 ? 24.539 -16.810 -62.847 1.00 89.69 856 THR A O 1
ATOM 6733 N N . VAL A 1 857 ? 23.075 -18.268 -61.982 1.00 87.56 857 VAL A N 1
ATOM 6734 C CA . VAL A 1 857 ? 24.024 -19.395 -61.919 1.00 87.56 857 VAL A CA 1
ATOM 6735 C C . VAL A 1 857 ? 24.486 -19.809 -63.322 1.00 87.56 857 VAL A C 1
ATOM 6737 O O . VAL A 1 857 ? 23.678 -20.005 -64.233 1.00 87.56 857 VAL A O 1
ATOM 6740 N N . CYS A 1 858 ? 25.793 -19.999 -63.494 1.00 82.75 858 CYS A N 1
ATOM 6741 C CA . CYS A 1 858 ? 26.416 -20.451 -64.735 1.00 82.75 858 CYS A CA 1
ATOM 6742 C C . CYS A 1 858 ? 26.307 -21.970 -64.902 1.00 82.75 858 CYS A C 1
ATOM 6744 O O . CYS A 1 858 ? 27.293 -22.701 -64.851 1.00 82.75 858 CYS A O 1
ATOM 6746 N N . ILE A 1 859 ? 25.080 -22.449 -65.104 1.00 79.19 859 ILE A N 1
ATOM 6747 C CA . ILE A 1 859 ? 24.787 -23.871 -65.301 1.00 79.19 859 ILE A CA 1
ATOM 6748 C C . ILE A 1 859 ? 25.427 -24.348 -66.624 1.00 79.19 859 ILE A C 1
ATOM 6750 O O . ILE A 1 859 ? 25.072 -23.821 -67.684 1.00 79.19 859 ILE A O 1
ATOM 6754 N N . PRO A 1 860 ? 26.331 -25.350 -66.611 1.00 68.12 860 PRO A N 1
ATOM 6755 C CA . PRO A 1 860 ? 26.846 -25.945 -67.839 1.00 68.12 860 PRO A CA 1
ATOM 6756 C C . PRO A 1 860 ? 25.722 -26.695 -68.565 1.00 68.12 860 PRO A C 1
ATOM 6758 O O . PRO A 1 860 ? 24.981 -27.476 -67.966 1.00 68.12 860 PRO A O 1
ATOM 6761 N N . THR A 1 861 ? 25.600 -26.469 -69.870 1.00 70.19 861 THR A N 1
ATOM 6762 C CA . THR A 1 861 ? 24.611 -27.155 -70.720 1.00 70.19 861 THR A CA 1
ATOM 6763 C C . THR A 1 861 ? 25.245 -28.369 -71.397 1.00 70.19 861 THR A C 1
ATOM 6765 O O . THR A 1 861 ? 26.469 -28.466 -71.462 1.00 70.19 861 THR A O 1
ATOM 6768 N N . SER A 1 862 ? 24.442 -29.275 -71.969 1.00 66.38 862 SER A N 1
ATOM 6769 C CA . SER A 1 862 ? 24.947 -30.477 -72.666 1.00 66.38 862 SER A CA 1
ATOM 6770 C C . SER A 1 862 ? 25.941 -30.185 -73.796 1.00 66.38 862 SER A C 1
ATOM 6772 O O . SER A 1 862 ? 26.689 -31.077 -74.186 1.00 66.38 862 SER A O 1
ATOM 6774 N N . ASN A 1 863 ? 25.937 -28.956 -74.324 1.00 66.50 863 ASN A N 1
ATOM 6775 C CA . ASN A 1 863 ? 26.727 -28.555 -75.484 1.00 66.50 863 ASN A CA 1
ATOM 6776 C C . ASN A 1 863 ? 27.755 -27.450 -75.161 1.00 66.50 863 ASN A C 1
ATOM 6778 O O . ASN A 1 863 ? 28.576 -27.142 -76.019 1.00 66.50 863 ASN A O 1
ATOM 6782 N N . LEU A 1 864 ? 27.695 -26.819 -73.977 1.00 68.81 864 LEU A N 1
ATOM 6783 C CA . LEU A 1 864 ? 28.543 -25.679 -73.598 1.00 68.81 864 LEU A CA 1
ATOM 6784 C C . LEU A 1 864 ? 28.895 -25.732 -72.104 1.00 68.81 864 LEU A C 1
ATOM 6786 O O . LEU A 1 864 ? 28.027 -25.510 -71.252 1.00 68.81 864 LEU A O 1
ATOM 6790 N N . SER A 1 865 ? 30.177 -25.940 -71.804 1.00 67.31 865 SER A N 1
ATOM 6791 C CA . SER A 1 865 ? 30.757 -25.681 -70.483 1.00 67.31 865 SER A CA 1
ATOM 6792 C C . SER A 1 865 ? 30.966 -24.175 -70.307 1.00 67.31 865 SER A C 1
ATOM 6794 O O . SER A 1 865 ? 31.609 -23.534 -71.145 1.00 67.31 865 SER A O 1
ATOM 6796 N N . LEU A 1 866 ? 30.420 -23.614 -69.228 1.00 76.38 866 LEU A N 1
ATOM 6797 C CA . LEU A 1 866 ? 30.535 -22.194 -68.895 1.00 76.38 866 LEU A CA 1
ATOM 6798 C C . LEU A 1 866 ? 31.523 -22.003 -67.744 1.00 76.38 866 LEU A C 1
ATOM 6800 O O . LEU A 1 866 ? 31.484 -22.754 -66.772 1.00 76.38 866 LEU A O 1
ATOM 6804 N N . TYR A 1 867 ? 32.370 -20.978 -67.841 1.00 81.25 867 TYR A N 1
ATOM 6805 C CA . TYR A 1 867 ? 33.266 -20.569 -66.763 1.00 81.25 867 TYR A CA 1
ATOM 6806 C C . TYR A 1 867 ? 32.906 -19.166 -66.289 1.00 81.25 867 TYR A C 1
ATOM 6808 O O . TYR A 1 867 ? 32.841 -18.231 -67.087 1.00 81.25 867 TYR A O 1
ATOM 6816 N N . CYS A 1 868 ? 32.685 -19.019 -64.987 1.00 84.81 868 CYS A N 1
ATOM 6817 C CA . CYS A 1 868 ? 32.304 -17.753 -64.375 1.00 84.81 868 CYS A CA 1
ATOM 6818 C C . CYS A 1 868 ? 33.169 -17.488 -63.135 1.00 84.81 868 CYS A C 1
ATOM 6820 O O . CYS A 1 868 ? 32.748 -17.794 -62.019 1.00 84.81 868 CYS A O 1
ATOM 6822 N N . PRO A 1 869 ? 34.402 -16.978 -63.309 1.00 86.31 869 PRO A N 1
ATOM 6823 C CA . PRO A 1 869 ? 35.225 -16.512 -62.196 1.00 86.31 869 PRO A CA 1
ATOM 6824 C C . PRO A 1 869 ? 34.578 -15.303 -61.493 1.00 86.31 869 PRO A C 1
ATOM 6826 O O . PRO A 1 869 ? 33.716 -14.639 -62.085 1.00 86.31 869 PRO A O 1
ATOM 6829 N N . PRO A 1 870 ? 35.019 -14.952 -60.269 1.00 88.75 870 PRO A N 1
ATOM 6830 C CA . PRO A 1 870 ? 34.567 -13.747 -59.583 1.00 88.75 870 PRO A CA 1
ATOM 6831 C C . PRO A 1 870 ? 34.668 -12.500 -60.470 1.00 88.75 870 PRO A C 1
ATOM 6833 O O . PRO A 1 870 ? 35.760 -12.121 -60.908 1.00 88.75 870 PRO A O 1
ATOM 6836 N N . GLY A 1 871 ? 33.534 -11.838 -60.700 1.00 89.00 871 GLY A N 1
ATOM 6837 C CA . GLY A 1 871 ? 33.436 -10.629 -61.526 1.00 89.00 871 GLY A CA 1
ATOM 6838 C C . GLY A 1 871 ? 32.821 -10.845 -62.913 1.00 89.00 871 GLY A C 1
ATOM 6839 O O . GLY A 1 871 ? 32.902 -9.963 -63.765 1.00 89.00 871 GLY A O 1
ATOM 6840 N N . THR A 1 872 ? 32.245 -12.018 -63.185 1.00 91.56 872 THR A N 1
ATOM 6841 C CA . THR A 1 872 ? 31.713 -12.341 -64.516 1.00 91.56 872 THR A CA 1
ATOM 6842 C C . THR A 1 872 ? 30.409 -11.593 -64.812 1.00 91.56 872 THR A C 1
ATOM 6844 O O . THR A 1 872 ? 29.410 -11.754 -64.118 1.00 91.56 872 THR A O 1
ATOM 6847 N N . SER A 1 873 ? 30.394 -10.801 -65.886 1.00 90.25 873 SER A N 1
ATOM 6848 C CA . SER A 1 873 ? 29.215 -10.049 -66.347 1.00 90.25 873 SER A CA 1
ATOM 6849 C C . SER A 1 873 ? 28.403 -10.755 -67.434 1.00 90.25 873 SER A C 1
ATOM 6851 O O . SER A 1 873 ? 27.210 -10.513 -67.582 1.00 90.25 873 SER A O 1
ATOM 6853 N N . THR A 1 874 ? 29.034 -11.636 -68.211 1.00 88.69 874 THR A N 1
ATOM 6854 C CA . THR A 1 874 ? 28.430 -12.359 -69.340 1.00 88.69 874 THR A CA 1
ATOM 6855 C C . THR A 1 874 ? 28.977 -13.784 -69.402 1.00 88.69 874 THR A C 1
ATOM 6857 O O . THR A 1 874 ? 30.072 -14.056 -68.916 1.00 88.69 874 THR A O 1
ATOM 6860 N N . ARG A 1 875 ? 28.205 -14.720 -69.965 1.00 79.56 875 ARG A N 1
ATOM 6861 C CA . ARG A 1 875 ? 28.547 -16.153 -69.976 1.00 79.56 875 ARG A CA 1
ATOM 6862 C C . ARG A 1 875 ? 29.793 -16.422 -70.828 1.00 79.56 875 ARG A C 1
ATOM 6864 O O . ARG A 1 875 ? 29.697 -16.470 -72.053 1.00 79.56 875 ARG A O 1
ATOM 6871 N N . ASN A 1 876 ? 30.938 -16.651 -70.188 1.00 78.31 876 ASN A N 1
ATOM 6872 C CA . ASN A 1 876 ? 32.159 -17.052 -70.881 1.00 78.31 876 ASN A CA 1
ATOM 6873 C C . ASN A 1 876 ? 32.179 -18.567 -71.125 1.00 78.31 876 ASN A C 1
ATOM 6875 O O . ASN A 1 876 ? 31.801 -19.361 -70.260 1.00 78.31 876 ASN A O 1
ATOM 6879 N N . LEU A 1 877 ? 32.654 -18.967 -72.304 1.00 79.75 877 LEU A N 1
ATOM 6880 C CA . LEU A 1 877 ? 32.960 -20.365 -72.603 1.00 79.75 877 LEU A CA 1
ATOM 6881 C C . LEU A 1 877 ? 34.286 -20.759 -71.945 1.00 79.75 877 LEU A C 1
ATOM 6883 O O . LEU A 1 877 ? 35.218 -19.956 -71.883 1.00 79.75 877 LEU A O 1
ATOM 6887 N N . CYS A 1 878 ? 34.389 -22.012 -71.507 1.00 72.75 878 CYS A N 1
ATOM 6888 C CA . CYS A 1 878 ? 35.669 -22.602 -71.117 1.00 72.75 878 CYS A CA 1
ATOM 6889 C C . CYS A 1 878 ? 36.666 -22.576 -72.292 1.00 72.75 878 CYS A C 1
ATOM 6891 O O . CYS A 1 878 ? 36.273 -22.706 -73.456 1.00 72.75 878 CYS A O 1
ATOM 6893 N N . ALA A 1 879 ? 37.960 -22.423 -71.996 1.00 76.12 879 ALA A N 1
ATOM 6894 C CA . ALA A 1 879 ? 39.001 -22.443 -73.023 1.00 76.12 879 ALA A CA 1
ATOM 6895 C C . ALA A 1 879 ? 38.985 -23.785 -73.793 1.00 76.12 879 ALA A C 1
ATOM 6897 O O . ALA A 1 879 ? 38.809 -24.833 -73.162 1.00 76.12 879 ALA A O 1
ATOM 6898 N N . PRO A 1 880 ? 39.174 -23.802 -75.129 1.00 67.19 880 PRO A N 1
ATOM 6899 C CA . PRO A 1 880 ? 39.121 -25.037 -75.910 1.00 67.19 880 PRO A CA 1
ATOM 6900 C C . PRO A 1 880 ? 40.075 -26.112 -75.370 1.00 67.19 880 PRO A C 1
ATOM 6902 O O . PRO A 1 880 ? 41.282 -25.899 -75.298 1.00 67.19 880 PRO A O 1
ATOM 6905 N N . GLY A 1 881 ? 39.518 -27.267 -74.993 1.00 70.00 881 GLY A N 1
ATOM 6906 C CA . GLY A 1 881 ? 40.258 -28.392 -74.407 1.00 70.00 881 GLY A CA 1
ATOM 6907 C C . GLY A 1 881 ? 40.272 -28.457 -72.873 1.00 70.00 881 GLY A C 1
ATOM 6908 O O . GLY A 1 881 ? 40.746 -29.455 -72.339 1.00 70.00 881 GLY A O 1
ATOM 6909 N N . PHE A 1 882 ? 39.730 -27.463 -72.161 1.00 68.31 882 PHE A N 1
ATOM 6910 C CA . PHE A 1 882 ? 39.681 -27.446 -70.693 1.00 68.31 882 PHE A CA 1
ATOM 6911 C C . PHE A 1 882 ? 38.290 -27.800 -70.147 1.00 68.31 882 PHE A C 1
ATOM 6913 O O . PHE A 1 882 ? 37.266 -27.316 -70.635 1.00 68.31 882 PHE A O 1
ATOM 6920 N N . TYR A 1 883 ? 38.260 -28.627 -69.097 1.00 67.31 883 TYR A N 1
ATOM 6921 C CA . TYR A 1 883 ? 37.074 -28.843 -68.265 1.00 67.31 883 TYR A CA 1
ATOM 6922 C C . TYR A 1 883 ? 36.941 -27.714 -67.234 1.00 67.31 883 TYR A C 1
ATOM 6924 O O . TYR A 1 883 ? 37.944 -27.154 -66.794 1.00 67.31 883 TYR A O 1
ATOM 6932 N N . CYS A 1 884 ? 35.709 -27.396 -66.842 1.00 65.62 884 CYS A N 1
ATOM 6933 C CA . CYS A 1 884 ? 35.411 -26.407 -65.811 1.00 65.62 884 CYS A CA 1
ATOM 6934 C C . CYS A 1 884 ? 34.648 -27.101 -64.676 1.00 65.62 884 CYS A C 1
ATOM 6936 O O . CYS A 1 884 ? 33.568 -27.634 -64.952 1.00 65.62 884 CYS A O 1
ATOM 6938 N N . PRO A 1 885 ? 35.189 -27.128 -63.443 1.00 60.97 885 PRO A N 1
ATOM 6939 C CA . PRO A 1 885 ? 34.589 -27.857 -62.333 1.00 60.97 885 PRO A CA 1
ATOM 6940 C C . PRO A 1 885 ? 33.239 -27.262 -61.939 1.00 60.97 885 PRO A C 1
ATOM 6942 O O . PRO 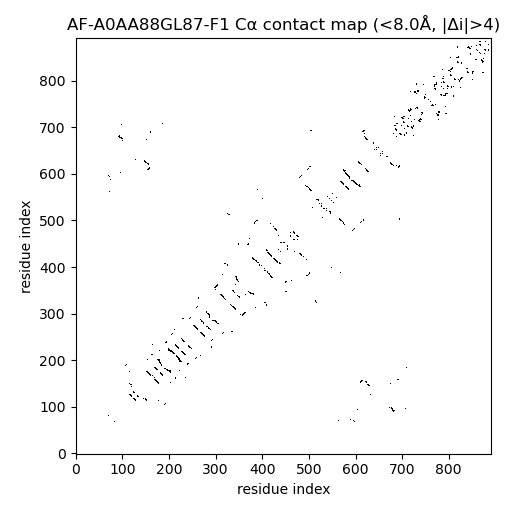A 1 885 ? 33.013 -26.050 -62.015 1.00 60.97 885 PRO A O 1
ATOM 6945 N N . ARG A 1 886 ? 32.323 -28.135 -61.523 1.00 60.28 886 ARG A N 1
ATOM 6946 C CA . ARG A 1 886 ? 30.994 -27.749 -61.041 1.00 60.28 886 ARG A CA 1
ATOM 6947 C C . ARG A 1 886 ? 31.034 -27.242 -59.590 1.00 60.28 886 ARG A C 1
ATOM 6949 O O . ARG A 1 886 ? 31.929 -27.628 -58.846 1.00 60.28 886 ARG A O 1
ATOM 6956 N N . PRO A 1 887 ? 29.991 -26.516 -59.132 1.00 50.91 887 PRO A N 1
ATOM 6957 C CA . PRO A 1 887 ? 29.813 -26.124 -57.722 1.00 50.91 887 PRO A CA 1
ATOM 6958 C C . PRO A 1 887 ? 29.879 -27.261 -56.686 1.00 50.91 887 PRO A C 1
ATOM 6960 O O . PRO A 1 887 ? 29.962 -27.008 -55.490 1.00 50.91 887 PRO A O 1
ATOM 6963 N N . THR A 1 888 ? 29.768 -28.513 -57.133 1.00 53.59 888 THR A N 1
ATOM 6964 C CA . THR A 1 888 ? 29.769 -29.730 -56.308 1.00 53.59 888 THR A CA 1
ATOM 6965 C C . THR A 1 888 ? 31.028 -30.585 -56.496 1.00 53.59 888 THR A C 1
ATOM 6967 O O . THR A 1 888 ? 31.079 -31.701 -55.991 1.00 53.59 888 THR A O 1
ATOM 6970 N N . GLU A 1 889 ? 32.007 -30.108 -57.266 1.00 59.03 889 GLU A N 1
ATOM 6971 C CA . GLU A 1 889 ? 33.253 -30.804 -57.611 1.00 59.03 889 GLU A CA 1
ATOM 6972 C C . GLU A 1 889 ? 34.437 -30.085 -56.941 1.00 59.03 889 GLU A C 1
ATOM 6974 O O . GLU A 1 889 ? 35.308 -29.536 -57.612 1.00 59.03 889 GLU A O 1
ATOM 6979 N N . ASN A 1 890 ? 34.435 -30.065 -55.603 1.00 42.22 890 ASN A N 1
ATOM 6980 C CA . ASN A 1 890 ? 35.598 -29.658 -54.810 1.00 42.22 890 ASN A CA 1
ATOM 6981 C C . ASN A 1 890 ? 36.634 -30.796 -54.790 1.00 42.22 890 ASN A C 1
ATOM 6983 O O . ASN A 1 890 ? 36.262 -31.947 -54.543 1.00 42.22 890 ASN A O 1
ATOM 6987 N N . GLU A 1 891 ? 37.908 -30.451 -54.991 1.00 40.97 891 GLU A N 1
ATOM 6988 C CA . GLU A 1 891 ? 39.076 -31.286 -54.647 1.00 40.97 891 GLU A CA 1
ATOM 6989 C C . GLU A 1 891 ? 39.501 -31.077 -53.180 1.00 40.97 891 GLU A C 1
ATOM 6991 O O . GLU A 1 891 ? 39.337 -29.940 -52.675 1.00 40.97 891 GLU A O 1
#

pLDDT: mean 76.65, std 18.87, range [23.08, 97.12]